Protein AF-A0A8J5T3E7-F1 (afdb_monomer_lite)

Organism: Zizania palustris (NCBI:txid103762)

Sequence (810 aa):
MAKKHILLLHAGGDSKRVPWANPMGKAFLPLPYLAGDNPDGPVPLLFDHILAISSSARQAFKNQGGIFIMTGDVLPCFDASNLVLPDDAACIVTVPTTLDVAANHGVVVASKDGTDDENYSLCLVDNLLQKPTVRELLDGQAIRDDGRALLDTGIISARGKAWQDLVRLAYSSSQIMIKELIISRKEMSLYEDLVAAWVPSRHEWLKTHPLGMDLIAALGRHRMFSFCSYDFSFLHFGTSAEVLDHLAGSYSGLVGRRHLSLVPETTACDIAATAVILSSKISSGVSVGEDSLVYDSSLAGRVQIGSQSIVVGVNIHELQGNMSQIISTSKYFTLPDRHCLWEVPLVNSAGRVMVYCGLHDNPKISIKKDGTFCGKPWRNVLEHLKVQDTDLWNSTNEDNCLWNARLFPVMSLPEMLNVGMWLMGSTCDPDGKAASLWRKSQRVSLEELHRSIDYHQLCMFSSKHQADLAANIAKACMTYGFLGRNLFQLCKEMLLKENSCLEVCNELLSLCPTHGDQYSGVLPQSRIYQVKMDLLRASGDLSTASIVEEKVWASITSETASAIKYGSKELSSDSMSSSNGNLHPKKTIVELPVRVDFVGGWSDTPPWSLERPGCVLNMAIRLEGNLPVGAMIETTVDHLGVLIEDDAGRNVYIDDLASITSPFEENDPFRLVKSALIVTGILNHKRLSKLGLNIRTWANVPRGSGLGTSSILAAAVVKGLFQLIEDDEANDTVARAVLVVEQVMGTGGGWQDQIGGLYPGIKCTQSYPGQPLRLQVLPLLASLQLIQELEQRLLVVFTGQVSMNFLLSI

Secondary structure (DSSP, 8-state):
-TT-EEEEEE--S--TTSTTTTTT-GGG-B-GGGS-S-TTSPPPBHHHHHHHHHHHHGGGGTTS-EEEEEETTEEEES-GGG----TTSEEEEEEEE-HHHHTTSEEEEEEEEEEE-SSEEEEEEEEEEES--HHHHHHTT-B-TTS-EEEEEEEEEEEHHHHHHHHHHHHHTHHHHHHHHHHHT----HHHHHHHHT-GGGHHHHHTSTTHHHHHHHHTTS-EEEEEETT-EEEE--SHHHHHHHHH--S-TT---EES-B---TTT-EE-TT-EEES-EE-TTEEE-TT-EEES-EE-SSEEE-TT-EEES-EE----SS---S--S---EEE-TTEEEEEEEBTTSS-EEEEEEETT--TT-BGGGT-EETTEEHHHHHHHHT--HHHH---SSS--BTTT---EE-S-HHHHHHHHHHHTTSS--TTSHHHHHHHHS-EE-HHHHHHSB-HHHHHHHHHHHHHHHHHHHHHHHHHHT-TTS-HHHHHHHHHTSSTHHHHHHHHHHHHSPPTT----SSS-HHHHHHHHHHHHHHHT-HHHHHHHHHHHHHHHHHHHHHHHHTTS----TT------------EEEEEE-EEEEEE-TTTTSTTHHHHS-EEEEEEEE-BTTB--EEEEEEEESS-SSEEEE-TTS-EEEES-GGG--SSPPTT-TTHHHHHHHHHTTGGG-TTTTT-EEEEEEEE-S-TT-SS-HHHHHHHHHHHHHHHHHT----HHHHHHHHHHHHHHHT----SHHHHHHHS-SEEEEEEE-SSS-EEEEEEE---HHHHHHHHHHEE----SSSS----EE-

pLDDT: mean 84.03, std 13.84, range [27.97, 97.38]

Structure (mmCIF, N/CA/C/O backbone):
data_AF-A0A8J5T3E7-F1
#
_entry.id   AF-A0A8J5T3E7-F1
#
loop_
_atom_site.group_PDB
_atom_site.id
_atom_site.type_symbol
_atom_site.label_atom_id
_atom_site.label_alt_id
_atom_site.label_comp_id
_atom_site.label_asym_id
_atom_site.label_entity_id
_atom_site.label_seq_id
_atom_site.pdbx_PDB_ins_code
_atom_site.Cartn_x
_atom_site.Cartn_y
_atom_site.Cartn_z
_atom_site.occupancy
_atom_site.B_iso_or_equiv
_atom_site.auth_seq_id
_atom_site.auth_comp_id
_atom_site.auth_asym_id
_atom_site.auth_atom_id
_atom_site.pdbx_PDB_model_num
ATOM 1 N N . MET A 1 1 ? 27.314 -23.294 3.152 1.00 64.94 1 MET A N 1
ATOM 2 C CA . MET A 1 1 ? 26.455 -22.754 2.069 1.00 64.94 1 MET A CA 1
ATOM 3 C C . MET A 1 1 ? 25.278 -23.668 1.722 1.00 64.94 1 MET A C 1
ATOM 5 O O . MET A 1 1 ? 24.205 -23.140 1.492 1.00 64.94 1 MET A O 1
ATOM 9 N N . ALA A 1 2 ? 25.411 -25.001 1.767 1.00 67.94 2 ALA A N 1
ATOM 10 C CA . ALA A 1 2 ? 24.352 -25.944 1.363 1.00 67.94 2 ALA A CA 1
ATOM 11 C C . ALA A 1 2 ? 22.999 -25.845 2.110 1.00 67.94 2 ALA A C 1
ATOM 13 O O . ALA A 1 2 ? 22.006 -26.342 1.600 1.00 67.94 2 ALA A O 1
ATOM 14 N N . LYS A 1 3 ? 22.944 -25.210 3.290 1.00 80.19 3 LYS A N 1
ATOM 15 C CA . LYS A 1 3 ? 21.701 -24.927 4.040 1.00 80.19 3 LYS A CA 1
ATOM 16 C C . LYS A 1 3 ? 21.250 -23.458 3.969 1.00 80.19 3 LYS A C 1
ATOM 18 O O . LYS A 1 3 ? 20.310 -23.080 4.653 1.00 80.19 3 LYS A O 1
ATOM 23 N N . LYS A 1 4 ? 21.957 -22.603 3.219 1.00 86.38 4 LYS A N 1
ATOM 24 C CA . LYS A 1 4 ? 21.559 -21.200 3.044 1.00 86.38 4 LYS A CA 1
ATOM 25 C C . LYS A 1 4 ? 20.415 -21.117 2.036 1.00 86.38 4 LYS A C 1
ATOM 27 O O . LYS A 1 4 ? 20.413 -21.866 1.061 1.00 86.38 4 LYS A O 1
ATOM 32 N N . HIS A 1 5 ? 19.507 -20.182 2.278 1.00 88.44 5 HIS A N 1
ATOM 33 C CA . HIS A 1 5 ? 18.511 -19.738 1.313 1.00 88.44 5 HIS A CA 1
ATOM 34 C C . HIS A 1 5 ? 18.997 -18.424 0.716 1.00 88.44 5 HIS A C 1
ATOM 36 O O . HIS A 1 5 ? 19.424 -17.541 1.462 1.00 88.44 5 HIS A O 1
ATOM 42 N N . ILE A 1 6 ? 18.976 -18.320 -0.606 1.00 91.62 6 ILE A N 1
ATOM 43 C CA . ILE A 1 6 ? 19.405 -17.119 -1.317 1.00 91.62 6 ILE A CA 1
ATOM 44 C C . ILE A 1 6 ? 18.253 -16.643 -2.191 1.00 91.62 6 ILE A C 1
ATOM 46 O O . ILE A 1 6 ? 17.762 -17.403 -3.017 1.00 91.62 6 ILE A O 1
ATOM 50 N N . LEU A 1 7 ? 17.854 -15.386 -2.017 1.00 92.44 7 LEU A N 1
ATOM 51 C CA . LEU A 1 7 ? 17.070 -14.659 -3.006 1.00 92.44 7 LEU A CA 1
ATOM 52 C C . LEU A 1 7 ? 18.050 -13.912 -3.912 1.00 92.44 7 LEU A C 1
ATOM 54 O O . LEU A 1 7 ? 18.870 -13.136 -3.420 1.00 92.44 7 LEU A O 1
ATOM 58 N N . LEU A 1 8 ? 17.983 -14.161 -5.214 1.00 91.19 8 LEU A N 1
ATOM 59 C CA . LEU A 1 8 ? 18.726 -13.425 -6.226 1.00 91.19 8 LEU A CA 1
ATOM 60 C C . LEU A 1 8 ? 17.735 -12.605 -7.047 1.00 91.19 8 LEU A C 1
ATOM 62 O O . LEU A 1 8 ? 16.993 -13.151 -7.858 1.00 91.19 8 LEU A O 1
ATOM 66 N N . LEU A 1 9 ? 17.748 -11.292 -6.853 1.00 88.94 9 LEU A N 1
ATOM 67 C CA . LEU A 1 9 ? 16.995 -10.383 -7.701 1.00 88.94 9 LEU A CA 1
ATOM 68 C C . LEU A 1 9 ? 17.887 -9.918 -8.850 1.00 88.94 9 LEU A C 1
ATOM 70 O O . LEU A 1 9 ? 18.879 -9.221 -8.636 1.00 88.94 9 LEU A O 1
ATOM 74 N N . HIS A 1 10 ? 17.549 -10.322 -10.068 1.00 83.62 10 HIS A N 1
ATOM 75 C CA . HIS A 1 10 ? 18.231 -9.852 -11.261 1.00 83.62 10 HIS A CA 1
ATOM 76 C C . HIS A 1 10 ? 17.696 -8.461 -11.629 1.00 83.62 10 HIS A C 1
ATOM 78 O O . HIS A 1 10 ? 16.504 -8.293 -11.873 1.00 83.62 10 HIS A O 1
ATOM 84 N N . ALA A 1 11 ? 18.579 -7.460 -11.683 1.00 68.75 11 ALA A N 1
ATOM 85 C CA . ALA A 1 11 ? 18.216 -6.061 -11.943 1.00 68.75 11 ALA A CA 1
ATOM 86 C C . ALA A 1 11 ? 17.732 -5.785 -13.386 1.00 68.75 11 ALA A C 1
ATOM 88 O O . ALA A 1 11 ? 17.327 -4.665 -13.699 1.00 68.75 11 ALA A O 1
ATOM 89 N N . GLY A 1 12 ? 17.765 -6.798 -14.257 1.00 66.31 12 GLY A N 1
ATOM 90 C CA . GLY A 1 12 ? 17.531 -6.672 -15.693 1.00 66.31 12 GLY A CA 1
ATOM 91 C C . GLY A 1 12 ? 18.768 -6.146 -16.429 1.00 66.31 12 GLY A C 1
ATOM 92 O O . GLY A 1 12 ? 19.829 -5.941 -15.842 1.00 66.31 12 GLY A O 1
ATOM 93 N N . GLY A 1 13 ? 18.632 -5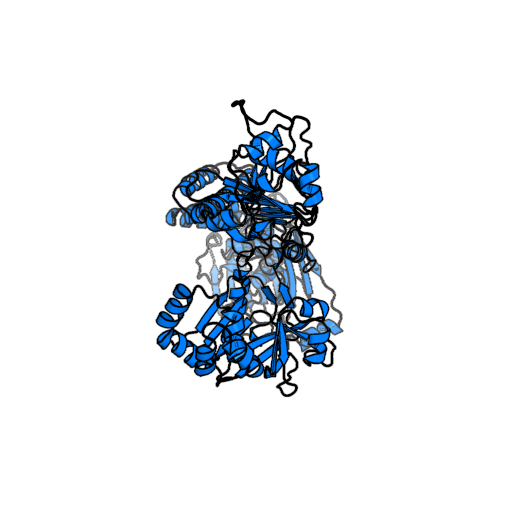.917 -17.739 1.00 67.00 13 GLY A N 1
ATOM 94 C CA . GLY A 1 13 ? 19.645 -5.185 -18.515 1.00 67.00 13 GLY A CA 1
ATOM 95 C C . GLY A 1 13 ? 19.609 -3.671 -18.248 1.00 67.00 13 GLY A C 1
ATOM 96 O O . GLY A 1 13 ? 18.873 -3.209 -17.381 1.00 67.00 13 GLY A O 1
ATOM 97 N N . ASP A 1 14 ? 20.301 -2.876 -19.076 1.00 67.69 14 ASP A N 1
ATOM 98 C CA . ASP A 1 14 ? 20.418 -1.396 -18.988 1.00 67.69 14 ASP A CA 1
ATOM 99 C C . ASP A 1 14 ? 19.085 -0.601 -18.971 1.00 67.69 14 ASP A C 1
ATOM 101 O O . ASP A 1 14 ? 19.080 0.625 -19.064 1.00 67.69 14 ASP A O 1
ATOM 105 N N . SER A 1 15 ? 17.924 -1.263 -18.957 1.00 74.75 15 SER A N 1
ATOM 106 C CA . SER A 1 15 ? 16.594 -0.646 -18.865 1.00 74.75 15 SER A CA 1
ATOM 107 C C . SER A 1 15 ? 16.335 0.450 -19.906 1.00 74.75 15 SER A C 1
ATOM 109 O O . SER A 1 15 ? 15.523 1.343 -19.695 1.00 74.75 15 SER A O 1
ATOM 111 N N . LYS A 1 16 ? 16.969 0.348 -21.086 1.00 83.00 16 LYS A N 1
ATOM 112 C CA . LYS A 1 16 ? 16.929 1.385 -22.136 1.00 83.00 16 LYS A CA 1
ATOM 113 C C . LYS A 1 16 ? 15.515 1.761 -22.592 1.00 83.00 16 LYS A C 1
ATOM 115 O O . LYS A 1 16 ? 15.338 2.845 -23.113 1.00 83.00 16 LYS A O 1
ATOM 120 N N . ARG A 1 17 ? 14.525 0.872 -22.438 1.00 84.62 17 ARG A N 1
ATOM 121 C CA . ARG A 1 17 ? 13.118 1.095 -22.837 1.00 84.62 17 ARG A CA 1
ATOM 122 C C . ARG A 1 17 ? 12.257 1.773 -21.760 1.00 84.62 17 ARG A C 1
ATOM 124 O O . ARG A 1 17 ? 11.116 2.115 -22.042 1.00 84.62 17 ARG A O 1
ATOM 131 N N . VAL A 1 18 ? 12.800 1.969 -20.556 1.00 88.25 18 VAL A N 1
ATOM 132 C CA . VAL A 1 18 ? 12.183 2.741 -19.464 1.00 88.25 18 VAL A CA 1
ATOM 133 C C . VAL A 1 18 ? 13.233 3.727 -18.928 1.00 88.25 18 VAL A C 1
ATOM 135 O O . VAL A 1 18 ? 13.707 3.591 -17.799 1.00 88.25 18 VAL A O 1
ATOM 138 N N . PRO A 1 19 ? 13.696 4.680 -19.759 1.00 87.81 19 PRO A N 1
ATOM 139 C CA . PRO A 1 19 ? 14.886 5.476 -19.458 1.00 87.81 19 PRO A CA 1
ATOM 140 C C . PRO A 1 19 ? 14.730 6.366 -18.214 1.00 87.81 19 PRO A C 1
ATOM 142 O O . PRO A 1 19 ? 15.714 6.601 -17.521 1.00 87.81 19 PRO A O 1
ATOM 145 N N . TRP A 1 20 ? 13.511 6.796 -17.880 1.00 90.88 20 TRP A N 1
ATOM 146 C CA . TRP A 1 20 ? 13.227 7.582 -16.673 1.00 90.88 20 TRP A CA 1
ATOM 147 C C . TRP A 1 20 ? 13.307 6.761 -15.375 1.00 90.88 20 TRP A C 1
ATOM 149 O O . TRP A 1 20 ? 13.577 7.321 -14.318 1.00 90.88 20 TRP A O 1
ATOM 159 N N . ALA A 1 21 ? 13.108 5.439 -15.442 1.00 89.88 21 ALA A N 1
ATOM 160 C CA . ALA A 1 21 ? 13.228 4.539 -14.292 1.00 89.88 21 ALA A CA 1
ATOM 161 C C . ALA A 1 21 ? 14.657 4.002 -14.119 1.00 89.88 21 ALA A C 1
ATOM 163 O O . ALA A 1 21 ? 14.974 3.387 -13.107 1.00 89.88 21 ALA A O 1
ATOM 164 N N . ASN A 1 22 ? 15.541 4.224 -15.096 1.00 85.38 22 ASN A N 1
ATOM 165 C CA . ASN A 1 22 ? 16.933 3.785 -15.038 1.00 85.38 22 ASN A CA 1
ATOM 166 C C . ASN A 1 22 ? 17.698 4.339 -13.809 1.00 85.38 22 ASN A C 1
ATOM 168 O O . ASN A 1 22 ? 18.341 3.530 -13.142 1.00 85.38 22 ASN A O 1
ATOM 172 N N . PRO A 1 23 ? 17.586 5.635 -13.433 1.00 84.31 23 PRO A N 1
ATOM 173 C CA . PRO A 1 23 ? 18.295 6.181 -12.271 1.00 84.31 23 PRO A CA 1
ATOM 174 C C . PRO A 1 23 ? 17.859 5.573 -10.929 1.00 84.31 23 PRO A C 1
ATOM 176 O O . PRO A 1 23 ? 18.665 5.487 -10.008 1.00 84.31 23 PRO A O 1
ATOM 179 N N . MET A 1 24 ? 16.592 5.165 -10.806 1.00 83.62 24 MET A N 1
ATOM 180 C CA . MET A 1 24 ? 16.058 4.539 -9.587 1.00 83.62 24 MET A CA 1
ATOM 181 C C . MET A 1 24 ? 16.185 3.010 -9.598 1.00 83.62 24 MET A C 1
ATOM 183 O O . MET A 1 24 ? 16.289 2.399 -8.543 1.00 83.62 24 MET A O 1
ATOM 187 N N . GLY A 1 25 ? 16.204 2.394 -10.783 1.00 86.56 25 GLY A N 1
ATOM 188 C CA . GLY A 1 25 ? 16.075 0.954 -10.987 1.00 86.56 25 GLY A CA 1
ATOM 189 C C . GLY A 1 25 ? 14.609 0.509 -11.041 1.00 86.56 25 GLY A C 1
ATOM 190 O O . GLY A 1 25 ? 13.793 0.903 -10.214 1.00 86.56 25 GLY A O 1
ATOM 191 N N . LYS A 1 26 ? 14.264 -0.366 -11.996 1.00 87.25 26 LYS A N 1
ATOM 192 C CA . LYS A 1 26 ? 12.878 -0.831 -12.202 1.00 87.25 26 LYS A CA 1
ATOM 193 C C . LYS A 1 26 ? 12.266 -1.533 -10.986 1.00 87.25 26 LYS A C 1
ATOM 195 O O . LYS A 1 26 ? 11.077 -1.385 -10.732 1.00 87.25 26 LYS A O 1
ATOM 200 N N . ALA A 1 27 ? 13.083 -2.239 -10.204 1.00 88.88 27 ALA A N 1
ATOM 201 C CA . ALA A 1 27 ? 12.626 -2.887 -8.978 1.00 88.88 27 ALA A CA 1
ATOM 202 C C . ALA A 1 27 ? 12.102 -1.872 -7.947 1.00 88.88 27 ALA A C 1
ATOM 204 O O . ALA A 1 27 ? 11.346 -2.235 -7.061 1.00 88.88 27 ALA A O 1
ATOM 205 N N . PHE A 1 28 ? 12.465 -0.597 -8.061 1.00 89.44 28 PHE A N 1
ATOM 206 C CA . PHE A 1 28 ? 12.041 0.457 -7.145 1.00 89.44 28 PHE A CA 1
ATOM 207 C C . PHE A 1 28 ? 10.921 1.329 -7.730 1.00 89.44 28 PHE A C 1
ATOM 209 O O . PHE A 1 28 ? 10.687 2.437 -7.254 1.00 89.44 28 PHE A O 1
ATOM 216 N N . LEU A 1 29 ? 10.215 0.834 -8.755 1.00 90.44 29 LEU A N 1
ATOM 217 C CA . LEU A 1 29 ? 9.001 1.469 -9.258 1.00 90.44 29 LEU A CA 1
ATOM 218 C C . LEU A 1 29 ? 7.898 1.437 -8.185 1.00 90.44 29 LEU A C 1
ATOM 220 O O . LEU A 1 29 ? 7.656 0.370 -7.613 1.00 90.44 29 LEU A O 1
ATOM 224 N N . PRO A 1 30 ? 7.218 2.567 -7.919 1.00 89.62 30 PRO A N 1
ATOM 225 C CA . PRO A 1 30 ? 6.132 2.619 -6.948 1.00 89.62 30 PRO A CA 1
ATOM 226 C C . PRO A 1 30 ? 4.857 1.957 -7.487 1.00 89.62 30 PRO A C 1
ATOM 228 O O . PRO A 1 30 ? 4.508 2.119 -8.655 1.00 89.62 30 PRO A O 1
ATOM 231 N N . LEU A 1 31 ? 4.138 1.252 -6.612 1.00 88.00 31 LEU A N 1
ATOM 232 C CA . LEU A 1 31 ? 2.905 0.513 -6.892 1.00 88.00 31 LEU A CA 1
ATOM 233 C C . LEU A 1 31 ? 1.743 1.056 -6.030 1.00 88.00 31 LEU A C 1
ATOM 235 O O . LEU A 1 31 ? 1.374 0.453 -5.022 1.00 88.00 31 LEU A O 1
ATOM 239 N N . PRO A 1 32 ? 1.137 2.198 -6.403 1.00 84.94 32 PRO A N 1
ATOM 240 C CA . PRO A 1 32 ? 0.093 2.867 -5.623 1.00 84.94 32 PRO A CA 1
ATOM 241 C C . PRO A 1 32 ? -1.161 2.015 -5.411 1.00 84.94 32 PRO A C 1
ATOM 243 O O . PRO A 1 32 ? -1.820 2.160 -4.392 1.00 84.94 32 PRO A O 1
ATOM 246 N N . TYR A 1 33 ? -1.479 1.081 -6.310 1.00 80.56 33 TYR A N 1
ATOM 247 C CA . TYR A 1 33 ? -2.623 0.177 -6.134 1.00 80.56 33 TYR A CA 1
ATOM 248 C C . TYR A 1 33 ? -2.415 -0.887 -5.044 1.00 80.56 33 TYR A C 1
ATOM 250 O O . TYR A 1 33 ? -3.385 -1.523 -4.639 1.00 80.56 33 TYR A O 1
ATOM 258 N N . LEU A 1 34 ? -1.177 -1.082 -4.571 1.00 81.25 34 LEU A N 1
ATOM 259 C CA . LEU A 1 34 ? -0.868 -1.899 -3.393 1.00 81.25 34 LEU A CA 1
ATOM 260 C C . LEU A 1 34 ? -0.800 -1.065 -2.107 1.00 81.25 34 LEU A C 1
ATOM 262 O O . LEU A 1 34 ? -0.655 -1.630 -1.022 1.00 81.25 34 LEU A O 1
ATOM 266 N N . ALA A 1 35 ? -0.859 0.265 -2.206 1.00 81.56 35 ALA A N 1
ATOM 267 C CA . ALA A 1 35 ? -0.838 1.125 -1.036 1.00 81.56 35 ALA A CA 1
ATOM 268 C C . ALA A 1 35 ? -2.165 1.011 -0.272 1.00 81.56 35 ALA A C 1
ATOM 270 O O . ALA A 1 35 ? -3.238 0.904 -0.865 1.00 81.56 35 ALA A O 1
ATOM 271 N N . GLY A 1 36 ? -2.086 1.023 1.059 1.00 73.88 36 GLY A N 1
ATOM 272 C CA . GLY A 1 36 ? -3.281 1.056 1.900 1.00 73.88 36 GLY A CA 1
ATOM 273 C C . GLY A 1 36 ? -3.964 2.425 1.878 1.00 73.88 36 GLY A C 1
ATOM 274 O O . GLY A 1 36 ? -3.408 3.404 1.387 1.00 73.88 36 GLY A O 1
ATOM 275 N N . ASP A 1 37 ? -5.120 2.525 2.533 1.00 72.44 37 ASP A N 1
ATOM 276 C CA . ASP A 1 37 ? -5.927 3.757 2.618 1.00 72.44 37 ASP A CA 1
ATOM 277 C C . ASP A 1 37 ? -5.245 4.928 3.359 1.00 72.44 37 ASP A C 1
ATOM 279 O O . ASP A 1 37 ? -5.834 5.996 3.521 1.00 72.44 37 ASP A O 1
ATOM 283 N N . ASN A 1 38 ? -4.012 4.751 3.847 1.00 80.00 38 ASN A N 1
ATOM 284 C CA . ASN A 1 38 ? -3.239 5.803 4.493 1.00 80.00 38 ASN A CA 1
ATOM 285 C C . ASN A 1 38 ? -2.495 6.650 3.437 1.00 80.00 38 ASN A C 1
ATOM 287 O O . ASN A 1 38 ? -1.459 6.202 2.934 1.00 80.00 38 ASN A O 1
ATOM 291 N N . PRO A 1 39 ? -2.934 7.891 3.143 1.00 82.31 39 PRO A N 1
ATOM 292 C CA . PRO A 1 39 ? -2.266 8.755 2.167 1.00 82.31 39 PRO A CA 1
ATOM 293 C C . PRO A 1 39 ? -0.871 9.207 2.622 1.00 82.31 39 PRO A C 1
ATOM 295 O O . PRO A 1 39 ? -0.094 9.685 1.803 1.00 82.31 39 PRO A O 1
ATOM 298 N N . ASP A 1 40 ? -0.544 9.065 3.908 1.00 84.69 40 ASP A N 1
ATOM 299 C CA . ASP A 1 40 ? 0.783 9.346 4.479 1.00 84.69 40 ASP A CA 1
ATOM 300 C C . ASP A 1 40 ? 1.632 8.088 4.641 1.00 84.69 40 ASP A C 1
ATOM 302 O O . ASP A 1 40 ? 2.707 8.133 5.225 1.00 84.69 40 ASP A O 1
ATOM 306 N N . GLY A 1 41 ? 1.118 6.935 4.216 1.00 77.44 41 GLY A N 1
ATOM 307 C CA . GLY A 1 41 ? 1.882 5.700 4.210 1.00 77.44 41 GLY A CA 1
ATOM 308 C C . GLY A 1 41 ? 2.850 5.657 3.027 1.00 77.44 41 GLY A C 1
ATOM 309 O O . GLY A 1 41 ? 2.563 6.249 1.979 1.00 77.44 41 GLY A O 1
ATOM 310 N N . PRO A 1 42 ? 3.960 4.909 3.154 1.00 79.12 42 PRO A N 1
ATOM 311 C CA . PRO A 1 42 ? 4.826 4.639 2.020 1.00 79.12 42 PRO A CA 1
ATOM 312 C C . PRO A 1 42 ? 4.050 3.872 0.948 1.00 79.12 42 PRO A C 1
ATOM 314 O O . PRO A 1 42 ? 3.277 2.958 1.247 1.00 79.12 42 PRO A O 1
ATOM 317 N N . VAL A 1 43 ? 4.282 4.232 -0.310 1.00 87.50 43 VAL A N 1
ATOM 318 C CA . VAL A 1 43 ? 3.776 3.472 -1.453 1.00 87.50 43 VAL A CA 1
ATOM 319 C C . VAL A 1 43 ? 4.672 2.248 -1.631 1.00 87.50 43 VAL A C 1
ATOM 321 O O . VAL A 1 43 ? 5.880 2.438 -1.795 1.00 87.50 43 VAL A O 1
ATOM 324 N N . PRO A 1 44 ? 4.127 1.017 -1.612 1.00 89.88 44 PRO A N 1
ATOM 325 C CA . PRO A 1 44 ? 4.927 -0.178 -1.836 1.00 89.88 44 PRO A CA 1
ATOM 326 C C . PRO A 1 44 ? 5.656 -0.107 -3.172 1.00 89.88 44 PRO A C 1
ATOM 328 O O . PRO A 1 44 ? 5.095 0.331 -4.177 1.00 89.88 44 PRO A O 1
ATOM 331 N N . LEU A 1 45 ? 6.903 -0.550 -3.191 1.00 91.31 45 LEU A N 1
ATOM 332 C CA . LEU A 1 45 ? 7.689 -0.669 -4.408 1.00 91.31 45 LEU A CA 1
ATOM 333 C C . LEU A 1 45 ? 7.522 -2.067 -5.010 1.00 91.31 45 LEU A C 1
ATOM 335 O O . LEU A 1 45 ? 7.170 -3.027 -4.319 1.00 91.31 45 LEU A O 1
ATOM 339 N N . LEU A 1 46 ? 7.865 -2.217 -6.289 1.00 91.00 46 LEU A N 1
ATOM 340 C CA . LEU A 1 46 ? 7.957 -3.533 -6.927 1.00 91.00 46 LEU A CA 1
ATOM 341 C C . LEU A 1 46 ? 8.866 -4.494 -6.136 1.00 91.00 46 LEU A C 1
ATOM 343 O O . LEU A 1 46 ? 8.558 -5.674 -5.984 1.00 91.00 46 LEU A O 1
ATOM 347 N N . PHE A 1 47 ? 9.942 -3.972 -5.552 1.00 92.06 47 PHE A N 1
ATOM 348 C CA . PHE A 1 47 ? 10.859 -4.695 -4.681 1.00 92.06 47 PHE A CA 1
ATOM 349 C C . PHE A 1 47 ? 10.172 -5.240 -3.425 1.00 92.06 47 PHE A C 1
ATOM 351 O O . PHE A 1 47 ? 10.415 -6.390 -3.056 1.00 92.06 47 PHE A O 1
ATOM 358 N N . ASP A 1 48 ? 9.301 -4.452 -2.790 1.00 92.25 48 ASP A N 1
ATOM 359 C CA . ASP A 1 48 ? 8.593 -4.866 -1.574 1.00 92.25 48 ASP A CA 1
ATOM 360 C C . ASP A 1 48 ? 7.654 -6.038 -1.871 1.00 92.25 48 ASP A C 1
ATOM 362 O O . ASP A 1 48 ? 7.607 -7.016 -1.122 1.00 92.25 48 ASP A O 1
ATOM 366 N N . HIS A 1 49 ? 6.972 -5.988 -3.018 1.00 90.00 49 HIS A N 1
ATOM 367 C CA . HIS A 1 49 ? 6.123 -7.080 -3.490 1.00 90.00 49 HIS A CA 1
ATOM 368 C C . HIS A 1 49 ? 6.926 -8.350 -3.799 1.00 90.00 49 HIS A C 1
ATOM 370 O O . HIS A 1 49 ? 6.576 -9.444 -3.354 1.00 90.00 49 HIS A O 1
ATOM 376 N N . ILE A 1 50 ? 8.056 -8.215 -4.500 1.00 90.94 50 ILE A N 1
ATOM 377 C CA . ILE A 1 50 ? 8.987 -9.322 -4.773 1.00 90.94 50 ILE A CA 1
ATOM 378 C C . ILE A 1 50 ? 9.475 -9.959 -3.463 1.00 90.94 50 ILE A C 1
ATOM 380 O O . ILE A 1 50 ? 9.549 -11.188 -3.347 1.00 90.94 50 ILE A O 1
ATOM 384 N N . LEU A 1 51 ? 9.783 -9.145 -2.452 1.00 92.19 51 LEU A N 1
ATOM 385 C CA . LEU A 1 51 ? 10.209 -9.627 -1.142 1.00 92.19 51 LEU A CA 1
ATOM 386 C C . LEU A 1 51 ? 9.083 -10.380 -0.415 1.00 92.19 51 LEU A C 1
ATOM 388 O O . LEU A 1 51 ? 9.333 -11.440 0.162 1.00 92.19 51 LEU A O 1
ATOM 392 N N . ALA A 1 52 ? 7.846 -9.884 -0.480 1.00 91.44 52 ALA A N 1
ATOM 393 C CA . ALA A 1 52 ? 6.685 -10.549 0.106 1.00 91.44 52 ALA A CA 1
ATOM 394 C C . ALA A 1 52 ? 6.436 -11.930 -0.529 1.00 91.44 52 ALA A C 1
ATOM 396 O O . ALA A 1 52 ? 6.361 -12.937 0.179 1.00 91.44 52 ALA A O 1
ATOM 397 N N . ILE A 1 53 ? 6.407 -11.997 -1.864 1.00 91.12 53 ILE A N 1
ATOM 398 C CA . ILE A 1 53 ? 6.208 -13.242 -2.619 1.00 91.12 53 ILE A CA 1
ATOM 399 C C . ILE A 1 53 ? 7.335 -14.246 -2.350 1.00 91.12 53 ILE A C 1
ATOM 401 O O . ILE A 1 53 ? 7.078 -15.416 -2.060 1.00 91.12 53 ILE A O 1
ATOM 405 N N . SER A 1 54 ? 8.593 -13.803 -2.396 1.00 91.69 54 SER A N 1
ATOM 406 C CA . SER A 1 54 ? 9.745 -14.682 -2.150 1.00 91.69 54 SER A CA 1
ATOM 407 C C . SER A 1 54 ? 9.816 -15.198 -0.708 1.00 91.69 54 SER A C 1
ATOM 409 O O . SER A 1 54 ? 10.249 -16.332 -0.482 1.00 91.69 54 SER A O 1
ATOM 411 N N . SER A 1 55 ? 9.355 -14.410 0.269 1.00 91.44 55 SER A N 1
ATOM 412 C CA . SER A 1 55 ? 9.228 -14.847 1.663 1.00 91.44 55 SER A CA 1
ATOM 413 C C . SER A 1 55 ? 8.244 -16.014 1.797 1.00 91.44 55 SER A C 1
ATOM 415 O O . SER A 1 55 ? 8.577 -17.025 2.420 1.00 91.44 55 SER A O 1
ATOM 417 N N . SER A 1 56 ? 7.081 -15.932 1.141 1.00 91.31 56 SER A N 1
ATOM 418 C CA . SER A 1 56 ? 6.099 -17.026 1.089 1.00 91.31 56 SER A CA 1
ATOM 419 C C . SER A 1 56 ? 6.641 -18.250 0.342 1.00 91.31 56 SER A C 1
ATOM 421 O O . SER A 1 56 ? 6.586 -19.366 0.863 1.00 91.31 56 SER A O 1
ATOM 423 N N . ALA A 1 57 ? 7.288 -18.041 -0.812 1.00 92.00 57 ALA A N 1
ATOM 424 C CA . ALA A 1 57 ? 7.901 -19.102 -1.618 1.00 92.00 57 ALA A CA 1
ATOM 425 C C . ALA A 1 57 ? 8.972 -19.909 -0.858 1.00 92.00 57 ALA A C 1
ATOM 427 O O . ALA A 1 57 ? 9.255 -21.062 -1.195 1.00 92.00 57 ALA A O 1
ATOM 428 N N . ARG A 1 58 ? 9.573 -19.344 0.200 1.00 91.31 58 ARG A N 1
ATOM 429 C CA . ARG A 1 58 ? 10.569 -20.034 1.037 1.00 91.31 58 ARG A CA 1
ATOM 430 C C . ARG A 1 58 ? 10.048 -21.359 1.599 1.00 91.31 58 ARG A C 1
ATOM 432 O O . ARG A 1 58 ? 10.841 -22.290 1.768 1.00 91.31 58 ARG A O 1
ATOM 439 N N . GLN A 1 59 ? 8.749 -21.464 1.883 1.00 91.00 59 GLN A N 1
ATOM 440 C CA . GLN A 1 59 ? 8.140 -22.683 2.427 1.00 91.00 59 GLN A CA 1
ATOM 441 C C . GLN A 1 59 ? 8.351 -23.886 1.497 1.00 91.00 59 GLN A C 1
ATOM 443 O O . GLN A 1 59 ? 8.677 -24.985 1.961 1.00 91.00 59 GLN A O 1
ATOM 448 N N . ALA A 1 60 ? 8.329 -23.649 0.182 1.00 92.31 60 ALA A N 1
ATOM 449 C CA . ALA A 1 60 ? 8.561 -24.657 -0.844 1.00 92.31 60 ALA A CA 1
ATOM 450 C C . ALA A 1 60 ? 9.952 -25.308 -0.756 1.00 92.31 60 ALA A C 1
ATOM 452 O O . ALA A 1 60 ? 10.158 -26.416 -1.246 1.00 92.31 60 ALA A O 1
ATOM 453 N N . PHE A 1 61 ? 10.925 -24.679 -0.087 1.00 92.38 61 PHE A N 1
ATOM 454 C CA . PHE A 1 61 ? 12.263 -25.241 0.107 1.00 92.38 61 PHE A CA 1
ATOM 455 C C . PHE A 1 61 ? 12.353 -26.245 1.268 1.00 92.38 61 PHE A C 1
ATOM 457 O O . PHE A 1 61 ? 13.406 -26.858 1.439 1.00 92.38 61 PHE A O 1
ATOM 464 N N . LYS A 1 62 ? 11.285 -26.456 2.056 1.00 89.50 62 LYS A N 1
ATOM 465 C CA . LYS A 1 62 ? 11.218 -27.465 3.138 1.00 89.50 62 LYS A CA 1
ATOM 466 C C . LYS A 1 62 ? 12.413 -27.407 4.112 1.00 89.50 62 LYS A C 1
ATOM 468 O O . LYS A 1 62 ? 12.960 -28.437 4.502 1.00 89.50 62 LYS A O 1
ATOM 473 N N . ASN A 1 63 ? 12.855 -26.198 4.478 1.00 85.44 63 ASN A N 1
ATOM 474 C CA . ASN A 1 63 ? 14.039 -25.943 5.322 1.00 85.44 63 ASN A CA 1
ATOM 475 C C . ASN A 1 63 ? 15.375 -26.506 4.782 1.00 85.44 63 ASN A C 1
ATOM 477 O O . ASN A 1 63 ? 16.353 -26.631 5.525 1.00 85.44 63 ASN A O 1
ATOM 481 N N . GLN A 1 64 ? 15.440 -26.839 3.492 1.00 86.25 64 GLN A N 1
ATOM 482 C CA . GLN A 1 64 ? 16.674 -27.184 2.790 1.00 86.25 64 GLN A CA 1
ATOM 483 C C . GLN A 1 64 ? 17.257 -25.946 2.110 1.00 86.25 64 GLN A C 1
ATOM 485 O O . GLN A 1 64 ? 16.522 -25.041 1.730 1.00 86.25 64 GLN A O 1
ATOM 490 N N . GLY A 1 65 ? 18.576 -25.904 1.907 1.00 88.44 65 GLY A N 1
ATOM 491 C CA . GLY A 1 65 ? 19.167 -24.792 1.169 1.00 88.44 65 GLY A CA 1
ATOM 492 C C . GLY A 1 65 ? 18.735 -24.774 -0.296 1.00 88.44 65 GLY A C 1
ATOM 493 O O . GLY A 1 65 ? 18.463 -25.816 -0.899 1.00 88.44 65 GLY A O 1
ATOM 494 N N . GLY A 1 66 ? 18.717 -23.576 -0.863 1.00 94.31 66 GLY A N 1
ATOM 495 C CA . GLY A 1 66 ? 18.326 -23.351 -2.242 1.00 94.31 66 GLY A CA 1
ATOM 496 C C . GLY A 1 66 ? 18.454 -21.892 -2.642 1.00 94.31 66 GLY A C 1
ATOM 497 O O . GLY A 1 66 ? 18.716 -21.018 -1.809 1.00 94.31 66 GLY A O 1
ATOM 498 N N . ILE A 1 67 ? 18.266 -21.650 -3.931 1.00 93.94 67 ILE A N 1
ATOM 499 C CA . ILE A 1 67 ? 18.231 -20.315 -4.519 1.00 93.94 67 ILE A CA 1
ATOM 500 C C . ILE A 1 67 ? 16.866 -20.081 -5.157 1.00 93.94 67 ILE A C 1
ATOM 502 O O . ILE A 1 67 ? 16.322 -20.982 -5.795 1.00 93.94 67 ILE A O 1
ATOM 506 N N . PHE A 1 68 ? 16.332 -18.881 -4.966 1.00 93.88 68 PHE A N 1
ATOM 507 C CA . PHE A 1 68 ? 15.152 -18.357 -5.637 1.00 93.88 68 PHE A CA 1
ATOM 508 C C . PHE A 1 68 ? 15.582 -17.115 -6.414 1.00 93.88 68 PHE A C 1
ATOM 510 O O . PHE A 1 68 ? 16.162 -16.197 -5.840 1.00 93.88 68 PHE A O 1
ATOM 517 N N . ILE A 1 69 ? 15.383 -17.125 -7.722 1.00 92.56 69 ILE A N 1
ATOM 518 C CA . ILE A 1 69 ? 15.800 -16.093 -8.663 1.00 92.56 69 ILE A CA 1
ATOM 519 C C . ILE A 1 69 ? 14.536 -15.430 -9.189 1.00 92.56 69 ILE A C 1
ATOM 521 O O . ILE A 1 69 ? 13.609 -16.129 -9.586 1.00 92.56 69 ILE A O 1
ATOM 525 N N . MET A 1 70 ? 14.502 -14.103 -9.188 1.00 90.81 70 MET A N 1
ATOM 526 C CA . MET A 1 70 ? 13.399 -13.308 -9.729 1.00 90.81 70 MET A CA 1
ATOM 527 C C . MET A 1 70 ? 13.956 -12.149 -10.556 1.00 90.81 70 MET A C 1
ATOM 529 O O . MET A 1 70 ? 15.101 -11.735 -10.351 1.00 90.81 70 MET A O 1
ATOM 533 N N . THR A 1 71 ? 13.147 -11.599 -11.460 1.00 87.44 71 THR A N 1
ATOM 534 C CA . THR A 1 71 ? 13.482 -10.379 -12.208 1.00 87.44 71 THR A CA 1
ATOM 535 C C . THR A 1 71 ? 12.891 -9.134 -11.547 1.00 87.44 71 THR A C 1
ATOM 537 O O . THR A 1 71 ? 11.798 -9.172 -10.988 1.00 87.44 71 THR A O 1
ATOM 540 N N . GLY A 1 72 ? 13.622 -8.019 -11.604 1.00 85.94 72 GLY A N 1
ATOM 541 C CA . GLY A 1 72 ? 13.217 -6.726 -11.046 1.00 85.94 72 GLY A CA 1
ATOM 542 C C . GLY A 1 72 ? 12.277 -5.906 -11.930 1.00 85.94 72 GLY A C 1
ATOM 543 O O . GLY A 1 72 ? 12.084 -4.727 -11.653 1.00 85.94 72 GLY A O 1
ATOM 544 N N . ASP A 1 73 ? 11.743 -6.475 -13.010 1.00 86.38 73 ASP A N 1
ATOM 545 C CA . ASP A 1 73 ? 10.842 -5.793 -13.947 1.00 86.38 73 ASP A CA 1
ATOM 546 C C . ASP A 1 73 ? 9.534 -6.536 -14.224 1.00 86.38 73 ASP A C 1
ATOM 548 O O . ASP A 1 73 ? 8.808 -6.198 -15.159 1.00 86.38 73 ASP A O 1
ATOM 552 N N . VAL A 1 74 ? 9.215 -7.517 -13.386 1.00 85.94 74 VAL A N 1
ATOM 553 C CA . VAL A 1 74 ? 7.951 -8.248 -13.412 1.00 85.94 74 VAL A CA 1
ATOM 554 C C . VAL A 1 74 ? 7.331 -8.170 -12.032 1.00 85.94 74 VAL A C 1
ATOM 556 O O . VAL A 1 74 ? 8.014 -8.378 -11.030 1.00 85.94 74 VAL A O 1
ATOM 559 N N . LEU A 1 75 ? 6.026 -7.924 -11.990 1.00 87.56 75 LEU A N 1
ATOM 560 C CA . LEU A 1 75 ? 5.211 -8.123 -10.804 1.00 87.56 75 LEU A CA 1
ATOM 561 C C . LEU A 1 75 ? 4.522 -9.491 -10.893 1.00 87.56 75 LEU A C 1
ATOM 563 O O . LEU A 1 75 ? 3.603 -9.659 -11.700 1.00 87.56 75 LEU A O 1
ATOM 567 N N . PRO A 1 76 ? 4.953 -10.473 -10.087 1.00 86.44 76 PRO A N 1
ATOM 568 C CA . PRO A 1 76 ? 4.291 -11.765 -10.021 1.00 86.44 76 PRO A CA 1
ATOM 569 C C . PRO A 1 76 ? 3.113 -11.726 -9.053 1.00 86.44 76 PRO A C 1
ATOM 571 O O . PRO A 1 76 ? 3.293 -11.474 -7.863 1.00 86.44 76 PRO A O 1
ATOM 574 N N . CYS A 1 77 ? 1.918 -12.035 -9.537 1.00 86.62 77 CYS A N 1
ATOM 575 C CA . CYS A 1 77 ? 0.710 -12.086 -8.720 1.00 86.62 77 CYS A CA 1
ATOM 576 C C . CYS A 1 77 ? 0.184 -13.520 -8.669 1.00 86.62 77 CYS A C 1
ATOM 578 O O . CYS A 1 77 ? -0.524 -13.940 -9.577 1.00 86.62 77 CYS A O 1
ATOM 580 N N . PHE A 1 78 ? 0.558 -14.271 -7.633 1.00 86.81 78 PHE A N 1
ATOM 581 C CA . PHE A 1 78 ? 0.078 -15.634 -7.376 1.00 86.81 78 PHE A CA 1
ATOM 582 C C . PHE A 1 78 ? 0.275 -16.003 -5.904 1.00 86.81 78 PHE A C 1
ATOM 584 O O . PHE A 1 78 ? 1.105 -15.392 -5.217 1.00 86.81 78 PHE A O 1
ATOM 591 N N . ASP A 1 79 ? -0.439 -17.019 -5.421 1.00 86.88 79 ASP A N 1
ATOM 592 C CA . ASP A 1 79 ? -0.202 -17.549 -4.079 1.00 86.88 79 ASP A CA 1
ATOM 593 C C . ASP A 1 79 ? 1.057 -18.432 -4.040 1.00 86.88 79 ASP A C 1
ATOM 595 O O . ASP A 1 79 ? 1.036 -19.644 -4.270 1.00 86.88 79 ASP A O 1
ATOM 599 N N . ALA A 1 80 ? 2.187 -17.814 -3.700 1.00 89.06 80 ALA A N 1
ATOM 600 C CA . ALA A 1 80 ? 3.470 -18.500 -3.600 1.00 89.06 80 ALA A CA 1
ATOM 601 C C . ALA A 1 80 ? 3.559 -19.536 -2.463 1.00 89.06 80 ALA A C 1
ATOM 603 O O . ALA A 1 80 ? 4.537 -20.286 -2.422 1.00 89.06 80 ALA A O 1
ATOM 604 N N . SER A 1 81 ? 2.575 -19.615 -1.557 1.00 87.31 81 SER A N 1
ATOM 605 C CA . SER A 1 81 ? 2.516 -20.700 -0.568 1.00 87.31 81 SER A CA 1
ATOM 606 C C . SER A 1 81 ? 2.201 -22.058 -1.211 1.00 87.31 81 SER A C 1
ATOM 608 O O . SER A 1 81 ? 2.656 -23.088 -0.713 1.00 87.31 81 SER A O 1
ATOM 610 N N . ASN A 1 82 ? 1.548 -22.050 -2.380 1.00 87.81 82 ASN A N 1
ATOM 611 C CA . ASN A 1 82 ? 1.246 -23.240 -3.180 1.00 87.81 82 ASN A CA 1
ATOM 612 C C . ASN A 1 82 ? 2.414 -23.684 -4.075 1.00 87.81 82 ASN A C 1
ATOM 614 O O . ASN A 1 82 ? 2.301 -24.675 -4.795 1.00 87.81 82 ASN A O 1
ATOM 618 N N . LEU A 1 83 ? 3.547 -22.971 -4.055 1.00 91.69 83 LEU A N 1
ATOM 619 C CA . LEU A 1 83 ? 4.702 -23.319 -4.876 1.00 91.69 83 LEU A CA 1
ATOM 620 C C . LEU A 1 83 ? 5.240 -24.707 -4.499 1.00 91.69 83 LEU A C 1
ATOM 622 O O . LEU A 1 83 ? 5.685 -24.945 -3.373 1.00 91.69 83 LEU A O 1
ATOM 626 N N . VAL A 1 84 ? 5.297 -25.606 -5.482 1.00 92.31 84 VAL A N 1
ATOM 627 C CA . VAL A 1 84 ? 5.880 -26.942 -5.323 1.00 92.31 84 VAL A CA 1
ATOM 628 C C . VAL A 1 84 ? 7.203 -27.021 -6.071 1.00 92.31 84 VAL A C 1
ATOM 630 O O . VAL A 1 84 ? 7.259 -26.850 -7.285 1.00 92.31 84 VAL A O 1
ATOM 633 N N . LEU A 1 85 ? 8.281 -27.322 -5.339 1.00 93.44 85 LEU A N 1
ATOM 634 C CA . LEU A 1 85 ? 9.612 -27.508 -5.918 1.00 93.44 85 LEU A CA 1
ATOM 635 C C . LEU A 1 85 ? 10.016 -28.989 -5.966 1.00 93.44 85 LEU A C 1
ATOM 637 O O . LEU A 1 85 ? 9.959 -29.664 -4.923 1.00 93.44 85 LEU A O 1
ATOM 641 N N . PRO A 1 86 ? 10.499 -29.483 -7.124 1.00 92.00 86 PRO A N 1
ATOM 642 C CA . PRO A 1 86 ? 11.012 -30.842 -7.257 1.00 92.00 86 PRO A CA 1
ATOM 643 C C . PRO A 1 86 ? 12.246 -31.067 -6.370 1.00 92.00 86 PRO A C 1
ATOM 645 O O . PRO A 1 86 ? 12.982 -30.140 -6.014 1.00 92.00 86 PRO A O 1
ATOM 648 N N . ASP A 1 87 ? 12.474 -32.322 -5.985 1.00 90.69 87 ASP A N 1
ATOM 649 C CA . ASP A 1 87 ? 13.680 -32.709 -5.254 1.00 90.69 87 ASP A CA 1
ATOM 650 C C . ASP A 1 87 ? 14.904 -32.711 -6.173 1.00 90.69 87 ASP A C 1
ATOM 652 O O . ASP A 1 87 ? 14.837 -33.152 -7.316 1.00 90.69 87 ASP A O 1
ATOM 656 N N . ASP A 1 88 ? 16.037 -32.233 -5.650 1.00 92.44 88 ASP A N 1
ATOM 657 C CA . ASP A 1 88 ? 17.343 -32.262 -6.323 1.00 92.44 88 ASP A CA 1
ATOM 658 C C . ASP A 1 88 ? 17.396 -31.628 -7.733 1.00 92.44 88 ASP A C 1
ATOM 660 O O . ASP A 1 88 ? 18.326 -31.905 -8.487 1.00 92.44 88 ASP A O 1
ATOM 664 N N . ALA A 1 89 ? 16.456 -30.745 -8.079 1.00 94.00 89 ALA A N 1
ATOM 665 C CA . ALA A 1 89 ? 16.291 -30.201 -9.427 1.00 94.00 89 ALA A CA 1
ATOM 666 C C . ALA A 1 89 ? 16.133 -28.669 -9.451 1.00 94.00 89 ALA A C 1
ATOM 668 O O . ALA A 1 89 ? 16.035 -28.006 -8.409 1.00 94.00 89 ALA A O 1
ATOM 669 N N . ALA A 1 90 ? 16.143 -28.115 -10.666 1.00 95.38 90 ALA A N 1
ATOM 670 C CA . ALA A 1 90 ? 15.780 -26.729 -10.937 1.00 95.38 90 ALA A CA 1
ATOM 671 C C . ALA A 1 90 ? 14.303 -26.632 -11.347 1.00 95.38 90 ALA A C 1
ATOM 673 O O . ALA A 1 90 ? 13.737 -27.583 -11.888 1.00 95.38 90 ALA A O 1
ATOM 674 N N . CYS A 1 91 ? 13.676 -25.486 -11.105 1.00 95.69 91 CYS A N 1
ATOM 675 C CA . CYS A 1 91 ? 12.287 -25.236 -11.468 1.00 95.69 91 CYS A CA 1
ATOM 676 C C . CYS A 1 91 ? 12.097 -23.800 -11.955 1.00 95.69 91 CYS A C 1
ATOM 678 O O . CYS A 1 91 ? 12.565 -22.876 -11.298 1.00 95.69 91 CYS A O 1
ATOM 680 N N . ILE A 1 92 ? 11.392 -23.618 -13.066 1.00 94.75 92 ILE A N 1
ATOM 681 C CA . ILE A 1 92 ? 10.914 -22.330 -13.580 1.00 94.75 92 ILE A CA 1
ATOM 682 C C . ILE A 1 92 ? 9.434 -22.182 -13.278 1.00 94.75 92 ILE A C 1
ATOM 684 O O . ILE A 1 92 ? 8.686 -23.154 -13.373 1.00 94.75 92 ILE A O 1
ATOM 688 N N . VAL A 1 93 ? 9.017 -20.980 -12.892 1.00 93.62 93 VAL A N 1
ATOM 689 C CA . VAL A 1 93 ? 7.596 -20.652 -12.764 1.00 93.62 93 VAL A CA 1
ATOM 690 C C . VAL A 1 93 ? 7.106 -20.110 -14.100 1.00 93.62 93 VAL A C 1
ATOM 692 O O . VAL A 1 93 ? 7.760 -19.278 -14.731 1.00 93.62 93 VAL A O 1
ATOM 695 N N . THR A 1 94 ? 5.957 -20.598 -14.541 1.00 93.06 94 THR A N 1
ATOM 696 C CA . THR A 1 94 ? 5.366 -20.283 -15.842 1.00 93.06 94 THR A CA 1
ATOM 697 C C . THR A 1 94 ? 3.907 -19.897 -15.695 1.00 93.06 94 THR A C 1
ATOM 699 O O . THR A 1 94 ? 3.256 -20.268 -14.718 1.00 93.06 94 THR A O 1
ATOM 702 N N . VAL A 1 95 ? 3.396 -19.165 -16.681 1.00 91.06 95 VAL A N 1
ATOM 703 C CA . VAL A 1 95 ? 1.976 -18.816 -16.776 1.00 91.06 95 VAL A CA 1
ATOM 704 C C . VAL A 1 95 ? 1.468 -19.082 -18.195 1.00 91.06 95 VAL A C 1
ATOM 706 O O . VAL A 1 95 ? 2.187 -18.790 -19.157 1.00 91.06 95 VAL A O 1
ATOM 709 N N . PRO A 1 96 ? 0.252 -19.622 -18.380 1.00 90.69 96 PRO A N 1
ATOM 710 C CA . PRO A 1 96 ? -0.334 -19.762 -19.705 1.00 90.69 96 PRO A CA 1
ATOM 711 C C . PRO A 1 96 ? -0.696 -18.386 -20.273 1.00 90.69 96 PRO A C 1
ATOM 713 O O . PRO A 1 96 ? -1.447 -17.631 -19.657 1.00 90.69 96 PRO A O 1
ATOM 716 N N . THR A 1 97 ? -0.213 -18.068 -21.471 1.00 90.38 97 THR A N 1
ATOM 717 C CA . THR A 1 97 ? -0.473 -16.783 -22.133 1.00 90.38 97 THR A CA 1
ATOM 718 C C . THR A 1 97 ? -0.882 -16.949 -23.596 1.00 90.38 97 THR A C 1
ATOM 720 O O . THR A 1 97 ? -0.749 -18.025 -24.188 1.00 90.38 97 THR A O 1
ATOM 723 N N . THR A 1 98 ? -1.407 -15.878 -24.184 1.00 90.88 98 THR A N 1
ATOM 724 C CA . THR A 1 98 ? -1.799 -15.827 -25.594 1.00 90.88 98 THR A CA 1
ATOM 725 C C . THR A 1 98 ? -0.573 -15.795 -26.513 1.00 90.88 98 THR A C 1
ATOM 727 O O . THR A 1 98 ? 0.524 -15.385 -26.129 1.00 90.88 98 THR A O 1
ATOM 730 N N . LEU A 1 99 ? -0.737 -16.253 -27.756 1.00 91.50 99 LEU A N 1
ATOM 731 C CA . LEU A 1 99 ? 0.386 -16.433 -28.686 1.00 91.50 99 LEU A CA 1
ATOM 732 C C . LEU A 1 99 ? 1.060 -15.110 -29.097 1.00 91.50 99 LEU A C 1
ATOM 734 O O . LEU A 1 99 ? 2.250 -15.097 -29.401 1.00 91.50 99 LEU A O 1
ATOM 738 N N . ASP A 1 100 ? 0.323 -14.000 -29.092 1.00 87.31 100 ASP A N 1
ATOM 739 C CA . ASP A 1 100 ? 0.838 -12.655 -29.369 1.00 87.31 100 ASP A CA 1
ATOM 740 C C . ASP A 1 100 ? 1.767 -12.147 -28.255 1.00 87.31 100 ASP A C 1
ATOM 742 O O . ASP A 1 100 ? 2.829 -11.585 -28.540 1.00 87.31 100 ASP A O 1
ATOM 746 N N . VAL A 1 101 ? 1.430 -12.416 -26.990 1.00 85.00 101 VAL A N 1
ATOM 747 C CA . VAL A 1 101 ? 2.304 -12.119 -25.848 1.00 85.00 101 VAL A CA 1
ATOM 748 C C . VAL A 1 101 ? 3.518 -13.044 -25.869 1.00 85.00 101 VAL A C 1
ATOM 750 O O . VAL A 1 101 ? 4.652 -12.573 -25.746 1.00 85.00 101 VAL A O 1
ATOM 753 N N . ALA A 1 102 ? 3.301 -14.342 -26.102 1.00 87.75 102 ALA A N 1
ATOM 754 C CA . ALA A 1 102 ? 4.353 -15.353 -26.177 1.00 87.75 102 ALA A CA 1
ATOM 755 C C . ALA A 1 102 ? 5.421 -15.018 -27.233 1.00 87.75 102 ALA A C 1
ATOM 757 O O . ALA A 1 102 ? 6.611 -15.196 -26.983 1.00 87.75 102 ALA A O 1
ATOM 758 N N . ALA A 1 103 ? 5.023 -14.459 -28.381 1.00 86.81 103 ALA A N 1
ATOM 759 C CA . ALA A 1 103 ? 5.954 -14.114 -29.454 1.00 86.81 103 ALA A CA 1
ATOM 760 C C . ALA A 1 103 ? 6.967 -13.015 -29.084 1.00 86.81 103 ALA A C 1
ATOM 762 O O . ALA A 1 103 ? 8.034 -12.899 -29.689 1.00 86.81 103 ALA A O 1
ATOM 763 N N . ASN A 1 104 ? 6.657 -12.213 -28.065 1.00 82.38 104 ASN A N 1
ATOM 764 C CA . ASN A 1 104 ? 7.508 -11.120 -27.601 1.00 82.38 104 ASN A CA 1
ATOM 765 C C . ASN A 1 104 ? 8.416 -11.507 -26.417 1.00 82.38 104 ASN A C 1
ATOM 767 O O . ASN A 1 104 ? 9.263 -10.702 -26.009 1.00 82.38 104 ASN A O 1
ATOM 771 N N . HIS A 1 105 ? 8.281 -12.731 -25.895 1.00 86.12 105 HIS A N 1
ATOM 772 C CA . HIS A 1 105 ? 8.889 -13.182 -24.642 1.00 86.12 105 HIS A CA 1
ATOM 773 C C . HIS A 1 105 ? 9.519 -14.584 -24.757 1.00 86.12 105 HIS A C 1
ATOM 775 O O . HIS A 1 105 ? 9.499 -15.212 -25.816 1.00 86.12 105 HIS A O 1
ATOM 781 N N . GLY A 1 106 ? 10.143 -15.052 -23.673 1.00 90.12 106 GLY A N 1
ATOM 782 C CA . GLY A 1 106 ? 10.613 -16.433 -23.557 1.00 90.12 106 GLY A CA 1
ATOM 783 C C . GLY A 1 106 ? 9.442 -17.394 -23.347 1.00 90.12 106 GLY A C 1
ATOM 784 O O . GLY A 1 106 ? 8.482 -17.063 -22.653 1.00 90.12 106 GLY A O 1
ATOM 785 N N . VAL A 1 107 ? 9.507 -18.578 -23.951 1.00 94.19 107 VAL A N 1
ATOM 786 C CA . VAL A 1 107 ? 8.462 -19.604 -23.895 1.00 94.19 107 VAL A CA 1
ATOM 787 C C . VAL A 1 107 ? 9.070 -20.944 -23.505 1.00 94.19 107 VAL A C 1
ATOM 789 O O . VAL A 1 107 ? 10.055 -21.401 -24.089 1.00 94.19 107 VAL A O 1
ATOM 792 N N . VAL A 1 108 ? 8.449 -21.589 -22.524 1.00 95.31 108 VAL A N 1
ATOM 793 C CA . VAL A 1 108 ? 8.835 -22.901 -22.012 1.00 95.31 108 VAL A CA 1
ATOM 794 C C . VAL A 1 108 ? 8.027 -23.976 -22.730 1.00 95.31 108 VAL A C 1
ATOM 796 O O . VAL A 1 108 ? 6.799 -23.951 -22.741 1.00 95.31 108 VAL A O 1
ATOM 799 N N . VAL A 1 109 ? 8.711 -24.956 -23.314 1.00 94.88 109 VAL A N 1
ATOM 800 C CA . VAL A 1 109 ? 8.077 -26.164 -23.849 1.00 94.88 109 VAL A CA 1
ATOM 801 C C . VAL A 1 109 ? 8.123 -27.223 -22.760 1.00 94.88 109 VAL A C 1
ATOM 803 O O . VAL A 1 109 ? 9.196 -27.728 -22.421 1.00 94.88 109 VAL A O 1
ATOM 806 N N . ALA A 1 110 ? 6.963 -27.512 -22.179 1.00 92.62 110 ALA A N 1
ATOM 807 C CA . ALA A 1 110 ? 6.807 -28.509 -21.132 1.00 92.62 110 ALA A CA 1
ATOM 808 C C . ALA A 1 110 ? 6.433 -29.875 -21.718 1.00 92.62 110 ALA A C 1
ATOM 810 O O . ALA A 1 110 ? 5.707 -29.962 -22.708 1.00 92.62 110 ALA A O 1
ATOM 811 N N . SER A 1 111 ? 6.906 -30.934 -21.068 1.00 91.12 111 SER A N 1
ATOM 812 C CA . SER A 1 111 ? 6.549 -32.306 -21.402 1.00 91.12 111 SER A CA 1
ATOM 813 C C . SER A 1 111 ? 5.068 -32.578 -21.149 1.00 91.12 111 SER A C 1
ATOM 815 O O . SER A 1 111 ? 4.453 -31.975 -20.265 1.00 91.12 111 SER A O 1
ATOM 817 N N . LYS A 1 112 ? 4.507 -33.521 -21.913 1.00 83.19 112 LYS A N 1
ATOM 818 C CA . LYS A 1 112 ? 3.119 -33.982 -21.744 1.00 83.19 112 LYS A CA 1
ATOM 819 C C . LYS A 1 112 ? 2.930 -34.819 -20.480 1.00 83.19 112 LYS A C 1
ATOM 821 O O . LYS A 1 112 ? 1.821 -34.884 -19.963 1.00 83.19 112 LYS A O 1
ATOM 826 N N . ASP A 1 113 ? 4.008 -35.424 -19.987 1.00 77.38 113 ASP A N 1
ATOM 827 C CA . ASP A 1 113 ? 4.009 -36.199 -18.753 1.00 77.38 113 ASP A CA 1
ATOM 828 C C . ASP A 1 113 ? 4.385 -35.286 -17.572 1.00 77.38 113 ASP A C 1
ATOM 830 O O . ASP A 1 113 ? 5.458 -34.672 -17.546 1.00 77.38 113 ASP A O 1
ATOM 834 N N . GLY A 1 114 ? 3.502 -35.195 -16.578 1.00 82.06 114 GLY A N 1
ATOM 835 C CA . GLY A 1 114 ? 3.681 -34.348 -15.401 1.00 82.06 114 GLY A CA 1
ATOM 836 C C . GLY A 1 114 ? 2.631 -34.609 -14.325 1.00 82.06 114 GLY A C 1
ATOM 837 O O . GLY A 1 114 ? 1.738 -35.439 -14.494 1.00 82.06 114 GLY A O 1
ATOM 838 N N . THR A 1 115 ? 2.756 -33.903 -13.206 1.00 84.50 115 THR A N 1
ATOM 839 C CA . THR A 1 115 ? 1.729 -33.875 -12.160 1.00 84.50 115 THR A CA 1
ATOM 840 C C . THR A 1 115 ? 0.787 -32.717 -12.451 1.00 84.50 115 THR A C 1
ATOM 842 O O . THR A 1 115 ? 1.244 -31.578 -12.520 1.00 84.50 115 THR A O 1
ATOM 845 N N . ASP A 1 116 ? -0.501 -32.999 -12.610 1.00 83.44 116 ASP A N 1
ATOM 846 C CA . ASP A 1 116 ? -1.550 -31.989 -12.740 1.00 83.44 116 ASP A CA 1
ATOM 847 C C . ASP A 1 116 ? -2.444 -32.071 -11.496 1.00 83.44 116 ASP A C 1
ATOM 849 O O . ASP A 1 116 ? -2.893 -33.156 -11.118 1.00 83.44 116 ASP A O 1
ATOM 853 N N . ASP A 1 117 ? -2.611 -30.942 -10.820 1.00 82.75 117 ASP A N 1
ATOM 854 C CA . ASP A 1 117 ? -3.413 -30.753 -9.609 1.00 82.75 117 ASP A CA 1
ATOM 855 C C . ASP A 1 117 ? -4.515 -29.723 -9.927 1.00 82.75 117 ASP A C 1
ATOM 857 O O . ASP A 1 117 ? -4.503 -29.099 -10.988 1.00 82.75 117 ASP A O 1
ATOM 861 N N . GLU A 1 118 ? -5.469 -29.497 -9.024 1.00 80.06 118 GLU A N 1
ATOM 862 C CA . GLU A 1 118 ? -6.568 -28.549 -9.260 1.00 80.06 118 GLU A CA 1
ATOM 863 C C . GLU A 1 118 ? -6.064 -27.113 -9.494 1.00 80.06 118 GLU A C 1
ATOM 865 O O . GLU A 1 118 ? -6.671 -26.356 -10.252 1.00 80.06 118 GLU A O 1
ATOM 870 N N . ASN A 1 119 ? -4.930 -26.746 -8.884 1.00 82.75 119 ASN A N 1
ATOM 871 C CA . ASN A 1 119 ? -4.426 -25.367 -8.866 1.00 82.75 119 ASN A CA 1
ATOM 872 C C . ASN A 1 119 ? -3.121 -25.148 -9.650 1.00 82.75 119 ASN A C 1
ATOM 874 O O . ASN A 1 119 ? -2.768 -24.001 -9.941 1.00 82.75 119 ASN A O 1
ATOM 878 N N . TYR A 1 120 ? -2.388 -26.211 -9.992 1.00 89.56 120 TYR A N 1
ATOM 879 C CA . TYR A 1 120 ? -1.097 -26.096 -10.669 1.00 89.56 120 TYR A CA 1
ATOM 880 C C . TYR A 1 120 ? -0.763 -27.329 -11.514 1.00 89.56 120 TYR A C 1
ATOM 882 O O . TYR A 1 120 ? -1.239 -28.427 -11.246 1.00 89.56 120 TYR A O 1
ATOM 890 N N . SER A 1 121 ? 0.156 -27.161 -12.469 1.00 91.62 121 SER A N 1
ATOM 891 C CA . SER A 1 121 ? 0.816 -28.274 -13.166 1.00 91.62 121 SER A CA 1
ATOM 892 C C . SER A 1 121 ? 2.332 -28.230 -12.980 1.00 91.62 121 SER A C 1
ATOM 894 O O . SER A 1 121 ? 2.936 -27.162 -13.108 1.00 91.62 121 SER A O 1
ATOM 896 N N . LEU A 1 122 ? 2.959 -29.383 -12.744 1.00 94.25 122 LEU A N 1
ATOM 897 C CA . LEU A 1 122 ? 4.408 -29.555 -12.636 1.00 94.25 122 LEU A CA 1
ATOM 898 C C . LEU A 1 122 ? 4.914 -30.552 -13.689 1.00 94.25 122 LEU A C 1
ATOM 900 O O . LEU A 1 122 ? 4.734 -31.763 -13.550 1.00 94.25 122 LEU A O 1
ATOM 904 N N . CYS A 1 123 ? 5.602 -30.047 -14.712 1.00 94.50 123 CYS A N 1
ATOM 905 C CA . CYS A 1 123 ? 6.068 -30.844 -15.855 1.00 94.50 123 CYS A CA 1
ATOM 906 C C . CYS A 1 123 ? 7.579 -30.710 -16.068 1.00 94.50 123 CYS A C 1
ATOM 908 O O . CYS A 1 123 ? 8.182 -29.718 -15.670 1.00 94.50 123 CYS A O 1
ATOM 910 N N . LEU A 1 124 ? 8.216 -31.679 -16.727 1.00 95.62 124 LEU A N 1
ATOM 911 C CA . LEU A 1 124 ? 9.611 -31.539 -17.164 1.00 95.62 124 LEU A CA 1
ATOM 912 C C . LEU A 1 124 ? 9.720 -30.480 -18.278 1.00 95.62 124 LEU A C 1
ATOM 914 O O . LEU A 1 124 ? 8.830 -30.384 -19.116 1.00 95.62 124 LEU A O 1
ATOM 918 N N . VAL A 1 125 ? 10.804 -29.701 -18.317 1.00 96.12 125 VAL A N 1
ATOM 919 C CA . VAL A 1 125 ? 11.081 -28.773 -19.427 1.00 96.12 125 VAL A CA 1
ATOM 920 C C . VAL A 1 125 ? 11.821 -29.500 -20.549 1.00 96.12 125 VAL A C 1
ATOM 922 O O . VAL A 1 125 ? 12.972 -29.911 -20.381 1.00 96.12 125 VAL A O 1
ATOM 925 N N . ASP A 1 126 ? 11.178 -29.601 -21.711 1.00 94.81 126 ASP A N 1
ATOM 926 C CA . ASP A 1 126 ? 11.735 -30.227 -22.911 1.00 94.81 126 ASP A CA 1
ATOM 927 C C . ASP A 1 126 ? 12.536 -29.226 -23.756 1.00 94.81 126 ASP A C 1
ATOM 929 O O . ASP A 1 126 ? 13.572 -29.589 -24.324 1.00 94.81 126 ASP A O 1
ATOM 933 N N . ASN A 1 127 ? 12.100 -27.959 -23.848 1.00 94.56 127 ASN A N 1
ATOM 934 C CA . ASN A 1 127 ? 12.777 -26.945 -24.667 1.00 94.56 127 ASN A CA 1
ATOM 935 C C . ASN A 1 127 ? 12.532 -25.478 -24.236 1.00 94.56 127 ASN A C 1
ATOM 937 O O . ASN A 1 127 ? 11.529 -25.154 -23.612 1.00 94.56 127 ASN A O 1
ATOM 941 N N . LEU A 1 128 ? 13.511 -24.628 -24.577 1.00 94.31 128 LEU A N 1
ATOM 942 C CA . LEU A 1 128 ? 13.683 -23.172 -24.388 1.00 94.31 128 LEU A CA 1
ATOM 943 C C . LEU A 1 128 ? 13.419 -22.227 -25.572 1.00 94.31 128 LEU A C 1
ATOM 945 O O . LEU A 1 128 ? 14.393 -21.922 -26.245 1.00 94.31 128 LEU A O 1
ATOM 949 N N . LEU A 1 129 ? 12.232 -21.712 -25.884 1.00 92.62 129 LEU A N 1
ATOM 950 C CA . LEU A 1 129 ? 12.091 -20.787 -27.032 1.00 92.62 129 LEU A CA 1
ATOM 951 C C . LEU A 1 129 ? 12.274 -19.316 -26.619 1.00 92.62 129 LEU A C 1
ATOM 953 O O . LEU A 1 129 ? 11.707 -18.892 -25.622 1.00 92.62 129 LEU A O 1
ATOM 957 N N . GLN A 1 130 ? 13.025 -18.520 -27.392 1.00 89.88 130 GLN A N 1
ATOM 958 C CA . GLN A 1 130 ? 13.278 -17.104 -27.083 1.00 89.88 130 GLN A CA 1
ATOM 959 C C . GLN A 1 130 ? 12.699 -16.196 -28.167 1.00 89.88 130 GLN A C 1
ATOM 961 O O . GLN A 1 130 ? 13.191 -16.204 -29.293 1.00 89.88 130 GLN A O 1
ATOM 966 N N . LYS A 1 131 ? 11.671 -15.410 -27.812 1.00 88.75 131 LYS A N 1
ATOM 967 C CA . LYS A 1 131 ? 10.907 -14.531 -28.722 1.00 88.75 131 LYS A CA 1
ATOM 968 C C . LYS A 1 131 ? 10.513 -15.222 -30.036 1.00 88.75 131 LYS A C 1
ATOM 970 O O . LYS A 1 131 ? 10.861 -14.731 -31.113 1.00 88.75 131 LYS A O 1
ATOM 975 N N . PRO A 1 132 ? 9.864 -16.397 -29.951 1.00 92.56 132 PRO A N 1
ATOM 976 C CA . PRO A 1 132 ? 9.553 -17.196 -31.123 1.00 92.56 132 PRO A CA 1
ATOM 977 C C . PRO A 1 132 ? 8.471 -16.535 -31.977 1.00 92.56 132 PRO A C 1
ATOM 979 O O . PRO A 1 132 ? 7.516 -15.944 -31.486 1.00 92.56 132 PRO A O 1
ATOM 982 N N . THR A 1 133 ? 8.552 -16.716 -33.282 1.00 92.25 133 THR A N 1
ATOM 983 C CA . THR A 1 133 ? 7.417 -16.498 -34.175 1.00 92.25 133 THR A CA 1
ATOM 984 C C . THR A 1 133 ? 6.307 -17.514 -33.888 1.00 92.25 133 THR A C 1
ATOM 986 O O . THR A 1 133 ? 6.551 -18.617 -33.398 1.00 92.25 133 THR A O 1
ATOM 989 N N . VAL A 1 134 ? 5.068 -17.195 -34.276 1.00 88.44 134 VAL A N 1
ATOM 990 C CA . VAL A 1 134 ? 3.930 -18.131 -34.149 1.00 88.44 134 VAL A CA 1
ATOM 991 C C . VAL A 1 134 ? 4.212 -19.472 -34.843 1.00 88.44 134 VAL A C 1
ATOM 993 O O . VAL A 1 134 ? 3.780 -20.524 -34.379 1.00 88.44 134 VAL A O 1
ATOM 996 N N . ARG A 1 135 ? 4.988 -19.454 -35.932 1.00 90.62 135 ARG A N 1
ATOM 997 C CA . ARG A 1 135 ? 5.407 -20.669 -36.634 1.00 90.62 135 ARG A CA 1
ATOM 998 C C . ARG A 1 135 ? 6.391 -21.504 -35.814 1.00 90.62 135 ARG A C 1
ATOM 1000 O O . ARG A 1 135 ? 6.218 -22.711 -35.728 1.00 90.62 135 ARG A O 1
ATOM 1007 N N . GLU A 1 136 ? 7.365 -20.870 -35.166 1.00 92.81 136 GLU A N 1
ATOM 1008 C CA . GLU A 1 136 ? 8.307 -21.556 -34.272 1.00 92.81 136 GLU A CA 1
ATOM 1009 C C . GLU A 1 136 ? 7.617 -22.129 -33.027 1.00 92.81 136 GLU A C 1
ATOM 1011 O O . GLU A 1 136 ? 8.022 -23.185 -32.546 1.00 92.81 136 GLU A O 1
ATOM 1016 N N . LEU A 1 137 ? 6.547 -21.490 -32.535 1.00 91.81 137 LEU A N 1
ATOM 1017 C CA . LEU A 1 137 ? 5.711 -22.047 -31.462 1.00 91.81 137 LEU A CA 1
ATOM 1018 C C . LEU A 1 137 ? 5.025 -23.353 -31.886 1.00 91.81 137 LEU A C 1
ATOM 1020 O O . LEU A 1 137 ? 5.010 -24.316 -31.118 1.00 91.81 137 LEU A O 1
ATOM 1024 N N . LEU A 1 138 ? 4.482 -23.395 -33.107 1.00 89.88 138 LEU A N 1
ATOM 1025 C CA . LEU A 1 138 ? 3.848 -24.588 -33.677 1.00 89.88 138 LEU A CA 1
ATOM 1026 C C . LEU A 1 138 ? 4.869 -25.704 -33.920 1.00 89.88 138 LEU A C 1
ATOM 1028 O O . LEU A 1 138 ? 4.696 -26.819 -33.427 1.00 89.88 138 LEU A O 1
ATOM 1032 N N . ASP A 1 139 ? 5.947 -25.390 -34.640 1.00 91.75 139 ASP A N 1
ATOM 1033 C CA . ASP A 1 139 ? 6.991 -26.353 -35.006 1.00 91.75 139 ASP A CA 1
ATOM 1034 C C . ASP A 1 139 ? 7.711 -26.900 -33.758 1.00 91.75 139 ASP A C 1
ATOM 1036 O O . ASP A 1 139 ? 8.107 -28.066 -33.713 1.00 91.75 139 ASP A O 1
ATOM 1040 N N . GLY A 1 140 ? 7.839 -26.071 -32.717 1.00 87.81 140 GLY A N 1
ATOM 1041 C CA . GLY A 1 140 ? 8.433 -26.418 -31.428 1.00 87.81 140 GLY A CA 1
ATOM 1042 C C . GLY A 1 140 ? 7.499 -27.124 -30.442 1.00 87.81 140 GLY A C 1
ATOM 1043 O O . GLY A 1 140 ? 7.934 -27.377 -29.322 1.00 87.81 140 GLY A O 1
ATOM 1044 N N . GLN A 1 141 ? 6.249 -27.427 -30.823 1.00 91.25 141 GLN A N 1
ATOM 1045 C CA . GLN A 1 141 ? 5.226 -28.039 -29.955 1.00 91.25 141 GLN A CA 1
ATOM 1046 C C . GLN A 1 141 ? 4.995 -27.272 -28.637 1.00 91.25 141 GLN A C 1
ATOM 1048 O O . GLN A 1 141 ? 4.732 -27.864 -27.596 1.00 91.25 141 GLN A O 1
ATOM 1053 N N . ALA A 1 142 ? 5.095 -25.941 -28.677 1.00 91.62 142 ALA A N 1
ATOM 1054 C CA . ALA A 1 142 ? 4.995 -25.075 -27.500 1.00 91.62 142 ALA A CA 1
ATOM 1055 C C . ALA A 1 142 ? 3.550 -24.701 -27.117 1.00 91.62 142 ALA A C 1
ATOM 1057 O O . ALA A 1 142 ? 3.329 -24.037 -26.104 1.00 91.62 142 ALA A O 1
ATOM 1058 N N . ILE A 1 143 ? 2.575 -25.076 -27.948 1.00 91.69 143 ILE A N 1
ATOM 1059 C CA . ILE A 1 143 ? 1.160 -24.732 -27.783 1.00 91.69 143 ILE A CA 1
ATOM 1060 C C . ILE A 1 143 ? 0.450 -25.876 -27.057 1.00 91.69 143 ILE A C 1
ATOM 1062 O O . ILE A 1 143 ? 0.494 -27.023 -27.505 1.00 91.69 143 ILE A O 1
ATOM 1066 N N . ARG A 1 144 ? -0.197 -25.551 -25.937 1.00 88.44 144 ARG A N 1
ATOM 1067 C CA . ARG A 1 144 ? -0.999 -26.470 -25.121 1.00 88.44 144 ARG A CA 1
ATOM 1068 C C . ARG A 1 144 ? -2.354 -26.757 -25.774 1.00 88.44 144 ARG A C 1
ATOM 1070 O O . ARG A 1 144 ? -2.785 -26.053 -26.686 1.00 88.44 144 ARG A O 1
ATOM 1077 N N . ASP A 1 145 ? -3.062 -27.756 -25.250 1.00 85.69 145 ASP A N 1
ATOM 1078 C CA . ASP A 1 145 ? -4.385 -28.166 -25.748 1.00 85.69 145 ASP A CA 1
ATOM 1079 C C . ASP A 1 145 ? -5.452 -27.056 -25.644 1.00 85.69 145 ASP A C 1
ATOM 1081 O O . ASP A 1 145 ? -6.427 -27.057 -26.391 1.00 85.69 145 ASP A O 1
ATOM 1085 N N . ASP A 1 146 ? -5.249 -26.074 -24.762 1.00 86.19 146 ASP A N 1
ATOM 1086 C CA . ASP A 1 146 ? -6.104 -24.891 -24.603 1.00 86.19 146 ASP A CA 1
ATOM 1087 C C . ASP A 1 146 ? -5.742 -23.727 -25.552 1.00 86.19 146 ASP A C 1
ATOM 1089 O O . ASP A 1 146 ? -6.328 -22.647 -25.469 1.00 86.19 146 ASP A O 1
ATOM 1093 N N . GLY A 1 147 ? -4.772 -23.926 -26.452 1.00 89.81 147 GLY A N 1
ATOM 1094 C CA . GLY A 1 147 ? -4.323 -22.933 -27.429 1.00 89.81 147 GLY A CA 1
ATOM 1095 C C . GLY A 1 147 ? -3.354 -21.877 -26.888 1.00 89.81 147 GLY A C 1
ATOM 1096 O O . GLY A 1 147 ? -3.003 -20.951 -27.624 1.00 89.81 147 GLY A O 1
ATOM 1097 N N . ARG A 1 148 ? -2.904 -21.991 -25.632 1.00 91.94 148 ARG A N 1
ATOM 1098 C CA . ARG A 1 148 ? -1.950 -21.064 -25.000 1.00 91.94 148 ARG A CA 1
ATOM 1099 C C . ARG A 1 148 ? -0.526 -21.619 -24.988 1.00 91.94 148 ARG A C 1
ATOM 1101 O O . ARG A 1 148 ? -0.306 -22.816 -25.158 1.00 91.94 148 ARG A O 1
ATOM 1108 N N . ALA A 1 149 ? 0.449 -20.743 -24.765 1.00 93.50 149 ALA A N 1
ATOM 1109 C CA . ALA A 1 149 ? 1.852 -21.110 -24.557 1.00 93.50 149 ALA A CA 1
ATOM 1110 C C . ALA A 1 149 ? 2.279 -20.812 -23.112 1.00 93.50 149 ALA A C 1
ATOM 1112 O O . ALA A 1 149 ? 1.728 -19.909 -22.480 1.00 93.50 149 ALA A O 1
ATOM 1113 N N . LEU A 1 150 ? 3.257 -21.553 -22.581 1.00 93.56 150 LEU A N 1
ATOM 1114 C CA . LEU A 1 150 ? 3.800 -21.297 -21.243 1.00 93.56 150 LEU A CA 1
ATOM 1115 C C . LEU A 1 150 ? 4.868 -20.207 -21.306 1.00 93.56 150 LEU A C 1
ATOM 1117 O O . LEU A 1 150 ? 5.955 -20.413 -21.842 1.00 93.56 150 LEU A O 1
ATOM 1121 N N . LEU A 1 151 ? 4.548 -19.047 -20.749 1.00 92.38 151 LEU A N 1
ATOM 1122 C CA . LEU A 1 151 ? 5.443 -17.904 -20.674 1.00 92.38 151 LEU A CA 1
ATOM 1123 C C . LEU A 1 151 ? 6.528 -18.134 -19.619 1.00 92.38 151 LEU A C 1
ATOM 1125 O O . LEU A 1 151 ? 6.228 -18.556 -18.500 1.00 92.38 151 LEU A O 1
ATOM 1129 N N . ASP A 1 152 ? 7.768 -17.792 -19.956 1.00 90.75 152 ASP A N 1
ATOM 1130 C CA . ASP A 1 152 ? 8.838 -17.630 -18.979 1.00 90.75 152 ASP A CA 1
ATOM 1131 C C . ASP A 1 152 ? 8.601 -16.355 -18.150 1.00 90.75 152 ASP A C 1
ATOM 1133 O O . ASP A 1 152 ? 8.638 -15.240 -18.674 1.00 90.75 152 ASP A O 1
ATOM 1137 N N . THR A 1 153 ? 8.366 -16.522 -16.845 1.00 88.81 153 THR A N 1
ATOM 1138 C CA . THR A 1 153 ? 8.094 -15.402 -15.930 1.00 88.81 153 THR A CA 1
ATOM 1139 C C . THR A 1 153 ? 9.352 -14.708 -15.399 1.00 88.81 153 THR A C 1
ATOM 1141 O O . THR A 1 153 ? 9.244 -13.697 -14.705 1.00 88.81 153 THR A O 1
ATOM 1144 N N . GLY A 1 154 ? 10.549 -15.237 -15.671 1.00 87.94 154 GLY A N 1
ATOM 1145 C CA . GLY A 1 154 ? 11.789 -14.756 -15.059 1.00 87.94 154 GLY A CA 1
ATOM 1146 C C . GLY A 1 154 ? 12.016 -15.267 -13.631 1.00 87.94 154 GLY A C 1
ATOM 1147 O O . GLY A 1 154 ? 12.925 -14.785 -12.949 1.00 87.94 154 GLY A O 1
ATOM 1148 N N . ILE A 1 155 ? 11.196 -16.214 -13.157 1.00 91.75 155 ILE A N 1
ATOM 1149 C CA . ILE A 1 155 ? 11.302 -16.806 -11.820 1.00 91.75 155 ILE A CA 1
ATOM 1150 C C . ILE A 1 155 ? 11.855 -18.224 -11.928 1.00 91.75 155 ILE A C 1
ATOM 1152 O O . ILE A 1 155 ? 11.220 -19.117 -12.491 1.00 91.75 155 ILE A O 1
ATOM 1156 N N . ILE A 1 156 ? 13.025 -18.447 -11.332 1.00 93.81 156 ILE A N 1
ATOM 1157 C CA . ILE A 1 156 ? 13.703 -19.746 -11.319 1.00 93.81 156 ILE A CA 1
ATOM 1158 C C . ILE A 1 156 ? 14.078 -20.107 -9.892 1.00 93.81 156 ILE A C 1
ATOM 1160 O O . ILE A 1 156 ? 14.410 -19.262 -9.072 1.00 93.81 156 ILE A O 1
ATOM 1164 N N . SER A 1 157 ? 14.101 -21.389 -9.588 1.00 94.88 157 SER A N 1
ATOM 1165 C CA . SER A 1 157 ? 14.570 -21.906 -8.318 1.00 94.88 157 SER A CA 1
ATOM 1166 C C . SER A 1 157 ? 15.437 -23.139 -8.514 1.00 94.88 157 SER A C 1
ATOM 1168 O O . SER A 1 157 ? 15.313 -23.851 -9.509 1.00 94.88 157 SER A O 1
ATOM 1170 N N . ALA A 1 158 ? 16.317 -23.408 -7.555 1.00 94.44 158 ALA A N 1
ATOM 1171 C CA . ALA A 1 158 ? 17.025 -24.680 -7.475 1.00 94.44 158 ALA A CA 1
ATOM 1172 C C . ALA A 1 158 ? 17.147 -25.130 -6.019 1.00 94.44 158 ALA A C 1
ATOM 1174 O O . ALA A 1 158 ? 17.503 -24.337 -5.139 1.00 94.44 158 ALA A O 1
ATOM 1175 N N . ARG A 1 159 ? 16.879 -26.417 -5.772 1.00 92.94 159 ARG A N 1
ATOM 1176 C CA . ARG A 1 159 ? 16.917 -27.045 -4.441 1.00 92.94 159 ARG A CA 1
ATOM 1177 C C . ARG A 1 159 ? 17.772 -28.315 -4.457 1.00 92.94 159 ARG A C 1
ATOM 1179 O O . ARG A 1 159 ? 18.018 -28.912 -5.501 1.00 92.94 159 ARG A O 1
ATOM 1186 N N . GLY A 1 160 ? 18.247 -28.734 -3.284 1.00 91.38 160 GLY A N 1
ATOM 1187 C CA . GLY A 1 160 ? 18.891 -30.039 -3.111 1.00 91.38 160 GLY A CA 1
ATOM 1188 C C . GLY A 1 160 ? 20.240 -30.130 -3.828 1.00 91.38 160 GLY A C 1
ATOM 1189 O O . GLY A 1 160 ? 21.066 -29.219 -3.721 1.00 91.38 160 GLY A O 1
ATOM 1190 N N . LYS A 1 161 ? 20.496 -31.230 -4.543 1.00 92.00 161 LYS A N 1
ATOM 1191 C CA . LYS A 1 161 ? 21.754 -31.444 -5.283 1.00 92.00 161 LYS A CA 1
ATOM 1192 C C . LYS A 1 161 ? 21.999 -30.406 -6.380 1.00 92.00 161 LYS A C 1
ATOM 1194 O O . LYS A 1 161 ? 23.139 -29.958 -6.496 1.00 92.00 161 LYS A O 1
ATOM 1199 N N . ALA A 1 162 ? 20.969 -29.971 -7.113 1.00 92.81 162 ALA A N 1
ATOM 1200 C CA . ALA A 1 162 ? 21.102 -28.909 -8.114 1.00 92.81 162 ALA A CA 1
ATOM 1201 C C . ALA A 1 162 ? 21.667 -27.617 -7.501 1.00 92.81 162 ALA A C 1
ATOM 1203 O O . ALA A 1 162 ? 22.627 -27.042 -8.016 1.00 92.81 162 ALA A O 1
ATOM 1204 N N . TRP A 1 163 ? 21.155 -27.224 -6.330 1.00 93.38 163 TRP A N 1
ATOM 1205 C CA . TRP A 1 163 ? 21.696 -26.102 -5.559 1.00 93.38 163 TRP A CA 1
ATOM 1206 C C . TRP A 1 163 ? 23.136 -26.344 -5.088 1.00 93.38 163 TRP A C 1
ATOM 1208 O O . TRP A 1 163 ? 23.994 -25.471 -5.218 1.00 93.38 163 TRP A O 1
ATOM 1218 N N . GLN A 1 164 ? 23.436 -27.530 -4.553 1.00 92.19 164 GLN A N 1
ATOM 1219 C CA . GLN A 1 164 ? 24.791 -27.854 -4.092 1.00 92.19 164 GLN A CA 1
ATOM 1220 C C . GLN A 1 164 ? 25.820 -27.773 -5.221 1.00 92.19 164 GLN A C 1
ATOM 1222 O O . GLN A 1 164 ? 26.940 -27.321 -4.989 1.00 92.19 164 GLN A O 1
ATOM 1227 N N . ASP A 1 165 ? 25.450 -28.194 -6.425 1.00 92.50 165 ASP A N 1
ATOM 1228 C CA . ASP A 1 165 ? 26.325 -28.160 -7.590 1.00 92.50 165 ASP A CA 1
ATOM 1229 C C . ASP A 1 165 ? 26.528 -26.755 -8.137 1.00 92.50 165 ASP A C 1
ATOM 1231 O O . ASP A 1 165 ? 27.658 -26.400 -8.474 1.00 92.50 165 ASP A O 1
ATOM 1235 N N . LEU A 1 166 ? 25.492 -25.918 -8.093 1.00 91.25 166 LEU A N 1
ATOM 1236 C CA . LEU A 1 166 ? 25.627 -24.493 -8.372 1.00 91.25 166 LEU A CA 1
ATOM 1237 C C . LEU A 1 166 ? 26.590 -23.812 -7.383 1.00 91.25 166 LEU A C 1
ATOM 1239 O O . LEU A 1 166 ? 27.475 -23.062 -7.789 1.00 91.25 166 LEU A O 1
ATOM 1243 N N . VAL A 1 167 ? 26.486 -24.127 -6.087 1.00 91.00 167 VAL A N 1
ATOM 1244 C CA . VAL A 1 167 ? 27.418 -23.623 -5.061 1.00 91.00 167 VAL A CA 1
ATOM 1245 C C . VAL A 1 167 ? 28.844 -24.120 -5.299 1.00 91.00 167 VAL A C 1
ATOM 1247 O O . VAL A 1 167 ? 29.789 -23.350 -5.129 1.00 91.00 167 VAL A O 1
ATOM 1250 N N . ARG A 1 168 ? 29.023 -25.393 -5.677 1.00 90.44 168 ARG A N 1
ATOM 1251 C CA . ARG A 1 168 ? 30.346 -25.954 -6.001 1.00 90.44 168 ARG A CA 1
ATOM 1252 C C . ARG A 1 168 ? 30.963 -25.227 -7.188 1.00 90.44 168 ARG A C 1
ATOM 1254 O O . ARG A 1 168 ? 32.101 -24.790 -7.076 1.00 90.44 168 ARG A O 1
ATOM 1261 N N . LEU A 1 169 ? 30.208 -25.024 -8.267 1.00 89.12 169 LEU A N 1
ATOM 1262 C CA . LEU A 1 169 ? 30.661 -24.260 -9.429 1.00 89.12 169 LEU A CA 1
ATOM 1263 C C . LEU A 1 169 ? 31.086 -22.836 -9.029 1.00 89.12 169 LEU A C 1
ATOM 1265 O O . LEU A 1 169 ? 32.190 -22.394 -9.355 1.00 89.12 169 LEU A O 1
ATOM 1269 N N . ALA A 1 170 ? 30.248 -22.154 -8.244 1.00 85.81 170 ALA A N 1
ATOM 1270 C CA . ALA A 1 170 ? 30.517 -20.802 -7.765 1.00 85.81 170 ALA A CA 1
ATOM 1271 C C . ALA A 1 170 ? 31.745 -20.709 -6.840 1.00 85.81 170 ALA A C 1
ATOM 1273 O O . ALA A 1 170 ? 32.367 -19.654 -6.768 1.00 85.81 170 ALA A O 1
ATOM 1274 N N . TYR A 1 171 ? 32.124 -21.773 -6.129 1.00 84.25 171 TYR A N 1
ATOM 1275 C CA . TYR A 1 171 ? 33.285 -21.751 -5.232 1.00 84.25 171 TYR A CA 1
ATOM 1276 C C . TYR A 1 171 ? 34.572 -22.238 -5.907 1.00 84.25 171 TYR A C 1
ATOM 1278 O O . TYR A 1 171 ? 35.639 -21.670 -5.691 1.00 84.25 171 TYR A O 1
ATOM 1286 N N . SER A 1 172 ? 34.479 -23.291 -6.718 1.00 77.38 172 SER A N 1
ATOM 1287 C CA . SER A 1 172 ? 35.634 -23.971 -7.307 1.00 77.38 172 SER A CA 1
ATOM 1288 C C . SER A 1 172 ? 36.192 -23.267 -8.542 1.00 77.38 172 SER A C 1
ATOM 1290 O O . SER A 1 172 ? 37.397 -23.345 -8.767 1.00 77.38 172 SER A O 1
ATOM 1292 N N . SER A 1 173 ? 35.351 -22.568 -9.313 1.00 70.75 173 SER A N 1
ATOM 1293 C CA . SER A 1 173 ? 35.742 -22.070 -10.641 1.00 70.75 173 SER A CA 1
ATOM 1294 C C . SER A 1 173 ? 35.444 -20.586 -10.880 1.00 70.75 173 SER A C 1
ATOM 1296 O O . SER A 1 173 ? 35.967 -20.015 -11.836 1.00 70.75 173 SER A O 1
ATOM 1298 N N . SER A 1 174 ? 34.674 -19.916 -10.011 1.00 71.62 174 SER A N 1
ATOM 1299 C CA . SER A 1 174 ? 34.180 -18.551 -10.277 1.00 71.62 174 SER A CA 1
ATOM 1300 C C . SER A 1 174 ? 35.277 -17.518 -10.513 1.00 71.62 174 SER A C 1
ATOM 1302 O O . SER A 1 174 ? 35.173 -16.737 -11.449 1.00 71.62 174 SER A O 1
ATOM 1304 N N . GLN A 1 175 ? 36.355 -17.506 -9.725 1.00 79.69 175 GLN A N 1
ATOM 1305 C CA . GLN A 1 175 ? 37.415 -16.506 -9.906 1.00 79.69 175 GLN A CA 1
ATOM 1306 C C . GLN A 1 175 ? 38.145 -16.652 -11.243 1.00 79.69 175 GLN A C 1
ATOM 1308 O O . GLN A 1 175 ? 38.591 -15.652 -11.799 1.00 79.69 175 GLN A O 1
ATOM 1313 N N . ILE A 1 176 ? 38.285 -17.878 -11.748 1.00 83.00 176 ILE A N 1
ATOM 1314 C CA . ILE A 1 176 ? 38.932 -18.148 -13.035 1.00 83.00 176 ILE A CA 1
ATOM 1315 C C . ILE A 1 176 ? 37.963 -17.787 -14.163 1.00 83.00 176 ILE A C 1
ATOM 1317 O O . ILE A 1 176 ? 38.320 -16.993 -15.028 1.00 83.00 176 ILE A O 1
ATOM 1321 N N . MET A 1 177 ? 36.720 -18.268 -14.079 1.00 83.75 177 MET A N 1
ATOM 1322 C CA . MET A 1 177 ? 35.650 -17.990 -15.044 1.00 83.75 177 MET A CA 1
ATOM 1323 C C . MET A 1 177 ? 35.386 -16.483 -15.196 1.00 83.75 177 MET A C 1
ATOM 1325 O O . MET A 1 177 ? 35.341 -15.966 -16.308 1.00 83.75 177 MET A O 1
ATOM 1329 N N . ILE A 1 178 ? 35.284 -15.745 -14.084 1.00 84.12 178 ILE A N 1
ATOM 1330 C CA . ILE A 1 178 ? 35.078 -14.288 -14.088 1.00 84.12 178 ILE A CA 1
ATOM 1331 C C . ILE A 1 178 ? 36.276 -13.575 -14.722 1.00 84.12 178 ILE A C 1
ATOM 1333 O O . ILE A 1 178 ? 36.094 -12.680 -15.545 1.00 84.12 178 ILE A O 1
ATOM 1337 N N . LYS A 1 179 ? 37.511 -13.970 -14.379 1.00 86.06 179 LYS A N 1
ATOM 1338 C CA . LYS A 1 179 ? 38.712 -13.394 -15.002 1.00 86.06 179 LYS A CA 1
ATOM 1339 C C . LYS A 1 179 ? 38.742 -13.651 -16.507 1.00 86.06 179 LYS A C 1
ATOM 1341 O O . LYS A 1 179 ? 39.082 -12.740 -17.253 1.00 86.06 179 LYS A O 1
ATOM 1346 N N . GLU A 1 180 ? 38.371 -14.846 -16.956 1.00 86.06 180 GLU A N 1
ATOM 1347 C CA . GLU A 1 180 ? 38.321 -15.190 -18.378 1.00 86.06 180 GLU A CA 1
ATOM 1348 C C . GLU A 1 180 ? 37.278 -14.363 -19.137 1.00 86.06 180 GLU A C 1
ATOM 1350 O O . GLU A 1 180 ? 37.586 -13.834 -20.206 1.00 86.06 180 GLU A O 1
ATOM 1355 N N . LEU A 1 181 ? 36.080 -14.169 -18.576 1.00 86.31 181 LEU A N 1
ATOM 1356 C CA . LEU A 1 181 ? 35.065 -13.284 -19.161 1.00 86.31 181 LEU A CA 1
ATOM 1357 C C . LEU A 1 181 ? 35.574 -11.842 -19.279 1.00 86.31 181 LEU A C 1
ATOM 1359 O O . LEU A 1 181 ? 35.459 -11.234 -20.342 1.00 86.31 181 LEU A O 1
ATOM 1363 N N . ILE A 1 182 ? 36.213 -11.317 -18.227 1.00 86.25 182 ILE A N 1
ATOM 1364 C CA . ILE A 1 182 ? 36.776 -9.956 -18.225 1.00 86.25 182 ILE A CA 1
ATOM 1365 C C . ILE A 1 182 ? 37.889 -9.814 -19.274 1.00 86.25 182 ILE A C 1
ATOM 1367 O O . ILE A 1 182 ? 37.920 -8.827 -20.010 1.00 86.25 182 ILE A O 1
ATOM 1371 N N . ILE A 1 183 ? 38.799 -10.790 -19.364 1.00 88.31 183 ILE A N 1
ATOM 1372 C CA . ILE A 1 183 ? 39.921 -10.771 -20.317 1.00 88.31 183 ILE A CA 1
ATOM 1373 C C . ILE A 1 183 ? 39.417 -10.907 -21.755 1.00 88.31 183 ILE A C 1
ATOM 1375 O O . ILE A 1 183 ? 39.852 -10.165 -22.635 1.00 88.31 183 ILE A O 1
ATOM 1379 N N . SER A 1 184 ? 38.498 -11.842 -21.999 1.00 85.69 184 SER A N 1
ATOM 1380 C CA . SER A 1 184 ? 37.952 -12.109 -23.333 1.00 85.69 184 SER A CA 1
ATOM 1381 C C . SER A 1 184 ? 36.940 -11.059 -23.795 1.00 85.69 184 SER A C 1
ATOM 1383 O O . SER A 1 184 ? 36.625 -11.022 -24.984 1.00 85.69 184 SER A O 1
ATOM 1385 N N . ARG A 1 185 ? 36.444 -10.213 -22.877 1.00 84.62 185 ARG A N 1
ATOM 1386 C CA . ARG A 1 185 ? 35.359 -9.242 -23.097 1.00 84.62 185 ARG A CA 1
ATOM 1387 C C . ARG A 1 185 ? 34.109 -9.873 -23.720 1.00 84.62 185 ARG A C 1
ATOM 1389 O O . ARG A 1 185 ? 33.384 -9.211 -24.457 1.00 84.62 185 ARG A O 1
ATOM 1396 N N . LYS A 1 186 ? 33.882 -11.161 -23.460 1.00 84.31 186 LYS A N 1
ATOM 1397 C CA . LYS A 1 186 ? 32.679 -11.864 -23.904 1.00 84.31 186 LYS A CA 1
ATOM 1398 C C . LYS A 1 186 ? 31.560 -11.637 -22.894 1.00 84.31 186 LYS A C 1
ATOM 1400 O O . LYS A 1 186 ? 31.782 -11.735 -21.689 1.00 84.31 186 LYS A O 1
ATOM 1405 N N . GLU A 1 187 ? 30.365 -11.361 -23.395 1.00 80.75 187 GLU A N 1
ATOM 1406 C CA . GLU A 1 187 ? 29.164 -11.199 -22.579 1.00 80.75 187 GLU A CA 1
ATOM 1407 C C . GLU A 1 187 ? 28.494 -12.556 -22.353 1.00 80.75 187 GLU A C 1
ATOM 1409 O O . GLU A 1 187 ? 28.360 -13.349 -23.284 1.00 80.75 187 GLU A O 1
ATOM 1414 N N . MET A 1 188 ? 28.087 -12.818 -21.112 1.00 83.81 188 MET A N 1
ATOM 1415 C CA . MET A 1 188 ? 27.374 -14.029 -20.706 1.00 83.81 188 MET A CA 1
ATOM 1416 C C . MET A 1 188 ? 25.995 -13.634 -20.172 1.00 83.81 188 MET A C 1
ATOM 1418 O O . MET A 1 188 ? 25.888 -12.721 -19.347 1.00 83.81 188 MET A O 1
ATOM 1422 N N . SER A 1 189 ? 24.950 -14.336 -20.605 1.00 82.56 189 SER A N 1
ATOM 1423 C CA . SER A 1 189 ? 23.587 -14.147 -20.114 1.00 82.56 189 SER A CA 1
ATOM 1424 C C . SER A 1 189 ? 23.383 -15.055 -18.907 1.00 82.56 189 SER A C 1
ATOM 1426 O O . SER A 1 189 ? 23.033 -16.223 -19.045 1.00 82.56 189 SER A O 1
ATOM 1428 N N . LEU A 1 190 ? 23.616 -14.534 -17.695 1.00 78.81 190 LEU A N 1
ATOM 1429 C CA . LEU A 1 190 ? 23.543 -15.346 -16.467 1.00 78.81 190 LEU A CA 1
ATOM 1430 C C . LEU A 1 190 ? 22.199 -16.075 -16.318 1.00 78.81 190 LEU A C 1
ATOM 1432 O O . LEU A 1 190 ? 22.155 -17.155 -15.741 1.00 78.81 190 LEU A O 1
ATOM 1436 N N . TYR A 1 191 ? 21.119 -15.482 -16.823 1.00 84.88 191 TYR A N 1
ATOM 1437 C CA . TYR A 1 191 ? 19.799 -16.092 -16.825 1.00 84.88 191 TYR A CA 1
ATOM 1438 C C . TYR A 1 191 ? 19.694 -17.203 -17.880 1.00 84.88 191 TYR A C 1
ATOM 1440 O O . TYR A 1 191 ? 19.504 -18.366 -17.532 1.00 84.88 191 TYR A O 1
ATOM 1448 N N . GLU A 1 192 ? 19.869 -16.868 -19.162 1.00 86.75 192 GLU A N 1
ATOM 1449 C CA . GLU A 1 192 ? 19.620 -17.802 -20.270 1.00 86.75 192 GLU A CA 1
ATOM 1450 C C . GLU A 1 192 ? 20.619 -18.967 -20.268 1.00 86.75 192 GLU A C 1
ATOM 1452 O O . GLU A 1 192 ? 20.217 -20.121 -20.418 1.00 86.75 192 GLU A O 1
ATOM 1457 N N . ASP A 1 193 ? 21.903 -18.691 -20.022 1.00 89.94 193 ASP A N 1
ATOM 1458 C CA . ASP A 1 193 ? 22.967 -19.698 -20.064 1.00 89.94 193 ASP A CA 1
ATOM 1459 C C . ASP A 1 193 ? 22.848 -20.696 -18.900 1.00 89.94 193 ASP A C 1
ATOM 1461 O O . ASP A 1 193 ? 23.114 -21.891 -19.057 1.00 89.94 193 ASP A O 1
ATOM 1465 N N . LEU A 1 194 ? 22.401 -20.227 -17.727 1.00 89.50 194 LEU A N 1
ATOM 1466 C CA . LEU A 1 194 ? 22.176 -21.072 -16.553 1.00 89.50 194 LEU A CA 1
ATOM 1467 C C . LEU A 1 194 ? 20.970 -21.996 -16.752 1.00 89.50 194 LEU A C 1
ATOM 1469 O O . LEU A 1 194 ? 21.066 -23.197 -16.499 1.00 89.50 194 LEU A O 1
ATOM 1473 N N . VAL A 1 195 ? 19.854 -21.446 -17.235 1.00 91.88 195 VAL A N 1
ATOM 1474 C CA . VAL A 1 195 ? 18.639 -22.208 -17.558 1.00 91.88 195 VAL A CA 1
ATOM 1475 C C . VAL A 1 195 ? 18.932 -23.246 -18.640 1.00 91.88 195 VAL A C 1
ATOM 1477 O O . VAL A 1 195 ? 18.583 -24.418 -18.488 1.00 91.88 195 VAL A O 1
ATOM 1480 N N . ALA A 1 196 ? 19.639 -22.849 -19.703 1.00 93.44 196 ALA A N 1
ATOM 1481 C CA . ALA A 1 196 ? 20.026 -23.734 -20.796 1.00 93.44 196 ALA A CA 1
ATOM 1482 C C . ALA A 1 196 ? 20.882 -24.921 -20.325 1.00 93.44 196 ALA A C 1
ATOM 1484 O O . ALA A 1 196 ? 20.791 -26.006 -20.900 1.00 93.44 196 ALA A O 1
ATOM 1485 N N . ALA A 1 197 ? 21.676 -24.763 -19.260 1.00 94.94 197 ALA A N 1
ATOM 1486 C CA . ALA A 1 197 ? 22.485 -25.851 -18.721 1.00 94.94 197 ALA A CA 1
ATOM 1487 C C . ALA A 1 197 ? 21.625 -27.003 -18.165 1.00 94.94 197 ALA A C 1
ATOM 1489 O O . ALA A 1 197 ? 22.001 -28.166 -18.318 1.00 94.94 197 ALA A O 1
ATOM 1490 N N . TRP A 1 198 ? 20.456 -26.710 -17.584 1.00 95.44 198 TRP A N 1
ATOM 1491 C CA . TRP A 1 198 ? 19.524 -27.714 -17.045 1.00 95.44 198 TRP A CA 1
ATOM 1492 C C . TRP A 1 198 ? 18.551 -28.301 -18.083 1.00 95.44 198 TRP A C 1
ATOM 1494 O O . TRP A 1 198 ? 17.791 -29.219 -17.757 1.00 95.44 198 TRP A O 1
ATOM 1504 N N . VAL A 1 199 ? 18.579 -27.808 -19.327 1.00 96.06 199 VAL A N 1
ATOM 1505 C CA . VAL A 1 199 ? 17.680 -28.221 -20.418 1.00 96.06 199 VAL A CA 1
ATOM 1506 C C . VAL A 1 199 ? 18.498 -28.836 -21.567 1.00 96.06 199 VAL A C 1
ATOM 1508 O O . VAL A 1 199 ? 19.060 -28.109 -22.385 1.00 96.06 199 VAL A O 1
ATOM 1511 N N . PRO A 1 200 ? 18.575 -30.178 -21.687 1.00 94.69 200 PRO A N 1
ATOM 1512 C CA . PRO A 1 200 ? 19.495 -30.833 -22.628 1.00 94.69 200 PRO A CA 1
ATOM 1513 C C . PRO A 1 200 ? 19.329 -30.481 -24.106 1.00 94.69 200 PRO A C 1
ATOM 1515 O O . PRO A 1 200 ? 20.316 -30.458 -24.839 1.00 94.69 200 PRO A O 1
ATOM 1518 N N . SER A 1 201 ? 18.117 -30.146 -24.555 1.00 94.12 201 SER A N 1
ATOM 1519 C CA . SER A 1 201 ? 17.872 -29.686 -25.932 1.00 94.12 201 SER A CA 1
ATOM 1520 C C . SER A 1 201 ? 18.609 -28.383 -26.273 1.00 94.12 201 SER A C 1
ATOM 1522 O O . SER A 1 201 ? 18.822 -28.086 -27.447 1.00 94.12 201 SER A O 1
ATOM 1524 N N . ARG A 1 202 ? 19.056 -27.626 -25.261 1.00 94.50 202 ARG A N 1
ATOM 1525 C CA . ARG A 1 202 ? 19.810 -26.375 -25.409 1.00 94.50 202 ARG A CA 1
ATOM 1526 C C . ARG A 1 202 ? 21.316 -26.541 -25.272 1.00 94.50 202 ARG A C 1
ATOM 1528 O O . ARG A 1 202 ? 22.037 -25.569 -25.476 1.00 94.50 202 ARG A O 1
ATOM 1535 N N . HIS A 1 203 ? 21.821 -27.744 -24.992 1.00 95.56 203 HIS A N 1
ATOM 1536 C CA . HIS A 1 203 ? 23.256 -27.954 -24.783 1.00 95.56 203 HIS A CA 1
ATOM 1537 C C . HIS A 1 203 ? 24.082 -27.586 -26.014 1.00 95.56 203 HIS A C 1
ATOM 1539 O O . HIS A 1 203 ? 25.096 -26.923 -25.860 1.00 95.56 203 HIS A O 1
ATOM 1545 N N . GLU A 1 204 ? 23.648 -27.933 -27.229 1.00 94.88 204 GLU A N 1
ATOM 1546 C CA . GLU A 1 204 ? 24.413 -27.601 -28.443 1.00 94.88 204 GLU A CA 1
ATOM 1547 C C . GLU A 1 204 ? 24.520 -26.087 -28.675 1.00 94.88 204 GLU A C 1
ATOM 1549 O O . GLU A 1 204 ? 25.590 -25.585 -29.005 1.00 94.88 204 GLU A O 1
ATOM 1554 N N . TRP A 1 205 ? 23.435 -25.354 -28.412 1.00 93.62 205 TRP A N 1
ATOM 1555 C CA . TRP A 1 205 ? 23.431 -23.891 -28.418 1.00 93.62 205 TRP A CA 1
ATOM 1556 C C . TRP A 1 205 ? 24.343 -23.331 -27.317 1.00 93.62 205 TRP A C 1
ATOM 1558 O O . TRP A 1 205 ? 25.148 -22.440 -27.567 1.00 93.62 205 TRP A O 1
ATOM 1568 N N . LEU A 1 206 ? 24.290 -23.893 -26.109 1.00 93.81 206 LEU A N 1
ATOM 1569 C CA . LEU A 1 206 ? 25.085 -23.424 -24.976 1.00 93.81 206 LEU A CA 1
ATOM 1570 C C . LEU A 1 206 ? 26.594 -23.637 -25.192 1.00 93.81 206 LEU A C 1
ATOM 1572 O O . LEU A 1 206 ? 27.385 -22.800 -24.775 1.00 93.81 206 LEU A O 1
ATOM 1576 N N . LYS A 1 207 ? 27.027 -24.685 -25.907 1.00 94.25 207 LYS A N 1
ATOM 1577 C CA . LYS A 1 207 ? 28.457 -24.925 -26.206 1.00 94.25 207 LYS A CA 1
ATOM 1578 C C . LYS A 1 207 ? 29.140 -23.765 -26.930 1.00 94.25 207 LYS A C 1
ATOM 1580 O O . LYS A 1 207 ? 30.344 -23.580 -26.766 1.00 94.25 207 LYS A O 1
ATOM 1585 N N . THR A 1 208 ? 28.402 -23.008 -27.743 1.00 91.00 208 THR A N 1
ATOM 1586 C CA . THR A 1 208 ? 28.949 -21.851 -28.467 1.00 91.00 208 THR A CA 1
ATOM 1587 C C . THR A 1 208 ? 28.998 -20.583 -27.613 1.00 91.00 208 THR A C 1
ATOM 1589 O O . THR A 1 208 ? 29.615 -19.601 -28.027 1.00 91.00 208 THR A O 1
ATOM 1592 N N . HIS A 1 209 ? 28.365 -20.592 -26.436 1.00 90.50 209 HIS A N 1
ATOM 1593 C CA . HIS A 1 209 ? 28.319 -19.466 -25.508 1.00 90.50 209 HIS A CA 1
ATOM 1594 C C . HIS A 1 209 ? 29.516 -19.482 -24.547 1.00 90.50 209 HIS A C 1
ATOM 1596 O O . HIS A 1 209 ? 30.128 -20.531 -24.309 1.00 90.50 209 HIS A O 1
ATOM 1602 N N . PRO A 1 210 ? 29.897 -18.319 -23.991 1.00 88.19 210 PRO A N 1
ATOM 1603 C CA . PRO A 1 210 ? 30.978 -18.244 -23.015 1.00 88.19 210 PRO A CA 1
ATOM 1604 C C . PRO A 1 210 ? 30.713 -19.169 -21.824 1.00 88.19 210 PRO A C 1
ATOM 1606 O O . PRO A 1 210 ? 29.621 -19.165 -21.269 1.00 88.19 210 PRO A O 1
ATOM 1609 N N . LEU A 1 211 ? 31.721 -19.956 -21.429 1.00 87.81 211 LEU A N 1
ATOM 1610 C CA . LEU A 1 211 ? 31.657 -20.894 -20.297 1.00 87.81 211 LEU A CA 1
ATOM 1611 C C . LEU A 1 211 ? 30.615 -22.023 -20.435 1.00 87.81 211 LEU A C 1
ATOM 1613 O O . LEU A 1 211 ? 30.397 -22.781 -19.490 1.00 87.81 211 LEU A O 1
ATOM 1617 N N . GLY A 1 212 ? 29.985 -22.186 -21.602 1.00 91.06 212 GLY A N 1
ATOM 1618 C CA . GLY A 1 212 ? 28.886 -23.135 -21.776 1.00 91.06 212 GLY A CA 1
ATOM 1619 C C . GLY A 1 212 ? 29.266 -24.592 -21.511 1.00 91.06 212 GLY A C 1
ATOM 1620 O O . GLY A 1 212 ? 28.506 -25.326 -20.884 1.00 91.06 212 GLY A O 1
ATOM 1621 N N . MET A 1 213 ? 30.472 -25.010 -21.910 1.00 91.81 213 MET A N 1
ATOM 1622 C CA . MET A 1 213 ? 30.983 -26.358 -21.620 1.00 91.81 213 MET A CA 1
ATOM 1623 C C . MET A 1 213 ? 31.119 -26.615 -20.113 1.00 91.81 213 MET A C 1
ATOM 1625 O O . MET A 1 213 ? 30.747 -27.691 -19.641 1.00 91.81 213 MET A O 1
ATOM 1629 N N . ASP A 1 214 ? 31.602 -25.628 -19.354 1.00 90.62 214 ASP A N 1
ATOM 1630 C CA . ASP A 1 214 ? 31.745 -25.720 -17.898 1.00 90.62 214 ASP A CA 1
ATOM 1631 C C . ASP A 1 214 ? 30.381 -25.780 -17.201 1.00 90.62 214 ASP A C 1
ATOM 1633 O O . ASP A 1 214 ? 30.185 -26.580 -16.282 1.00 90.62 214 ASP A O 1
ATOM 1637 N N . LEU A 1 215 ? 29.411 -24.985 -17.672 1.00 92.25 215 LEU A N 1
ATOM 1638 C CA . LEU A 1 215 ? 28.034 -25.011 -17.170 1.00 92.25 215 LEU A CA 1
ATOM 1639 C C . LEU A 1 215 ? 27.373 -26.369 -17.414 1.00 92.25 215 LEU A C 1
ATOM 1641 O O . LEU A 1 215 ? 26.801 -26.942 -16.486 1.00 92.25 215 LEU A O 1
ATOM 1645 N N . ILE A 1 216 ? 27.497 -26.922 -18.625 1.00 94.88 216 ILE A N 1
ATOM 1646 C CA . ILE A 1 216 ? 26.962 -28.250 -18.961 1.00 94.88 216 ILE A CA 1
ATOM 1647 C C . ILE A 1 216 ? 27.605 -29.320 -18.073 1.00 94.88 216 ILE A C 1
ATOM 1649 O O . ILE A 1 216 ? 26.896 -30.147 -17.498 1.00 94.88 216 ILE A O 1
ATOM 1653 N N . ALA A 1 217 ? 28.931 -29.294 -17.907 1.00 93.19 217 ALA A N 1
ATOM 1654 C CA . ALA A 1 217 ? 29.646 -30.274 -17.090 1.00 93.19 217 ALA A CA 1
ATOM 1655 C C . ALA A 1 217 ? 29.237 -30.220 -15.606 1.00 93.19 217 ALA A C 1
ATOM 1657 O O . ALA A 1 217 ? 29.107 -31.257 -14.944 1.00 93.19 217 ALA A O 1
ATOM 1658 N N . ALA A 1 218 ? 29.019 -29.018 -15.070 1.00 91.94 218 ALA A N 1
ATOM 1659 C CA . ALA A 1 218 ? 28.662 -28.830 -13.670 1.00 91.94 218 ALA A CA 1
ATOM 1660 C C . ALA A 1 218 ? 27.176 -29.102 -13.386 1.00 91.94 218 ALA A C 1
ATOM 1662 O O . ALA A 1 218 ? 26.854 -29.737 -12.379 1.00 91.94 218 ALA A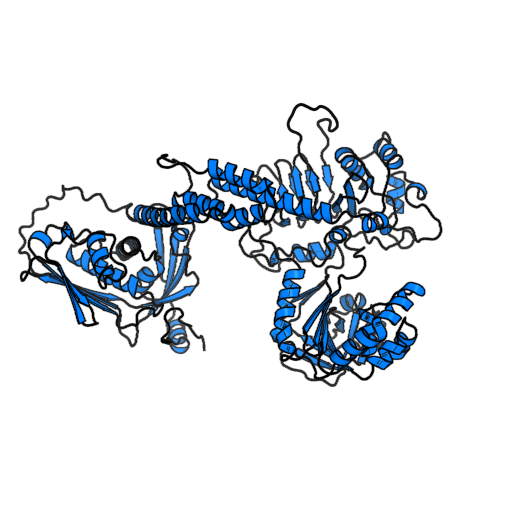 O 1
ATOM 1663 N N . LEU A 1 219 ? 26.282 -28.627 -14.257 1.00 94.25 219 LEU A N 1
ATOM 1664 C CA . LEU A 1 219 ? 24.847 -28.516 -13.984 1.00 94.25 219 LEU A CA 1
ATOM 1665 C C . LEU A 1 219 ? 23.981 -29.445 -14.840 1.00 94.25 219 LEU A C 1
ATOM 1667 O O . LEU A 1 219 ? 22.906 -29.835 -14.390 1.00 94.25 219 LEU A O 1
ATOM 1671 N N . GLY A 1 220 ? 24.454 -29.869 -16.015 1.00 93.56 220 GLY A N 1
ATOM 1672 C CA . GLY A 1 220 ? 23.673 -30.630 -17.000 1.00 93.56 220 GLY A CA 1
ATOM 1673 C C . GLY A 1 220 ? 23.283 -32.053 -16.594 1.00 93.56 220 GLY A C 1
ATOM 1674 O O . GLY A 1 220 ? 22.542 -32.715 -17.317 1.00 93.56 220 GLY A O 1
ATOM 1675 N N . ARG A 1 221 ? 23.745 -32.527 -15.430 1.00 93.50 221 ARG A N 1
ATOM 1676 C CA . ARG A 1 221 ? 23.254 -33.767 -14.802 1.00 93.50 221 ARG A CA 1
ATOM 1677 C C . ARG A 1 221 ? 21.881 -33.612 -14.143 1.00 93.50 221 ARG A C 1
ATOM 1679 O O . ARG A 1 221 ? 21.223 -34.617 -13.888 1.00 93.50 221 ARG A O 1
ATOM 1686 N N . HIS A 1 222 ? 21.471 -32.379 -13.852 1.00 94.62 222 HIS A N 1
ATOM 1687 C CA . HIS A 1 222 ? 20.170 -32.065 -13.267 1.00 94.62 222 HIS A CA 1
ATOM 1688 C C . HIS A 1 222 ? 19.178 -31.676 -14.350 1.00 94.62 222 HIS A C 1
ATOM 1690 O O . HIS A 1 222 ? 19.557 -31.300 -15.458 1.00 94.62 222 HIS A O 1
ATOM 1696 N N . ARG A 1 223 ? 17.896 -31.771 -14.012 1.00 93.88 223 ARG A N 1
ATOM 1697 C CA . ARG A 1 223 ? 16.792 -31.423 -14.901 1.00 93.88 223 ARG A CA 1
ATOM 1698 C C . ARG A 1 223 ? 16.063 -30.187 -14.397 1.00 93.88 223 ARG A C 1
ATOM 1700 O O . ARG A 1 223 ? 16.103 -29.878 -13.204 1.00 93.88 223 ARG A O 1
ATOM 1707 N N . MET A 1 224 ? 15.386 -29.523 -15.322 1.00 95.62 224 MET A N 1
ATOM 1708 C CA . MET A 1 224 ? 14.527 -28.383 -15.049 1.00 95.62 224 MET A CA 1
ATOM 1709 C C . MET A 1 224 ? 13.058 -28.765 -15.187 1.00 95.62 224 MET A C 1
ATOM 1711 O O . MET A 1 224 ? 12.684 -29.429 -16.151 1.00 95.62 224 MET A O 1
ATOM 1715 N N . PHE A 1 225 ? 12.240 -28.331 -14.236 1.00 96.50 225 PHE A N 1
ATOM 1716 C CA . PHE A 1 225 ? 10.789 -28.502 -14.248 1.00 96.50 225 PHE A CA 1
ATOM 1717 C C . PHE A 1 225 ? 10.084 -27.157 -14.419 1.00 96.50 225 PHE A C 1
ATOM 1719 O O . PHE A 1 225 ? 10.628 -26.121 -14.057 1.00 96.50 225 PHE A O 1
ATOM 1726 N N . SER A 1 226 ? 8.877 -27.182 -14.961 1.00 95.56 226 SER A N 1
ATOM 1727 C CA . SER A 1 226 ? 7.978 -26.049 -15.119 1.00 95.56 226 SER A CA 1
ATOM 1728 C C . SER A 1 226 ? 6.859 -26.174 -14.100 1.00 95.56 226 SER A C 1
ATOM 1730 O O . SER A 1 226 ? 6.061 -27.103 -14.195 1.00 95.56 226 SER A O 1
ATOM 1732 N N . PHE A 1 227 ? 6.799 -25.254 -13.141 1.00 94.88 227 PHE A N 1
ATOM 1733 C CA . PHE A 1 227 ? 5.647 -25.067 -12.265 1.00 94.88 227 PHE A CA 1
ATOM 1734 C C . PHE A 1 227 ? 4.738 -24.013 -12.899 1.00 94.88 227 PHE A C 1
ATOM 1736 O O . PHE A 1 227 ? 5.161 -22.883 -13.138 1.00 94.88 227 PHE A O 1
ATOM 1743 N N . CYS A 1 228 ? 3.504 -24.377 -13.214 1.00 92.06 228 CYS A N 1
ATOM 1744 C CA . CYS A 1 228 ? 2.511 -23.481 -13.791 1.00 92.06 228 CYS A CA 1
ATOM 1745 C C . CYS A 1 228 ? 1.368 -23.323 -12.798 1.00 92.06 228 CYS A C 1
ATOM 1747 O O . CYS A 1 228 ? 0.663 -24.295 -12.547 1.00 92.06 228 CYS A O 1
ATOM 1749 N N . SER A 1 229 ? 1.188 -22.118 -12.259 1.00 85.38 229 SER A N 1
ATOM 1750 C CA . SER A 1 229 ? 0.045 -21.791 -11.401 1.00 85.38 229 SER A CA 1
ATOM 1751 C C . SER A 1 229 ? -1.085 -21.254 -12.269 1.00 85.38 229 SER A C 1
ATOM 1753 O O . SER A 1 229 ? -0.858 -20.350 -13.079 1.00 85.38 229 SER A O 1
ATOM 1755 N N . TYR A 1 230 ? -2.293 -21.796 -12.125 1.00 83.12 230 TYR A N 1
ATOM 1756 C CA . TYR A 1 230 ? -3.435 -21.371 -12.942 1.00 83.12 230 TYR A CA 1
ATOM 1757 C C . TYR A 1 230 ? -4.003 -20.002 -12.528 1.00 83.12 230 TYR A C 1
ATOM 1759 O O . TYR A 1 230 ? -4.653 -19.343 -13.337 1.00 83.12 230 TYR A O 1
ATOM 1767 N N . ASP A 1 231 ? -3.712 -19.554 -11.306 1.00 81.38 231 ASP A N 1
ATOM 1768 C CA . ASP A 1 231 ? -4.055 -18.245 -10.735 1.00 81.38 231 ASP A CA 1
ATOM 1769 C C . ASP A 1 231 ? -2.997 -17.157 -11.005 1.00 81.38 231 ASP A C 1
ATOM 1771 O O . ASP A 1 231 ? -3.201 -15.997 -10.642 1.00 81.38 231 ASP A O 1
ATOM 1775 N N . PHE A 1 232 ? -1.866 -17.504 -11.633 1.00 82.88 232 PHE A N 1
ATOM 1776 C CA . PHE A 1 232 ? -0.767 -16.564 -11.836 1.00 82.88 232 PHE A CA 1
ATOM 1777 C C . PHE A 1 232 ? -1.158 -15.445 -12.802 1.00 82.88 232 PHE A C 1
ATOM 1779 O O . PHE A 1 232 ? -1.504 -15.692 -13.957 1.00 82.88 232 PHE A O 1
ATOM 1786 N N . SER A 1 233 ? -0.996 -14.198 -12.364 1.00 82.31 233 SER A N 1
ATOM 1787 C CA . SER A 1 233 ? -1.033 -13.016 -13.223 1.00 82.31 233 SER A CA 1
ATOM 1788 C C . SER A 1 233 ? 0.364 -12.416 -13.380 1.00 82.31 233 SER A C 1
ATOM 1790 O O . SER A 1 233 ? 1.121 -12.265 -12.417 1.00 82.31 233 SER A O 1
ATOM 1792 N N . PHE A 1 234 ? 0.709 -12.101 -14.629 1.00 81.19 234 PHE A N 1
ATOM 1793 C CA . PHE A 1 234 ? 2.017 -11.607 -15.046 1.00 81.19 234 PHE A CA 1
ATOM 1794 C C . PHE A 1 234 ? 1.896 -10.172 -15.554 1.00 81.19 234 PHE A C 1
ATOM 1796 O O . PHE A 1 234 ? 1.313 -9.943 -16.614 1.00 81.19 234 PHE A O 1
ATOM 1803 N N . LEU A 1 235 ? 2.483 -9.217 -14.828 1.00 84.06 235 LEU A N 1
ATOM 1804 C CA . LEU A 1 235 ? 2.582 -7.826 -15.275 1.00 84.06 235 LEU A CA 1
ATOM 1805 C C . LEU A 1 235 ? 4.049 -7.463 -15.502 1.00 84.06 235 LEU A C 1
ATOM 1807 O O . LEU A 1 235 ? 4.869 -7.515 -14.586 1.00 84.06 235 LEU A O 1
ATOM 1811 N N . HIS A 1 236 ? 4.379 -7.099 -16.737 1.00 84.44 236 HIS A N 1
ATOM 1812 C CA . HIS A 1 236 ? 5.734 -6.753 -17.156 1.00 84.44 236 HIS A CA 1
ATOM 1813 C C . HIS A 1 236 ? 5.903 -5.236 -17.283 1.00 84.44 236 HIS A C 1
ATOM 1815 O O . HIS A 1 236 ? 5.100 -4.564 -17.927 1.00 84.44 236 HIS A O 1
ATOM 1821 N N . PHE A 1 237 ? 6.977 -4.711 -16.692 1.00 85.88 237 PHE A N 1
ATOM 1822 C CA . PHE A 1 237 ? 7.367 -3.298 -16.692 1.00 85.88 237 PHE A CA 1
ATOM 1823 C C . PHE A 1 237 ? 8.517 -3.088 -17.693 1.00 85.88 237 PHE A C 1
ATOM 1825 O O . PHE A 1 237 ? 9.647 -2.701 -17.360 1.00 85.88 237 PHE A O 1
ATOM 1832 N N . GLY A 1 238 ? 8.256 -3.432 -18.954 1.00 83.62 238 GLY A N 1
ATOM 1833 C CA . GLY A 1 238 ? 9.238 -3.458 -20.035 1.00 83.62 238 GLY A CA 1
ATOM 1834 C C . GLY A 1 238 ? 9.457 -2.125 -20.742 1.00 83.62 238 GLY A C 1
ATOM 1835 O O . GLY A 1 238 ? 10.563 -1.888 -21.249 1.00 83.62 238 GLY A O 1
ATOM 1836 N N . THR A 1 239 ? 8.421 -1.292 -20.780 1.00 89.38 239 THR A N 1
ATOM 1837 C CA . THR A 1 239 ? 8.328 -0.003 -21.478 1.00 89.38 239 THR A CA 1
ATOM 1838 C C . THR A 1 239 ? 7.617 1.034 -20.609 1.00 89.38 239 THR A C 1
ATOM 1840 O O . THR A 1 239 ? 6.837 0.680 -19.731 1.00 89.38 239 THR A O 1
ATOM 1843 N N . SER A 1 240 ? 7.871 2.324 -20.847 1.00 91.69 240 SER A N 1
ATOM 1844 C CA . SER A 1 240 ? 7.207 3.408 -20.107 1.00 91.69 240 SER A CA 1
ATOM 1845 C C . SER A 1 240 ? 5.678 3.360 -20.217 1.00 91.69 240 SER A C 1
ATOM 1847 O O . SER A 1 240 ? 4.998 3.665 -19.243 1.00 91.69 240 SER A O 1
ATOM 1849 N N . ALA A 1 241 ? 5.150 2.964 -21.381 1.00 91.12 241 ALA A N 1
ATOM 1850 C CA . ALA A 1 241 ? 3.715 2.811 -21.608 1.00 91.12 241 ALA A CA 1
ATOM 1851 C C . ALA A 1 241 ? 3.114 1.691 -20.748 1.00 91.12 241 ALA A C 1
ATOM 1853 O O . ALA A 1 241 ? 2.159 1.948 -20.028 1.00 91.12 241 ALA A O 1
ATOM 1854 N N . GLU A 1 242 ? 3.735 0.504 -20.729 1.00 88.75 242 GLU A N 1
ATOM 1855 C CA . GLU A 1 242 ? 3.297 -0.598 -19.857 1.00 88.75 242 GLU A CA 1
ATOM 1856 C C . GLU A 1 242 ? 3.290 -0.174 -18.381 1.00 88.75 242 GLU A C 1
ATOM 1858 O O . GLU A 1 242 ? 2.367 -0.520 -17.652 1.00 88.75 242 GLU A O 1
ATOM 1863 N N . VAL A 1 243 ? 4.285 0.611 -17.932 1.00 89.31 243 VAL A N 1
ATOM 1864 C CA . VAL A 1 243 ? 4.286 1.129 -16.554 1.00 89.31 243 VAL A CA 1
ATOM 1865 C C . VAL A 1 243 ? 3.044 1.980 -16.285 1.00 89.31 243 VAL A C 1
ATOM 1867 O O . VAL A 1 243 ? 2.392 1.766 -15.268 1.00 89.31 243 VAL A O 1
ATOM 1870 N N . LEU A 1 244 ? 2.690 2.917 -17.172 1.00 88.62 244 LEU A N 1
ATOM 1871 C CA . LEU A 1 244 ? 1.477 3.724 -17.000 1.00 88.62 244 LEU A CA 1
ATOM 1872 C C . LEU A 1 244 ? 0.203 2.881 -17.060 1.00 88.62 244 LEU A C 1
ATOM 1874 O O . LEU A 1 244 ? -0.660 3.069 -16.210 1.00 88.62 244 LEU A O 1
ATOM 1878 N N . ASP A 1 245 ? 0.101 1.936 -17.994 1.00 85.38 245 ASP A N 1
ATOM 1879 C CA . ASP A 1 245 ? -1.079 1.076 -18.133 1.00 85.38 245 ASP A CA 1
ATOM 1880 C C . ASP A 1 245 ? -1.337 0.270 -16.847 1.00 85.38 245 ASP A C 1
ATOM 1882 O O . ASP A 1 245 ? -2.475 0.180 -16.380 1.00 85.38 245 ASP A O 1
ATOM 1886 N N . HIS A 1 246 ? -0.280 -0.250 -16.210 1.00 82.62 246 HIS A N 1
ATOM 1887 C CA . HIS A 1 246 ? -0.394 -0.965 -14.931 1.00 82.62 246 HIS A CA 1
ATOM 1888 C C . HIS A 1 246 ? -0.765 -0.047 -13.763 1.00 82.62 246 HIS A C 1
ATOM 1890 O O . HIS A 1 246 ? -1.443 -0.482 -12.835 1.00 82.62 246 HIS A O 1
ATOM 1896 N N . LEU A 1 247 ? -0.338 1.218 -13.795 1.00 76.44 247 LEU A N 1
ATOM 1897 C CA . LEU A 1 247 ? -0.682 2.219 -12.779 1.00 76.44 247 LEU A CA 1
ATOM 1898 C C . LEU A 1 247 ? -2.100 2.787 -12.959 1.00 76.44 247 LEU A C 1
ATOM 1900 O O . LEU A 1 247 ? -2.733 3.160 -11.971 1.00 76.44 247 LEU A O 1
ATOM 1904 N N . ALA A 1 248 ? -2.592 2.848 -14.198 1.00 66.25 248 ALA A N 1
ATOM 1905 C CA . ALA A 1 248 ? -3.921 3.339 -14.565 1.00 66.25 248 ALA A CA 1
ATOM 1906 C C . ALA A 1 248 ? -5.007 2.248 -14.511 1.00 66.25 248 ALA A C 1
ATOM 1908 O O . ALA A 1 248 ? -6.199 2.560 -14.451 1.00 66.25 248 ALA A O 1
ATOM 1909 N N . GLY A 1 249 ? -4.606 0.971 -14.526 1.00 62.47 249 GLY A N 1
ATOM 1910 C CA . GLY A 1 249 ? -5.499 -0.182 -14.572 1.00 62.47 249 GLY A CA 1
ATOM 1911 C C . GLY A 1 249 ? -6.599 -0.166 -13.505 1.00 62.47 249 GLY A C 1
ATOM 1912 O O . GLY A 1 249 ? -6.389 0.180 -12.344 1.00 62.47 249 GLY A O 1
ATOM 1913 N N . SER A 1 250 ? -7.800 -0.599 -13.895 1.00 48.75 250 SER A N 1
ATOM 1914 C CA . SER A 1 250 ? -9.019 -0.611 -13.069 1.00 48.75 250 SER A CA 1
ATOM 1915 C C . SER A 1 250 ? -9.038 -1.686 -11.965 1.00 48.75 250 SER A C 1
ATOM 1917 O O . SER A 1 250 ? -10.114 -2.071 -11.512 1.00 48.75 250 SER A O 1
ATOM 1919 N N . TYR A 1 251 ? -7.877 -2.203 -11.547 1.00 52.25 251 TYR A N 1
ATOM 1920 C CA . TYR A 1 251 ? -7.761 -3.416 -10.729 1.00 52.25 251 TYR A CA 1
ATOM 1921 C C . TYR A 1 251 ? -8.341 -3.312 -9.307 1.00 52.25 251 TYR A C 1
ATOM 1923 O O . TYR A 1 251 ? -8.508 -4.348 -8.670 1.00 52.25 251 TYR A O 1
ATOM 1931 N N . SER A 1 252 ? -8.722 -2.135 -8.796 1.00 45.25 252 SER A N 1
ATOM 1932 C CA . SER A 1 252 ? -9.527 -2.048 -7.567 1.00 45.25 252 SER A CA 1
ATOM 1933 C C . SER A 1 252 ? -10.181 -0.674 -7.370 1.00 45.25 252 SER A C 1
ATOM 1935 O O . SER A 1 252 ? -9.647 0.372 -7.738 1.00 45.25 252 SER A O 1
ATOM 1937 N N . GLY A 1 253 ? -11.372 -0.671 -6.769 1.00 46.44 253 GLY A N 1
ATOM 1938 C CA . GLY A 1 253 ? -12.228 0.505 -6.580 1.00 46.44 253 GLY A CA 1
ATOM 1939 C C . GLY A 1 253 ? -11.796 1.517 -5.511 1.00 46.44 253 GLY A C 1
ATOM 1940 O O . GLY A 1 253 ? -12.625 2.335 -5.129 1.00 46.44 253 GLY A O 1
ATOM 1941 N N . LEU A 1 254 ? -10.558 1.487 -5.010 1.00 50.56 254 LEU A N 1
ATOM 1942 C CA . LEU A 1 254 ? -10.107 2.329 -3.886 1.00 50.56 254 LEU A CA 1
ATOM 1943 C C . LEU A 1 254 ? -8.609 2.698 -3.961 1.00 50.56 254 LEU A C 1
ATOM 1945 O O . LEU A 1 254 ? -7.998 2.977 -2.939 1.00 50.56 254 LEU A O 1
ATOM 1949 N N . VAL A 1 255 ? -7.977 2.702 -5.142 1.00 57.97 255 VAL A N 1
ATOM 1950 C CA . VAL A 1 255 ? -6.548 3.063 -5.224 1.00 57.97 255 VAL A CA 1
ATOM 1951 C C . VAL A 1 255 ? -6.337 4.510 -4.777 1.00 57.97 255 VAL A C 1
ATOM 1953 O O . VAL A 1 255 ? -6.830 5.450 -5.413 1.00 57.97 255 VAL A O 1
ATOM 1956 N N . GLY A 1 256 ? -5.554 4.692 -3.713 1.00 63.94 256 GLY A N 1
ATOM 1957 C CA . GLY A 1 256 ? -4.998 5.984 -3.343 1.00 63.94 256 GLY A CA 1
ATOM 1958 C C . GLY A 1 256 ? -4.121 6.499 -4.482 1.00 63.94 256 GLY A C 1
ATOM 1959 O O . GLY A 1 256 ? -2.975 6.105 -4.656 1.00 63.94 256 GLY A O 1
ATOM 1960 N N . ARG A 1 257 ? -4.658 7.395 -5.312 1.00 78.38 257 ARG A N 1
ATOM 1961 C CA . ARG A 1 257 ? -3.893 8.020 -6.409 1.00 78.38 257 ARG A CA 1
ATOM 1962 C C . ARG A 1 257 ? -3.005 9.166 -5.932 1.00 78.38 257 ARG A C 1
ATOM 1964 O O . ARG A 1 257 ? -2.324 9.796 -6.736 1.00 78.38 257 ARG A O 1
ATOM 1971 N N . ARG A 1 258 ? -3.050 9.480 -4.635 1.00 87.81 258 ARG A N 1
ATOM 1972 C CA . ARG A 1 258 ? -2.321 10.586 -4.016 1.00 87.81 258 ARG A CA 1
ATOM 1973 C C . ARG A 1 258 ? -1.716 10.124 -2.701 1.00 87.81 258 ARG A C 1
ATOM 1975 O O . ARG A 1 258 ? -2.447 9.937 -1.734 1.00 87.81 258 ARG A O 1
ATOM 1982 N N . HIS A 1 259 ? -0.396 9.976 -2.678 1.00 89.19 259 HIS A N 1
ATOM 1983 C CA . HIS A 1 259 ? 0.362 9.594 -1.484 1.00 89.19 259 HIS A CA 1
ATOM 1984 C C . HIS A 1 259 ? 1.481 10.589 -1.223 1.00 89.19 259 HIS A C 1
ATOM 1986 O O . HIS A 1 259 ? 2.094 11.084 -2.172 1.00 89.19 259 HIS A O 1
ATOM 1992 N N . LEU A 1 260 ? 1.706 10.911 0.052 1.00 89.25 260 LEU A N 1
ATOM 1993 C CA . LEU A 1 260 ? 2.690 11.883 0.533 1.00 89.25 260 LEU A CA 1
ATOM 1994 C C . LEU A 1 260 ? 2.727 13.147 -0.344 1.00 89.25 260 LEU A C 1
ATOM 1996 O O . LEU A 1 260 ? 3.771 13.592 -0.803 1.00 89.25 260 LEU A O 1
ATOM 2000 N N . SER A 1 261 ? 1.550 13.683 -0.668 1.00 90.06 261 SER A N 1
ATOM 2001 C CA . SER A 1 261 ? 1.424 14.751 -1.661 1.00 90.06 261 SER A CA 1
ATOM 2002 C C . SER A 1 261 ? 0.769 15.997 -1.083 1.00 90.06 261 SER A C 1
ATOM 2004 O O . SER A 1 261 ? -0.146 15.922 -0.255 1.00 90.06 261 SER A O 1
ATOM 2006 N N . LEU A 1 262 ? 1.241 17.152 -1.551 1.00 88.31 262 LEU A N 1
ATOM 2007 C CA . LEU A 1 262 ? 0.670 18.465 -1.271 1.00 88.31 262 LEU A CA 1
ATOM 2008 C C . LEU A 1 262 ? 0.031 18.990 -2.543 1.00 88.31 262 LEU A C 1
ATOM 2010 O O . LEU A 1 262 ? 0.725 19.291 -3.510 1.00 88.31 262 LEU A O 1
ATOM 2014 N N . VAL A 1 263 ? -1.292 19.091 -2.530 1.00 86.88 263 VAL A N 1
ATOM 2015 C CA . VAL A 1 263 ? -2.082 19.572 -3.658 1.00 86.88 263 VAL A CA 1
ATOM 2016 C C . VAL A 1 263 ? -2.999 20.687 -3.145 1.00 86.88 263 VAL A C 1
ATOM 2018 O O . VAL A 1 263 ? -3.621 20.492 -2.098 1.00 86.88 263 VAL A O 1
ATOM 2021 N N . PRO A 1 264 ? -3.076 21.849 -3.821 1.00 80.06 264 PRO A N 1
ATOM 2022 C CA . PRO A 1 264 ? -3.985 22.927 -3.452 1.00 80.06 264 PRO A CA 1
ATOM 2023 C C . PRO A 1 264 ? -5.447 22.508 -3.630 1.00 80.06 264 PRO A C 1
ATOM 2025 O O . PRO A 1 264 ? -5.752 21.448 -4.177 1.00 80.06 264 PRO A O 1
ATOM 2028 N N . GLU A 1 265 ? -6.372 23.372 -3.222 1.00 69.75 265 GLU A N 1
ATOM 2029 C CA . GLU A 1 265 ? -7.793 23.176 -3.513 1.00 69.75 265 GLU A CA 1
ATOM 2030 C C . GLU A 1 265 ? -8.045 23.026 -5.025 1.00 69.75 265 GLU A C 1
ATOM 2032 O O . GLU A 1 265 ? -7.349 23.613 -5.861 1.00 69.75 265 GLU A O 1
ATOM 2037 N N . THR A 1 266 ? -9.067 22.243 -5.382 1.00 66.12 266 THR A N 1
ATOM 2038 C CA . THR A 1 266 ? -9.380 21.840 -6.768 1.00 66.12 266 THR A CA 1
ATOM 2039 C C . THR A 1 266 ? -9.697 23.002 -7.709 1.00 66.12 266 THR A C 1
ATOM 2041 O O . THR A 1 266 ? -9.740 22.816 -8.915 1.00 66.12 266 THR A O 1
ATOM 2044 N N . THR A 1 267 ? -9.947 24.204 -7.193 1.00 71.81 267 THR A N 1
ATOM 2045 C CA . THR A 1 267 ? -10.180 25.413 -8.001 1.00 71.81 267 THR A CA 1
ATOM 2046 C C . THR A 1 267 ? -8.884 26.112 -8.414 1.00 71.81 267 THR A C 1
ATOM 2048 O O . THR A 1 267 ? -8.897 26.925 -9.336 1.00 71.81 267 THR A O 1
ATOM 2051 N N . ALA A 1 268 ? -7.765 25.811 -7.749 1.00 77.25 268 ALA A N 1
ATOM 2052 C CA . ALA A 1 268 ? -6.468 26.439 -7.988 1.00 77.25 268 ALA A CA 1
ATOM 2053 C C . ALA A 1 268 ? -5.538 25.596 -8.880 1.00 77.25 268 ALA A C 1
ATOM 2055 O O . ALA A 1 268 ? -4.535 26.115 -9.376 1.00 77.25 268 ALA A O 1
ATOM 2056 N N . CYS A 1 269 ? -5.847 24.314 -9.081 1.00 84.62 269 CYS A N 1
ATOM 2057 C CA . CYS A 1 269 ? -5.117 23.391 -9.948 1.00 84.62 269 CYS A CA 1
ATOM 2058 C C . CYS A 1 269 ? -6.098 22.481 -10.695 1.00 84.62 269 CYS A C 1
ATOM 2060 O O . CYS A 1 269 ? -7.147 22.138 -10.159 1.00 84.62 269 CYS A O 1
ATOM 2062 N N . ASP A 1 270 ? -5.747 22.089 -11.918 1.00 89.12 270 ASP A N 1
ATOM 2063 C CA . ASP A 1 270 ? -6.585 21.221 -12.754 1.00 89.12 270 ASP A CA 1
ATOM 2064 C C . ASP A 1 270 ? -5.919 19.850 -12.897 1.00 89.12 270 ASP A C 1
ATOM 2066 O O . ASP A 1 270 ? -5.066 19.638 -13.756 1.00 89.12 270 ASP A O 1
ATOM 2070 N N . ILE A 1 271 ? -6.222 18.944 -11.967 1.00 91.56 271 ILE A N 1
ATOM 2071 C CA . ILE A 1 271 ? -5.618 17.608 -11.901 1.00 91.56 271 ILE A CA 1
ATOM 2072 C C . ILE A 1 271 ? -6.700 16.580 -12.195 1.00 91.56 271 ILE A C 1
ATOM 2074 O O . ILE A 1 271 ? -7.635 16.425 -11.402 1.00 91.56 271 ILE A O 1
ATOM 2078 N N . ALA A 1 272 ? -6.532 15.842 -13.291 1.00 90.75 272 ALA A N 1
ATOM 2079 C CA . ALA A 1 272 ? -7.427 14.760 -13.669 1.00 90.75 272 ALA A CA 1
ATOM 2080 C C . ALA A 1 272 ? -7.585 13.730 -12.536 1.00 90.75 272 ALA A C 1
ATOM 2082 O O . ALA A 1 272 ? -6.642 13.414 -11.808 1.00 90.75 272 ALA A O 1
ATOM 2083 N N . ALA A 1 273 ? -8.787 13.166 -12.395 1.00 86.69 273 ALA A N 1
ATOM 2084 C CA . ALA A 1 273 ? -9.088 12.200 -11.335 1.00 86.69 273 ALA A CA 1
ATOM 2085 C C . ALA A 1 273 ? -8.283 10.894 -11.461 1.00 86.69 273 ALA A C 1
ATOM 2087 O O . ALA A 1 273 ? -8.069 10.212 -10.458 1.00 86.69 273 ALA A O 1
ATOM 2088 N N . THR A 1 274 ? -7.841 10.552 -12.675 1.00 87.50 274 THR A N 1
ATOM 2089 C CA . THR A 1 274 ? -7.016 9.368 -12.943 1.00 87.50 274 THR A CA 1
ATOM 2090 C C . THR A 1 274 ? -5.516 9.624 -12.808 1.00 87.50 274 THR A C 1
ATOM 2092 O O . THR A 1 274 ? -4.751 8.664 -12.782 1.00 87.50 274 THR A O 1
ATOM 2095 N N . ALA A 1 275 ? -5.083 10.881 -12.650 1.00 90.75 275 ALA A N 1
ATOM 2096 C CA . ALA A 1 275 ? -3.675 11.205 -12.462 1.00 90.75 275 ALA A CA 1
ATOM 2097 C C . ALA A 1 275 ? -3.152 10.667 -11.121 1.00 90.75 275 ALA A C 1
ATOM 2099 O O . ALA A 1 275 ? -3.791 10.810 -10.073 1.00 90.75 275 ALA A O 1
ATOM 2100 N N . VAL A 1 276 ? -1.957 10.086 -11.163 1.00 92.00 276 VAL A N 1
ATOM 2101 C CA . VAL A 1 276 ? -1.256 9.497 -10.024 1.00 92.00 276 VAL A CA 1
ATOM 2102 C C . VAL A 1 276 ? -0.175 10.470 -9.556 1.00 92.00 276 VAL A C 1
ATOM 2104 O O . VAL A 1 276 ? 0.765 10.765 -10.291 1.00 92.00 276 VAL A O 1
ATOM 2107 N N . ILE A 1 277 ? -0.305 10.977 -8.329 1.00 93.25 277 ILE A N 1
ATOM 2108 C CA . ILE A 1 277 ? 0.599 11.967 -7.729 1.00 93.25 277 ILE A CA 1
ATOM 2109 C C . ILE A 1 277 ? 1.233 11.357 -6.477 1.00 93.25 277 ILE A C 1
ATOM 2111 O O . ILE A 1 277 ? 0.554 11.129 -5.477 1.00 93.25 277 ILE A O 1
ATOM 2115 N N . LEU A 1 278 ? 2.531 11.072 -6.526 1.00 93.06 278 LEU A N 1
ATOM 2116 C CA . LEU A 1 278 ? 3.249 10.373 -5.460 1.00 93.06 278 LEU A CA 1
ATOM 2117 C C . LEU A 1 278 ? 4.420 11.222 -4.981 1.00 93.06 278 LEU A C 1
ATOM 2119 O O . LEU A 1 278 ? 5.196 11.717 -5.801 1.00 93.06 278 LEU A O 1
ATOM 2123 N N . SER A 1 279 ? 4.563 11.381 -3.665 1.00 92.31 279 SER A N 1
ATOM 2124 C CA . SER A 1 279 ? 5.680 12.108 -3.047 1.00 92.31 279 SER A CA 1
ATOM 2125 C C . SER A 1 279 ? 5.943 13.454 -3.727 1.00 92.31 279 SER A C 1
ATOM 2127 O O . SER A 1 279 ? 7.073 13.744 -4.095 1.00 92.31 279 SER A O 1
ATOM 2129 N N . SER A 1 280 ? 4.893 14.230 -4.013 1.00 94.31 280 SER A N 1
ATOM 2130 C CA . SER A 1 280 ? 5.006 15.408 -4.879 1.00 94.31 280 SER A CA 1
ATOM 2131 C C . SER A 1 280 ? 4.279 16.628 -4.322 1.00 94.31 280 SER A C 1
ATOM 2133 O O . SER A 1 280 ? 3.230 16.534 -3.677 1.00 94.31 280 SER A O 1
ATOM 2135 N N . LYS A 1 281 ? 4.824 17.809 -4.619 1.00 93.56 281 LYS A N 1
ATOM 2136 C CA . LYS A 1 281 ? 4.206 19.105 -4.327 1.00 93.56 281 LYS A CA 1
ATOM 2137 C C . LYS A 1 281 ? 3.679 19.717 -5.612 1.00 93.56 281 LYS A C 1
ATOM 2139 O O . LYS A 1 281 ? 4.451 20.068 -6.496 1.00 93.56 281 LYS A O 1
ATOM 2144 N N . ILE A 1 282 ? 2.376 19.924 -5.683 1.00 92.81 282 ILE A N 1
ATOM 2145 C CA . ILE A 1 282 ? 1.730 20.689 -6.743 1.00 92.81 282 ILE A CA 1
ATOM 2146 C C . ILE A 1 282 ? 1.331 22.046 -6.162 1.00 92.81 282 ILE A C 1
ATOM 2148 O O . ILE A 1 282 ? 0.894 22.135 -5.018 1.00 92.81 282 ILE A O 1
ATOM 2152 N N . SER A 1 283 ? 1.522 23.120 -6.920 1.00 90.12 283 SER A N 1
ATOM 2153 C CA . SER A 1 283 ? 1.095 24.469 -6.529 1.00 90.12 283 SER A CA 1
ATOM 2154 C C . SER A 1 283 ? -0.016 24.970 -7.451 1.00 90.12 283 SER A C 1
ATOM 2156 O O . SER A 1 283 ? -0.355 24.334 -8.449 1.00 90.12 283 SER A O 1
ATOM 2158 N N . SER A 1 284 ? -0.615 26.109 -7.106 1.00 86.56 284 SER A N 1
ATOM 2159 C CA . SER A 1 284 ? -1.644 26.741 -7.934 1.00 86.56 284 SER A CA 1
ATOM 2160 C C . SER A 1 284 ? -1.123 27.045 -9.343 1.00 86.56 284 SER A C 1
ATOM 2162 O O . SER A 1 284 ? 0.029 27.450 -9.494 1.00 86.56 284 SER A O 1
ATOM 2164 N N . GLY A 1 285 ? -1.975 26.906 -10.359 1.00 85.50 285 GLY A N 1
ATOM 2165 C CA . GLY A 1 285 ? -1.622 27.170 -11.760 1.00 85.50 285 GLY A CA 1
ATOM 2166 C C . GLY A 1 285 ? -1.009 25.982 -12.508 1.00 85.50 285 GLY A C 1
ATOM 2167 O O . GLY A 1 285 ? -0.697 26.121 -13.692 1.00 85.50 285 GLY A O 1
ATOM 2168 N N . VAL A 1 286 ? -0.875 24.828 -11.846 1.00 91.69 286 VAL A N 1
ATOM 2169 C CA . VAL A 1 286 ? -0.445 23.568 -12.462 1.00 91.69 286 VAL A CA 1
ATOM 2170 C C . VAL A 1 286 ? -1.657 22.769 -12.950 1.00 91.69 286 VAL A C 1
ATOM 2172 O O . VAL A 1 286 ? -2.671 22.686 -12.252 1.00 91.69 286 VAL A O 1
ATOM 2175 N N . SER A 1 287 ? -1.534 22.157 -14.129 1.00 93.81 287 SER A N 1
ATOM 2176 C CA . SER A 1 287 ? -2.502 21.191 -14.663 1.00 93.81 287 SER A CA 1
ATOM 2177 C C . SER A 1 287 ? -1.847 19.849 -14.998 1.00 93.81 287 SER A C 1
ATOM 2179 O O . SER A 1 287 ? -0.697 19.812 -15.444 1.00 93.81 287 SER A O 1
ATOM 2181 N N . VAL A 1 288 ? -2.568 18.752 -14.760 1.00 95.44 288 VAL A N 1
ATOM 2182 C CA . VAL A 1 288 ? -2.116 17.376 -15.015 1.00 95.44 288 VAL A CA 1
ATOM 2183 C C . VAL A 1 288 ? -3.235 16.586 -15.690 1.00 95.44 288 VAL A C 1
ATOM 2185 O O . VAL A 1 288 ? -4.314 16.430 -15.118 1.00 95.44 288 VAL A O 1
ATOM 2188 N N . GLY A 1 289 ? -2.957 16.100 -16.900 1.00 94.81 289 GLY A N 1
ATOM 2189 C CA . GLY A 1 289 ? -3.878 15.313 -17.717 1.00 94.81 289 GLY A CA 1
ATOM 2190 C C . GLY A 1 289 ? -4.147 13.902 -17.188 1.00 94.81 289 GLY A C 1
ATOM 2191 O O . GLY A 1 289 ? -3.580 13.463 -16.186 1.00 94.81 289 GLY A O 1
ATOM 2192 N N . GLU A 1 290 ? -5.038 13.197 -17.881 1.00 92.88 290 GLU A N 1
ATOM 2193 C CA . GLU A 1 290 ? -5.498 11.853 -17.516 1.00 92.88 290 GLU A CA 1
ATOM 2194 C C . GLU A 1 290 ? -4.367 10.821 -17.587 1.00 92.88 290 GLU A C 1
ATOM 2196 O O . GLU A 1 290 ? -3.489 10.908 -18.445 1.00 92.88 290 GLU A O 1
ATOM 2201 N N . ASP A 1 291 ? -4.406 9.836 -16.688 1.00 91.50 291 ASP A N 1
ATOM 2202 C CA . ASP A 1 291 ? -3.514 8.666 -16.663 1.00 91.50 291 ASP A CA 1
ATOM 2203 C C . ASP A 1 291 ? -2.014 9.024 -16.644 1.00 91.50 291 ASP A C 1
ATOM 2205 O O . ASP A 1 291 ? -1.161 8.280 -17.129 1.00 91.50 291 ASP A O 1
ATOM 2209 N N . SER A 1 292 ? -1.688 10.194 -16.090 1.00 94.56 292 SER A N 1
ATOM 2210 C CA . SER A 1 292 ? -0.321 10.691 -15.935 1.00 94.56 292 SER A CA 1
ATOM 2211 C C . SER A 1 292 ? 0.249 10.368 -14.555 1.00 94.56 292 SER A C 1
ATOM 2213 O O . SER A 1 292 ? -0.469 10.371 -13.554 1.00 94.56 292 SER A O 1
ATOM 2215 N N . LEU A 1 293 ? 1.562 10.141 -14.495 1.00 94.75 293 LEU A N 1
ATOM 2216 C CA . LEU A 1 293 ? 2.320 9.911 -13.266 1.00 94.75 293 LEU A CA 1
ATOM 2217 C C . LEU A 1 293 ? 3.191 11.130 -12.955 1.00 94.75 293 LEU A C 1
ATOM 2219 O O . LEU A 1 293 ? 4.047 11.500 -13.756 1.00 94.75 293 LEU A O 1
ATOM 2223 N N . VAL A 1 294 ? 3.032 11.701 -11.763 1.00 95.88 294 VAL A N 1
ATOM 2224 C CA . VAL A 1 294 ? 3.960 12.683 -11.190 1.00 95.88 294 VAL A CA 1
ATOM 2225 C C . VAL A 1 294 ? 4.553 12.090 -9.919 1.00 95.88 294 VAL A C 1
ATOM 2227 O O . VAL A 1 294 ? 3.823 11.809 -8.968 1.00 95.88 294 VAL A O 1
ATOM 2230 N N . TYR A 1 295 ? 5.866 11.876 -9.912 1.00 94.25 295 TYR A N 1
ATOM 2231 C CA . TYR A 1 295 ? 6.580 11.221 -8.820 1.00 94.25 295 TYR A CA 1
ATOM 2232 C C . TYR A 1 295 ? 7.791 12.041 -8.365 1.00 94.25 295 TYR A C 1
ATOM 2234 O O . TYR A 1 295 ? 8.571 12.520 -9.190 1.00 94.25 295 TYR A O 1
ATOM 2242 N N . ASP A 1 296 ? 7.951 12.199 -7.050 1.00 93.44 296 ASP A N 1
ATOM 2243 C CA . ASP A 1 296 ? 9.108 12.855 -6.421 1.00 93.44 296 ASP A CA 1
ATOM 2244 C C . ASP A 1 296 ? 9.399 14.257 -6.997 1.00 93.44 296 ASP A C 1
ATOM 2246 O O . ASP A 1 296 ? 10.540 14.607 -7.293 1.00 93.44 296 ASP A O 1
ATOM 2250 N N . SER A 1 297 ? 8.345 15.033 -7.273 1.00 94.25 297 SER A N 1
ATOM 2251 C CA . SER A 1 297 ? 8.426 16.281 -8.042 1.00 94.25 297 SER A CA 1
ATOM 2252 C C . SER A 1 297 ? 7.761 17.459 -7.325 1.00 94.25 297 SER A C 1
ATOM 2254 O O . SER A 1 297 ? 6.696 17.333 -6.721 1.00 94.25 297 SER A O 1
ATOM 2256 N N . SER A 1 298 ? 8.341 18.654 -7.462 1.00 94.00 298 SER A N 1
ATOM 2257 C CA . SER A 1 298 ? 7.748 19.918 -7.009 1.00 94.00 298 SER A CA 1
ATOM 2258 C C . SER A 1 298 ? 7.421 20.800 -8.207 1.00 94.00 298 SER A C 1
ATOM 2260 O O . SER A 1 298 ? 8.324 21.350 -8.827 1.00 94.00 298 SER A O 1
ATOM 2262 N N . LEU A 1 299 ? 6.141 21.000 -8.509 1.00 92.94 299 LEU A N 1
ATOM 2263 C CA . LEU A 1 299 ? 5.679 21.802 -9.640 1.00 92.94 299 LEU A CA 1
ATOM 2264 C C . LEU A 1 299 ? 4.957 23.061 -9.151 1.00 92.94 299 LEU A C 1
ATOM 2266 O O . LEU A 1 299 ? 4.000 22.992 -8.375 1.00 92.94 299 LEU A O 1
ATOM 2270 N N . ALA A 1 300 ? 5.411 24.220 -9.617 1.00 88.38 300 ALA A N 1
ATOM 2271 C CA . ALA A 1 300 ? 4.813 25.514 -9.325 1.00 88.38 300 ALA A CA 1
ATOM 2272 C C . ALA A 1 300 ? 4.844 26.453 -10.536 1.00 88.38 300 ALA A C 1
ATOM 2274 O O . ALA A 1 300 ? 5.660 26.302 -11.447 1.00 88.38 300 ALA A O 1
ATOM 2275 N N . GLY A 1 301 ? 3.955 27.447 -10.517 1.00 81.94 301 GLY A N 1
ATOM 2276 C CA . GLY A 1 301 ? 3.742 28.366 -11.625 1.00 81.94 301 GLY A CA 1
ATOM 2277 C C . GLY A 1 301 ? 2.905 27.748 -12.745 1.00 81.94 301 GLY A C 1
ATOM 2278 O O . GLY A 1 301 ? 2.178 26.775 -12.557 1.00 81.94 301 GLY A O 1
ATOM 2279 N N . ARG A 1 302 ? 2.995 28.341 -13.938 1.00 85.38 302 ARG A N 1
ATOM 2280 C CA . ARG A 1 302 ? 2.194 27.961 -15.108 1.00 85.38 302 ARG A CA 1
ATOM 2281 C C . ARG A 1 302 ? 2.764 26.727 -15.825 1.00 85.38 302 ARG A C 1
ATOM 2283 O O . ARG A 1 302 ? 3.444 26.863 -16.847 1.00 85.38 302 ARG A O 1
ATOM 2290 N N . VAL A 1 303 ? 2.504 25.548 -15.265 1.00 91.75 303 VAL A N 1
ATOM 2291 C CA . VAL A 1 303 ? 2.953 24.239 -15.773 1.00 91.75 303 VAL A CA 1
ATOM 2292 C C . VAL A 1 303 ? 1.754 23.407 -16.229 1.00 91.75 303 VAL A C 1
ATOM 2294 O O . VAL A 1 303 ? 0.786 23.256 -15.491 1.00 91.75 303 VAL A O 1
ATOM 2297 N N . GLN A 1 304 ? 1.839 22.813 -17.417 1.00 94.12 304 GLN A N 1
ATOM 2298 C CA . GLN A 1 304 ? 0.872 21.829 -17.905 1.00 94.12 304 GLN A CA 1
ATOM 2299 C C . GLN A 1 304 ? 1.548 20.536 -18.278 1.00 94.12 304 GLN A C 1
ATOM 2301 O O . GLN A 1 304 ? 2.449 20.508 -19.116 1.00 94.12 304 GLN A O 1
ATOM 2306 N N . ILE A 1 305 ? 1.056 19.472 -17.667 1.00 96.50 305 ILE A N 1
ATOM 2307 C CA . ILE A 1 305 ? 1.421 18.104 -17.966 1.00 96.50 305 ILE A CA 1
ATOM 2308 C C . ILE A 1 305 ? 0.273 17.495 -18.762 1.00 96.50 305 ILE A C 1
ATOM 2310 O O . ILE A 1 305 ? -0.855 17.439 -18.275 1.00 96.50 305 ILE A O 1
ATOM 2314 N N . GLY A 1 306 ? 0.555 17.079 -19.994 1.00 96.00 306 GLY A N 1
ATOM 2315 C CA . GLY A 1 306 ? -0.398 16.385 -20.852 1.00 96.00 306 GLY A CA 1
ATOM 2316 C C . GLY A 1 306 ? -0.850 15.040 -20.282 1.00 96.00 306 GLY A C 1
ATOM 2317 O O . GLY A 1 306 ? -0.380 14.592 -19.233 1.00 96.00 306 GLY A O 1
ATOM 2318 N N . SER A 1 307 ? -1.774 14.398 -20.983 1.00 95.88 307 SER A N 1
ATOM 2319 C CA . SER A 1 307 ? -2.302 13.079 -20.622 1.00 95.88 307 SER A CA 1
ATOM 2320 C C . SER A 1 307 ? -1.314 11.970 -20.986 1.00 95.88 307 SER A C 1
ATOM 2322 O O . SER A 1 307 ? -0.579 12.080 -21.971 1.00 95.88 307 SER A O 1
ATOM 2324 N N . GLN A 1 308 ? -1.323 10.879 -20.221 1.00 95.25 308 GLN A N 1
ATOM 2325 C CA . GLN A 1 308 ? -0.414 9.737 -20.364 1.00 95.25 308 GLN A CA 1
ATOM 2326 C C . GLN A 1 308 ? 1.064 10.150 -20.337 1.00 95.25 308 GLN A C 1
ATOM 2328 O O . GLN A 1 308 ? 1.880 9.674 -21.128 1.00 95.25 308 GLN A O 1
ATOM 2333 N N . SER A 1 309 ? 1.408 11.076 -19.447 1.00 96.44 309 SER A N 1
ATOM 2334 C CA . SER A 1 309 ? 2.759 11.614 -19.313 1.00 96.44 309 SER A CA 1
ATOM 2335 C C . SER A 1 309 ? 3.389 11.226 -17.977 1.00 96.44 309 SER A C 1
ATOM 2337 O O . SER A 1 309 ? 2.702 11.001 -16.983 1.00 96.44 309 SER A O 1
ATOM 2339 N N . ILE A 1 310 ? 4.718 11.131 -17.955 1.00 96.62 310 ILE A N 1
ATOM 2340 C CA . ILE A 1 310 ? 5.495 10.715 -16.779 1.00 96.62 310 ILE A CA 1
ATOM 2341 C C . ILE A 1 310 ? 6.431 11.849 -16.379 1.00 96.62 310 ILE A C 1
ATOM 2343 O O . ILE A 1 310 ? 7.245 12.279 -17.191 1.00 96.62 310 ILE A O 1
ATOM 2347 N N . VAL A 1 311 ? 6.347 12.307 -15.135 1.00 96.88 311 VAL A N 1
ATOM 2348 C CA . VAL A 1 311 ? 7.210 13.347 -14.567 1.00 96.88 311 VAL A CA 1
ATOM 2349 C C . VAL A 1 311 ? 7.881 12.808 -13.311 1.00 96.88 311 VAL A C 1
ATOM 2351 O O . VAL A 1 311 ? 7.187 12.412 -12.377 1.00 96.88 311 VAL A O 1
ATOM 2354 N N . VAL A 1 312 ? 9.216 12.776 -13.283 1.00 95.38 312 VAL A N 1
ATOM 2355 C CA . VAL A 1 312 ? 9.979 12.180 -12.171 1.00 95.38 312 VAL A CA 1
ATOM 2356 C C . VAL A 1 312 ? 11.127 13.075 -11.720 1.00 95.38 312 VAL A C 1
ATOM 2358 O O . VAL A 1 312 ? 11.982 13.441 -12.526 1.00 95.38 312 VAL A O 1
ATOM 2361 N N . GLY A 1 313 ? 11.194 13.388 -10.425 1.00 92.38 313 GLY A N 1
ATOM 2362 C CA . GLY A 1 313 ? 12.322 14.131 -9.851 1.00 92.38 313 GLY A CA 1
ATOM 2363 C C . GLY A 1 313 ? 12.396 15.605 -10.268 1.00 92.38 313 GLY A C 1
ATOM 2364 O O . GLY A 1 313 ? 13.439 16.234 -10.096 1.00 92.38 313 GLY A O 1
ATOM 2365 N N . VAL A 1 314 ? 11.340 16.165 -10.869 1.00 92.44 314 VAL A N 1
ATOM 2366 C CA . VAL A 1 314 ? 11.375 17.496 -11.493 1.00 92.44 314 VAL A CA 1
ATOM 2367 C C . VAL A 1 314 ? 10.956 18.572 -10.497 1.00 92.44 314 VAL A C 1
ATOM 2369 O O . VAL A 1 314 ? 9.865 18.525 -9.932 1.00 92.44 314 VAL A O 1
ATOM 2372 N N . ASN A 1 315 ? 11.801 19.590 -10.328 1.00 89.50 315 ASN A N 1
ATOM 2373 C CA . ASN A 1 315 ? 11.563 20.694 -9.399 1.00 89.50 315 ASN A CA 1
ATOM 2374 C C . ASN A 1 315 ? 11.483 22.037 -10.142 1.00 89.50 315 ASN A C 1
ATOM 2376 O O . ASN A 1 315 ? 12.499 22.646 -10.467 1.00 89.50 315 ASN A O 1
ATOM 2380 N N . ILE A 1 316 ? 10.263 22.502 -10.416 1.00 86.69 316 ILE A N 1
ATOM 2381 C CA . ILE A 1 316 ? 9.956 23.800 -11.029 1.00 86.69 316 ILE A CA 1
ATOM 2382 C C . ILE A 1 316 ? 9.340 24.697 -9.952 1.00 86.69 316 ILE A C 1
ATOM 2384 O O . ILE A 1 316 ? 8.252 24.421 -9.451 1.00 86.69 316 ILE A O 1
ATOM 2388 N N . HIS A 1 317 ? 10.026 25.785 -9.599 1.00 79.06 317 HIS A N 1
ATOM 2389 C CA . HIS A 1 317 ? 9.576 26.729 -8.573 1.00 79.06 317 HIS A CA 1
ATOM 2390 C C . HIS A 1 317 ? 9.131 28.064 -9.187 1.00 79.06 317 HIS A C 1
ATOM 2392 O O . HIS A 1 317 ? 9.772 28.583 -10.100 1.00 79.06 317 HIS A O 1
ATOM 2398 N N . GLU A 1 318 ? 8.060 28.651 -8.647 1.00 62.34 318 GLU A N 1
ATOM 2399 C CA . GLU A 1 318 ? 7.632 30.015 -8.964 1.00 62.34 318 GLU A CA 1
ATOM 2400 C C . GLU A 1 318 ? 8.437 31.004 -8.102 1.00 62.34 318 GLU A C 1
ATOM 2402 O O . GLU A 1 318 ? 8.448 30.912 -6.875 1.00 62.34 318 GLU A O 1
ATOM 2407 N N . LEU A 1 319 ? 9.173 31.922 -8.733 1.00 49.59 319 LEU A N 1
ATOM 2408 C CA . LEU A 1 319 ? 10.026 32.886 -8.029 1.00 49.59 319 LEU A CA 1
ATOM 2409 C C . LEU A 1 319 ? 9.177 33.984 -7.365 1.00 49.59 319 LEU A C 1
ATOM 2411 O O . LEU A 1 319 ? 8.596 34.822 -8.054 1.00 49.59 319 LEU A O 1
ATOM 2415 N N . GLN A 1 320 ? 9.165 34.041 -6.030 1.00 37.81 320 GLN A N 1
ATOM 2416 C CA . GLN A 1 320 ? 8.671 35.200 -5.278 1.00 37.81 320 GLN A CA 1
ATOM 2417 C C . GLN A 1 320 ? 9.793 36.247 -5.089 1.00 37.81 320 GLN A C 1
ATOM 2419 O O . GLN A 1 320 ? 10.648 36.090 -4.228 1.00 37.81 320 GLN A O 1
ATOM 2424 N N . GLY A 1 321 ? 9.755 37.337 -5.870 1.00 37.47 321 GLY A N 1
ATOM 2425 C CA . GLY A 1 321 ? 10.271 38.671 -5.495 1.00 37.47 321 GLY A CA 1
ATOM 2426 C C . GLY A 1 321 ? 11.775 39.013 -5.649 1.00 37.47 321 GLY A C 1
ATOM 2427 O O . GLY A 1 321 ? 12.648 38.407 -5.044 1.00 37.47 321 GLY A O 1
ATOM 2428 N N . ASN A 1 322 ? 12.039 40.121 -6.363 1.00 33.06 322 ASN A N 1
ATOM 2429 C CA . ASN A 1 322 ? 13.211 41.030 -6.327 1.00 33.06 322 ASN A CA 1
ATOM 2430 C C . ASN A 1 322 ? 14.607 40.629 -6.856 1.00 33.06 322 ASN A C 1
ATOM 2432 O O . ASN A 1 322 ? 15.534 41.430 -6.742 1.00 33.06 322 ASN A O 1
ATOM 2436 N N . MET A 1 323 ? 14.764 39.512 -7.564 1.00 35.22 323 MET A N 1
ATOM 2437 C CA . MET A 1 323 ? 15.921 39.305 -8.453 1.00 35.22 323 MET A CA 1
ATOM 2438 C C . MET A 1 323 ? 15.434 39.122 -9.887 1.00 35.22 323 MET A C 1
ATOM 2440 O O . MET A 1 323 ? 15.059 38.042 -10.334 1.00 35.22 323 MET A O 1
ATOM 2444 N N . SER A 1 324 ? 15.408 40.236 -10.612 1.00 42.53 324 SER A N 1
ATOM 2445 C CA . SER A 1 324 ? 15.211 40.276 -12.052 1.00 42.53 324 SER A CA 1
ATOM 2446 C C . SER A 1 324 ? 16.418 39.651 -12.747 1.00 42.53 324 SER A C 1
ATOM 2448 O O . SER A 1 324 ? 17.357 40.367 -13.087 1.00 42.53 324 SER A O 1
ATOM 2450 N N . GLN A 1 325 ? 16.394 38.335 -12.962 1.00 39.19 325 GLN A N 1
ATOM 2451 C CA . GLN A 1 325 ? 17.124 37.688 -14.051 1.00 39.19 325 GLN A CA 1
ATOM 2452 C C . GLN A 1 325 ? 16.576 36.267 -14.315 1.00 39.19 325 GLN A C 1
ATOM 2454 O O . GLN A 1 325 ? 16.747 35.354 -13.519 1.00 39.19 325 GLN A O 1
ATOM 2459 N N . ILE A 1 326 ? 15.972 36.113 -15.506 1.00 40.72 326 ILE A N 1
ATOM 2460 C CA . ILE A 1 326 ? 15.893 34.878 -16.324 1.00 40.72 326 ILE A CA 1
ATOM 2461 C C . ILE A 1 326 ? 14.593 34.028 -16.285 1.00 40.72 326 ILE A C 1
ATOM 2463 O O . ILE A 1 326 ? 14.569 32.928 -16.817 1.00 40.72 326 ILE A O 1
ATOM 2467 N N . ILE A 1 327 ? 13.438 34.574 -15.881 1.00 43.62 327 ILE A N 1
ATOM 2468 C CA . ILE A 1 327 ? 12.160 34.243 -16.562 1.00 43.62 327 ILE A CA 1
ATOM 2469 C C . ILE A 1 327 ? 11.349 35.533 -16.707 1.00 43.62 327 ILE A C 1
ATOM 2471 O O . ILE A 1 327 ? 10.715 36.002 -15.766 1.00 43.62 327 ILE A O 1
ATOM 2475 N N . SER A 1 328 ? 11.368 36.148 -17.888 1.00 40.31 328 SER A N 1
ATOM 2476 C CA . SER A 1 328 ? 10.469 37.261 -18.200 1.00 40.31 328 SER A CA 1
ATOM 2477 C C . SER A 1 328 ? 9.020 36.752 -18.282 1.00 40.31 328 SER A C 1
ATOM 2479 O O . SER A 1 328 ? 8.601 36.242 -19.320 1.00 40.31 328 SER A O 1
ATOM 2481 N N . THR A 1 329 ? 8.285 36.820 -17.171 1.00 42.31 329 THR A N 1
ATOM 2482 C CA . THR A 1 329 ? 6.855 37.194 -17.055 1.00 42.31 329 THR A CA 1
ATOM 2483 C C . THR A 1 329 ? 5.797 36.649 -18.048 1.00 42.31 329 THR A C 1
ATOM 2485 O O . THR A 1 329 ? 4.700 37.194 -18.091 1.00 42.31 329 THR A O 1
ATOM 2488 N N . SER A 1 330 ? 6.017 35.577 -18.824 1.00 46.03 330 SER A N 1
ATOM 2489 C CA . SER A 1 330 ? 4.987 35.103 -19.784 1.00 46.03 330 SER A CA 1
ATOM 2490 C C . SER A 1 330 ? 5.061 33.655 -20.287 1.00 46.03 330 SER A C 1
ATOM 2492 O O . SER A 1 330 ? 4.102 33.209 -20.915 1.00 46.03 330 SER A O 1
ATOM 2494 N N . LYS A 1 331 ? 6.140 32.896 -20.058 1.00 58.97 331 LYS A N 1
ATOM 2495 C CA . LYS A 1 331 ? 6.271 31.563 -20.670 1.00 58.97 331 LYS A CA 1
ATOM 2496 C C . LYS A 1 331 ? 5.701 30.456 -19.783 1.00 58.97 331 LYS A C 1
ATOM 2498 O O . LYS A 1 331 ? 6.210 30.182 -18.704 1.00 58.97 331 LYS A O 1
ATOM 2503 N N . TYR A 1 332 ? 4.639 29.851 -20.291 1.00 75.94 332 TYR A N 1
ATOM 2504 C CA . TYR A 1 332 ? 4.016 28.620 -19.826 1.00 75.94 332 TYR A CA 1
ATOM 2505 C C . TYR A 1 332 ? 4.911 27.426 -20.187 1.00 75.94 332 TYR A C 1
ATOM 2507 O O . TYR A 1 332 ? 5.409 27.382 -21.314 1.00 75.94 332 TYR A O 1
ATOM 2515 N N . PHE A 1 333 ?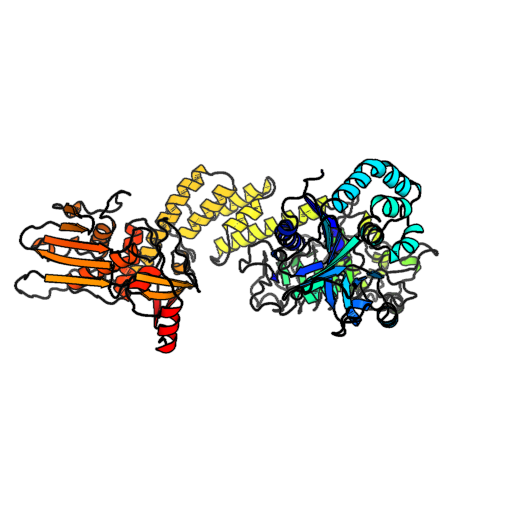 5.137 26.485 -19.267 1.00 89.31 333 PHE A N 1
ATOM 2516 C CA . PHE A 1 333 ? 5.789 25.220 -19.613 1.00 89.31 333 PHE A CA 1
ATOM 2517 C C . PHE A 1 333 ? 4.727 24.168 -19.925 1.00 89.31 333 PHE A C 1
ATOM 2519 O O . PHE A 1 333 ? 3.860 23.903 -19.095 1.00 89.31 333 PHE A O 1
ATOM 2526 N N . THR A 1 334 ? 4.815 23.552 -21.103 1.00 92.00 334 THR A N 1
ATOM 2527 C CA . THR A 1 334 ? 3.934 22.450 -21.508 1.00 92.00 334 THR A CA 1
ATOM 2528 C C . THR A 1 334 ? 4.757 21.209 -21.797 1.00 92.00 334 THR A C 1
ATOM 2530 O O . THR A 1 334 ? 5.558 21.200 -22.737 1.00 92.00 334 THR A O 1
ATOM 2533 N N . LEU A 1 335 ? 4.504 20.150 -21.034 1.00 95.31 335 LEU A N 1
ATOM 2534 C CA . LEU A 1 335 ? 4.834 18.789 -21.426 1.00 95.31 335 LEU A CA 1
ATOM 2535 C C . LEU A 1 335 ? 3.645 18.242 -22.232 1.00 95.31 335 LEU A C 1
ATOM 2537 O O . LEU A 1 335 ? 2.556 18.144 -21.665 1.00 95.31 335 LEU A O 1
ATOM 2541 N N . PRO A 1 336 ? 3.796 17.929 -23.531 1.00 95.81 336 PRO A N 1
ATOM 2542 C CA . PRO A 1 336 ? 2.686 17.417 -24.333 1.00 95.81 336 PRO A CA 1
ATOM 2543 C C . PRO A 1 336 ? 2.197 16.046 -23.849 1.00 95.81 336 PRO A C 1
ATOM 2545 O O . PRO A 1 336 ? 2.844 15.389 -23.032 1.00 95.81 336 PRO A O 1
ATOM 2548 N N . ASP A 1 337 ? 1.068 15.596 -24.392 1.00 96.25 337 ASP A N 1
ATOM 2549 C CA . ASP A 1 337 ? 0.544 14.251 -24.138 1.00 96.25 337 ASP A CA 1
ATOM 2550 C C . ASP A 1 337 ? 1.556 13.178 -24.548 1.00 96.25 337 ASP A C 1
ATOM 2552 O O . ASP A 1 337 ? 2.262 13.336 -25.549 1.00 96.25 337 ASP A O 1
ATOM 2556 N N . ARG A 1 338 ? 1.587 12.056 -23.825 1.00 96.12 338 ARG A N 1
ATOM 2557 C CA . ARG A 1 338 ? 2.444 10.899 -24.127 1.00 96.12 338 ARG A CA 1
ATOM 2558 C C . ARG A 1 338 ? 3.933 11.245 -24.121 1.00 96.12 338 ARG A C 1
ATOM 2560 O O . ARG A 1 338 ? 4.669 10.803 -25.006 1.00 96.12 338 ARG A O 1
ATOM 2567 N N . HIS A 1 339 ? 4.385 12.025 -23.139 1.00 96.38 339 HIS A N 1
ATOM 2568 C CA . HIS A 1 339 ? 5.798 12.374 -22.961 1.00 96.38 339 HIS A CA 1
ATOM 2569 C C . HIS A 1 339 ? 6.310 12.031 -21.562 1.00 96.38 339 HIS A C 1
ATOM 2571 O O . HIS A 1 339 ? 5.586 12.071 -20.571 1.00 96.38 339 HIS A O 1
ATOM 2577 N N . CYS A 1 340 ? 7.599 11.726 -21.479 1.00 96.62 340 CYS A N 1
ATOM 2578 C CA . CYS A 1 340 ? 8.319 11.550 -20.227 1.00 96.62 340 CYS A CA 1
ATOM 2579 C C . CYS A 1 340 ? 9.232 12.756 -19.989 1.00 96.62 340 CYS A C 1
ATOM 2581 O O . CYS A 1 340 ? 9.858 13.243 -20.930 1.00 96.62 340 CYS A O 1
ATOM 2583 N N . LEU A 1 341 ? 9.341 13.198 -18.738 1.00 96.25 341 LEU A N 1
ATOM 2584 C CA . LEU A 1 341 ? 10.217 14.268 -18.277 1.00 96.25 341 LEU A CA 1
ATOM 2585 C C . LEU A 1 341 ? 10.852 13.861 -16.947 1.00 96.25 341 LEU A C 1
ATOM 2587 O O . LEU A 1 341 ? 10.147 13.549 -15.991 1.00 96.25 341 LEU A O 1
ATOM 2591 N N . TRP A 1 342 ? 12.176 13.884 -16.859 1.00 95.44 342 TRP A N 1
ATOM 2592 C CA . TRP A 1 342 ? 12.854 13.629 -15.591 1.00 95.44 342 TRP A CA 1
ATOM 2593 C C . TRP A 1 342 ? 14.152 14.412 -15.475 1.00 95.44 342 TRP A C 1
ATOM 2595 O O . TRP A 1 342 ? 14.737 14.830 -16.476 1.00 95.44 342 TRP A O 1
ATOM 2605 N N . GLU A 1 343 ? 14.591 14.636 -14.244 1.00 92.31 343 GLU A N 1
ATOM 2606 C CA . GLU A 1 343 ? 15.833 15.344 -13.946 1.00 92.31 343 GLU A CA 1
ATOM 2607 C C . GLU A 1 343 ? 16.841 14.397 -13.288 1.00 92.31 343 GLU A C 1
ATOM 2609 O O . GLU A 1 343 ? 16.487 13.617 -12.406 1.00 92.31 343 GLU A O 1
ATOM 2614 N N . VAL A 1 344 ? 18.110 14.470 -13.702 1.00 91.19 344 VAL A N 1
ATOM 2615 C CA . VAL A 1 344 ? 19.197 13.696 -13.087 1.00 91.19 344 VAL A CA 1
ATOM 2616 C C . VAL A 1 344 ? 20.405 14.570 -12.736 1.00 91.19 344 VAL A C 1
ATOM 2618 O O . VAL A 1 344 ? 20.801 15.427 -13.534 1.00 91.19 344 VAL A O 1
ATOM 2621 N N . PRO A 1 345 ? 21.031 14.365 -11.563 1.00 91.38 345 PRO A N 1
ATOM 2622 C CA . PRO A 1 345 ? 22.325 14.954 -11.241 1.00 91.38 345 PRO A CA 1
ATOM 2623 C C . PRO A 1 345 ? 23.463 14.165 -11.906 1.00 91.38 345 PRO A C 1
ATOM 2625 O O . PRO A 1 345 ? 23.410 12.934 -11.984 1.00 91.38 345 PRO A O 1
ATOM 2628 N N . LEU A 1 346 ? 24.502 14.867 -12.368 1.00 89.75 346 LEU A N 1
ATOM 2629 C CA . LEU A 1 346 ? 25.664 14.257 -13.015 1.00 89.75 346 LEU A CA 1
ATOM 2630 C C . LEU A 1 346 ? 26.904 14.222 -12.104 1.00 89.75 346 LEU A C 1
ATOM 2632 O O . LEU A 1 346 ? 27.171 15.147 -11.341 1.00 89.75 346 LEU A O 1
ATOM 2636 N N . VAL A 1 347 ? 27.718 13.176 -12.245 1.00 83.44 347 VAL A N 1
ATOM 2637 C CA . VAL A 1 347 ? 29.020 13.014 -11.585 1.00 83.44 347 VAL A CA 1
ATOM 2638 C C . VAL A 1 347 ? 30.017 14.019 -12.176 1.00 83.44 347 VAL A C 1
ATOM 2640 O O . VAL A 1 347 ? 30.093 14.202 -13.392 1.00 83.44 347 VAL A O 1
ATOM 2643 N N . ASN A 1 348 ? 30.815 14.669 -11.322 1.00 66.50 348 ASN A N 1
ATOM 2644 C CA . ASN A 1 348 ? 31.901 15.602 -11.684 1.00 66.50 348 ASN A CA 1
ATOM 2645 C C . ASN A 1 348 ? 31.496 16.887 -12.431 1.00 66.50 348 ASN A C 1
ATOM 2647 O O . ASN A 1 348 ? 32.364 17.662 -12.832 1.00 66.50 348 ASN A O 1
ATOM 2651 N N . SER A 1 349 ? 30.204 17.155 -12.592 1.00 56.47 349 SER A N 1
ATOM 2652 C CA . SER A 1 349 ? 29.688 18.433 -13.081 1.00 56.47 349 SER A CA 1
ATOM 2653 C C . SER A 1 349 ? 28.719 18.976 -12.037 1.00 56.47 349 SER A C 1
ATOM 2655 O O . SER A 1 349 ? 27.857 18.255 -11.556 1.00 56.47 349 SER A O 1
ATOM 2657 N N . ALA A 1 350 ? 28.856 20.244 -11.642 1.00 55.75 350 ALA A N 1
ATOM 2658 C CA . ALA A 1 350 ? 27.951 20.883 -10.677 1.00 55.75 350 ALA A CA 1
ATOM 2659 C C . ALA A 1 350 ? 26.570 21.204 -11.297 1.00 55.75 350 ALA A C 1
ATOM 2661 O O . ALA A 1 350 ? 25.991 22.254 -11.028 1.00 55.75 350 ALA A O 1
ATOM 2662 N N . GLY A 1 351 ? 26.078 20.347 -12.196 1.00 74.50 351 GLY A N 1
ATOM 2663 C CA . GLY A 1 351 ? 24.905 20.581 -13.026 1.00 74.50 351 GLY A CA 1
ATOM 2664 C C . GLY A 1 351 ? 23.958 19.386 -13.040 1.00 74.50 351 GLY A C 1
ATOM 2665 O O . GLY A 1 351 ? 24.352 18.241 -12.817 1.00 74.50 351 GLY A O 1
ATOM 2666 N N . ARG A 1 352 ? 22.688 19.679 -13.311 1.00 86.31 352 ARG A N 1
ATOM 2667 C CA . ARG A 1 352 ? 21.634 18.693 -13.548 1.00 86.31 352 ARG A CA 1
ATOM 2668 C C . ARG A 1 352 ? 21.294 18.669 -15.030 1.00 86.31 352 ARG A C 1
ATOM 2670 O O . ARG A 1 352 ? 21.521 19.654 -15.732 1.00 86.31 352 ARG A O 1
ATOM 2677 N N . VAL A 1 353 ? 20.744 17.554 -15.489 1.00 91.25 353 VAL A N 1
ATOM 2678 C CA . VAL A 1 353 ? 20.234 17.412 -16.851 1.00 91.25 353 VAL A CA 1
ATOM 2679 C C . VAL A 1 353 ? 18.769 17.043 -16.797 1.00 91.25 353 VAL A C 1
ATOM 2681 O O . VAL A 1 353 ? 18.380 16.089 -16.125 1.00 91.25 353 VAL A O 1
ATOM 2684 N N . MET A 1 354 ? 17.970 17.797 -17.541 1.00 92.75 354 MET A N 1
ATOM 2685 C CA . MET A 1 354 ? 16.577 17.483 -17.797 1.00 92.75 354 MET A CA 1
ATOM 2686 C C . MET A 1 354 ? 16.470 16.677 -19.087 1.00 92.75 354 MET A C 1
ATOM 2688 O O . MET A 1 354 ? 16.949 17.093 -20.145 1.00 92.75 354 MET A O 1
ATOM 2692 N N . VAL A 1 355 ? 15.829 15.522 -18.987 1.00 94.88 355 VAL A N 1
ATOM 2693 C CA . VAL A 1 355 ? 15.669 14.572 -20.079 1.00 94.88 355 VAL A CA 1
ATOM 2694 C C . VAL A 1 355 ? 14.197 14.489 -20.449 1.00 94.88 355 VAL A C 1
ATOM 2696 O O . VAL A 1 355 ? 13.329 14.482 -19.578 1.00 94.88 355 VAL A O 1
ATOM 2699 N N . TYR A 1 356 ? 13.924 14.437 -21.748 1.00 93.56 356 TYR A N 1
ATOM 2700 C CA . TYR A 1 356 ? 12.578 14.338 -22.302 1.00 93.56 356 TYR A CA 1
ATOM 2701 C C . TYR A 1 356 ? 12.562 13.416 -23.517 1.00 93.56 356 TYR A C 1
ATOM 2703 O O . TYR A 1 356 ? 13.472 13.433 -24.347 1.00 93.56 356 TYR A O 1
ATOM 2711 N N . CYS A 1 357 ? 11.514 12.611 -23.627 1.00 94.88 357 CYS A N 1
ATOM 2712 C CA . CYS A 1 357 ? 11.249 11.764 -24.786 1.00 94.88 357 CYS A CA 1
ATOM 2713 C C . CYS A 1 357 ? 9.756 11.432 -24.863 1.00 94.88 357 CYS A C 1
ATOM 2715 O O . CYS A 1 357 ? 8.997 11.707 -23.934 1.00 94.88 357 CYS A O 1
ATOM 2717 N N . GLY A 1 358 ? 9.324 10.831 -25.966 1.00 95.81 358 GLY A N 1
ATOM 2718 C CA . GLY A 1 358 ? 7.979 10.286 -26.090 1.00 95.81 358 GLY A CA 1
ATOM 2719 C C . GLY A 1 358 ? 7.816 9.028 -25.238 1.00 95.81 358 GLY A C 1
ATOM 2720 O O . GLY A 1 358 ? 8.760 8.258 -25.060 1.00 95.81 358 GLY A O 1
ATOM 2721 N N . LEU A 1 359 ? 6.598 8.796 -24.753 1.00 94.94 359 LEU A N 1
ATOM 2722 C CA . LEU A 1 359 ? 6.218 7.623 -23.958 1.00 94.94 359 LEU A CA 1
ATOM 2723 C C . LEU A 1 359 ? 6.502 6.307 -24.700 1.00 94.94 359 LEU A C 1
ATOM 2725 O O . LEU A 1 359 ? 6.934 5.328 -24.096 1.00 94.94 359 LEU A O 1
ATOM 2729 N N . HIS A 1 360 ? 6.274 6.312 -26.015 1.00 93.62 360 HIS A N 1
ATOM 2730 C CA . HIS A 1 360 ? 6.397 5.150 -26.901 1.00 93.62 360 HIS A CA 1
ATOM 2731 C C . HIS A 1 360 ? 7.735 5.080 -27.645 1.00 93.62 360 HIS A C 1
ATOM 2733 O O . HIS A 1 360 ? 7.938 4.179 -28.459 1.00 93.62 360 HIS A O 1
ATOM 2739 N N . ASP A 1 361 ? 8.656 6.016 -27.397 1.00 93.88 361 ASP A N 1
ATOM 2740 C CA . ASP A 1 361 ? 9.967 5.968 -28.039 1.00 93.88 361 ASP A CA 1
ATOM 2741 C C . ASP A 1 361 ? 10.754 4.762 -27.513 1.00 93.88 361 ASP A C 1
ATOM 2743 O O . ASP A 1 361 ? 10.930 4.589 -26.307 1.00 93.88 361 ASP A O 1
ATOM 2747 N N . ASN A 1 362 ? 11.280 3.937 -28.420 1.00 92.06 362 ASN A N 1
ATOM 2748 C CA . ASN A 1 362 ? 12.197 2.856 -28.071 1.00 92.06 362 ASN A CA 1
ATOM 2749 C C . ASN A 1 362 ? 13.640 3.292 -28.364 1.00 92.06 362 ASN A C 1
ATOM 2751 O O . ASN A 1 362 ? 14.040 3.299 -29.534 1.00 92.06 362 ASN A O 1
ATOM 2755 N N . PRO A 1 363 ? 14.470 3.576 -27.338 1.00 91.44 363 PRO A N 1
ATOM 2756 C CA . PRO A 1 363 ? 15.778 4.179 -27.568 1.00 91.44 363 PRO A CA 1
ATOM 2757 C C . PRO A 1 363 ? 16.778 3.323 -28.348 1.00 91.44 363 PRO A C 1
ATOM 2759 O O . PRO A 1 363 ? 17.792 3.846 -28.804 1.00 91.44 363 PRO A O 1
ATOM 2762 N N . LYS A 1 364 ? 16.501 2.022 -28.514 1.00 88.50 364 LYS A N 1
ATOM 2763 C CA . LYS A 1 364 ? 17.355 1.071 -29.242 1.00 88.50 364 LYS A CA 1
ATOM 2764 C C . LYS A 1 364 ? 17.096 1.043 -30.750 1.00 88.50 364 LYS A C 1
ATOM 2766 O O . LYS A 1 364 ? 17.909 0.484 -31.483 1.00 88.50 364 LYS A O 1
ATOM 2771 N N . ILE A 1 365 ? 15.948 1.543 -31.213 1.00 89.69 365 ILE A N 1
ATOM 2772 C CA . ILE A 1 365 ? 15.592 1.474 -32.632 1.00 89.69 365 ILE A CA 1
ATOM 2773 C C . ILE A 1 365 ? 16.377 2.550 -33.379 1.00 89.69 365 ILE A C 1
ATOM 2775 O O . ILE A 1 365 ? 16.317 3.733 -33.038 1.00 89.69 365 ILE A O 1
ATOM 2779 N N . SER A 1 366 ? 17.136 2.128 -34.389 1.00 90.38 366 SER A N 1
ATOM 2780 C CA . SER A 1 366 ? 17.925 3.042 -35.205 1.00 90.38 366 SER A CA 1
ATOM 2781 C C . SER A 1 366 ? 17.062 3.821 -36.190 1.00 90.38 366 SER A C 1
ATOM 2783 O O . SER A 1 366 ? 15.963 3.405 -36.557 1.00 90.38 366 SER A O 1
ATOM 2785 N N . ILE A 1 367 ? 17.587 4.944 -36.676 1.00 87.44 367 ILE A N 1
ATOM 2786 C CA . ILE A 1 367 ? 16.922 5.785 -37.685 1.00 87.44 367 ILE A CA 1
ATOM 2787 C C . ILE A 1 367 ? 16.563 4.974 -38.940 1.00 87.44 367 ILE A C 1
ATOM 2789 O O . ILE A 1 367 ? 15.525 5.204 -39.551 1.00 87.44 367 ILE A O 1
ATOM 2793 N N . LYS A 1 368 ? 17.395 3.990 -39.310 1.00 87.06 368 LYS A N 1
ATOM 2794 C CA . LYS A 1 368 ? 17.170 3.108 -40.470 1.00 87.06 368 LYS A CA 1
ATOM 2795 C C . LYS A 1 368 ? 16.004 2.133 -40.283 1.00 87.06 368 LYS A C 1
ATOM 2797 O O . LYS A 1 368 ? 15.530 1.580 -41.268 1.00 87.06 368 LYS A O 1
ATOM 2802 N N . LYS A 1 369 ? 15.592 1.889 -39.037 1.00 88.75 369 LYS A N 1
ATOM 2803 C CA . LYS A 1 369 ? 14.505 0.980 -38.647 1.00 88.75 369 LYS A CA 1
ATOM 2804 C C . LYS A 1 369 ? 13.299 1.753 -38.100 1.00 88.75 369 LYS A C 1
ATOM 2806 O O . LYS A 1 369 ? 12.625 1.266 -37.201 1.00 88.75 369 LYS A O 1
ATOM 2811 N N . ASP A 1 370 ? 13.081 2.967 -38.604 1.00 88.69 370 ASP A N 1
ATOM 2812 C CA . ASP A 1 370 ? 11.963 3.841 -38.231 1.00 88.69 370 ASP A CA 1
ATOM 2813 C C . ASP A 1 370 ? 11.933 4.241 -36.743 1.00 88.69 370 ASP A C 1
ATOM 2815 O O . ASP A 1 370 ? 10.875 4.373 -36.132 1.00 88.69 370 ASP A O 1
ATOM 2819 N N . GLY A 1 371 ? 13.108 4.472 -36.145 1.00 92.00 371 GLY A N 1
ATOM 2820 C CA . GLY A 1 371 ? 13.211 5.013 -34.788 1.00 92.00 371 GLY A CA 1
ATOM 2821 C C . GLY A 1 371 ? 12.545 6.389 -34.636 1.00 92.00 371 GLY A C 1
ATOM 2822 O O . GLY A 1 371 ? 12.509 7.199 -35.572 1.00 92.00 371 GLY A O 1
ATOM 2823 N N . THR A 1 372 ? 12.070 6.678 -33.425 1.00 94.75 372 THR A N 1
ATOM 2824 C CA . THR A 1 372 ? 11.323 7.899 -33.101 1.00 94.75 372 THR A CA 1
ATOM 2825 C C . THR A 1 372 ? 11.977 8.716 -31.987 1.00 94.75 372 THR A C 1
ATOM 2827 O O . THR A 1 372 ? 12.768 8.203 -31.190 1.00 94.75 372 THR A O 1
ATOM 2830 N N . PHE A 1 373 ? 11.640 10.005 -31.952 1.00 95.19 373 PHE A N 1
ATOM 2831 C CA . PHE A 1 373 ? 11.890 10.915 -30.841 1.00 95.19 373 PHE A CA 1
ATOM 2832 C C . PHE A 1 373 ? 10.673 11.824 -30.635 1.00 95.19 373 PHE A C 1
ATOM 2834 O O . PHE A 1 373 ? 10.152 12.401 -31.592 1.00 95.19 373 PHE A O 1
ATOM 2841 N N . CYS A 1 374 ? 10.210 11.934 -29.390 1.00 94.00 374 CYS A N 1
ATOM 2842 C CA . CYS A 1 374 ? 8.962 12.604 -29.017 1.00 94.00 374 CYS A CA 1
ATOM 2843 C C . CYS A 1 374 ? 7.760 12.082 -29.829 1.00 94.00 374 CYS A C 1
ATOM 2845 O O . CYS A 1 374 ? 6.923 12.855 -30.300 1.00 94.00 374 CYS A O 1
ATOM 2847 N N . GLY A 1 375 ? 7.722 10.761 -30.072 1.00 92.75 375 GLY A N 1
ATOM 2848 C CA . GLY A 1 375 ? 6.665 10.092 -30.839 1.00 92.75 375 GLY A CA 1
ATOM 2849 C C . GLY A 1 375 ? 6.672 10.385 -32.345 1.00 92.75 375 GLY A C 1
ATOM 2850 O O . GLY A 1 375 ? 5.743 9.994 -33.050 1.00 92.75 375 GLY A O 1
ATOM 2851 N N . LYS A 1 376 ? 7.696 11.077 -32.861 1.00 93.81 376 LYS A N 1
ATOM 2852 C CA . LYS A 1 376 ? 7.827 11.444 -34.278 1.00 93.81 376 LYS A CA 1
ATOM 2853 C C . LYS A 1 376 ? 9.024 10.721 -34.908 1.00 93.81 376 LYS A C 1
ATOM 2855 O O . LYS A 1 376 ? 10.059 10.601 -34.253 1.00 93.81 376 LYS A O 1
ATOM 2860 N N . PRO A 1 377 ? 8.946 10.279 -36.178 1.00 94.44 377 PRO A N 1
ATOM 2861 C CA . PRO A 1 377 ? 10.098 9.708 -36.876 1.00 94.44 377 PRO A CA 1
ATOM 2862 C C . PRO A 1 377 ? 11.281 10.681 -36.917 1.00 94.44 377 PRO A C 1
ATOM 2864 O O . PRO A 1 377 ? 11.091 11.871 -37.188 1.00 94.44 377 PRO A O 1
ATOM 2867 N N . TRP A 1 378 ? 12.504 10.176 -36.726 1.00 92.31 378 TRP A N 1
ATOM 2868 C CA . TRP A 1 378 ? 13.724 10.999 -36.695 1.00 92.31 378 TRP A CA 1
ATOM 2869 C C . TRP A 1 378 ? 13.878 11.933 -37.899 1.00 92.31 378 TRP A C 1
ATOM 2871 O O . TRP A 1 378 ? 14.238 13.094 -37.728 1.00 92.31 378 TRP A O 1
ATOM 2881 N N . ARG A 1 379 ? 13.540 11.467 -39.110 1.00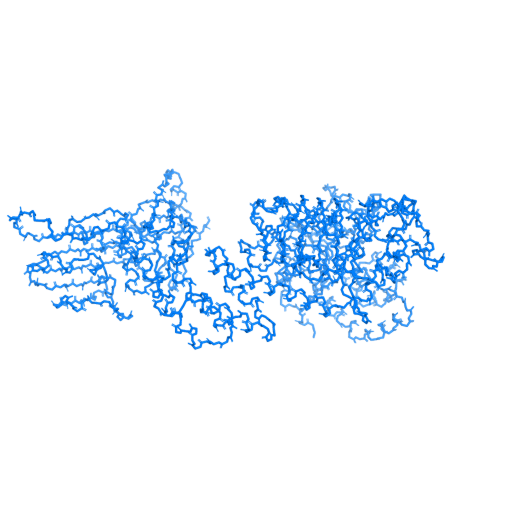 89.81 379 ARG A N 1
ATOM 2882 C CA . ARG A 1 379 ? 13.589 12.290 -40.331 1.00 89.81 379 ARG A CA 1
ATOM 2883 C C . ARG A 1 379 ? 12.763 13.571 -40.189 1.00 89.81 379 ARG A C 1
ATOM 2885 O O . ARG A 1 379 ? 13.247 14.650 -40.512 1.00 89.81 379 ARG A O 1
ATOM 2892 N N . ASN A 1 380 ? 11.550 13.446 -39.655 1.00 92.06 380 ASN A N 1
ATOM 2893 C CA . ASN A 1 380 ? 10.656 14.580 -39.459 1.00 92.06 380 ASN A CA 1
ATOM 2894 C C . ASN A 1 380 ? 11.215 15.500 -38.373 1.00 92.06 380 ASN A C 1
ATOM 2896 O O . ASN A 1 380 ? 11.213 16.712 -38.546 1.00 92.06 380 ASN A O 1
ATOM 2900 N N . VAL A 1 381 ? 11.715 14.946 -37.267 1.00 91.81 381 VAL A N 1
ATOM 2901 C CA . VAL A 1 381 ? 12.298 15.734 -36.169 1.00 91.81 381 VAL A CA 1
ATOM 2902 C C . VAL A 1 381 ? 13.457 16.603 -36.668 1.00 91.81 381 VAL A C 1
ATOM 2904 O O . VAL A 1 381 ? 13.463 17.809 -36.429 1.00 91.81 381 VAL A O 1
ATOM 2907 N N . LEU A 1 382 ? 14.405 16.015 -37.399 1.00 90.81 382 LEU A N 1
ATOM 2908 C CA . LEU A 1 382 ? 15.584 16.718 -37.913 1.00 90.81 382 LEU A CA 1
ATOM 2909 C C . LEU A 1 382 ? 15.208 17.842 -38.886 1.00 90.81 382 LEU A C 1
ATOM 2911 O O . LEU A 1 382 ? 15.739 18.949 -38.783 1.00 90.81 382 LEU A O 1
ATOM 2915 N N . GLU A 1 383 ? 14.248 17.584 -39.777 1.00 90.19 383 GLU A N 1
ATOM 2916 C CA . GLU A 1 383 ? 13.738 18.576 -40.725 1.00 90.19 383 GLU A CA 1
ATOM 2917 C C . GLU A 1 383 ? 13.043 19.747 -40.011 1.00 90.19 383 GLU A C 1
ATOM 2919 O O . GLU A 1 383 ? 13.375 20.909 -40.260 1.00 90.19 383 GLU A O 1
ATOM 2924 N N . HIS A 1 384 ? 12.138 19.461 -39.069 1.00 88.69 384 HIS A N 1
ATOM 2925 C CA . HIS A 1 384 ? 11.387 20.490 -38.340 1.00 88.69 384 HIS A CA 1
ATOM 2926 C C . HIS A 1 384 ? 12.288 21.344 -37.440 1.00 88.69 384 HIS A C 1
ATOM 2928 O O . HIS A 1 384 ? 12.130 22.565 -37.386 1.00 88.69 384 HIS A O 1
ATOM 2934 N N . LEU A 1 385 ? 13.247 20.723 -36.748 1.00 89.44 385 LEU A N 1
ATOM 2935 C CA . LEU A 1 385 ? 14.182 21.422 -35.863 1.00 89.44 385 LEU A CA 1
ATOM 2936 C C . LEU A 1 385 ? 15.355 22.061 -36.620 1.00 89.44 385 LEU A C 1
ATOM 2938 O O . LEU A 1 385 ? 16.125 22.822 -36.031 1.00 89.44 385 LEU A O 1
ATOM 2942 N N . LYS A 1 386 ? 15.495 21.775 -37.923 1.00 88.12 386 LYS A N 1
ATOM 2943 C CA . LYS A 1 386 ? 16.633 22.181 -38.761 1.00 88.12 386 LYS A CA 1
ATOM 2944 C C . LYS A 1 386 ? 17.972 21.749 -38.150 1.00 88.12 386 LYS A C 1
ATOM 2946 O O . LYS A 1 386 ? 18.923 22.533 -38.122 1.00 88.12 386 LYS A O 1
ATOM 2951 N N . VAL A 1 387 ? 18.029 20.528 -37.624 1.00 89.31 387 VAL A N 1
ATOM 2952 C CA . VAL A 1 387 ? 19.205 19.909 -36.986 1.00 89.31 387 VAL A CA 1
ATOM 2953 C C . VAL A 1 387 ? 19.819 18.896 -37.952 1.00 89.31 387 VAL A C 1
ATOM 2955 O O . VAL A 1 387 ? 19.091 18.203 -38.655 1.00 89.31 387 VAL A O 1
ATOM 2958 N N . GLN A 1 388 ? 21.149 18.832 -38.012 1.00 88.88 388 GLN A N 1
ATOM 2959 C CA . GLN A 1 388 ? 21.870 17.877 -38.864 1.00 88.88 388 GLN A CA 1
ATOM 2960 C C . GLN A 1 388 ? 22.295 16.641 -38.064 1.00 88.88 388 GLN A C 1
ATOM 2962 O O . GLN A 1 388 ? 22.525 16.736 -36.861 1.00 88.88 388 GLN A O 1
ATOM 2967 N N . ASP A 1 389 ? 22.502 15.501 -38.725 1.00 88.00 389 ASP A N 1
ATOM 2968 C CA . ASP A 1 389 ? 22.977 14.268 -38.073 1.00 88.00 389 ASP A CA 1
ATOM 2969 C C . ASP A 1 389 ? 24.289 14.486 -37.301 1.00 88.00 389 ASP A C 1
ATOM 2971 O O . ASP A 1 389 ? 24.456 14.000 -36.183 1.00 88.00 389 ASP A O 1
ATOM 2975 N N . THR A 1 390 ? 25.201 15.285 -37.862 1.00 87.94 390 THR A N 1
ATOM 2976 C CA . THR A 1 390 ? 26.490 15.634 -37.244 1.00 87.94 390 THR A CA 1
ATOM 2977 C C . THR A 1 390 ? 26.351 16.477 -35.980 1.00 87.94 390 THR A C 1
ATOM 2979 O O . THR A 1 390 ? 27.297 16.564 -35.202 1.00 87.94 390 THR A O 1
ATOM 2982 N N . ASP A 1 391 ? 25.197 17.120 -35.769 1.00 88.44 391 ASP A N 1
ATOM 2983 C CA . ASP A 1 391 ? 24.929 17.828 -34.520 1.00 88.44 391 ASP A CA 1
ATOM 2984 C C . ASP A 1 391 ? 24.677 16.835 -33.370 1.00 88.44 391 ASP A C 1
ATOM 2986 O O . ASP A 1 391 ? 24.880 17.211 -32.216 1.00 88.44 391 ASP A O 1
ATOM 2990 N N . LEU A 1 392 ? 24.222 15.607 -33.656 1.00 90.50 392 LEU A N 1
ATOM 2991 C CA . LEU A 1 392 ? 23.762 14.619 -32.668 1.00 90.50 392 LEU A CA 1
ATOM 2992 C C . LEU A 1 392 ? 24.714 13.435 -32.481 1.00 90.50 392 LEU A C 1
ATOM 2994 O O . LEU A 1 392 ? 24.856 12.956 -31.353 1.00 90.50 392 LEU A O 1
ATOM 2998 N N . TRP A 1 393 ? 25.340 12.966 -33.562 1.00 90.88 393 TRP A N 1
ATOM 2999 C CA . TRP A 1 393 ? 26.173 11.763 -33.573 1.00 90.88 393 TRP A CA 1
ATOM 3000 C C . TRP A 1 393 ? 27.584 12.066 -34.084 1.00 90.88 393 TRP A C 1
ATOM 3002 O O . TRP A 1 393 ? 27.776 12.735 -35.098 1.00 90.88 393 TRP A O 1
ATOM 3012 N N . ASN A 1 394 ? 28.585 11.530 -33.382 1.00 74.50 394 ASN A N 1
ATOM 3013 C CA . ASN A 1 394 ? 29.998 11.835 -33.617 1.00 74.50 394 ASN A CA 1
ATOM 3014 C C . ASN A 1 394 ? 30.733 10.843 -34.547 1.00 74.50 394 ASN A C 1
ATOM 3016 O O . ASN A 1 394 ? 31.876 11.122 -34.908 1.00 74.50 394 ASN A O 1
ATOM 3020 N N . SER A 1 395 ? 30.163 9.680 -34.907 1.00 66.19 395 SER A N 1
ATOM 3021 C CA . SER A 1 395 ? 30.905 8.636 -35.645 1.00 66.19 395 SER A CA 1
ATOM 3022 C C . SER A 1 395 ? 30.047 7.773 -36.583 1.00 66.19 395 SER A C 1
ATOM 3024 O O . SER A 1 395 ? 28.849 7.620 -36.379 1.00 66.19 395 SER A O 1
ATOM 3026 N N . THR A 1 396 ? 30.678 7.208 -37.621 1.00 57.75 396 THR A N 1
ATOM 3027 C CA . THR A 1 396 ? 30.044 6.497 -38.753 1.00 57.75 396 THR A CA 1
ATOM 3028 C C . THR A 1 396 ? 29.828 4.988 -38.553 1.00 57.75 396 THR A C 1
ATOM 3030 O O . THR A 1 396 ? 29.294 4.344 -39.453 1.00 57.75 396 THR A O 1
ATOM 3033 N N . ASN A 1 397 ? 30.245 4.407 -37.418 1.00 55.22 397 ASN A N 1
ATOM 3034 C CA . ASN A 1 397 ? 30.254 2.947 -37.205 1.00 55.22 397 ASN A CA 1
ATOM 3035 C C . ASN A 1 397 ? 29.165 2.417 -36.252 1.00 55.22 397 ASN A C 1
ATOM 3037 O O . ASN A 1 397 ? 29.044 1.202 -36.109 1.00 55.22 397 ASN A O 1
ATOM 3041 N N . GLU A 1 398 ? 28.366 3.285 -35.628 1.00 63.88 398 GLU A N 1
ATOM 3042 C CA . GLU A 1 398 ? 27.235 2.881 -34.783 1.00 63.88 398 GLU A CA 1
ATOM 3043 C C . GLU A 1 398 ? 25.899 3.150 -35.479 1.00 63.88 398 GLU A C 1
ATOM 3045 O O . GLU A 1 398 ? 25.767 4.064 -36.292 1.00 63.88 398 GLU A O 1
ATOM 3050 N N . ASP A 1 399 ? 24.886 2.339 -35.174 1.00 83.62 399 ASP A N 1
ATOM 3051 C CA . ASP A 1 399 ? 23.543 2.557 -35.705 1.00 83.62 399 ASP A CA 1
ATOM 3052 C C . ASP A 1 399 ? 22.894 3.718 -34.926 1.00 83.62 399 ASP A C 1
ATOM 3054 O O . ASP A 1 399 ? 22.511 3.569 -33.765 1.00 83.62 399 ASP A O 1
ATOM 3058 N N . ASN A 1 400 ? 22.825 4.897 -35.556 1.00 90.50 400 ASN A N 1
ATOM 3059 C CA . ASN A 1 400 ? 22.282 6.126 -34.964 1.00 90.50 400 ASN A CA 1
ATOM 3060 C C . ASN A 1 400 ? 20.881 5.884 -34.381 1.00 90.50 400 ASN A C 1
ATOM 3062 O O . ASN A 1 400 ? 19.964 5.493 -35.110 1.00 90.50 400 ASN A O 1
ATOM 3066 N N . CYS A 1 401 ? 20.712 6.119 -33.081 1.00 92.69 401 CYS A N 1
ATOM 3067 C CA . CYS A 1 401 ? 19.458 5.938 -32.350 1.00 92.69 401 CYS A CA 1
ATOM 3068 C C . CYS A 1 401 ? 19.333 6.964 -31.210 1.00 92.69 401 CYS A C 1
ATOM 3070 O O . CYS A 1 401 ? 20.254 7.733 -30.937 1.00 92.69 401 CYS A O 1
ATOM 3072 N N . LEU A 1 402 ? 18.188 6.983 -30.523 1.00 93.81 402 LEU A N 1
ATOM 3073 C CA . LEU A 1 402 ? 17.965 7.881 -29.382 1.00 93.81 402 LEU A CA 1
ATOM 3074 C C . LEU A 1 402 ? 18.910 7.577 -28.204 1.00 93.81 402 LEU A C 1
ATOM 3076 O O . LEU A 1 402 ? 19.293 8.492 -27.481 1.00 93.81 402 LEU A O 1
ATOM 3080 N N . TRP A 1 403 ? 19.341 6.323 -28.027 1.00 92.69 403 TRP A N 1
ATOM 3081 C CA . TRP A 1 403 ? 20.266 5.950 -26.951 1.00 92.69 403 TRP A CA 1
ATOM 3082 C C . TRP A 1 403 ? 21.614 6.688 -27.024 1.00 92.69 403 TRP A C 1
ATOM 3084 O O . TRP A 1 403 ? 22.105 7.152 -25.994 1.00 92.69 403 TRP A O 1
ATOM 3094 N N . ASN A 1 404 ? 22.187 6.841 -28.224 1.00 92.06 404 ASN A N 1
ATOM 3095 C CA . ASN A 1 404 ? 23.499 7.467 -28.434 1.00 92.06 404 ASN A CA 1
ATOM 3096 C C . ASN A 1 404 ? 23.437 8.907 -28.985 1.00 92.06 404 ASN A C 1
ATOM 3098 O O . ASN A 1 404 ? 24.478 9.528 -29.189 1.00 92.06 404 ASN A O 1
ATOM 3102 N N . ALA A 1 405 ? 22.243 9.474 -29.184 1.00 93.50 405 ALA A N 1
ATOM 3103 C CA . ALA A 1 405 ? 22.071 10.852 -29.647 1.00 93.50 405 ALA A CA 1
ATOM 3104 C C . ALA A 1 405 ? 22.373 11.873 -28.537 1.00 93.50 405 ALA A C 1
ATOM 3106 O O . ALA A 1 405 ? 21.739 11.852 -27.481 1.00 93.50 405 ALA A O 1
ATOM 3107 N N . ARG A 1 406 ? 23.290 12.820 -28.782 1.00 93.88 406 ARG A N 1
ATOM 3108 C CA . ARG A 1 406 ? 23.619 13.908 -27.839 1.00 93.88 406 ARG A CA 1
ATOM 3109 C C . ARG A 1 406 ? 22.575 15.027 -27.866 1.00 93.88 406 ARG A C 1
ATOM 3111 O O . ARG A 1 406 ? 22.792 16.103 -28.427 1.00 93.88 406 ARG A O 1
ATOM 3118 N N . LEU A 1 407 ? 21.423 14.748 -27.265 1.00 93.94 407 LEU A N 1
ATOM 3119 C CA . LEU A 1 407 ? 20.263 15.640 -27.247 1.00 93.94 407 LEU A CA 1
ATOM 3120 C C . LEU A 1 407 ? 20.220 16.553 -26.028 1.00 93.94 407 LEU A C 1
ATOM 3122 O O . LEU A 1 407 ? 19.808 17.704 -26.160 1.00 93.94 407 LEU A O 1
ATOM 3126 N N . PHE A 1 408 ? 20.613 16.056 -24.858 1.00 94.38 408 PHE A N 1
ATOM 3127 C CA . PHE A 1 408 ? 20.222 16.671 -23.592 1.00 94.38 408 PHE A CA 1
ATOM 3128 C C . PHE A 1 408 ? 21.281 17.668 -23.129 1.00 94.38 408 PHE A C 1
ATOM 3130 O O . PHE A 1 408 ? 22.408 17.261 -22.836 1.00 94.38 408 PHE A O 1
ATOM 3137 N N . PRO A 1 409 ? 20.972 18.975 -23.104 1.00 93.12 409 PRO A N 1
ATOM 3138 C CA . PRO A 1 409 ? 21.952 19.984 -22.751 1.00 93.12 409 PRO A CA 1
ATOM 3139 C C . PRO A 1 409 ? 22.160 20.086 -21.235 1.00 93.12 409 PRO A C 1
ATOM 3141 O O . PRO A 1 409 ? 21.209 19.990 -20.462 1.00 93.12 409 PRO A O 1
ATOM 3144 N N . VAL A 1 410 ? 23.394 20.367 -20.815 1.00 91.19 410 VAL A N 1
ATOM 3145 C CA . VAL A 1 410 ? 23.740 20.708 -19.427 1.00 91.19 410 VAL A CA 1
ATOM 3146 C C . VAL A 1 410 ? 23.751 22.234 -19.297 1.00 91.19 410 VAL A C 1
ATOM 3148 O O . VAL A 1 410 ? 24.683 22.895 -19.756 1.00 91.19 410 VAL A O 1
ATOM 3151 N N . MET A 1 411 ? 22.687 22.813 -18.737 1.00 89.75 411 MET A N 1
ATOM 3152 C CA . MET A 1 411 ? 22.490 24.271 -18.623 1.00 89.75 411 MET A CA 1
ATOM 3153 C C . MET A 1 411 ? 21.590 24.618 -17.425 1.00 89.75 411 MET A C 1
ATOM 3155 O O . MET A 1 411 ? 21.219 23.737 -16.651 1.00 89.75 411 MET A O 1
ATOM 3159 N N . SER A 1 412 ? 21.249 25.897 -17.236 1.00 87.12 412 SER A N 1
ATOM 3160 C CA . SER A 1 412 ? 20.336 26.297 -16.156 1.00 87.12 412 SER A CA 1
ATOM 3161 C C . SER A 1 412 ? 18.910 25.781 -16.399 1.00 87.12 412 SER A C 1
ATOM 3163 O O . SER A 1 412 ? 18.488 25.618 -17.544 1.00 87.12 412 SER A O 1
ATOM 3165 N N . LEU A 1 413 ? 18.135 25.548 -15.331 1.00 84.75 413 LEU A N 1
ATOM 3166 C CA . LEU A 1 413 ? 16.763 25.026 -15.429 1.00 84.75 413 LEU A CA 1
ATOM 3167 C C . LEU A 1 413 ? 15.861 25.823 -16.401 1.00 84.75 413 LEU A C 1
ATOM 3169 O O . LEU A 1 413 ? 15.213 25.193 -17.238 1.00 84.75 413 LEU A O 1
ATOM 3173 N N . PRO A 1 414 ? 15.831 27.173 -16.389 1.00 84.62 414 PRO A N 1
ATOM 3174 C CA . PRO A 1 414 ? 15.013 27.931 -17.341 1.00 84.62 414 PRO A CA 1
ATOM 3175 C C . PRO A 1 414 ? 15.425 27.714 -18.803 1.00 84.62 414 PRO A C 1
ATOM 3177 O O . PRO A 1 414 ? 14.574 27.634 -19.692 1.00 84.62 414 PRO A O 1
ATOM 3180 N N . GLU A 1 415 ? 16.729 27.605 -19.061 1.00 87.62 415 GLU A N 1
ATOM 3181 C CA . GLU A 1 415 ? 17.258 27.346 -20.399 1.00 87.62 415 GLU A CA 1
ATOM 3182 C C . GLU A 1 415 ? 16.930 25.918 -20.846 1.00 87.62 415 GLU A C 1
ATOM 3184 O O . GLU A 1 415 ? 16.472 25.740 -21.977 1.00 87.62 415 GLU A O 1
ATOM 3189 N N . MET A 1 416 ? 17.065 24.930 -19.948 1.00 90.19 416 MET A N 1
ATOM 3190 C CA . MET A 1 416 ? 16.694 23.534 -20.208 1.00 90.19 416 MET A CA 1
ATOM 3191 C C . MET A 1 416 ? 15.214 23.408 -20.567 1.00 90.19 416 MET A C 1
ATOM 3193 O O . MET A 1 416 ? 14.890 22.761 -21.560 1.00 90.19 416 MET A O 1
ATOM 3197 N N . LEU A 1 417 ? 14.319 24.066 -19.822 1.00 89.19 417 LEU A N 1
ATOM 3198 C CA . LEU A 1 417 ? 12.879 24.060 -20.103 1.00 89.19 417 LEU A CA 1
ATOM 3199 C C . LEU A 1 417 ? 12.566 24.705 -21.462 1.00 89.19 417 LEU A C 1
ATOM 3201 O O . LEU A 1 417 ? 11.772 24.173 -22.238 1.00 89.19 417 LEU A O 1
ATOM 3205 N N . ASN A 1 418 ? 13.207 25.834 -21.787 1.00 88.19 418 ASN A N 1
ATOM 3206 C CA . ASN A 1 418 ? 13.000 26.522 -23.063 1.00 88.19 418 ASN A CA 1
ATOM 3207 C C . ASN A 1 418 ? 13.509 25.699 -24.260 1.00 88.19 418 ASN A C 1
ATOM 3209 O O . ASN A 1 418 ? 12.816 25.600 -25.272 1.00 88.19 418 ASN A O 1
ATOM 3213 N N . VAL A 1 419 ? 14.697 25.100 -24.145 1.00 91.38 419 VAL A N 1
ATOM 3214 C CA . VAL A 1 419 ? 15.275 24.224 -25.176 1.00 91.38 419 VAL A CA 1
ATOM 3215 C C . VAL A 1 419 ? 14.491 22.913 -25.291 1.00 91.38 419 VAL A C 1
ATOM 3217 O O . VAL A 1 419 ? 14.248 22.453 -26.404 1.00 91.38 419 VAL A O 1
ATOM 3220 N N . GLY A 1 420 ? 14.023 22.353 -24.174 1.00 91.94 420 GLY A N 1
ATOM 3221 C CA . GLY A 1 420 ? 13.194 21.149 -24.147 1.00 91.94 420 GLY A CA 1
ATOM 3222 C C . GLY A 1 420 ? 11.855 21.337 -24.856 1.00 91.94 420 GLY A C 1
ATOM 3223 O O . GLY A 1 420 ? 11.495 20.521 -25.700 1.00 91.94 420 GLY A O 1
ATOM 3224 N N . MET A 1 421 ? 11.151 22.449 -24.609 1.00 91.38 421 MET A N 1
ATOM 3225 C CA . MET A 1 421 ? 9.918 22.773 -25.343 1.00 91.38 421 MET A CA 1
ATOM 3226 C C . MET A 1 421 ? 10.147 22.896 -26.855 1.00 91.38 421 MET A C 1
ATOM 3228 O O . MET A 1 421 ? 9.297 22.472 -27.636 1.00 91.38 421 MET A O 1
ATOM 3232 N N . TRP A 1 422 ? 11.294 23.436 -27.273 1.00 92.62 422 TRP A N 1
ATOM 3233 C CA . TRP A 1 422 ? 11.659 23.497 -28.688 1.00 92.62 422 TRP A CA 1
ATOM 3234 C C . TRP A 1 422 ? 11.932 22.099 -29.262 1.00 92.62 422 TRP A C 1
ATOM 3236 O O . TRP A 1 422 ? 11.382 21.764 -30.307 1.00 92.62 422 TRP A O 1
ATOM 3246 N N . LEU A 1 423 ? 12.696 21.250 -28.565 1.00 92.75 423 LEU A N 1
ATOM 3247 C CA . LEU A 1 423 ? 13.021 19.886 -29.013 1.00 92.75 423 LEU A CA 1
ATOM 3248 C C . LEU A 1 423 ? 11.800 18.964 -29.108 1.00 92.75 423 LEU A C 1
ATOM 3250 O O . LEU A 1 423 ? 11.723 18.158 -30.033 1.00 92.75 423 LEU A O 1
ATOM 3254 N N . MET A 1 424 ? 10.821 19.115 -28.212 1.00 92.56 424 MET A N 1
ATOM 3255 C CA . MET A 1 424 ? 9.529 18.413 -28.298 1.00 92.56 424 MET A CA 1
ATOM 3256 C C . MET A 1 424 ? 8.637 18.954 -29.438 1.00 92.56 424 MET A C 1
ATOM 3258 O O . MET A 1 424 ? 7.667 18.316 -29.861 1.00 92.56 424 MET A O 1
ATOM 3262 N N . GLY A 1 425 ? 8.975 20.126 -29.987 1.00 86.81 425 GLY A N 1
ATOM 3263 C CA . GLY A 1 425 ? 8.192 20.833 -30.998 1.00 86.81 425 GLY A CA 1
ATOM 3264 C C . GLY A 1 425 ? 6.983 21.583 -30.431 1.00 86.81 425 GLY A C 1
ATOM 3265 O O . GLY A 1 425 ? 6.069 21.900 -31.189 1.00 86.81 425 GLY A O 1
ATOM 3266 N N . SER A 1 426 ? 6.965 21.854 -29.123 1.00 83.50 426 SER A N 1
ATOM 3267 C CA . SER A 1 426 ? 5.916 22.619 -28.429 1.00 83.50 426 SER A CA 1
ATOM 3268 C C . SER A 1 426 ? 6.028 24.124 -28.678 1.00 83.50 426 SER A C 1
ATOM 3270 O O . SER A 1 426 ? 5.040 24.848 -28.578 1.00 83.50 426 SER A O 1
ATOM 3272 N N . THR A 1 427 ? 7.228 24.617 -28.994 1.00 83.56 427 THR A N 1
ATOM 3273 C CA . THR A 1 427 ? 7.481 26.029 -29.303 1.00 83.56 427 THR A CA 1
ATOM 3274 C C . THR A 1 427 ? 8.208 26.182 -30.635 1.00 83.56 427 THR A C 1
ATOM 3276 O O . THR A 1 427 ? 9.135 25.440 -30.961 1.00 83.56 427 THR A O 1
ATOM 3279 N N . CYS A 1 428 ? 7.799 27.179 -31.421 1.00 77.56 428 CYS A N 1
ATOM 3280 C CA . CYS A 1 428 ? 8.532 27.570 -32.620 1.00 77.56 428 CYS A CA 1
ATOM 3281 C C . CYS A 1 428 ? 9.769 28.395 -32.238 1.00 77.56 428 CYS A C 1
ATOM 3283 O O . CYS A 1 428 ? 9.708 29.231 -31.336 1.00 77.56 428 CYS A O 1
ATOM 3285 N N . ASP A 1 429 ? 10.862 28.221 -32.981 1.00 84.12 429 ASP A N 1
ATOM 3286 C CA . ASP A 1 429 ? 12.089 29.016 -32.839 1.00 84.12 429 ASP A CA 1
ATOM 3287 C C . ASP A 1 429 ? 12.342 29.857 -34.105 1.00 84.12 429 ASP A C 1
ATOM 3289 O O . ASP A 1 429 ? 13.275 29.576 -34.863 1.00 84.12 429 ASP A O 1
ATOM 3293 N N . PRO A 1 430 ? 11.491 30.863 -34.398 1.00 77.62 430 PRO A N 1
ATOM 3294 C CA . PRO A 1 430 ? 11.597 31.650 -35.630 1.00 77.62 430 PRO A CA 1
ATOM 3295 C C . PRO A 1 430 ? 12.920 32.426 -35.715 1.00 77.62 430 PRO A C 1
ATOM 3297 O O . PRO A 1 430 ? 13.471 32.574 -36.802 1.00 77.62 430 PRO A O 1
ATOM 3300 N N . ASP A 1 431 ? 13.455 32.852 -34.566 1.00 83.00 431 ASP A N 1
ATOM 3301 C CA . ASP A 1 431 ? 14.715 33.594 -34.458 1.00 83.00 431 ASP A CA 1
ATOM 3302 C C . ASP A 1 431 ? 15.956 32.677 -34.397 1.00 83.00 431 ASP A C 1
ATOM 3304 O O . ASP A 1 431 ? 17.082 33.173 -34.331 1.00 83.00 431 ASP A O 1
ATOM 3308 N N . GLY A 1 432 ? 15.782 31.349 -34.353 1.00 83.62 432 GLY A N 1
ATOM 3309 C CA . GLY A 1 432 ? 16.884 30.387 -34.211 1.00 83.62 432 GLY A CA 1
ATOM 3310 C C . GLY A 1 432 ? 17.644 30.473 -32.876 1.00 83.62 432 GLY A C 1
ATOM 3311 O O . GLY A 1 432 ? 18.785 30.007 -32.780 1.00 83.62 432 GLY A O 1
ATOM 3312 N N . LYS A 1 433 ? 17.061 31.105 -31.849 1.00 86.94 433 LYS A N 1
ATOM 3313 C CA . LYS A 1 433 ? 17.702 31.356 -30.550 1.00 86.94 433 LYS A CA 1
ATOM 3314 C C . LYS A 1 433 ? 17.844 30.071 -29.744 1.00 86.94 433 LYS A C 1
ATOM 3316 O O . LYS A 1 433 ? 18.926 29.818 -29.213 1.00 86.94 433 LYS A O 1
ATOM 3321 N N . ALA A 1 434 ? 16.786 29.263 -29.664 1.00 88.38 434 ALA A N 1
ATOM 3322 C CA . ALA A 1 434 ? 16.812 27.992 -28.941 1.00 88.38 434 ALA A CA 1
ATOM 3323 C C . ALA A 1 434 ? 17.773 27.002 -29.614 1.00 88.38 434 ALA A C 1
ATOM 3325 O O . ALA A 1 434 ? 18.617 26.410 -28.943 1.00 88.38 434 ALA A O 1
ATOM 3326 N N . ALA A 1 435 ? 17.736 26.918 -30.945 1.00 90.31 435 ALA A N 1
ATOM 3327 C CA . ALA A 1 435 ? 18.625 26.069 -31.727 1.00 90.31 435 ALA A CA 1
ATOM 3328 C C . ALA A 1 435 ? 20.100 26.497 -31.615 1.00 90.31 435 ALA A C 1
ATOM 3330 O O . ALA A 1 435 ? 20.996 25.652 -31.567 1.00 90.31 435 ALA A O 1
ATOM 3331 N N . SER A 1 436 ? 20.384 27.806 -31.572 1.00 91.19 436 SER A N 1
ATOM 3332 C CA . SER A 1 436 ? 21.744 28.321 -31.354 1.00 91.19 436 SER A CA 1
ATOM 3333 C C . SER A 1 436 ? 22.251 28.008 -29.945 1.00 91.19 436 SER A C 1
ATOM 3335 O O . SER A 1 436 ? 23.388 27.558 -29.791 1.00 91.19 436 SER A O 1
ATOM 3337 N N . LEU A 1 437 ? 21.406 28.214 -28.930 1.00 91.81 437 LEU A N 1
ATOM 3338 C CA . LEU A 1 437 ? 21.722 27.915 -27.534 1.00 91.81 437 LEU A CA 1
ATOM 3339 C C . LEU A 1 437 ? 22.014 26.422 -27.343 1.00 91.81 437 LEU A C 1
ATOM 3341 O O . LEU A 1 437 ? 23.038 26.060 -26.769 1.00 91.81 437 LEU A O 1
ATOM 3345 N N . TRP A 1 438 ? 21.165 25.562 -27.907 1.00 94.62 438 TRP A N 1
ATOM 3346 C CA . TRP A 1 438 ? 21.331 24.114 -27.860 1.00 94.62 438 TRP A CA 1
ATOM 3347 C C . TRP A 1 438 ? 22.645 23.655 -28.507 1.00 94.62 438 TRP A C 1
ATOM 3349 O O . TRP A 1 438 ? 23.409 22.930 -27.874 1.00 94.62 438 TRP A O 1
ATOM 3359 N N . ARG A 1 439 ? 22.990 24.135 -29.713 1.00 92.75 439 ARG A N 1
ATOM 3360 C CA . ARG A 1 439 ? 24.250 23.745 -30.382 1.00 92.75 439 ARG A CA 1
ATOM 3361 C C . ARG A 1 439 ? 25.510 24.166 -29.626 1.00 92.75 439 ARG A C 1
ATOM 3363 O O . ARG A 1 439 ? 26.507 23.454 -29.680 1.00 92.75 439 ARG A O 1
ATOM 3370 N N . LYS A 1 440 ? 25.479 25.319 -28.948 1.00 92.31 440 LYS A N 1
ATOM 3371 C CA . LYS A 1 440 ? 26.614 25.840 -28.163 1.00 92.31 440 LYS A CA 1
ATOM 3372 C C . LYS A 1 440 ? 26.778 25.148 -26.811 1.00 92.31 440 LYS A C 1
ATOM 3374 O O . LYS A 1 440 ? 27.839 25.263 -26.204 1.00 92.31 440 LYS A O 1
ATOM 3379 N N . SER A 1 441 ? 25.734 24.482 -26.327 1.00 91.69 441 SER A N 1
ATOM 3380 C CA . SER A 1 441 ? 25.752 23.816 -25.029 1.00 91.69 441 SER A CA 1
ATOM 3381 C C . SER A 1 441 ? 26.531 22.501 -25.060 1.00 91.69 441 SER A C 1
ATOM 3383 O O . SER A 1 441 ? 26.603 21.813 -26.084 1.00 91.69 441 SER A O 1
ATOM 3385 N N . GLN A 1 442 ? 27.085 22.127 -23.906 1.00 90.88 442 GLN A N 1
ATOM 3386 C CA . GLN A 1 442 ? 27.531 20.759 -23.678 1.00 90.88 442 GLN A CA 1
ATOM 3387 C C . GLN A 1 442 ? 26.294 19.859 -23.624 1.00 90.88 442 GLN A C 1
ATOM 3389 O O . GLN A 1 442 ? 25.368 20.127 -22.861 1.00 90.88 442 GLN A O 1
ATOM 3394 N N . ARG A 1 443 ? 26.276 18.804 -24.439 1.00 92.62 443 ARG A N 1
ATOM 3395 C CA . ARG A 1 443 ? 25.141 17.884 -24.570 1.00 92.62 443 ARG A CA 1
ATOM 3396 C C . ARG A 1 443 ? 25.580 16.463 -24.279 1.00 92.62 443 ARG A C 1
ATOM 3398 O O . ARG A 1 443 ? 26.689 16.083 -24.652 1.00 92.62 443 ARG A O 1
ATOM 3405 N N . VAL A 1 444 ? 24.692 15.705 -23.653 1.00 92.25 444 VAL A N 1
ATOM 3406 C CA . VAL A 1 444 ? 24.889 14.293 -23.321 1.00 92.25 444 VAL A CA 1
ATOM 3407 C C . VAL A 1 444 ? 23.832 13.428 -24.004 1.00 92.25 444 VAL A C 1
ATOM 3409 O O . VAL A 1 444 ? 22.716 13.882 -24.276 1.00 92.25 444 VAL A O 1
ATOM 3412 N N . SER A 1 445 ? 24.191 12.184 -24.314 1.00 93.38 445 SER A N 1
ATOM 3413 C CA . SER A 1 445 ? 23.245 11.143 -24.736 1.00 93.38 445 SER A CA 1
ATOM 3414 C C . SER A 1 445 ? 22.677 10.364 -23.545 1.00 93.38 445 SER A C 1
ATOM 3416 O O . SER A 1 445 ? 23.188 10.481 -22.431 1.00 93.38 445 SER A O 1
ATOM 3418 N N . LEU A 1 446 ? 21.639 9.540 -23.758 1.00 92.38 446 LEU A N 1
ATOM 3419 C CA . LEU A 1 446 ? 21.145 8.629 -22.708 1.00 92.38 446 LEU A CA 1
ATOM 3420 C C . LEU A 1 446 ? 22.234 7.649 -22.256 1.00 92.38 446 LEU A C 1
ATOM 3422 O O . LEU A 1 446 ? 22.328 7.327 -21.075 1.00 92.38 446 LEU A O 1
ATOM 3426 N N . GLU A 1 447 ? 23.073 7.200 -23.188 1.00 90.62 447 GLU A N 1
ATOM 3427 C CA . GLU A 1 447 ? 24.201 6.321 -22.899 1.00 90.62 447 GLU A CA 1
ATOM 3428 C C . GLU A 1 447 ? 25.251 6.982 -21.995 1.00 90.62 447 GLU A C 1
ATOM 3430 O O . GLU A 1 447 ? 25.708 6.382 -21.020 1.00 90.62 447 GLU A O 1
ATOM 3435 N N . GLU A 1 448 ? 25.649 8.215 -22.316 1.00 90.56 448 GLU A N 1
ATOM 3436 C CA . GLU A 1 448 ? 26.613 8.983 -21.522 1.00 90.56 448 GLU A CA 1
ATOM 3437 C C . GLU A 1 448 ? 26.032 9.333 -20.150 1.00 90.56 448 GLU A C 1
ATOM 3439 O O . GLU A 1 448 ? 26.715 9.197 -19.132 1.00 90.56 448 GLU A O 1
ATOM 3444 N N . LEU A 1 449 ? 24.754 9.716 -20.121 1.00 90.00 449 LEU A N 1
ATOM 3445 C CA . LEU A 1 449 ? 24.001 10.011 -18.909 1.00 90.00 449 LEU A CA 1
ATOM 3446 C C . LEU A 1 449 ? 23.958 8.798 -17.981 1.00 90.00 449 LEU A C 1
ATOM 3448 O O . LEU A 1 449 ? 24.320 8.931 -16.820 1.00 90.00 449 LEU A O 1
ATOM 3452 N N . HIS A 1 450 ? 23.632 7.606 -18.490 1.00 87.56 450 HIS A N 1
ATOM 3453 C CA . HIS A 1 450 ? 23.572 6.375 -17.693 1.00 87.56 450 HIS A CA 1
ATOM 3454 C C . HIS A 1 450 ? 24.889 6.064 -16.956 1.00 87.56 450 HIS A C 1
ATOM 3456 O O . HIS A 1 450 ? 24.872 5.582 -15.825 1.00 87.56 450 HIS A O 1
ATOM 3462 N N . ARG A 1 451 ? 26.041 6.385 -17.560 1.00 87.31 451 ARG A N 1
ATOM 3463 C CA . ARG A 1 451 ? 27.372 6.182 -16.953 1.00 87.31 451 ARG A CA 1
ATOM 3464 C C . ARG A 1 451 ? 27.784 7.282 -15.975 1.00 87.31 451 ARG A C 1
ATOM 3466 O O . ARG A 1 451 ? 28.780 7.120 -15.275 1.00 87.31 451 ARG A O 1
ATOM 3473 N N . SER A 1 452 ? 27.070 8.402 -15.961 1.00 89.50 452 SER A N 1
ATOM 3474 C CA . SER A 1 452 ? 27.459 9.617 -15.245 1.00 89.50 452 SER A CA 1
ATOM 3475 C C . SER A 1 452 ? 26.415 10.094 -14.237 1.00 89.50 452 SER A C 1
ATOM 3477 O O . SER A 1 452 ? 26.534 11.215 -13.764 1.00 89.50 452 SER A O 1
ATOM 3479 N N . ILE A 1 453 ? 25.430 9.273 -13.857 1.00 89.88 453 ILE A N 1
ATOM 3480 C CA . ILE A 1 453 ? 24.443 9.615 -12.816 1.00 89.88 453 ILE A CA 1
ATOM 3481 C C . ILE A 1 453 ? 25.111 9.681 -11.435 1.00 89.88 453 ILE A C 1
ATOM 3483 O O . ILE A 1 453 ? 25.776 8.733 -11.012 1.00 89.88 453 ILE A O 1
ATOM 3487 N N . ASP A 1 454 ? 24.887 10.771 -10.698 1.00 91.12 454 ASP A N 1
ATOM 3488 C CA . ASP A 1 454 ? 25.259 10.876 -9.283 1.00 91.12 454 ASP A CA 1
ATOM 3489 C C . ASP A 1 454 ? 24.141 10.305 -8.392 1.00 91.12 454 ASP A C 1
ATOM 3491 O O . ASP A 1 454 ? 23.243 11.012 -7.928 1.00 91.12 454 ASP A O 1
ATOM 3495 N N . TYR A 1 455 ? 24.190 8.990 -8.159 1.00 89.19 455 TYR A N 1
ATOM 3496 C CA . TYR A 1 455 ? 23.198 8.283 -7.341 1.00 89.19 455 TYR A CA 1
ATOM 3497 C C . TYR A 1 455 ? 23.151 8.773 -5.889 1.00 89.19 455 TYR A C 1
ATOM 3499 O O . TYR A 1 455 ? 22.084 8.777 -5.278 1.00 89.19 455 TYR A O 1
ATOM 3507 N N . HIS A 1 456 ? 24.286 9.203 -5.326 1.00 87.94 456 HIS A N 1
ATOM 3508 C CA . HIS A 1 456 ? 24.318 9.708 -3.955 1.00 87.94 456 HIS A CA 1
ATOM 3509 C C . HIS A 1 456 ? 23.515 11.006 -3.852 1.00 87.94 456 HIS A C 1
ATOM 3511 O O . HIS A 1 456 ? 22.643 11.126 -2.990 1.00 87.94 456 HIS A O 1
ATOM 3517 N N . GLN A 1 457 ? 23.754 11.953 -4.764 1.00 88.38 457 GLN A N 1
ATOM 3518 C CA . GLN A 1 457 ? 22.963 13.178 -4.830 1.00 88.38 457 GLN A CA 1
ATOM 3519 C C . GLN A 1 457 ? 21.487 12.893 -5.110 1.00 88.38 457 GLN A C 1
ATOM 3521 O O . GLN A 1 457 ? 20.641 13.459 -4.424 1.00 88.38 457 GLN A O 1
ATOM 3526 N N . LEU A 1 458 ? 21.165 12.002 -6.054 1.00 88.12 458 LEU A N 1
ATOM 3527 C CA . LEU A 1 458 ? 19.779 11.642 -6.371 1.00 88.12 458 LEU A CA 1
ATOM 3528 C C . LEU A 1 458 ? 19.022 11.145 -5.124 1.00 88.12 458 LEU A C 1
ATOM 3530 O O . LEU A 1 458 ? 17.969 11.684 -4.784 1.00 88.12 458 LEU A O 1
ATOM 3534 N N . CYS A 1 459 ? 19.599 10.188 -4.390 1.00 87.00 459 CYS A N 1
ATOM 3535 C CA . CYS A 1 459 ? 19.015 9.649 -3.159 1.00 87.00 459 CYS A CA 1
ATOM 3536 C C . CYS A 1 459 ? 18.892 10.703 -2.050 1.00 87.00 459 CYS A C 1
ATOM 3538 O O . CYS A 1 459 ? 17.895 10.720 -1.322 1.00 87.00 459 CYS A O 1
ATOM 3540 N N . MET A 1 460 ? 19.892 11.578 -1.906 1.00 85.19 460 MET A N 1
ATOM 3541 C CA . MET A 1 460 ? 19.860 12.674 -0.935 1.00 85.19 460 MET A CA 1
ATOM 3542 C C . MET A 1 460 ? 18.760 13.689 -1.258 1.00 85.19 460 MET A C 1
ATOM 3544 O O . MET A 1 460 ? 18.035 14.096 -0.353 1.00 85.19 460 MET A O 1
ATOM 3548 N N . PHE A 1 461 ? 18.596 14.067 -2.530 1.00 85.00 461 PHE A N 1
ATOM 3549 C CA . PHE A 1 461 ? 17.547 14.994 -2.956 1.00 85.00 461 PHE A CA 1
ATOM 3550 C C . PHE A 1 461 ? 16.151 14.411 -2.768 1.00 85.00 461 PHE A C 1
ATOM 3552 O O . PHE A 1 461 ? 15.311 15.096 -2.195 1.00 85.00 461 PHE A O 1
ATOM 3559 N N . SER A 1 462 ? 15.932 13.158 -3.170 1.00 86.81 462 SER A N 1
ATOM 3560 C CA . SER A 1 462 ? 14.654 12.468 -2.961 1.00 86.81 462 SER A CA 1
ATOM 3561 C C . SER A 1 462 ? 14.304 12.374 -1.470 1.00 86.81 462 SER A C 1
ATOM 3563 O O . SER A 1 462 ? 13.226 12.781 -1.041 1.00 86.81 462 SER A O 1
ATOM 3565 N N . SER A 1 463 ? 15.273 11.966 -0.635 1.00 84.06 463 SER A N 1
ATOM 3566 C CA . SER A 1 463 ? 15.078 11.895 0.823 1.00 84.06 463 SER A CA 1
ATOM 3567 C C . SER A 1 463 ? 14.729 13.263 1.421 1.00 84.06 463 SER A C 1
ATOM 3569 O O . SER A 1 463 ? 13.818 13.370 2.238 1.00 84.06 463 SER A O 1
ATOM 3571 N N . LYS A 1 464 ? 15.444 14.321 1.012 1.00 84.00 464 LYS A N 1
ATOM 3572 C CA . LYS A 1 464 ? 15.181 15.688 1.475 1.00 84.00 464 LYS A CA 1
ATOM 3573 C C . LYS A 1 464 ? 13.804 16.177 1.024 1.00 84.00 464 LYS A C 1
ATOM 3575 O O . LYS A 1 464 ? 13.083 16.762 1.822 1.00 84.00 464 LYS A O 1
ATOM 3580 N N . HIS A 1 465 ? 13.432 15.915 -0.228 1.00 86.88 465 HIS A N 1
ATOM 3581 C CA . HIS A 1 465 ? 12.142 16.313 -0.780 1.00 86.88 465 HIS A CA 1
ATOM 3582 C C . HIS A 1 465 ? 10.976 15.699 0.003 1.00 86.88 465 HIS A C 1
ATOM 3584 O O . HIS A 1 465 ? 10.053 16.413 0.391 1.00 86.88 465 HIS A O 1
ATOM 3590 N N . GLN A 1 466 ? 11.048 14.400 0.300 1.00 87.75 466 GLN A N 1
ATOM 3591 C CA . GLN A 1 466 ? 10.030 13.699 1.085 1.00 87.75 466 GLN A CA 1
ATOM 3592 C C . GLN A 1 466 ? 9.945 14.214 2.527 1.00 87.75 466 GLN A C 1
ATOM 3594 O O . GLN A 1 466 ? 8.843 14.424 3.032 1.00 87.75 466 GLN A O 1
ATOM 3599 N N . ALA A 1 467 ? 11.081 14.507 3.167 1.00 82.81 467 ALA A N 1
ATOM 3600 C CA . ALA A 1 467 ? 11.097 15.118 4.497 1.00 82.81 467 ALA A CA 1
ATOM 3601 C C . ALA A 1 467 ? 10.464 16.525 4.496 1.00 82.81 467 ALA A C 1
ATOM 3603 O O . ALA A 1 467 ? 9.635 16.832 5.356 1.00 82.81 467 ALA A O 1
ATOM 3604 N N . ASP A 1 468 ? 10.789 17.358 3.500 1.00 83.69 468 ASP A N 1
ATOM 3605 C CA . ASP A 1 468 ? 10.201 18.692 3.327 1.00 83.69 468 ASP A CA 1
ATOM 3606 C C . ASP A 1 468 ? 8.681 18.605 3.077 1.00 83.69 468 ASP A C 1
ATOM 3608 O O . ASP A 1 468 ? 7.908 19.421 3.591 1.00 83.69 468 ASP A O 1
ATOM 3612 N N . LEU A 1 469 ? 8.220 17.617 2.303 1.00 87.38 469 LEU A N 1
ATOM 3613 C CA . LEU A 1 469 ? 6.795 17.339 2.098 1.00 87.38 469 LEU A CA 1
ATOM 3614 C C . LEU A 1 469 ? 6.108 16.962 3.410 1.00 87.38 469 LEU A C 1
ATOM 3616 O O . LEU A 1 469 ? 5.107 17.589 3.762 1.00 87.38 469 LEU A O 1
ATOM 3620 N N . ALA A 1 470 ? 6.658 15.991 4.143 1.00 85.69 470 ALA A N 1
ATOM 3621 C CA . ALA A 1 470 ? 6.101 15.521 5.405 1.00 85.69 470 ALA A CA 1
ATOM 3622 C C . ALA A 1 470 ? 5.973 16.661 6.428 1.00 85.69 470 ALA A C 1
ATOM 3624 O O . ALA A 1 470 ? 4.912 16.842 7.030 1.00 85.69 470 ALA A O 1
ATOM 3625 N N . ALA A 1 471 ? 7.005 17.503 6.538 1.00 81.31 471 ALA A N 1
ATOM 3626 C CA . ALA A 1 471 ? 7.003 18.690 7.389 1.00 81.31 471 ALA A CA 1
ATOM 3627 C C . ALA A 1 471 ? 5.903 19.694 7.010 1.00 81.31 471 ALA A C 1
ATOM 3629 O O . ALA A 1 471 ? 5.159 20.173 7.868 1.00 81.31 471 ALA A O 1
ATOM 3630 N N . ASN A 1 472 ? 5.766 20.003 5.719 1.00 82.81 472 ASN A N 1
ATOM 3631 C CA . ASN A 1 472 ? 4.744 20.931 5.234 1.00 82.81 472 ASN A CA 1
ATOM 3632 C C . ASN A 1 472 ? 3.321 20.376 5.421 1.00 82.81 472 ASN A C 1
ATOM 3634 O O . ASN A 1 472 ? 2.412 21.132 5.769 1.00 82.81 472 ASN A O 1
ATOM 3638 N N . ILE A 1 473 ? 3.122 19.067 5.230 1.00 84.81 473 ILE A N 1
ATOM 3639 C CA . ILE A 1 473 ? 1.848 18.391 5.508 1.00 84.81 473 ILE A CA 1
ATOM 3640 C C . ILE A 1 473 ? 1.527 18.488 6.999 1.00 84.81 473 ILE A C 1
ATOM 3642 O O . ILE A 1 473 ? 0.424 18.906 7.351 1.00 84.81 473 ILE A O 1
ATOM 3646 N N . ALA A 1 474 ? 2.478 18.154 7.874 1.00 80.31 474 ALA A N 1
ATOM 3647 C CA . ALA A 1 474 ? 2.294 18.236 9.320 1.00 80.31 474 ALA A CA 1
ATOM 3648 C C . ALA A 1 474 ? 1.936 19.666 9.758 1.00 80.31 474 ALA A C 1
ATOM 3650 O O . ALA A 1 474 ? 0.939 19.871 10.454 1.00 80.31 474 ALA A O 1
ATOM 3651 N N . LYS A 1 475 ? 2.663 20.671 9.252 1.00 79.25 475 LYS A N 1
ATOM 3652 C CA . LYS A 1 475 ? 2.380 22.094 9.492 1.00 79.25 475 LYS A CA 1
ATOM 3653 C C . LYS A 1 475 ? 0.971 22.488 9.048 1.00 79.25 475 LYS A C 1
ATOM 3655 O O . LYS A 1 475 ? 0.261 23.163 9.794 1.00 79.25 475 LYS A O 1
ATOM 3660 N N . ALA A 1 476 ? 0.541 22.052 7.863 1.00 79.50 476 ALA A N 1
ATOM 3661 C CA . ALA A 1 476 ? -0.808 22.311 7.365 1.00 79.50 476 ALA A CA 1
ATOM 3662 C C . ALA A 1 476 ? -1.880 21.643 8.243 1.00 79.50 476 ALA A C 1
ATOM 3664 O O . ALA A 1 476 ? -2.888 22.272 8.559 1.00 79.50 476 ALA A O 1
ATOM 3665 N N . CYS A 1 477 ? -1.653 20.407 8.697 1.00 77.50 477 CYS A N 1
ATOM 3666 C CA . CYS A 1 477 ? -2.576 19.714 9.597 1.00 77.50 477 CYS A CA 1
ATOM 3667 C C . CYS A 1 477 ? -2.745 20.456 10.922 1.00 77.50 477 CYS A C 1
ATOM 3669 O O . CYS A 1 477 ? -3.873 20.631 11.375 1.00 77.50 477 CYS A O 1
ATOM 3671 N N . MET A 1 478 ? -1.646 20.942 11.503 1.00 74.56 478 MET A N 1
ATOM 3672 C CA . MET A 1 478 ? -1.670 21.709 12.751 1.00 74.56 478 MET A CA 1
ATOM 3673 C C . MET A 1 478 ? -2.321 23.086 12.586 1.00 74.56 478 MET A C 1
ATOM 3675 O O . MET A 1 478 ? -3.034 23.536 13.476 1.00 74.56 478 MET A O 1
ATOM 3679 N N . THR A 1 479 ? -2.100 23.748 11.448 1.00 74.94 479 THR A N 1
ATOM 3680 C CA . THR A 1 479 ? -2.601 25.111 11.198 1.00 74.94 479 THR A CA 1
ATOM 3681 C C . THR A 1 479 ? -4.092 25.127 10.856 1.00 74.94 479 THR A C 1
ATOM 3683 O O . THR A 1 479 ? -4.820 26.001 11.319 1.00 74.94 479 THR A O 1
ATOM 3686 N N . TYR A 1 480 ? -4.554 24.175 10.040 1.00 73.50 480 TYR A N 1
ATOM 3687 C CA . TYR A 1 480 ? -5.920 24.161 9.498 1.00 73.50 480 TYR A CA 1
ATOM 3688 C C . TYR A 1 480 ? -6.830 23.100 10.127 1.00 73.50 480 TYR A C 1
ATOM 3690 O O . TYR A 1 480 ? -8.029 23.088 9.868 1.00 73.50 480 TYR A O 1
ATOM 3698 N N . GLY A 1 481 ? -6.281 22.207 10.949 1.00 67.88 481 GLY A N 1
ATOM 3699 C CA . GLY A 1 481 ? -7.048 21.183 11.646 1.00 67.88 481 GLY A CA 1
ATOM 3700 C C . GLY A 1 481 ? -7.418 19.951 10.827 1.00 67.88 481 GLY A C 1
ATOM 3701 O O . GLY A 1 481 ? -8.465 19.348 11.052 1.00 67.88 481 GLY A O 1
ATOM 3702 N N . PHE A 1 482 ? -6.568 19.542 9.882 1.00 69.88 482 PHE A N 1
ATOM 3703 C CA . PHE A 1 482 ? -6.809 18.334 9.089 1.00 69.88 482 PHE A CA 1
ATOM 3704 C C . PHE A 1 482 ? -6.538 17.055 9.899 1.00 69.88 482 PHE A C 1
ATOM 3706 O O . PHE A 1 482 ? -5.404 16.600 10.017 1.00 69.88 482 PHE A O 1
ATOM 3713 N N . LEU A 1 483 ? -7.607 16.432 10.401 1.00 63.22 483 LEU A N 1
ATOM 3714 C CA . LEU A 1 483 ? -7.578 15.189 11.194 1.00 63.22 483 LEU A CA 1
ATOM 3715 C C . LEU A 1 483 ? -7.432 13.903 10.359 1.00 63.22 483 LEU A C 1
ATOM 3717 O O . LEU A 1 483 ? -7.392 12.801 10.903 1.00 63.22 483 LEU A O 1
ATOM 3721 N N . GLY A 1 484 ? -7.384 14.022 9.029 1.00 67.94 484 GLY A N 1
ATOM 3722 C CA . GLY A 1 484 ? -7.323 12.895 8.091 1.00 67.94 484 GLY A CA 1
ATOM 3723 C C . GLY A 1 484 ? -5.942 12.248 7.936 1.00 67.94 484 GLY A C 1
ATOM 3724 O O . GLY A 1 484 ? -5.852 11.183 7.333 1.00 67.94 484 GLY A O 1
ATOM 3725 N N . ARG A 1 485 ? -4.883 12.875 8.463 1.00 77.75 485 ARG A N 1
ATOM 3726 C CA . ARG A 1 485 ? -3.477 12.533 8.192 1.00 77.75 485 ARG A CA 1
ATOM 3727 C C . ARG A 1 485 ? -2.808 11.826 9.374 1.00 77.75 485 ARG A C 1
ATOM 3729 O O . ARG A 1 485 ? -3.175 12.055 10.526 1.00 77.75 485 ARG A O 1
ATOM 3736 N N . ASN A 1 486 ? -1.824 10.971 9.103 1.00 78.31 486 ASN A N 1
ATOM 3737 C CA . ASN A 1 486 ? -1.075 10.234 10.126 1.00 78.31 486 ASN A CA 1
ATOM 3738 C C . ASN A 1 486 ? 0.168 11.025 10.567 1.00 78.31 486 ASN A C 1
ATOM 3740 O O . ASN A 1 486 ? 1.259 10.862 10.023 1.00 78.31 486 ASN A O 1
ATOM 3744 N N . LEU A 1 487 ? -0.002 11.890 11.569 1.00 75.81 487 LEU A N 1
ATOM 3745 C CA . LEU A 1 487 ? 1.056 12.799 12.024 1.00 75.81 487 LEU A CA 1
ATOM 3746 C C . LEU A 1 487 ? 2.262 12.077 12.631 1.00 75.81 487 LEU A C 1
ATOM 3748 O O . LEU A 1 487 ? 3.386 12.511 12.394 1.00 75.81 487 LEU A O 1
ATOM 3752 N N . PHE A 1 488 ? 2.062 10.951 13.319 1.00 75.00 488 PHE A N 1
ATOM 3753 C CA . PHE A 1 488 ? 3.165 10.122 13.811 1.00 75.00 488 PHE A CA 1
ATOM 3754 C C . PHE A 1 488 ? 4.058 9.630 12.664 1.00 75.00 488 PHE A C 1
ATOM 3756 O O . PHE A 1 488 ? 5.282 9.765 12.721 1.00 75.00 488 PHE A O 1
ATOM 3763 N N . GLN A 1 489 ? 3.445 9.090 11.605 1.00 78.38 489 GLN A N 1
ATOM 3764 C CA . GLN A 1 489 ? 4.168 8.611 10.426 1.00 78.38 489 GLN A CA 1
ATOM 3765 C C . GLN A 1 489 ? 4.923 9.755 9.736 1.00 78.38 489 GLN A C 1
ATOM 3767 O O . GLN A 1 489 ? 6.109 9.606 9.451 1.00 78.38 489 GLN A O 1
ATOM 3772 N N . LEU A 1 490 ? 4.279 10.913 9.559 1.00 78.94 490 LEU A N 1
ATOM 3773 C CA . LEU A 1 490 ? 4.911 12.103 8.982 1.00 78.94 490 LEU A CA 1
ATOM 3774 C C . LEU A 1 490 ? 6.115 12.573 9.815 1.00 78.94 490 LEU A C 1
ATOM 3776 O O . LEU A 1 490 ? 7.178 12.840 9.261 1.00 78.94 490 LEU A O 1
ATOM 3780 N N . CYS A 1 491 ? 5.993 12.604 11.147 1.00 75.62 491 CYS A N 1
ATOM 3781 C CA . CYS A 1 491 ? 7.105 12.957 12.037 1.00 75.62 491 CYS A CA 1
ATOM 3782 C C . CYS A 1 491 ? 8.268 11.962 11.910 1.00 75.62 491 CYS A C 1
ATOM 3784 O O . CYS A 1 491 ? 9.431 12.360 11.875 1.00 75.62 491 CYS A O 1
ATOM 3786 N N . LYS A 1 492 ? 7.974 10.661 11.800 1.00 76.25 492 LYS A N 1
ATOM 3787 C CA . LYS A 1 492 ? 9.001 9.635 11.584 1.00 76.25 492 LYS A CA 1
ATOM 3788 C C . LYS A 1 492 ? 9.714 9.820 10.244 1.00 76.25 492 LYS A C 1
ATOM 3790 O O . LYS A 1 492 ? 10.935 9.704 10.199 1.00 76.25 492 LYS A O 1
ATOM 3795 N N . GLU A 1 493 ? 8.976 10.119 9.178 1.00 75.38 493 GLU A N 1
ATOM 3796 C CA . GLU A 1 493 ? 9.544 10.385 7.850 1.00 75.38 493 GLU A CA 1
ATOM 3797 C C . GLU A 1 493 ? 10.467 11.602 7.851 1.00 75.38 493 GLU A C 1
ATOM 3799 O O . GLU A 1 493 ? 11.557 11.534 7.282 1.00 75.38 493 GLU A O 1
ATOM 3804 N N . MET A 1 494 ? 10.095 12.664 8.571 1.00 73.81 494 MET A N 1
ATOM 3805 C CA . MET A 1 494 ? 10.961 13.827 8.768 1.00 73.81 494 MET A CA 1
ATOM 3806 C C . MET A 1 494 ? 12.293 13.445 9.427 1.00 73.81 494 MET A C 1
ATOM 3808 O O . MET A 1 494 ? 13.336 13.957 9.049 1.00 73.81 494 MET A O 1
ATOM 3812 N N . LEU A 1 495 ? 12.284 12.541 10.409 1.00 66.00 495 LEU A N 1
ATOM 3813 C CA . LEU A 1 495 ? 13.438 12.283 11.278 1.00 66.00 495 LEU A CA 1
ATOM 3814 C C . LEU A 1 495 ? 14.366 11.161 10.823 1.00 66.00 495 LEU A C 1
ATOM 3816 O O . LEU A 1 495 ? 15.401 10.933 11.449 1.00 66.00 495 LEU A O 1
ATOM 3820 N N . LEU A 1 496 ? 14.049 10.479 9.722 1.00 63.84 496 LEU A N 1
ATOM 3821 C CA . LEU A 1 496 ? 14.893 9.404 9.213 1.00 63.84 496 LEU A CA 1
ATOM 3822 C C . LEU A 1 496 ? 16.314 9.868 8.820 1.00 63.84 496 LEU A C 1
ATOM 3824 O O . LEU A 1 496 ? 17.166 8.988 8.683 1.00 63.84 496 LEU A O 1
ATOM 3828 N N . LYS A 1 497 ? 16.621 11.179 8.663 1.00 56.09 497 LYS A N 1
ATOM 3829 C CA . LYS A 1 497 ? 17.973 11.669 8.282 1.00 56.09 497 LYS A CA 1
ATOM 3830 C C . LYS A 1 497 ? 18.355 13.088 8.784 1.00 56.09 497 LYS A C 1
ATOM 3832 O O . LYS A 1 497 ? 17.657 14.043 8.481 1.00 56.09 497 LYS A O 1
ATOM 3837 N N . GLU A 1 498 ? 19.519 13.169 9.458 1.00 56.50 498 GLU A N 1
ATOM 3838 C CA . GLU A 1 498 ? 20.398 14.317 9.839 1.00 56.50 498 GLU A CA 1
ATOM 3839 C C . GLU A 1 498 ? 19.816 15.648 10.413 1.00 56.50 498 GLU A C 1
ATOM 3841 O O . GLU A 1 498 ? 18.624 15.932 10.403 1.00 56.50 498 GLU A O 1
ATOM 3846 N N . ASN A 1 499 ? 20.717 16.465 10.990 1.00 51.59 499 ASN A N 1
ATOM 3847 C CA . ASN A 1 499 ? 20.508 17.571 11.950 1.00 51.59 499 ASN A CA 1
ATOM 3848 C C . ASN A 1 499 ? 19.449 18.649 11.617 1.00 51.59 499 ASN A C 1
ATOM 3850 O O . ASN A 1 499 ? 18.975 19.307 12.542 1.00 51.59 499 ASN A O 1
ATOM 3854 N N . SER A 1 500 ? 19.057 18.847 10.351 1.00 53.94 500 SER A N 1
ATOM 3855 C CA . SER A 1 500 ? 18.045 19.853 9.964 1.00 53.94 500 SER A CA 1
ATOM 3856 C C . SER A 1 500 ? 16.648 19.550 10.516 1.00 53.94 500 SER A C 1
ATOM 3858 O O . SER A 1 500 ? 15.811 20.439 10.644 1.00 53.94 500 SER A O 1
ATOM 3860 N N . CYS A 1 501 ? 16.390 18.295 10.876 1.00 59.22 501 CYS A N 1
ATOM 3861 C CA . CYS A 1 501 ? 15.063 17.825 11.266 1.00 59.22 501 CYS A CA 1
ATOM 3862 C C . CYS A 1 501 ? 14.683 18.216 12.703 1.00 59.22 501 CYS A C 1
ATOM 3864 O O . CYS A 1 501 ? 13.498 18.359 13.005 1.00 59.22 501 CYS A O 1
ATOM 3866 N N . LEU A 1 502 ? 15.668 18.480 13.571 1.00 65.38 502 LEU A N 1
ATOM 3867 C CA . LEU A 1 502 ? 15.431 19.012 14.919 1.00 65.38 502 LEU A CA 1
ATOM 3868 C C . LEU A 1 502 ? 14.896 20.447 14.881 1.00 65.38 502 LEU A C 1
ATOM 3870 O O . LEU A 1 502 ? 14.023 20.790 15.673 1.00 65.38 502 LEU A O 1
ATOM 3874 N N . GLU A 1 503 ? 15.380 21.277 13.954 1.00 68.25 503 GLU A N 1
ATOM 3875 C CA . GLU A 1 503 ? 14.905 22.657 13.791 1.00 68.25 503 GLU A CA 1
ATOM 3876 C C . GLU A 1 503 ? 13.433 22.686 13.377 1.00 68.25 503 GLU A C 1
ATOM 3878 O O . GLU A 1 503 ? 12.641 23.403 13.984 1.00 68.25 503 GLU A O 1
ATOM 3883 N N . VAL A 1 504 ? 13.048 21.835 12.421 1.00 68.38 504 VAL A N 1
ATOM 3884 C CA . VAL A 1 504 ? 11.653 21.703 11.980 1.00 68.38 504 VAL A CA 1
ATOM 3885 C C . VAL A 1 504 ? 10.770 21.148 13.100 1.00 68.38 504 VAL A C 1
ATOM 3887 O O . VAL A 1 504 ? 9.673 21.656 13.323 1.00 68.38 504 VAL A O 1
ATOM 3890 N N . CYS A 1 505 ? 11.242 20.150 13.856 1.00 69.81 505 CYS A N 1
ATOM 3891 C CA . CYS A 1 505 ? 10.509 19.654 15.023 1.00 69.81 505 CYS A CA 1
ATOM 3892 C C . CYS A 1 505 ? 10.316 20.753 16.078 1.00 69.81 505 CYS A C 1
ATOM 3894 O O . CYS A 1 505 ? 9.225 20.880 16.622 1.00 69.81 505 CYS A O 1
ATOM 3896 N N . ASN A 1 506 ? 11.334 21.579 16.334 1.00 73.75 506 ASN A N 1
ATOM 3897 C CA . ASN A 1 506 ? 11.239 22.711 17.259 1.00 73.75 506 ASN A CA 1
ATOM 3898 C C . ASN A 1 506 ? 10.277 23.798 16.751 1.00 73.75 506 ASN A C 1
ATOM 3900 O O . ASN A 1 506 ? 9.502 24.340 17.540 1.00 73.75 506 ASN A O 1
ATOM 3904 N N . GLU A 1 507 ? 10.277 24.089 15.445 1.00 75.50 507 GLU A N 1
ATOM 3905 C CA . GLU A 1 507 ? 9.307 24.997 14.822 1.00 75.50 507 GLU A CA 1
ATOM 3906 C C . GLU A 1 507 ? 7.879 24.465 15.001 1.00 75.50 507 GLU A C 1
ATOM 3908 O O . GLU A 1 507 ? 7.010 25.193 15.477 1.00 75.50 507 GLU A O 1
ATOM 3913 N N . LEU A 1 508 ? 7.628 23.187 14.707 1.00 74.19 508 LEU A N 1
ATOM 3914 C CA . LEU A 1 508 ? 6.309 22.576 14.894 1.00 74.19 508 LEU A CA 1
ATOM 3915 C C . LEU A 1 508 ? 5.900 22.529 16.374 1.00 74.19 508 LEU A C 1
ATOM 3917 O O . LEU A 1 508 ? 4.758 22.840 16.709 1.00 74.19 508 LEU A O 1
ATOM 3921 N N . LEU A 1 509 ? 6.824 22.218 17.285 1.00 76.88 509 LEU A N 1
ATOM 3922 C CA . LEU A 1 509 ? 6.569 22.268 18.727 1.00 76.88 509 LEU A CA 1
ATOM 3923 C C . LEU A 1 509 ? 6.181 23.678 19.193 1.00 76.88 509 LEU A C 1
ATOM 3925 O O . LEU A 1 509 ? 5.353 23.797 20.094 1.00 76.88 509 LEU A O 1
ATOM 3929 N N . SER A 1 510 ? 6.714 24.734 18.566 1.00 76.25 510 SER A N 1
ATOM 3930 C CA . SER A 1 510 ? 6.327 26.122 18.861 1.00 76.25 510 SER A CA 1
ATOM 3931 C C . SER A 1 510 ? 4.903 26.473 18.408 1.00 76.25 510 SER A C 1
ATOM 3933 O O . SER A 1 510 ? 4.290 27.375 18.973 1.00 76.25 510 SER A O 1
ATOM 3935 N N . LEU A 1 511 ? 4.353 25.742 17.430 1.00 70.88 511 LEU A N 1
ATOM 3936 C CA . LEU A 1 511 ? 2.956 25.876 17.000 1.00 70.88 511 LEU A CA 1
ATOM 3937 C C . LEU A 1 511 ? 1.983 25.165 17.955 1.00 70.88 511 LEU A C 1
ATOM 3939 O O . LEU A 1 511 ? 0.783 25.437 17.916 1.00 70.88 511 LEU A O 1
ATOM 3943 N N . CYS A 1 512 ? 2.471 24.256 18.808 1.00 69.69 512 CYS A N 1
ATOM 3944 C CA . CYS A 1 512 ? 1.643 23.606 19.819 1.00 69.69 512 CYS A CA 1
ATOM 3945 C C . CYS A 1 512 ? 1.379 24.586 20.979 1.00 69.69 512 CYS A C 1
ATOM 3947 O O . CYS A 1 512 ? 2.343 25.066 21.580 1.00 69.69 512 CYS A O 1
ATOM 3949 N N . PRO A 1 513 ? 0.116 24.857 21.361 1.00 62.97 513 PRO A N 1
ATOM 3950 C CA . PRO A 1 513 ? -0.187 25.781 22.448 1.00 62.97 513 PRO A CA 1
ATOM 3951 C C . PRO A 1 513 ? 0.463 25.368 23.775 1.00 62.97 513 PRO A C 1
ATOM 3953 O O . PRO A 1 513 ? 0.602 24.183 24.114 1.00 62.97 513 PRO A O 1
ATOM 3956 N N . THR A 1 514 ? 0.863 26.377 24.545 1.00 56.66 514 THR A N 1
ATOM 3957 C CA . THR A 1 514 ? 1.378 26.221 25.907 1.00 56.66 514 THR A CA 1
ATOM 3958 C C . THR A 1 514 ? 0.234 26.115 26.920 1.00 56.66 514 THR A C 1
ATOM 3960 O O . THR A 1 514 ? -0.919 26.415 26.626 1.00 56.66 514 THR A O 1
ATOM 3963 N N . HIS A 1 515 ? 0.528 25.600 28.119 1.00 48.12 515 HIS A N 1
ATOM 3964 C CA . HIS A 1 515 ? -0.480 25.366 29.160 1.00 48.12 515 HIS A CA 1
ATOM 3965 C C . HIS A 1 515 ? -1.365 26.599 29.415 1.00 48.12 515 HIS A C 1
ATOM 3967 O O . HIS A 1 515 ? -0.850 27.647 29.786 1.00 48.12 515 HIS A O 1
ATOM 3973 N N . GLY A 1 516 ? -2.687 26.427 29.316 1.00 50.53 516 GLY A N 1
ATOM 3974 C CA . GLY A 1 516 ? -3.667 27.437 29.731 1.00 50.53 516 GLY A CA 1
ATOM 3975 C C . GLY A 1 516 ? -4.206 28.343 28.623 1.00 50.53 516 GLY A C 1
ATOM 3976 O O . GLY A 1 516 ? -5.081 29.155 28.913 1.00 50.53 516 GLY A O 1
ATOM 3977 N N . ASP A 1 517 ? -3.761 28.187 27.374 1.00 45.31 517 ASP A N 1
ATOM 3978 C CA . ASP A 1 517 ? -4.348 28.925 26.254 1.00 45.31 517 ASP A CA 1
ATOM 3979 C C . ASP A 1 517 ? -5.752 28.385 25.929 1.00 45.31 517 ASP A C 1
ATOM 3981 O O . ASP A 1 517 ? -5.931 27.200 25.636 1.00 45.31 517 ASP A O 1
ATOM 3985 N N . GLN A 1 518 ? -6.764 29.261 25.974 1.00 42.31 518 GLN A N 1
ATOM 3986 C CA . GLN A 1 518 ? -8.090 28.981 25.416 1.00 42.31 518 GLN A CA 1
ATOM 3987 C C . GLN A 1 518 ? -7.961 28.902 23.895 1.00 42.31 518 GLN A C 1
ATOM 3989 O O . GLN A 1 518 ? -8.106 29.897 23.184 1.00 42.31 518 GLN A O 1
ATOM 3994 N N . TYR A 1 519 ? -7.652 27.713 23.391 1.00 47.28 519 TYR A N 1
ATOM 3995 C CA . TYR A 1 519 ? -7.640 27.476 21.961 1.00 47.28 519 TYR A CA 1
ATOM 3996 C C . TYR A 1 519 ? -9.088 27.430 21.464 1.00 47.28 519 TYR A C 1
ATOM 3998 O O . TYR A 1 519 ? -9.858 26.544 21.821 1.00 47.28 519 TYR A O 1
ATOM 4006 N N . SER A 1 520 ? -9.467 28.405 20.641 1.00 44.41 520 SER A N 1
ATOM 4007 C CA . SER A 1 520 ? -10.759 28.463 19.940 1.00 44.41 520 SER A CA 1
ATOM 4008 C C . SER A 1 520 ? -10.761 27.645 18.637 1.00 44.41 520 SER A C 1
ATOM 4010 O O . SER A 1 520 ? -11.620 27.838 17.778 1.00 44.41 520 SER A O 1
ATOM 4012 N N . GLY A 1 521 ? -9.760 26.778 18.457 1.00 51.78 521 GLY A N 1
ATOM 4013 C CA . GLY A 1 521 ? -9.459 26.119 17.190 1.00 51.78 521 GLY A CA 1
ATOM 4014 C C . GLY A 1 521 ? -10.321 24.899 16.860 1.00 51.78 521 GLY A C 1
ATOM 4015 O O . GLY A 1 521 ? -11.009 24.331 17.699 1.00 51.78 521 GLY A O 1
ATOM 4016 N N . VAL A 1 522 ? -10.217 24.492 15.592 1.00 60.50 522 VAL A N 1
ATOM 4017 C CA . VAL A 1 522 ? -10.925 23.375 14.935 1.00 60.50 522 VAL A CA 1
ATOM 4018 C C . VAL A 1 522 ? -10.475 21.985 15.439 1.00 60.50 522 VAL A C 1
ATOM 4020 O O . VAL A 1 522 ? -11.181 21.002 15.232 1.00 60.50 522 VAL A O 1
ATOM 4023 N N . LEU A 1 523 ? -9.313 21.884 16.101 1.00 68.94 523 LEU A N 1
ATOM 4024 C CA . LEU A 1 523 ? -8.703 20.620 16.547 1.00 68.94 523 LEU A CA 1
ATOM 4025 C C . LEU A 1 523 ? -9.037 20.274 18.010 1.00 68.94 523 LEU A C 1
ATOM 4027 O O . LEU A 1 523 ? -8.879 21.140 18.871 1.00 68.94 523 LEU A O 1
ATOM 4031 N N . PRO A 1 524 ? -9.382 19.007 18.322 1.00 77.56 524 PRO A N 1
ATOM 4032 C CA . PRO A 1 524 ? -9.470 18.514 19.696 1.00 77.56 524 PRO A CA 1
ATOM 4033 C C . PRO A 1 524 ? -8.140 18.633 20.455 1.00 77.56 524 PRO A C 1
ATOM 4035 O O . PRO A 1 524 ? -7.051 18.488 19.887 1.00 77.56 524 PRO A O 1
ATOM 4038 N N . GLN A 1 525 ? -8.223 18.845 21.766 1.00 82.00 525 GLN A N 1
ATOM 4039 C CA . GLN A 1 525 ? -7.069 19.024 22.645 1.00 82.00 525 GLN A CA 1
ATOM 4040 C C . GLN A 1 525 ? -6.224 17.746 22.742 1.00 82.00 525 GLN A C 1
ATOM 4042 O O . GLN A 1 525 ? -4.992 17.809 22.782 1.00 82.00 525 GLN A O 1
ATOM 4047 N N . SER A 1 526 ? -6.875 16.580 22.719 1.00 84.69 526 SER A N 1
ATOM 4048 C CA . SER A 1 526 ? -6.230 15.266 22.661 1.00 84.69 526 SER A CA 1
ATOM 4049 C C . SER A 1 526 ? -5.263 15.149 21.482 1.00 84.69 526 SER A C 1
ATOM 4051 O O . SER A 1 526 ? -4.140 14.672 21.653 1.00 84.69 526 SER A O 1
ATOM 4053 N N . ARG A 1 527 ? -5.645 15.660 20.306 1.00 81.56 527 ARG A N 1
ATOM 4054 C CA . ARG A 1 527 ? -4.812 15.647 19.096 1.00 81.56 527 ARG A CA 1
ATOM 4055 C C . ARG A 1 527 ? -3.637 16.598 19.183 1.00 81.56 527 ARG A C 1
ATOM 4057 O O . ARG A 1 527 ? -2.542 16.232 18.771 1.00 81.56 527 ARG A O 1
ATOM 4064 N N . ILE A 1 528 ? -3.821 17.772 19.776 1.00 80.44 528 ILE A N 1
ATOM 4065 C CA . ILE A 1 528 ? -2.714 18.701 20.022 1.00 80.44 528 ILE A CA 1
ATOM 4066 C C . ILE A 1 528 ? -1.648 18.038 20.903 1.00 80.44 528 ILE A C 1
ATOM 4068 O O . ILE A 1 528 ? -0.458 18.069 20.576 1.00 80.44 528 ILE A O 1
ATOM 4072 N N . TYR A 1 529 ? -2.061 17.396 22.000 1.00 84.88 529 TYR A N 1
ATOM 4073 C CA . TYR A 1 529 ? -1.123 16.675 22.858 1.00 84.88 529 TYR A CA 1
ATOM 4074 C C . TYR A 1 529 ? -0.514 15.459 22.163 1.00 84.88 529 TYR A C 1
ATOM 4076 O O . TYR A 1 529 ? 0.672 15.206 22.356 1.00 84.88 529 TYR A O 1
ATOM 4084 N N . GLN A 1 530 ? -1.271 14.747 21.324 1.00 84.19 530 GLN A N 1
ATOM 4085 C CA . GLN A 1 530 ? -0.744 13.615 20.566 1.00 84.19 530 GLN A CA 1
ATOM 4086 C C . GLN A 1 530 ? 0.368 14.063 19.614 1.00 84.19 530 GLN A C 1
ATOM 4088 O O . GLN A 1 530 ? 1.446 13.486 19.635 1.00 84.19 530 GLN A O 1
ATOM 4093 N N . VAL A 1 531 ? 0.151 15.133 18.846 1.00 79.88 531 VAL A N 1
ATOM 4094 C CA . VAL A 1 531 ? 1.167 15.686 17.938 1.00 79.88 531 VAL A CA 1
ATOM 4095 C C . VAL A 1 531 ? 2.409 16.111 18.706 1.00 79.88 531 VAL A C 1
ATOM 4097 O O . VAL A 1 531 ? 3.528 15.792 18.312 1.00 79.88 531 VAL A O 1
ATOM 4100 N N . LYS A 1 532 ? 2.223 16.790 19.841 1.00 82.69 532 LYS A N 1
ATOM 4101 C CA . LYS A 1 532 ? 3.331 17.173 20.714 1.00 82.69 532 LYS A CA 1
ATOM 4102 C C . LYS A 1 532 ? 4.099 15.952 21.225 1.00 82.69 532 LYS A C 1
ATOM 4104 O O . LYS A 1 532 ? 5.325 15.965 21.215 1.00 82.69 532 LYS A O 1
ATOM 4109 N N . MET A 1 533 ? 3.397 14.909 21.663 1.00 85.50 533 MET A N 1
ATOM 4110 C CA . MET A 1 533 ? 3.996 13.648 22.104 1.00 85.50 533 MET A CA 1
ATOM 4111 C C . MET A 1 533 ? 4.768 12.976 20.964 1.00 85.50 533 MET A C 1
ATOM 4113 O O . MET A 1 533 ? 5.906 12.567 21.177 1.00 85.50 533 MET A O 1
ATOM 4117 N N . ASP A 1 534 ? 4.190 12.891 19.767 1.00 81.25 534 ASP A N 1
ATOM 4118 C CA . ASP A 1 534 ? 4.813 12.268 18.599 1.00 81.25 534 ASP A CA 1
ATOM 4119 C C . ASP A 1 534 ? 6.089 13.015 18.190 1.00 81.25 534 ASP A C 1
ATOM 4121 O O . ASP A 1 534 ? 7.130 12.384 18.017 1.00 81.25 534 ASP A O 1
ATOM 4125 N N . LEU A 1 535 ? 6.053 14.352 18.143 1.00 79.19 535 LEU A N 1
ATOM 4126 C CA . LEU A 1 535 ? 7.228 15.192 17.881 1.00 79.19 535 LEU A CA 1
ATOM 4127 C C . LEU A 1 535 ? 8.324 15.009 18.940 1.00 79.19 535 LEU A C 1
ATOM 4129 O O . LEU A 1 535 ? 9.494 14.907 18.582 1.00 79.19 535 LEU A O 1
ATOM 4133 N N . LEU A 1 536 ? 7.965 14.940 20.228 1.00 81.06 536 LEU A N 1
ATOM 4134 C CA . LEU A 1 536 ? 8.916 14.716 21.328 1.00 81.06 536 LEU A CA 1
ATOM 4135 C C . LEU A 1 536 ? 9.537 13.314 21.286 1.00 81.06 536 LEU A C 1
ATOM 4137 O O . LEU A 1 536 ? 10.745 13.164 21.458 1.00 81.06 536 LEU A O 1
ATOM 4141 N N . ARG A 1 537 ? 8.731 12.274 21.026 1.00 81.69 537 ARG A N 1
ATOM 4142 C CA . ARG A 1 537 ? 9.234 10.900 20.862 1.00 81.69 537 ARG A CA 1
ATOM 4143 C C . ARG A 1 537 ? 10.208 10.826 19.705 1.00 81.69 537 ARG A C 1
ATOM 4145 O O . ARG A 1 537 ? 11.262 10.206 19.816 1.00 81.69 537 ARG A O 1
ATOM 4152 N N . ALA A 1 538 ? 9.843 11.461 18.603 1.00 73.25 538 ALA A N 1
ATOM 4153 C CA . ALA A 1 538 ? 10.616 11.409 17.390 1.00 73.25 538 ALA A CA 1
ATOM 4154 C C . ALA A 1 538 ? 11.910 12.257 17.517 1.00 73.25 538 ALA A C 1
ATOM 4156 O O . ALA A 1 538 ? 12.963 11.822 17.053 1.00 73.25 538 ALA A O 1
ATOM 4157 N N . SER A 1 539 ? 11.895 13.384 18.244 1.00 74.38 539 SER A N 1
ATOM 4158 C CA . SER A 1 539 ? 13.104 14.164 18.573 1.00 74.38 539 SER A CA 1
ATOM 4159 C C . SER A 1 539 ? 14.010 13.516 19.635 1.00 74.38 539 SER A C 1
ATOM 4161 O O . SER A 1 539 ? 15.121 13.994 19.867 1.00 74.38 539 SER A O 1
ATOM 4163 N N . GLY A 1 540 ? 13.566 12.420 20.261 1.00 77.56 540 GLY A N 1
ATOM 4164 C CA . GLY A 1 540 ? 14.319 11.652 21.254 1.00 77.56 540 GLY A CA 1
ATOM 4165 C C . GLY A 1 540 ? 14.077 12.049 22.716 1.00 77.56 540 GLY A C 1
ATOM 4166 O O . GLY A 1 540 ? 14.642 11.412 23.606 1.00 77.56 540 GLY A O 1
ATOM 4167 N N . ASP A 1 541 ? 13.221 13.037 23.005 1.00 83.00 541 ASP A N 1
ATOM 4168 C CA . ASP A 1 541 ? 12.817 13.397 24.374 1.00 83.00 541 ASP A CA 1
ATOM 4169 C C . ASP A 1 541 ? 11.672 12.502 24.873 1.00 83.00 541 ASP A C 1
ATOM 4171 O O . ASP A 1 541 ? 10.508 12.895 25.005 1.00 83.00 541 ASP A O 1
ATOM 4175 N N . LEU A 1 542 ? 12.031 11.254 25.171 1.00 86.44 542 LEU A N 1
ATOM 4176 C CA . LEU A 1 542 ? 11.092 10.252 25.673 1.00 86.44 542 LEU A CA 1
ATOM 4177 C C . LEU A 1 542 ? 10.513 10.626 27.046 1.00 86.44 542 LEU A C 1
ATOM 4179 O O . LEU A 1 542 ? 9.377 10.269 27.341 1.00 86.44 542 LEU A O 1
ATOM 4183 N N . SER A 1 543 ? 11.259 11.365 27.875 1.00 88.69 543 SER A N 1
ATOM 4184 C CA . SER A 1 543 ? 10.814 11.739 29.221 1.00 88.69 543 SER A CA 1
ATOM 4185 C C . SER A 1 543 ? 9.652 12.727 29.205 1.00 88.69 543 SER A C 1
ATOM 4187 O O . SER A 1 543 ? 8.630 12.493 29.853 1.00 88.69 543 SER A O 1
ATOM 4189 N N . THR A 1 544 ? 9.767 13.805 28.425 1.00 86.31 544 THR A N 1
ATOM 4190 C CA . THR A 1 544 ? 8.680 14.774 28.275 1.00 86.31 544 THR A CA 1
ATOM 4191 C C . THR A 1 544 ? 7.521 14.155 27.502 1.00 86.31 544 THR A C 1
ATOM 4193 O O . THR A 1 544 ? 6.365 14.432 27.820 1.00 86.31 544 THR A O 1
ATOM 4196 N N . ALA A 1 545 ? 7.801 13.278 26.531 1.00 86.81 545 ALA A N 1
ATOM 4197 C CA . ALA A 1 545 ? 6.762 12.560 25.803 1.00 86.81 545 ALA A CA 1
ATOM 4198 C C . ALA A 1 545 ? 5.857 11.730 26.726 1.00 86.81 545 ALA A C 1
ATOM 4200 O O . ALA A 1 545 ? 4.640 11.833 26.596 1.00 86.81 545 ALA A O 1
ATOM 4201 N N . SER A 1 546 ? 6.412 10.978 27.686 1.00 88.69 546 SER A N 1
ATOM 4202 C CA . SER A 1 546 ? 5.610 10.202 28.648 1.00 88.69 546 SER A CA 1
ATOM 4203 C C . SER A 1 546 ? 4.697 11.087 29.506 1.00 88.69 546 SER A C 1
ATOM 4205 O O . SER A 1 546 ? 3.552 10.734 29.763 1.00 88.69 546 SER A O 1
ATOM 4207 N N . ILE A 1 547 ? 5.157 12.281 29.896 1.00 89.31 547 ILE A N 1
ATOM 4208 C CA . ILE A 1 547 ? 4.331 13.248 30.644 1.00 89.31 547 ILE A CA 1
ATOM 4209 C C . ILE A 1 547 ? 3.197 13.807 29.767 1.00 89.31 547 ILE A C 1
ATOM 4211 O O . ILE A 1 547 ? 2.106 14.113 30.252 1.00 89.31 547 ILE A O 1
ATOM 4215 N N . VAL A 1 548 ? 3.448 14.007 28.470 1.00 87.50 548 VAL A N 1
ATOM 4216 C CA . VAL A 1 548 ? 2.420 14.474 27.528 1.00 87.50 548 VAL A CA 1
ATOM 4217 C C . VAL A 1 548 ? 1.418 13.362 27.213 1.00 87.50 548 VAL A C 1
ATOM 4219 O O . VAL A 1 548 ? 0.238 13.662 27.069 1.00 87.50 548 VAL A O 1
ATOM 4222 N N . GLU A 1 549 ? 1.845 12.100 27.173 1.00 89.50 549 GLU A N 1
ATOM 4223 C CA . GLU A 1 549 ? 0.975 10.939 26.953 1.00 89.50 549 GLU A CA 1
ATOM 4224 C C . GLU A 1 549 ? -0.159 10.860 27.984 1.00 89.50 549 GLU A C 1
ATOM 4226 O O . GLU A 1 549 ? -1.320 10.706 27.608 1.00 89.50 549 GLU A O 1
ATOM 4231 N N . GLU A 1 550 ? 0.130 11.088 29.268 1.00 87.06 550 GLU A N 1
ATOM 4232 C CA . GLU A 1 550 ? -0.909 11.172 30.306 1.00 87.06 550 GLU A CA 1
ATOM 4233 C C . GLU A 1 550 ? -1.957 12.257 29.992 1.00 87.06 550 GLU A C 1
ATOM 4235 O O . GLU A 1 550 ? -3.157 12.066 30.204 1.00 87.06 550 GLU A O 1
ATOM 4240 N N . LYS A 1 551 ? -1.528 13.389 29.416 1.00 88.75 551 LYS A N 1
ATOM 4241 C CA . LYS A 1 551 ? -2.420 14.493 29.014 1.00 88.75 551 LYS A CA 1
ATOM 4242 C C . LYS A 1 551 ? -3.244 14.161 27.775 1.00 88.75 551 LYS A C 1
ATOM 4244 O O . LYS A 1 551 ? -4.368 14.655 27.671 1.00 88.75 551 LYS A O 1
ATOM 4249 N N . VAL A 1 552 ? -2.721 13.339 26.860 1.00 88.00 552 VAL A N 1
ATOM 4250 C CA . VAL A 1 552 ? -3.480 12.822 25.708 1.00 88.00 552 VAL A CA 1
ATOM 4251 C C . VAL A 1 552 ? -4.684 12.044 26.220 1.00 88.00 552 VAL A C 1
ATOM 4253 O O . VAL A 1 552 ? -5.818 12.399 25.902 1.00 88.00 552 VAL A O 1
ATOM 4256 N N . TRP A 1 553 ? -4.447 11.047 27.075 1.00 85.94 553 TRP A N 1
ATOM 4257 C CA . TRP A 1 553 ? -5.505 10.195 27.615 1.00 85.94 553 TRP A CA 1
ATOM 4258 C C . TRP A 1 553 ? -6.505 10.980 28.464 1.00 85.94 553 TRP A C 1
ATOM 4260 O O . TRP A 1 553 ? -7.709 10.846 28.262 1.00 85.94 553 TRP A O 1
ATOM 4270 N N . ALA A 1 554 ? -6.034 11.883 29.330 1.00 85.19 554 ALA A N 1
ATOM 4271 C CA . ALA A 1 554 ? -6.918 12.755 30.105 1.00 85.19 554 ALA A CA 1
ATOM 4272 C C . ALA A 1 554 ? -7.811 13.643 29.213 1.00 85.19 554 ALA A C 1
ATOM 4274 O O . ALA A 1 554 ? -8.984 13.866 29.527 1.00 85.19 554 ALA A O 1
ATOM 4275 N N . SER A 1 555 ? -7.280 14.127 28.085 1.00 87.44 555 SER A N 1
ATOM 4276 C CA . SER A 1 555 ? -8.041 14.940 27.131 1.00 87.44 555 SER A CA 1
ATOM 4277 C C . SER A 1 555 ? -9.077 14.109 26.375 1.00 87.44 555 SER A C 1
ATOM 4279 O O . SER A 1 555 ? -10.213 14.558 26.262 1.00 87.44 555 SER A O 1
ATOM 4281 N N . ILE A 1 556 ? -8.742 12.884 25.946 1.00 86.12 556 ILE A N 1
ATOM 4282 C CA . ILE A 1 556 ? -9.700 11.956 25.311 1.00 86.12 556 ILE A CA 1
ATOM 4283 C C . ILE A 1 556 ? -10.869 11.666 26.260 1.00 86.12 556 ILE A C 1
ATOM 4285 O O . ILE A 1 556 ? -12.029 11.755 25.852 1.00 86.12 556 ILE A O 1
ATOM 4289 N N . THR A 1 557 ? -10.586 11.381 27.533 1.00 83.31 557 THR A N 1
ATOM 4290 C CA . THR A 1 557 ? -11.606 11.159 28.570 1.00 83.31 557 THR A CA 1
ATOM 4291 C C . THR A 1 557 ? -12.532 12.372 28.704 1.00 83.31 557 THR A C 1
ATOM 4293 O O . THR A 1 557 ? -13.757 12.229 28.690 1.00 83.31 557 THR A O 1
ATOM 4296 N N . SER A 1 558 ? -11.961 13.579 28.795 1.00 83.06 558 SER A N 1
ATOM 4297 C CA . SER A 1 558 ? -12.715 14.834 28.922 1.00 83.06 558 SER A CA 1
ATOM 4298 C C . SER A 1 558 ? -13.582 15.126 27.690 1.00 83.06 558 SER A C 1
ATOM 4300 O O . SER A 1 558 ? -14.770 15.429 27.812 1.00 83.06 558 SER A O 1
ATOM 4302 N N . GLU A 1 559 ? -13.015 14.976 26.493 1.00 85.38 559 GLU A N 1
ATOM 4303 C CA . GLU A 1 559 ? -13.700 15.185 25.214 1.00 85.38 559 GLU A CA 1
ATOM 4304 C C . GLU A 1 559 ? -14.844 14.193 25.017 1.00 85.38 559 GLU A C 1
ATOM 4306 O O . GLU A 1 559 ? -15.945 14.593 24.636 1.00 85.38 559 GLU A O 1
ATOM 4311 N N . THR A 1 560 ? -14.617 12.921 25.353 1.00 83.38 560 THR A N 1
ATOM 4312 C CA . THR A 1 560 ? -15.645 11.875 25.321 1.00 83.38 560 THR A CA 1
ATOM 4313 C C . THR A 1 560 ? -16.787 12.219 26.273 1.00 83.38 560 THR A C 1
ATOM 4315 O O . THR A 1 560 ? -17.951 12.202 25.875 1.00 83.38 560 THR A O 1
ATOM 4318 N N . ALA A 1 561 ? -16.479 12.612 27.513 1.00 79.88 561 ALA A N 1
ATOM 4319 C CA . ALA A 1 561 ? -17.495 13.018 28.479 1.00 79.88 561 ALA A CA 1
ATOM 4320 C C . ALA A 1 561 ? -18.296 14.251 28.007 1.00 79.88 561 ALA A C 1
ATOM 4322 O O . ALA A 1 561 ? -19.520 14.279 28.156 1.00 79.88 561 ALA A O 1
ATOM 4323 N N . SER A 1 562 ? -17.635 15.246 27.403 1.00 80.88 562 SER A N 1
ATOM 4324 C CA . SER A 1 562 ? -18.283 16.440 26.833 1.00 80.88 562 SER A CA 1
ATOM 4325 C C . SER A 1 562 ? -19.207 16.094 25.662 1.00 80.88 562 SER A C 1
ATOM 4327 O O . SER A 1 562 ? -20.352 16.547 25.609 1.00 80.88 562 SER A O 1
ATOM 4329 N N . ALA A 1 563 ? -18.749 15.223 24.759 1.00 76.44 563 ALA A N 1
ATOM 4330 C CA . ALA A 1 563 ? -19.519 14.762 23.607 1.00 76.44 563 ALA A CA 1
ATOM 4331 C C . ALA A 1 563 ? -20.780 13.978 23.996 1.00 76.44 563 ALA A C 1
ATOM 4333 O O . ALA A 1 563 ? -21.670 13.787 23.171 1.00 76.44 563 ALA A O 1
ATOM 4334 N N . ILE A 1 564 ? -20.887 13.530 25.243 1.00 73.94 564 ILE A N 1
ATOM 4335 C CA . ILE A 1 564 ? -22.033 12.757 25.712 1.00 73.94 564 ILE A CA 1
ATOM 4336 C C . ILE A 1 564 ? -22.989 13.598 26.567 1.00 73.94 564 ILE A C 1
ATOM 4338 O O . ILE A 1 564 ? -24.203 13.439 26.452 1.00 73.94 564 ILE A O 1
ATOM 4342 N N . LYS A 1 565 ? -22.473 14.522 27.389 1.00 64.50 565 LYS A N 1
ATOM 4343 C CA . LYS A 1 565 ? -23.271 15.345 28.323 1.00 64.50 565 LYS A CA 1
ATOM 4344 C C . LYS A 1 565 ? -24.160 16.406 27.660 1.00 64.50 565 LYS A C 1
ATOM 4346 O O . LYS A 1 565 ? -24.988 17.015 28.336 1.00 64.50 565 LYS A O 1
ATOM 4351 N N . TYR A 1 566 ? -24.032 16.646 26.355 1.00 44.22 566 TYR A N 1
ATOM 4352 C CA . TYR A 1 566 ? -24.856 17.630 25.648 1.00 44.22 566 TYR A CA 1
ATOM 4353 C C . TYR A 1 566 ? -26.300 17.118 25.469 1.00 44.22 566 TYR A C 1
ATOM 4355 O O . TYR A 1 566 ? -26.629 16.468 24.477 1.00 44.22 566 TYR A O 1
ATOM 4363 N N . GLY A 1 567 ? -27.160 17.388 26.456 1.00 41.25 567 GLY A N 1
ATOM 4364 C CA . GLY A 1 567 ? -28.578 17.005 26.449 1.00 41.25 567 GLY A CA 1
ATOM 4365 C C . GLY A 1 567 ? -29.152 16.653 27.823 1.00 41.25 567 GLY A C 1
ATOM 4366 O O . GLY A 1 567 ? -30.356 16.808 28.028 1.00 41.25 567 GLY A O 1
ATOM 4367 N N . SER A 1 568 ? -28.314 16.276 28.794 1.00 41.34 568 SER A N 1
ATOM 4368 C CA . SER A 1 568 ? -28.724 16.291 30.197 1.00 41.34 568 SER A CA 1
ATOM 4369 C C . SER A 1 568 ? -28.841 17.755 30.594 1.00 41.34 568 SER A C 1
ATOM 4371 O O . SER A 1 568 ? -27.821 18.421 30.775 1.00 41.34 568 SER A O 1
ATOM 4373 N N . LYS A 1 569 ? -30.069 18.286 30.665 1.00 36.41 569 LYS A N 1
ATOM 4374 C CA . LYS A 1 569 ? -30.334 19.534 31.390 1.00 36.41 569 LYS A CA 1
ATOM 4375 C C . LYS A 1 569 ? -29.486 19.488 32.661 1.00 36.41 569 LYS A C 1
ATOM 4377 O O . LYS A 1 569 ? -29.569 18.496 33.388 1.00 36.41 569 LYS A O 1
ATOM 4382 N N . GLU A 1 570 ? -28.695 20.530 32.938 1.00 34.38 570 GLU A N 1
ATOM 4383 C CA . GLU A 1 570 ? -28.364 20.827 34.332 1.00 34.38 570 GLU A CA 1
ATOM 4384 C C . GLU A 1 570 ? -29.670 20.637 35.091 1.00 34.38 570 GLU A C 1
ATOM 4386 O O . GLU A 1 570 ? -30.679 21.227 34.688 1.00 34.38 570 GLU A O 1
ATOM 4391 N N . LEU A 1 571 ? -29.702 19.711 36.056 1.00 37.50 571 LEU A N 1
ATOM 4392 C CA . LEU A 1 571 ? -30.889 19.507 36.866 1.00 37.50 571 LEU A CA 1
ATOM 4393 C C . LEU A 1 571 ? -31.168 20.850 37.528 1.00 37.50 571 LEU A C 1
ATOM 4395 O O . LEU A 1 571 ? -30.596 21.182 38.563 1.00 37.50 571 LEU A O 1
ATOM 4399 N N . SER A 1 572 ? -32.031 21.639 36.890 1.00 29.00 572 SER A N 1
ATOM 4400 C CA . SER A 1 572 ? -32.631 22.815 37.464 1.00 29.00 572 SER A CA 1
ATOM 4401 C C . SER A 1 572 ? -33.206 22.326 38.774 1.00 29.00 572 SER A C 1
ATOM 4403 O O . SER A 1 572 ? -34.071 21.443 38.786 1.00 29.00 572 SER A O 1
ATOM 4405 N N . SER A 1 573 ? -32.709 22.893 39.859 1.00 32.91 573 SER A N 1
ATOM 4406 C CA . SER A 1 573 ? -33.117 22.673 41.241 1.00 32.91 573 SER A CA 1
ATOM 4407 C C . SER A 1 573 ? -34.613 22.933 41.513 1.00 32.91 573 SER A C 1
ATOM 4409 O O . SER A 1 573 ? -35.024 22.918 42.668 1.00 32.91 573 SER A O 1
ATOM 4411 N N . ASP A 1 574 ? -35.437 23.102 40.472 1.00 31.06 574 ASP A N 1
ATOM 4412 C CA . ASP A 1 574 ? -36.749 23.744 40.504 1.00 31.06 574 ASP A CA 1
ATOM 4413 C C . ASP A 1 574 ? -37.914 22.915 39.933 1.00 31.06 574 ASP A C 1
ATOM 4415 O O . ASP A 1 574 ? -39.014 23.444 39.780 1.00 31.06 574 ASP A O 1
ATOM 4419 N N . SER A 1 575 ? -37.784 21.599 39.718 1.00 30.95 575 SER A N 1
ATOM 4420 C CA . SER A 1 575 ? -38.991 20.750 39.603 1.00 30.95 575 SER A CA 1
ATOM 4421 C C . SER A 1 575 ? -39.518 20.353 40.990 1.00 30.95 575 SER A C 1
ATOM 4423 O O . SER A 1 575 ? -39.525 19.200 41.418 1.00 30.95 575 SER A O 1
ATOM 4425 N N . MET A 1 576 ? -39.987 21.369 41.717 1.00 39.12 576 MET A N 1
ATOM 4426 C CA . MET A 1 576 ? -40.934 21.229 42.821 1.00 39.12 576 MET A CA 1
ATOM 4427 C C . MET A 1 576 ? -42.244 20.646 42.272 1.00 39.12 576 MET A C 1
ATOM 4429 O O . MET A 1 576 ? -43.156 21.380 41.904 1.00 39.12 576 MET A O 1
ATOM 4433 N N . SER A 1 577 ? -42.350 19.317 42.218 1.00 33.03 577 SER A N 1
ATOM 4434 C CA . SER A 1 577 ? -43.652 18.652 42.205 1.00 33.03 577 SER A CA 1
ATOM 4435 C C . SER A 1 577 ? -43.786 17.786 43.452 1.00 33.03 577 SER A C 1
ATOM 4437 O O . SER A 1 577 ? -43.023 16.860 43.727 1.00 33.03 577 SER A O 1
ATOM 4439 N N . SER A 1 578 ? -44.737 18.200 44.274 1.00 40.28 578 SER A N 1
ATOM 4440 C CA . SER A 1 578 ? -45.199 17.552 45.481 1.00 40.28 578 SER A CA 1
ATOM 4441 C C . SER A 1 578 ? -45.832 16.203 45.149 1.00 40.28 578 SER A C 1
ATOM 4443 O O . SER A 1 578 ? -46.934 16.131 44.615 1.00 40.28 578 SER A O 1
ATOM 4445 N N . SER A 1 579 ? -45.183 15.119 45.561 1.00 35.88 579 SER A N 1
ATOM 4446 C CA . SER A 1 579 ? -45.886 13.873 45.852 1.00 35.88 579 SER A CA 1
ATOM 4447 C C . SER A 1 579 ? -45.440 13.352 47.218 1.00 35.88 579 SER A C 1
ATOM 4449 O O . SER A 1 579 ? -44.382 12.754 47.390 1.00 35.88 579 SER A O 1
ATOM 4451 N N . ASN A 1 580 ? -46.282 13.605 48.224 1.00 39.31 580 ASN A N 1
ATOM 4452 C CA . ASN A 1 580 ? -46.319 12.835 49.468 1.00 39.31 580 ASN A CA 1
ATOM 4453 C C . ASN A 1 580 ? -46.849 11.424 49.146 1.00 39.31 580 ASN A C 1
ATOM 4455 O O . ASN A 1 580 ? -47.975 11.080 49.495 1.00 39.31 580 ASN A O 1
ATOM 4459 N N . GLY A 1 581 ? -46.062 10.635 48.415 1.00 39.84 581 GLY A N 1
ATOM 4460 C CA . GLY A 1 581 ? -46.287 9.208 48.212 1.00 39.84 581 GLY A CA 1
ATOM 4461 C C . GLY A 1 581 ? -45.410 8.414 49.175 1.00 39.84 581 GLY A C 1
ATOM 4462 O O . GLY A 1 581 ? -44.232 8.732 49.334 1.00 39.84 581 GLY A O 1
ATOM 4463 N N . ASN A 1 582 ? -45.977 7.402 49.833 1.00 43.53 582 ASN A N 1
ATOM 4464 C CA . ASN A 1 582 ? -45.226 6.436 50.637 1.00 43.53 582 ASN A CA 1
ATOM 4465 C C . ASN A 1 582 ? -43.985 5.948 49.866 1.00 43.53 582 ASN A C 1
ATOM 4467 O O . ASN A 1 582 ? -44.118 5.435 48.754 1.00 43.53 582 ASN A O 1
ATOM 4471 N N . LEU A 1 583 ? -42.788 6.097 50.449 1.00 56.66 583 LEU A N 1
ATOM 4472 C CA . LEU A 1 583 ? -41.553 5.525 49.904 1.00 56.66 583 LEU A CA 1
ATOM 4473 C C . LEU A 1 583 ? -41.608 4.001 50.076 1.00 56.66 583 LEU A C 1
ATOM 4475 O O . LEU A 1 583 ? -41.157 3.462 51.083 1.00 56.66 583 LEU A O 1
ATOM 4479 N N . HIS A 1 584 ? -42.207 3.308 49.112 1.00 65.00 584 HIS A N 1
ATOM 4480 C CA . HIS A 1 584 ? -42.149 1.854 49.052 1.00 65.00 584 HIS A CA 1
ATOM 4481 C C . HIS A 1 584 ? -40.799 1.399 48.468 1.00 65.00 584 HIS A C 1
ATOM 4483 O O . HIS A 1 584 ? -40.308 2.031 47.526 1.00 65.00 584 HIS A O 1
ATOM 4489 N N . PRO A 1 585 ? -40.206 0.311 48.999 1.00 71.94 585 PRO A N 1
ATOM 4490 C CA . PRO A 1 585 ? -39.087 -0.381 48.369 1.00 71.94 585 PRO A CA 1
ATOM 4491 C C . PRO A 1 585 ? -39.399 -0.678 46.899 1.00 71.94 585 PRO A C 1
ATOM 4493 O O . PRO A 1 585 ? -40.454 -1.233 46.584 1.00 71.94 585 PRO A O 1
ATOM 4496 N N . LYS A 1 586 ? -38.509 -0.270 45.994 1.00 86.38 586 LYS A N 1
ATOM 4497 C CA . LYS A 1 586 ? -38.621 -0.499 44.552 1.00 86.38 586 LYS A CA 1
ATOM 4498 C C . LYS A 1 586 ? -37.502 -1.441 44.147 1.00 86.38 586 LYS A C 1
ATOM 4500 O O . LYS A 1 586 ? -36.361 -1.253 44.562 1.00 86.38 586 LYS A O 1
ATOM 4505 N N . LYS A 1 587 ? -37.846 -2.429 43.328 1.00 92.06 587 LYS A N 1
ATOM 4506 C CA . LYS A 1 587 ? -36.929 -3.449 4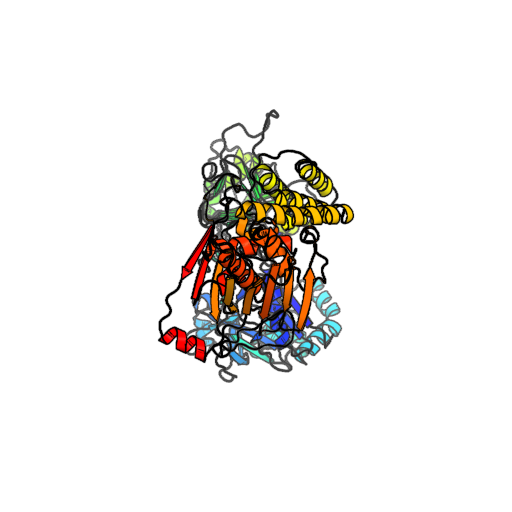2.834 1.00 92.06 587 LYS A CA 1
ATOM 4507 C C . LYS A 1 587 ? -36.941 -3.467 41.314 1.00 92.06 587 LYS A C 1
ATOM 4509 O O . LYS A 1 587 ? -38.013 -3.480 40.711 1.00 92.06 587 LYS A O 1
ATOM 4514 N N . THR A 1 588 ? -35.760 -3.479 40.712 1.00 94.62 588 THR A N 1
ATOM 4515 C CA . THR A 1 588 ? -35.555 -3.559 39.264 1.00 94.62 588 THR A CA 1
ATOM 4516 C C . THR A 1 588 ? -34.615 -4.718 38.951 1.00 94.62 588 THR A C 1
ATOM 4518 O O . THR A 1 588 ? -33.703 -5.023 39.720 1.00 94.62 588 THR A O 1
ATOM 4521 N N . ILE A 1 589 ? -34.880 -5.412 37.845 1.00 96.69 589 ILE A N 1
ATOM 4522 C CA . ILE A 1 589 ? -34.058 -6.512 37.336 1.00 96.69 589 ILE A CA 1
ATOM 4523 C C . ILE A 1 589 ? -33.855 -6.254 35.848 1.00 96.69 589 ILE A C 1
ATOM 4525 O O . ILE A 1 589 ? -34.830 -6.116 35.110 1.00 96.69 589 ILE A O 1
ATOM 4529 N N . VAL A 1 590 ? -32.597 -6.178 35.421 1.00 97.12 590 VAL A N 1
ATOM 4530 C CA . VAL A 1 590 ? -32.218 -5.983 34.021 1.00 97.12 590 VAL A CA 1
ATOM 4531 C C . VAL A 1 590 ? -31.302 -7.121 33.604 1.00 97.12 590 VAL A C 1
ATOM 4533 O O . VAL A 1 590 ? -30.244 -7.318 34.195 1.00 97.12 590 VAL A O 1
ATOM 4536 N N . GLU A 1 591 ? -31.705 -7.842 32.563 1.00 97.12 591 GLU A N 1
ATOM 4537 C CA . GLU A 1 591 ? -30.954 -8.942 31.960 1.00 97.12 591 GLU A CA 1
ATOM 4538 C C . GLU A 1 591 ? -30.707 -8.634 30.486 1.00 97.12 591 GLU A C 1
ATOM 4540 O O . GLU A 1 591 ? -31.618 -8.201 29.774 1.00 97.12 591 GLU A O 1
ATOM 4545 N N . LEU A 1 592 ? -29.475 -8.841 30.026 1.00 97.06 592 LEU A N 1
ATOM 4546 C CA . LEU A 1 592 ? -29.027 -8.488 28.686 1.00 97.06 592 LEU A CA 1
ATOM 4547 C C . LEU A 1 592 ? -28.292 -9.662 28.010 1.00 97.06 592 LEU A C 1
ATOM 4549 O O . LEU A 1 592 ? -27.612 -10.453 28.675 1.00 97.06 592 LEU A O 1
ATOM 4553 N N . PRO A 1 593 ? -28.434 -9.800 26.678 1.00 95.69 593 PRO A N 1
ATOM 4554 C CA . PRO A 1 593 ? -27.654 -10.743 25.886 1.00 95.69 593 PRO A CA 1
ATOM 4555 C C . PRO A 1 593 ? -26.194 -10.288 25.797 1.00 95.69 593 PRO A C 1
ATOM 4557 O O . PRO A 1 593 ? -25.876 -9.126 26.046 1.00 95.69 593 PRO A O 1
ATOM 4560 N N . VAL A 1 594 ? -25.314 -11.194 25.379 1.00 94.06 594 VAL A N 1
ATOM 4561 C CA . VAL A 1 594 ? -23.941 -10.837 24.984 1.00 94.06 594 VAL A CA 1
ATOM 4562 C C . VAL A 1 594 ? -23.900 -10.479 23.499 1.00 94.06 594 VAL A C 1
ATOM 4564 O O . VAL A 1 594 ? -24.904 -10.634 22.802 1.00 94.06 594 VAL A O 1
ATOM 4567 N N . ARG A 1 595 ? -22.763 -9.994 22.991 1.00 92.81 595 ARG A N 1
ATOM 4568 C CA . ARG A 1 595 ? -22.638 -9.565 21.589 1.00 92.81 595 ARG A CA 1
ATOM 4569 C C . ARG A 1 595 ? -21.504 -10.254 20.839 1.00 92.81 595 ARG A C 1
ATOM 4571 O O . ARG A 1 595 ? -20.522 -10.688 21.436 1.00 92.81 595 ARG A O 1
ATOM 4578 N N . VAL A 1 596 ? -21.660 -10.313 19.520 1.00 91.12 596 VAL A N 1
ATOM 4579 C CA . VAL A 1 596 ? -20.657 -10.743 18.538 1.00 91.12 596 VAL A CA 1
ATOM 4580 C C . VAL A 1 596 ? -20.540 -9.676 17.458 1.00 91.12 596 VAL A C 1
ATOM 4582 O O . VAL A 1 596 ? -21.556 -9.282 16.888 1.00 91.12 596 VAL A O 1
ATOM 4585 N N . ASP A 1 597 ? -19.317 -9.248 17.152 1.00 90.31 597 ASP A N 1
ATOM 4586 C CA . ASP A 1 597 ? -19.042 -8.283 16.086 1.00 90.31 597 ASP A CA 1
ATOM 4587 C C . ASP A 1 597 ? -18.586 -9.017 14.823 1.00 90.31 597 ASP A C 1
ATOM 4589 O O . ASP A 1 597 ? -17.711 -9.880 14.879 1.00 90.31 597 ASP A O 1
ATOM 4593 N N . PHE A 1 598 ? -19.181 -8.675 13.682 1.00 90.00 598 PHE A N 1
ATOM 4594 C CA . PHE A 1 598 ? -18.796 -9.234 12.386 1.00 90.00 598 PHE A CA 1
ATOM 4595 C C . PHE A 1 598 ? -17.725 -8.382 11.706 1.00 90.00 598 PHE A C 1
ATOM 4597 O O . PHE A 1 598 ? -16.770 -8.910 11.145 1.00 90.00 598 PHE A O 1
ATOM 4604 N N . VAL A 1 599 ? -17.892 -7.056 11.735 1.00 92.06 599 VAL A N 1
ATOM 4605 C CA . VAL A 1 599 ? -16.978 -6.100 11.102 1.00 92.06 599 VAL A CA 1
ATOM 4606 C C . VAL A 1 599 ? -17.119 -4.720 11.740 1.00 92.06 599 VAL A C 1
ATOM 4608 O O . VAL A 1 599 ? -18.179 -4.368 12.263 1.00 92.06 599 VAL A O 1
ATOM 4611 N N . GLY A 1 600 ? -16.048 -3.928 11.661 1.00 88.62 600 GLY A N 1
ATOM 4612 C CA . GLY A 1 600 ? -16.057 -2.512 12.024 1.00 88.62 600 GLY A CA 1
ATOM 4613 C C . GLY A 1 600 ? -15.580 -2.196 13.438 1.00 88.62 600 GLY A C 1
ATOM 4614 O O . GLY A 1 600 ? -15.510 -1.019 13.794 1.00 88.62 600 GLY A O 1
ATOM 4615 N N . GLY A 1 601 ? -15.222 -3.212 14.229 1.00 87.19 601 GLY A N 1
ATOM 4616 C CA . GLY A 1 601 ? -14.666 -3.007 15.566 1.00 87.19 601 GLY A CA 1
ATOM 4617 C C . GLY A 1 601 ? -13.479 -2.041 15.559 1.00 87.19 601 GLY A C 1
ATOM 4618 O O . GLY A 1 601 ? -12.741 -1.974 14.574 1.00 87.19 601 GLY A O 1
ATOM 4619 N N . TRP A 1 602 ? -13.334 -1.285 16.651 1.00 88.06 602 TRP A N 1
ATOM 4620 C CA . TRP A 1 602 ? -12.413 -0.152 16.839 1.00 88.06 602 TRP A CA 1
ATOM 4621 C C . TRP A 1 602 ? -12.862 1.166 16.211 1.00 88.06 602 TRP A C 1
ATOM 4623 O O . TRP A 1 602 ? -12.498 2.222 16.729 1.00 88.06 602 TRP A O 1
ATOM 4633 N N . SER A 1 603 ? -13.705 1.151 15.172 1.00 90.12 603 SER A N 1
ATOM 4634 C CA . SER A 1 603 ? -14.279 2.394 14.629 1.00 90.12 603 SER A CA 1
ATOM 4635 C C . SER A 1 603 ? -15.248 3.088 15.602 1.00 90.12 603 SER A C 1
ATOM 4637 O O . SER A 1 603 ? -15.619 4.244 15.407 1.00 90.12 603 SER A O 1
ATOM 4639 N N . ASP A 1 604 ? -15.642 2.405 16.675 1.00 91.44 604 ASP A N 1
ATOM 4640 C CA . ASP A 1 604 ? -16.505 2.897 17.742 1.00 91.44 604 ASP A CA 1
ATOM 4641 C C . ASP A 1 604 ? -15.745 3.587 18.891 1.00 91.44 604 ASP A C 1
ATOM 4643 O O . ASP A 1 604 ? -16.337 4.321 19.690 1.00 91.44 604 ASP A O 1
ATOM 4647 N N . THR A 1 605 ? -14.431 3.394 18.972 1.00 89.62 605 THR A N 1
ATOM 4648 C CA . THR A 1 605 ? -13.619 3.869 20.100 1.00 89.62 605 THR A CA 1
ATOM 4649 C C . THR A 1 605 ? -13.236 5.349 19.964 1.00 89.62 605 THR A C 1
ATOM 4651 O O . THR A 1 605 ? -12.814 5.784 18.890 1.00 89.62 605 THR A O 1
ATOM 4654 N N . PRO A 1 606 ? -13.369 6.174 21.018 1.00 87.12 606 PRO A N 1
ATOM 4655 C CA . PRO A 1 606 ? -12.761 7.502 21.049 1.00 87.12 606 PRO A CA 1
ATOM 4656 C C . PRO A 1 606 ? -11.222 7.420 20.995 1.00 87.12 606 PRO A C 1
ATOM 4658 O O . PRO A 1 606 ? -10.643 6.479 21.533 1.00 87.12 606 PRO A O 1
ATOM 4661 N N . PRO A 1 607 ? -10.529 8.391 20.374 1.00 83.38 607 PRO A N 1
ATOM 4662 C CA . PRO A 1 607 ? -11.073 9.594 19.744 1.00 83.38 607 PRO A CA 1
ATOM 4663 C C . PRO A 1 607 ? -11.623 9.354 18.328 1.00 83.38 607 PRO A C 1
ATOM 4665 O O . PRO A 1 607 ? -12.250 10.252 17.774 1.00 83.38 607 PRO A O 1
ATOM 4668 N N . TRP A 1 608 ? -11.437 8.163 17.737 1.00 85.94 608 TRP A N 1
ATOM 4669 C CA . TRP A 1 608 ? -11.877 7.891 16.362 1.00 85.94 608 TRP A CA 1
ATOM 4670 C C . TRP A 1 608 ? -13.361 8.185 16.169 1.00 85.94 608 TRP A C 1
ATOM 4672 O O . TRP A 1 608 ? -13.706 8.970 15.294 1.00 85.94 608 TRP A O 1
ATOM 4682 N N . SER A 1 609 ? -14.234 7.637 17.014 1.00 87.00 609 SER A N 1
ATOM 4683 C CA . SER A 1 609 ? -15.683 7.826 16.879 1.00 87.00 609 SER A CA 1
ATOM 4684 C C . SER A 1 609 ? -16.157 9.271 17.104 1.00 87.00 609 SER A C 1
ATOM 4686 O O . SER A 1 609 ? -17.249 9.625 16.657 1.00 87.00 609 SER A O 1
ATOM 4688 N N . LEU A 1 610 ? -15.338 10.114 17.750 1.00 85.00 610 LEU A N 1
ATOM 4689 C CA . LEU A 1 610 ? -15.598 11.546 17.959 1.00 85.00 610 LEU A CA 1
ATOM 4690 C C . LEU A 1 610 ? -15.192 12.415 16.767 1.00 85.00 610 LEU A C 1
ATOM 4692 O O . LEU A 1 610 ? -15.700 13.525 16.628 1.00 85.00 610 LEU A O 1
ATOM 4696 N N . GLU A 1 611 ? -14.286 11.923 15.925 1.00 82.06 611 GLU A N 1
ATOM 4697 C CA . GLU A 1 611 ? -13.667 12.681 14.833 1.00 82.06 611 GLU A CA 1
ATOM 4698 C C . GLU A 1 611 ? -14.053 12.154 13.451 1.00 82.06 611 GLU A C 1
ATOM 4700 O O . GLU A 1 611 ? -14.059 12.900 12.471 1.00 82.06 611 GLU A O 1
ATOM 4705 N N . ARG A 1 612 ? -14.354 10.857 13.356 1.00 85.00 612 ARG A N 1
ATOM 4706 C CA . ARG A 1 612 ? -14.622 10.139 12.113 1.00 85.00 612 ARG A CA 1
ATOM 4707 C C . ARG A 1 612 ? -15.863 9.259 12.255 1.00 85.00 612 ARG A C 1
ATOM 4709 O O . ARG A 1 612 ? -16.121 8.730 13.338 1.00 85.00 612 ARG A O 1
ATOM 4716 N N . PRO A 1 613 ? -16.642 9.083 11.175 1.00 88.50 613 PRO A N 1
ATOM 4717 C CA . PRO A 1 613 ? -17.744 8.139 11.193 1.00 88.50 613 PRO A CA 1
ATOM 4718 C C . PRO A 1 613 ? -17.250 6.732 11.535 1.00 88.50 613 PRO A C 1
ATOM 4720 O O . PRO A 1 613 ? -16.307 6.223 10.924 1.00 88.50 613 PRO A O 1
ATOM 4723 N N . GLY A 1 614 ? -17.885 6.124 12.529 1.00 91.25 614 GLY A N 1
ATOM 4724 C CA . GLY A 1 614 ? -17.722 4.723 12.891 1.00 91.25 614 GLY A CA 1
ATOM 4725 C C . GLY A 1 614 ? -18.886 3.907 12.349 1.00 91.25 614 GLY A C 1
ATOM 4726 O O . GLY A 1 614 ? -19.997 4.420 12.202 1.00 91.25 614 GLY A O 1
ATOM 4727 N N . CYS A 1 615 ? -18.645 2.638 12.038 1.00 94.50 615 CYS A N 1
ATOM 4728 C CA . CYS A 1 615 ? -19.682 1.732 11.565 1.00 94.50 615 CYS A CA 1
ATOM 4729 C C . CYS A 1 615 ? -19.383 0.323 12.059 1.00 94.50 615 CYS A C 1
ATOM 4731 O O . CYS A 1 615 ? -18.373 -0.254 11.668 1.00 94.50 615 CYS A O 1
ATOM 4733 N N . VAL A 1 616 ? -20.270 -0.238 12.881 1.00 96.06 616 VAL A N 1
ATOM 4734 C CA . VAL A 1 616 ? -20.118 -1.590 13.432 1.00 96.06 616 VAL A CA 1
ATOM 4735 C C . VAL A 1 616 ? -21.339 -2.427 13.083 1.00 96.06 616 VAL A C 1
ATOM 4737 O O . VAL A 1 616 ? -22.474 -2.033 13.361 1.00 96.06 616 VAL A O 1
ATOM 4740 N N . LEU A 1 617 ? -21.098 -3.597 12.493 1.00 96.06 617 LEU A N 1
ATOM 4741 C CA . LEU A 1 617 ? -22.109 -4.627 12.279 1.00 96.06 617 LEU A CA 1
ATOM 4742 C C . LEU A 1 617 ? -21.945 -5.695 13.358 1.00 96.06 617 LEU A C 1
ATOM 4744 O O . LEU A 1 617 ? -20.942 -6.413 13.374 1.00 96.06 617 LEU A O 1
ATOM 4748 N N . ASN A 1 618 ? -22.938 -5.818 14.233 1.00 94.88 618 ASN A N 1
ATOM 4749 C CA . ASN A 1 618 ? -22.906 -6.790 15.318 1.00 94.88 618 ASN A CA 1
ATOM 4750 C C . ASN A 1 618 ? -24.259 -7.466 15.554 1.00 94.88 618 ASN A C 1
ATOM 4752 O O . ASN A 1 618 ? -25.288 -7.101 14.977 1.00 94.88 618 ASN A O 1
ATOM 4756 N N . MET A 1 619 ? -24.237 -8.501 16.388 1.00 93.75 619 MET A N 1
ATOM 4757 C CA . MET A 1 619 ? -25.392 -9.317 16.728 1.00 93.75 619 MET A CA 1
ATOM 4758 C C . MET A 1 619 ? -25.444 -9.588 18.226 1.00 93.75 619 MET A C 1
ATOM 4760 O O . MET A 1 619 ? -24.449 -9.978 18.832 1.00 93.75 619 MET A O 1
ATOM 4764 N N . ALA A 1 620 ? -26.628 -9.409 18.809 1.00 94.56 620 ALA A N 1
ATOM 4765 C CA . ALA A 1 620 ? -26.914 -9.853 20.167 1.00 94.56 620 ALA A CA 1
ATOM 4766 C C . ALA A 1 620 ? -27.191 -11.362 20.178 1.00 94.56 620 ALA A C 1
ATOM 4768 O O . ALA A 1 620 ? -28.043 -11.830 19.420 1.00 94.56 620 ALA A O 1
ATOM 4769 N N . ILE A 1 621 ? -26.525 -12.111 21.057 1.00 91.62 621 ILE A N 1
ATOM 4770 C CA . ILE A 1 621 ? -26.697 -13.559 21.192 1.00 91.62 621 ILE A CA 1
ATOM 4771 C C . ILE A 1 621 ? -27.062 -13.953 22.622 1.00 91.62 621 ILE A C 1
ATOM 4773 O O . ILE A 1 621 ? -26.615 -13.366 23.612 1.00 91.62 621 ILE A O 1
ATOM 4777 N N . ARG A 1 622 ? -27.889 -14.990 22.718 1.00 92.50 622 ARG A N 1
ATOM 4778 C CA . ARG A 1 622 ? -28.169 -15.696 23.967 1.00 92.50 622 ARG A CA 1
ATOM 4779 C C . ARG A 1 622 ? -27.201 -16.859 24.096 1.00 92.50 622 ARG A C 1
ATOM 4781 O O . ARG A 1 622 ? -26.846 -17.469 23.092 1.00 92.50 622 ARG A O 1
ATOM 4788 N N . LEU A 1 623 ? -26.822 -17.192 25.323 1.00 88.50 623 LEU A N 1
ATOM 4789 C CA . LEU A 1 623 ? -26.033 -18.389 25.601 1.00 88.50 623 LEU A CA 1
ATOM 4790 C C . LEU A 1 623 ? -26.957 -19.417 26.239 1.00 88.50 623 LEU A C 1
ATOM 4792 O O . LEU A 1 623 ? -27.610 -19.119 27.237 1.00 88.50 623 LEU A O 1
ATOM 4796 N N . GLU A 1 624 ? -27.073 -20.589 25.613 1.00 86.56 624 GLU A N 1
ATOM 4797 C CA . GLU A 1 624 ? -27.954 -21.674 26.077 1.00 86.56 624 GLU A CA 1
ATOM 4798 C C . GLU A 1 624 ? -29.414 -21.214 26.296 1.00 86.56 624 GLU A C 1
ATOM 4800 O O . GLU A 1 624 ? -30.098 -21.637 27.222 1.00 86.56 624 GLU A O 1
ATOM 4805 N N . GLY A 1 625 ? -29.891 -20.286 25.456 1.00 86.88 625 GLY A N 1
ATOM 4806 C CA . GLY A 1 625 ? -31.239 -19.708 25.546 1.00 86.88 625 GLY A CA 1
ATOM 4807 C C . GLY A 1 625 ? -31.419 -18.605 26.601 1.00 86.88 625 GLY A C 1
ATOM 4808 O O . GLY A 1 625 ? -32.455 -17.930 26.596 1.00 86.88 625 GLY A O 1
ATOM 4809 N N . ASN A 1 626 ? -30.410 -18.353 27.438 1.00 90.69 626 ASN A N 1
ATOM 4810 C CA . ASN A 1 626 ? -30.461 -17.402 28.547 1.00 90.69 626 ASN A CA 1
ATOM 4811 C C . ASN A 1 626 ? -29.771 -16.067 28.222 1.00 90.69 626 ASN A C 1
ATOM 4813 O O . ASN A 1 626 ? -28.929 -15.972 27.324 1.00 90.69 626 ASN A O 1
ATOM 4817 N N . LEU A 1 627 ? -30.141 -15.027 28.975 1.00 95.06 627 LEU A N 1
ATOM 4818 C CA . LEU A 1 627 ? -29.469 -13.726 29.001 1.00 95.06 627 LEU A CA 1
ATOM 4819 C C . LEU A 1 627 ? -28.419 -13.769 30.123 1.00 95.06 627 LEU A C 1
ATOM 4821 O O . LEU A 1 627 ? -28.786 -13.764 31.296 1.00 95.06 627 LEU A O 1
ATOM 4825 N N . PRO A 1 628 ? -27.123 -13.909 29.801 1.00 93.19 628 PRO A N 1
ATOM 4826 C CA . PRO A 1 628 ? -26.135 -14.320 30.794 1.00 93.19 628 PRO A CA 1
ATOM 4827 C C . PRO A 1 628 ? -25.629 -13.168 31.675 1.00 93.19 628 PRO A C 1
ATOM 4829 O O . PRO A 1 628 ? -24.955 -13.435 32.667 1.00 93.19 628 PRO A O 1
ATOM 4832 N N . VAL A 1 629 ? -25.915 -11.909 31.327 1.00 95.44 629 VAL A N 1
ATOM 4833 C CA . VAL A 1 629 ? -25.424 -10.722 32.041 1.00 95.44 629 VAL A CA 1
ATOM 4834 C C . VAL A 1 629 ? -26.599 -9.944 32.613 1.00 95.44 629 VAL A C 1
ATOM 4836 O O . VAL A 1 629 ? -27.565 -9.679 31.899 1.00 95.44 629 VAL A O 1
ATOM 4839 N N . GLY A 1 630 ? -26.518 -9.535 33.877 1.00 96.56 630 GLY A N 1
ATOM 4840 C CA . GLY A 1 630 ? -27.592 -8.759 34.479 1.00 96.56 630 GLY A CA 1
ATOM 4841 C C . GLY A 1 630 ? -27.270 -8.123 35.822 1.00 96.56 630 GLY A C 1
ATOM 4842 O O . GLY A 1 630 ? -26.210 -8.327 36.420 1.00 96.56 630 GLY A O 1
ATOM 4843 N N . ALA A 1 631 ? -28.216 -7.307 36.274 1.00 97.38 631 ALA A N 1
ATOM 4844 C CA . ALA A 1 631 ? -28.178 -6.629 37.556 1.00 97.38 631 ALA A CA 1
ATOM 4845 C C . ALA A 1 631 ? -29.575 -6.572 38.183 1.00 97.38 631 ALA A C 1
ATOM 4847 O O . ALA A 1 631 ? -30.589 -6.425 37.499 1.00 97.38 631 ALA A O 1
ATOM 4848 N N . MET A 1 632 ? -29.612 -6.652 39.506 1.00 97.25 632 MET A N 1
ATOM 4849 C CA . MET A 1 632 ? -30.798 -6.496 40.333 1.00 97.25 632 MET A CA 1
ATOM 4850 C C . MET A 1 632 ? -30.528 -5.399 41.352 1.00 97.25 632 MET A C 1
ATOM 4852 O O . MET A 1 632 ? -29.546 -5.470 42.089 1.00 97.25 632 MET A O 1
ATOM 4856 N N . ILE A 1 633 ? -31.393 -4.390 41.383 1.00 95.94 633 ILE A N 1
ATOM 4857 C CA . ILE A 1 633 ? -31.228 -3.210 42.231 1.00 95.94 633 ILE A CA 1
ATOM 4858 C C . ILE A 1 633 ? -32.499 -3.013 43.047 1.00 95.94 633 ILE A C 1
ATOM 4860 O O . ILE A 1 633 ? -33.601 -2.990 42.500 1.00 95.94 633 ILE A O 1
ATOM 4864 N N . GLU A 1 634 ? -32.353 -2.884 44.360 1.00 94.00 634 GLU A N 1
ATOM 4865 C CA . GLU A 1 634 ? -33.465 -2.756 45.297 1.00 94.00 634 GLU A CA 1
ATOM 4866 C C . GLU A 1 634 ? -33.192 -1.646 46.312 1.00 94.00 634 GLU A C 1
ATOM 4868 O O . GLU A 1 634 ? -32.109 -1.581 46.894 1.00 94.00 634 GLU A O 1
ATOM 4873 N N . THR A 1 635 ? -34.168 -0.763 46.538 1.00 91.31 635 THR A N 1
ATOM 4874 C CA . THR A 1 635 ? -34.107 0.147 47.688 1.00 91.31 635 THR A CA 1
ATOM 4875 C C . THR A 1 635 ? -34.505 -0.585 48.962 1.00 91.31 635 THR A C 1
ATOM 4877 O O . THR A 1 635 ? -35.471 -1.342 48.969 1.00 91.31 635 THR A O 1
ATOM 4880 N N . THR A 1 636 ? -33.800 -0.325 50.061 1.00 88.88 636 THR A N 1
ATOM 4881 C CA . THR A 1 636 ? -34.075 -0.952 51.360 1.00 88.88 636 THR A CA 1
ATOM 4882 C C . THR A 1 636 ? -34.223 0.081 52.475 1.00 88.88 636 THR A C 1
ATOM 4884 O O . THR A 1 636 ? -33.686 1.187 52.408 1.00 88.88 636 THR A O 1
ATOM 4887 N N . VAL A 1 637 ? -34.989 -0.289 53.499 1.00 87.75 637 VAL A N 1
ATOM 4888 C CA . VAL A 1 637 ? -35.121 0.445 54.766 1.00 87.75 637 VAL A CA 1
ATOM 4889 C C . VAL A 1 637 ? -34.156 -0.070 55.839 1.00 87.75 637 VAL A C 1
ATOM 4891 O O . VAL A 1 637 ? -34.025 0.565 56.882 1.00 87.75 637 VAL A O 1
ATOM 4894 N N . ASP A 1 638 ? -33.491 -1.205 55.601 1.00 86.81 638 ASP A N 1
ATOM 4895 C CA . ASP A 1 638 ? -32.658 -1.890 56.599 1.00 86.81 638 ASP A CA 1
ATOM 4896 C C . ASP A 1 638 ? -31.364 -1.124 56.902 1.00 86.81 638 ASP A C 1
ATOM 4898 O O . ASP A 1 638 ? -30.807 -1.220 57.996 1.00 86.81 638 ASP A O 1
ATOM 4902 N N . HIS A 1 639 ? -30.889 -0.339 55.936 1.00 88.62 639 HIS A N 1
ATOM 4903 C CA . HIS A 1 639 ? -29.732 0.535 56.063 1.00 88.62 639 HIS A CA 1
ATOM 4904 C C . HIS A 1 639 ? -29.860 1.754 55.147 1.00 88.62 639 HIS A C 1
ATOM 4906 O O . HIS A 1 639 ? -30.726 1.800 54.278 1.00 88.62 639 HIS A O 1
ATOM 4912 N N . LEU A 1 640 ? -28.968 2.732 55.329 1.00 86.75 640 LEU A N 1
ATOM 4913 C CA . LEU A 1 640 ? -28.873 3.939 54.493 1.00 86.75 640 LEU A CA 1
ATOM 4914 C C . LEU A 1 640 ? -27.697 3.902 53.501 1.00 86.75 640 LEU A C 1
ATOM 4916 O O . LEU A 1 640 ? -27.618 4.754 52.623 1.00 86.75 640 LEU A O 1
ATOM 4920 N N . GLY A 1 641 ? -26.798 2.920 53.626 1.00 90.12 641 GLY A N 1
ATOM 4921 C CA . GLY A 1 641 ? -25.653 2.750 52.730 1.00 90.12 641 GLY A CA 1
ATOM 4922 C C . GLY A 1 641 ? -25.976 2.021 51.421 1.00 90.12 641 GLY A C 1
ATOM 4923 O O . GLY A 1 641 ? -27.133 1.699 51.131 1.00 90.12 641 GLY A O 1
ATOM 4924 N N . VAL A 1 642 ? -24.927 1.714 50.656 1.00 94.06 642 VAL A N 1
ATOM 4925 C CA . VAL A 1 642 ? -24.978 0.898 49.433 1.00 94.06 642 VAL A CA 1
ATOM 4926 C C . VAL A 1 642 ? -24.284 -0.439 49.682 1.00 94.06 642 VAL A C 1
ATOM 4928 O O . VAL A 1 642 ? -23.085 -0.478 49.952 1.00 94.06 642 VAL A O 1
ATOM 4931 N N . LEU A 1 643 ? -25.028 -1.534 49.556 1.00 95.44 643 LEU A N 1
ATOM 4932 C CA . LEU A 1 643 ? -24.508 -2.896 49.516 1.00 95.44 643 LEU A CA 1
ATOM 4933 C C . LEU A 1 643 ? -24.373 -3.335 48.055 1.00 95.44 643 LEU A C 1
ATOM 4935 O O . LEU A 1 643 ? -25.344 -3.287 47.300 1.00 95.44 643 LEU A O 1
ATOM 4939 N N . ILE A 1 644 ? -23.183 -3.777 47.658 1.00 96.31 644 ILE A N 1
ATOM 4940 C CA . ILE A 1 644 ? -22.911 -4.320 46.322 1.00 96.31 644 ILE A CA 1
ATOM 4941 C C . ILE A 1 644 ? -22.455 -5.768 46.474 1.00 96.31 644 ILE A C 1
ATOM 4943 O O . ILE A 1 644 ? -21.561 -6.042 47.270 1.00 96.31 644 ILE A O 1
ATOM 4947 N N . GLU A 1 645 ? -23.044 -6.674 45.702 1.00 95.62 645 GLU A N 1
ATOM 4948 C CA . GLU A 1 645 ? -22.721 -8.101 45.654 1.00 95.62 645 GLU A CA 1
ATOM 4949 C C . GLU A 1 645 ? -22.554 -8.561 44.195 1.00 95.62 645 GLU A C 1
ATOM 4951 O O . GLU A 1 645 ? -23.264 -8.099 43.292 1.00 95.62 645 GLU A O 1
ATOM 4956 N N . ASP A 1 646 ? -21.621 -9.479 43.946 1.00 92.25 646 ASP A N 1
ATOM 4957 C CA . ASP A 1 646 ? -21.469 -10.146 42.651 1.00 92.25 646 ASP A CA 1
ATOM 4958 C C . ASP A 1 646 ? -21.709 -11.662 42.717 1.00 92.25 646 ASP A C 1
ATOM 4960 O O . ASP A 1 646 ? -21.871 -12.266 43.777 1.00 92.25 646 ASP A O 1
ATOM 4964 N N . ASP A 1 647 ? -21.748 -12.292 41.549 1.00 86.88 647 ASP A N 1
ATOM 4965 C CA . ASP A 1 647 ? -21.931 -13.734 41.372 1.00 86.88 647 ASP A CA 1
ATOM 4966 C C . ASP A 1 647 ? -20.751 -14.587 41.860 1.00 86.88 647 ASP A C 1
ATOM 4968 O O . ASP A 1 647 ? -20.921 -15.779 42.117 1.00 86.88 647 ASP A O 1
ATOM 4972 N N . ALA A 1 648 ? -19.577 -13.983 42.058 1.00 84.12 648 ALA A N 1
ATOM 4973 C CA . ALA A 1 648 ? -18.423 -14.618 42.687 1.00 84.12 648 ALA A CA 1
ATOM 4974 C C . ALA A 1 648 ? -18.505 -14.619 44.228 1.00 84.12 648 ALA A C 1
ATOM 4976 O O . ALA A 1 648 ? -17.579 -15.096 44.889 1.00 84.12 648 ALA A O 1
ATOM 4977 N N . GLY A 1 649 ? -19.590 -14.091 44.807 1.00 84.44 649 GLY A N 1
ATOM 4978 C CA . GLY A 1 649 ? -19.810 -14.025 46.251 1.00 84.44 649 GLY A CA 1
ATOM 4979 C C . GLY A 1 649 ? -18.986 -12.944 46.951 1.00 84.44 649 GLY A C 1
ATOM 4980 O O . GLY A 1 649 ? -18.883 -12.951 48.179 1.00 84.44 649 GLY A O 1
ATOM 4981 N N . ARG A 1 650 ? -18.383 -12.012 46.200 1.00 90.94 650 ARG A N 1
ATOM 4982 C CA . ARG A 1 650 ? -17.762 -10.821 46.786 1.00 90.94 650 ARG A CA 1
ATOM 4983 C C . ARG A 1 650 ? -18.865 -9.838 47.142 1.00 90.94 650 ARG A C 1
ATOM 4985 O O . ARG A 1 650 ? -19.838 -9.692 46.404 1.00 90.94 650 ARG A O 1
ATOM 4992 N N . ASN A 1 651 ? -18.683 -9.114 48.239 1.00 94.00 651 ASN A N 1
ATOM 4993 C CA . ASN A 1 651 ? -19.564 -8.017 48.604 1.00 94.00 651 ASN A CA 1
ATOM 4994 C C . ASN A 1 651 ? -18.791 -6.843 49.210 1.00 94.00 651 ASN A C 1
ATOM 4996 O O . ASN A 1 651 ? -17.666 -6.996 49.688 1.00 94.00 651 ASN A O 1
ATOM 5000 N N . VAL A 1 652 ? -19.396 -5.661 49.151 1.00 94.50 652 VAL A N 1
ATOM 5001 C CA . VAL A 1 652 ? -18.930 -4.461 49.845 1.00 94.50 652 VAL A CA 1
ATOM 5002 C C . VAL A 1 652 ? -20.132 -3.671 50.337 1.00 94.50 652 VAL A C 1
ATOM 5004 O O . VAL A 1 652 ? -21.103 -3.485 49.605 1.00 94.50 652 VAL A O 1
ATOM 5007 N N . TYR A 1 653 ? -20.061 -3.201 51.578 1.00 94.75 653 TYR A N 1
ATOM 5008 C CA . TYR A 1 653 ? -21.024 -2.267 52.143 1.00 94.75 653 TYR A CA 1
ATOM 5009 C C . TYR A 1 653 ? -20.356 -0.902 52.311 1.00 94.75 653 TYR A C 1
ATOM 5011 O O . TYR A 1 653 ? -19.265 -0.817 52.872 1.00 94.75 653 TYR A O 1
ATOM 5019 N N . ILE A 1 654 ? -21.000 0.146 51.799 1.00 93.31 654 ILE A N 1
ATOM 5020 C CA . ILE A 1 654 ? -20.504 1.524 51.809 1.00 93.31 654 ILE A CA 1
ATOM 5021 C C . ILE A 1 654 ? -21.502 2.373 52.593 1.00 93.31 654 ILE A C 1
ATOM 5023 O O . ILE A 1 654 ? -22.633 2.567 52.147 1.00 93.31 654 ILE A O 1
ATOM 5027 N N . ASP A 1 655 ? -21.095 2.857 53.763 1.00 89.56 655 ASP A N 1
ATOM 5028 C CA . ASP A 1 655 ? -21.903 3.709 54.638 1.00 89.56 655 ASP A CA 1
ATOM 5029 C C . ASP A 1 655 ? -21.791 5.194 54.269 1.00 89.56 655 ASP A C 1
ATOM 5031 O O . ASP A 1 655 ? -22.807 5.881 54.156 1.00 89.56 655 ASP A O 1
ATOM 5035 N N . ASP A 1 656 ? -20.573 5.674 54.028 1.00 87.94 656 ASP A N 1
ATOM 5036 C CA . ASP A 1 656 ? -20.299 7.027 53.567 1.00 87.94 656 ASP A CA 1
ATOM 5037 C C . ASP A 1 656 ? -20.320 7.097 52.038 1.00 87.94 656 ASP A C 1
ATOM 5039 O O . ASP A 1 656 ? -19.353 6.753 51.356 1.00 87.94 656 ASP A O 1
ATOM 5043 N N . LEU A 1 657 ? -21.427 7.589 51.480 1.00 86.44 657 LEU A N 1
ATOM 5044 C CA . LEU A 1 657 ? -21.583 7.769 50.034 1.00 86.44 657 LEU A CA 1
ATOM 5045 C C . LEU A 1 657 ? -20.575 8.769 49.449 1.00 86.44 657 LEU A C 1
ATOM 5047 O O . LEU A 1 657 ? -20.251 8.668 48.266 1.00 86.44 657 LEU A O 1
ATOM 5051 N N . ALA A 1 658 ? -20.049 9.699 50.258 1.00 85.44 658 ALA A N 1
ATOM 5052 C CA . ALA A 1 658 ? -19.027 10.647 49.819 1.00 85.44 658 ALA A CA 1
ATOM 5053 C C . ALA A 1 658 ? -17.665 9.976 49.576 1.00 85.44 658 ALA A C 1
ATOM 5055 O O . ALA A 1 658 ? -16.818 10.554 48.900 1.00 85.44 658 ALA A O 1
ATOM 5056 N N . SER A 1 659 ? -17.463 8.744 50.060 1.00 87.88 659 SER A N 1
ATOM 5057 C CA . SER A 1 659 ? -16.270 7.946 49.756 1.00 87.88 659 SER A CA 1
ATOM 5058 C C . SER A 1 659 ? -16.243 7.430 48.309 1.00 87.88 659 SER A C 1
ATOM 5060 O O . SER A 1 659 ? -15.176 7.089 47.795 1.00 87.88 659 SER A O 1
ATOM 5062 N N . ILE A 1 660 ? -17.391 7.400 47.615 1.00 87.81 660 ILE A N 1
ATOM 5063 C CA . ILE A 1 660 ? -17.494 6.960 46.218 1.00 87.81 660 ILE A CA 1
ATOM 5064 C C . ILE A 1 660 ? -17.041 8.103 45.304 1.00 87.81 660 ILE A C 1
ATOM 5066 O O . ILE A 1 660 ? -17.844 8.881 44.791 1.00 87.81 660 ILE A O 1
ATOM 5070 N N . THR A 1 661 ? -15.730 8.203 45.102 1.00 84.62 661 THR A N 1
ATOM 5071 C CA . THR A 1 661 ? -15.104 9.233 44.265 1.00 84.62 661 THR A CA 1
ATOM 5072 C C . THR A 1 661 ? -14.119 8.611 43.282 1.00 84.62 661 THR A C 1
ATOM 5074 O O . THR A 1 661 ? -13.461 7.621 43.585 1.00 84.62 661 THR A O 1
ATOM 5077 N N . SER A 1 662 ? -14.043 9.175 42.075 1.00 81.00 662 SER A N 1
ATOM 5078 C CA . SER A 1 662 ? -13.038 8.815 41.069 1.00 81.00 662 SER A CA 1
ATOM 5079 C C . SER A 1 662 ? -11.776 9.673 41.244 1.00 81.00 662 SER A C 1
ATOM 5081 O O . SER A 1 662 ? -11.928 10.870 41.514 1.00 81.00 662 SER A O 1
ATOM 5083 N N . PRO A 1 663 ? -10.559 9.148 41.002 1.00 81.12 663 PRO A N 1
ATOM 5084 C CA . PRO A 1 663 ? -10.248 7.854 40.379 1.00 81.12 663 PRO A CA 1
ATOM 5085 C C . PRO A 1 663 ? -10.303 6.661 41.349 1.00 81.12 663 PRO A C 1
ATOM 5087 O O . PRO A 1 663 ? -10.024 6.801 42.535 1.00 81.12 663 PRO A O 1
ATOM 5090 N N . PHE A 1 664 ? -10.633 5.478 40.822 1.00 85.19 664 PHE A N 1
ATOM 5091 C CA . PHE A 1 664 ? -10.664 4.217 41.575 1.00 85.19 664 PHE A CA 1
ATOM 5092 C C . PHE A 1 664 ? -9.327 3.466 41.483 1.00 85.19 664 PHE A C 1
ATOM 5094 O O . PHE A 1 664 ? -8.620 3.579 40.482 1.00 85.19 664 PHE A O 1
ATOM 5101 N N . GLU A 1 665 ? -9.005 2.652 42.494 1.00 82.69 665 GLU A N 1
ATOM 5102 C CA . GLU A 1 665 ? -7.862 1.733 42.431 1.00 82.69 665 GLU A CA 1
ATOM 5103 C C . GLU A 1 665 ? -8.064 0.672 41.337 1.00 82.69 665 GLU A C 1
ATOM 5105 O O . GLU A 1 665 ? -9.167 0.159 41.138 1.00 82.69 665 GLU A O 1
ATOM 5110 N N . GLU A 1 666 ? -6.984 0.288 40.652 1.00 74.50 666 GLU A N 1
ATOM 5111 C CA . GLU A 1 666 ? -7.042 -0.638 39.511 1.00 74.50 666 GLU A CA 1
ATOM 5112 C C . GLU A 1 666 ? -7.664 -2.000 39.874 1.00 74.50 666 GLU A C 1
ATOM 5114 O O . GLU A 1 666 ? -8.408 -2.580 39.078 1.00 74.50 666 GLU A O 1
ATOM 5119 N N . ASN A 1 667 ? -7.425 -2.456 41.108 1.00 82.06 667 ASN A N 1
ATOM 5120 C CA . ASN A 1 667 ? -7.884 -3.737 41.642 1.00 82.06 667 ASN A CA 1
ATOM 5121 C C . ASN A 1 667 ? -9.263 -3.682 42.320 1.00 82.06 667 ASN A C 1
ATOM 5123 O O . ASN A 1 667 ? -9.701 -4.702 42.854 1.00 82.06 667 ASN A O 1
ATOM 5127 N N . ASP A 1 668 ? -9.954 -2.535 42.320 1.00 87.12 668 ASP A N 1
ATOM 5128 C CA . ASP A 1 668 ? -11.281 -2.422 42.930 1.00 87.12 668 ASP A CA 1
ATOM 5129 C C . ASP A 1 668 ? -12.297 -3.307 42.173 1.00 87.12 668 ASP A C 1
ATOM 5131 O O . ASP A 1 668 ? -12.636 -3.025 41.014 1.00 87.12 668 ASP A O 1
ATOM 5135 N N . PRO A 1 669 ? -12.822 -4.378 42.807 1.00 85.12 669 PRO A N 1
ATOM 5136 C CA . PRO A 1 669 ? -13.700 -5.334 42.141 1.00 85.12 669 PRO A CA 1
ATOM 5137 C C . PRO A 1 669 ? -15.053 -4.729 41.742 1.00 85.12 669 PRO A C 1
ATOM 5139 O O . PRO A 1 669 ? -15.701 -5.270 40.844 1.00 85.12 669 PRO A O 1
ATOM 5142 N N . PHE A 1 670 ? -15.460 -3.613 42.359 1.00 91.81 670 PHE A N 1
ATOM 5143 C CA . PHE A 1 670 ? -16.751 -2.953 42.150 1.00 91.81 670 PHE A CA 1
ATOM 5144 C C . PHE A 1 670 ? -16.635 -1.585 41.471 1.00 91.81 670 PHE A C 1
ATOM 5146 O O . PHE A 1 670 ? -17.624 -0.849 41.417 1.00 91.81 670 PHE A O 1
ATOM 5153 N N . ARG A 1 671 ? -15.470 -1.253 40.893 1.00 91.31 671 ARG A N 1
ATOM 5154 C CA . ARG A 1 671 ? -15.239 0.022 40.189 1.00 91.31 671 ARG A CA 1
ATOM 5155 C C . ARG A 1 671 ? -16.315 0.344 39.146 1.00 91.31 671 ARG A C 1
ATOM 5157 O O . ARG A 1 671 ? -16.725 1.487 39.020 1.00 91.31 671 ARG A O 1
ATOM 5164 N N . LEU A 1 672 ? -16.827 -0.673 38.445 1.00 92.62 672 LEU A N 1
ATOM 5165 C CA . LEU A 1 672 ? -17.885 -0.518 37.442 1.00 92.62 672 LEU A CA 1
ATOM 5166 C C . LEU A 1 672 ? -19.189 -0.009 38.055 1.00 92.62 672 LEU A C 1
ATOM 5168 O O . LEU A 1 672 ? -19.766 0.963 37.572 1.00 92.62 672 LEU A O 1
ATOM 5172 N N . VAL A 1 673 ? -19.634 -0.644 39.141 1.00 94.50 673 VAL A N 1
ATOM 5173 C CA . VAL A 1 673 ? -20.872 -0.264 39.829 1.00 94.50 673 VAL A CA 1
ATOM 5174 C C . VAL A 1 673 ? -20.706 1.112 40.472 1.00 94.50 673 VAL A C 1
ATOM 5176 O O . VAL A 1 673 ? -21.577 1.963 40.320 1.00 94.50 673 VAL A O 1
ATOM 5179 N N . LYS A 1 674 ? -19.560 1.375 41.114 1.00 94.06 674 LYS A N 1
ATOM 5180 C CA . LYS A 1 674 ? -19.243 2.684 41.704 1.00 94.06 674 LYS A CA 1
ATOM 5181 C C . LYS A 1 674 ? -19.232 3.805 40.658 1.00 94.06 674 LYS A C 1
ATOM 5183 O O . LYS A 1 674 ? -19.851 4.843 40.880 1.00 94.06 674 LYS A O 1
ATOM 5188 N N . SER A 1 675 ? -18.622 3.584 39.493 1.00 92.31 675 SER A N 1
ATOM 5189 C CA . SER A 1 675 ? -18.668 4.537 38.378 1.00 92.31 675 SER A CA 1
ATOM 5190 C C . SER A 1 675 ? -20.093 4.764 37.867 1.00 92.31 675 SER A C 1
ATOM 5192 O O . SER A 1 675 ? -20.469 5.907 37.620 1.00 92.31 675 SER A O 1
ATOM 5194 N N . ALA A 1 676 ? -20.919 3.717 37.759 1.00 93.25 676 ALA A N 1
ATOM 5195 C CA . ALA A 1 676 ? -22.325 3.861 37.374 1.00 93.25 676 ALA A CA 1
ATOM 5196 C C . ALA A 1 676 ? -23.126 4.704 38.386 1.00 93.25 676 ALA A C 1
ATOM 5198 O O . ALA A 1 676 ? -23.929 5.545 37.979 1.00 93.25 676 ALA A O 1
ATOM 5199 N N . LEU A 1 677 ? -22.875 4.553 39.691 1.00 92.44 677 LEU A N 1
ATOM 5200 C CA . LEU A 1 677 ? -23.498 5.383 40.731 1.00 92.44 677 LEU A CA 1
ATOM 5201 C C . LEU A 1 677 ? -23.130 6.870 40.590 1.00 92.44 677 LEU A C 1
ATOM 5203 O O . LEU A 1 677 ? -24.000 7.731 40.727 1.00 92.44 677 LEU A O 1
ATOM 5207 N N . ILE A 1 678 ? -21.865 7.174 40.273 1.00 89.88 678 ILE A N 1
ATOM 5208 C CA . ILE A 1 678 ? -21.409 8.550 40.013 1.00 89.88 678 ILE A CA 1
ATOM 5209 C C . ILE A 1 678 ? -22.091 9.110 38.758 1.00 89.88 678 ILE A C 1
ATOM 5211 O O . ILE A 1 678 ? -22.667 10.195 38.800 1.00 89.88 678 ILE A O 1
ATOM 5215 N N . VAL A 1 679 ? -22.042 8.375 37.641 1.00 88.38 679 VAL A N 1
ATOM 5216 C CA . VAL A 1 679 ? -22.510 8.860 36.331 1.00 88.38 679 VAL A CA 1
ATOM 5217 C C . VAL A 1 679 ? -24.025 9.045 36.282 1.00 88.38 679 VAL A C 1
ATOM 5219 O O . VAL A 1 679 ? -24.493 10.022 35.706 1.00 88.38 679 VAL A O 1
ATOM 5222 N N . THR A 1 680 ? -24.792 8.152 36.909 1.00 88.44 680 THR A N 1
ATOM 5223 C CA . THR A 1 680 ? -26.259 8.289 36.996 1.00 88.44 680 THR A CA 1
ATOM 5224 C C . THR A 1 680 ? -26.708 9.391 37.958 1.00 88.44 680 THR A C 1
ATOM 5226 O O . THR A 1 680 ? -27.888 9.726 37.994 1.00 88.44 680 THR A O 1
ATOM 5229 N N . GLY A 1 681 ? -25.800 9.953 38.766 1.00 86.75 681 GLY A N 1
ATOM 5230 C CA . GLY A 1 681 ? -26.118 11.003 39.737 1.00 86.75 681 GLY A CA 1
ATOM 5231 C C . GLY A 1 681 ? -26.981 10.536 40.914 1.00 86.75 681 GLY A C 1
ATOM 5232 O O . GLY A 1 681 ? -27.403 11.362 41.728 1.00 86.75 681 GLY A O 1
ATOM 5233 N N . ILE A 1 682 ? -27.225 9.225 41.044 1.00 85.69 682 ILE A N 1
ATOM 5234 C CA . ILE A 1 682 ? -28.121 8.670 42.063 1.00 85.69 682 ILE A CA 1
ATOM 5235 C C . ILE A 1 682 ? -27.655 9.005 43.485 1.00 85.69 682 ILE A C 1
ATOM 5237 O O . ILE A 1 682 ? -28.494 9.225 44.353 1.00 85.69 682 ILE A O 1
ATOM 5241 N N . LEU A 1 683 ? -26.342 9.148 43.707 1.00 84.81 683 LEU A N 1
ATOM 5242 C CA . LEU A 1 683 ? -25.747 9.505 45.003 1.00 84.81 683 LEU A CA 1
ATOM 5243 C C . LEU A 1 683 ? -26.296 10.821 45.586 1.00 84.81 683 LEU A C 1
ATOM 5245 O O . LEU A 1 683 ? -26.382 10.961 46.802 1.00 84.81 683 LEU A O 1
ATOM 5249 N N . ASN A 1 684 ? -26.725 11.756 44.732 1.00 80.94 684 ASN A N 1
ATOM 5250 C CA . ASN A 1 684 ? -27.307 13.041 45.140 1.00 80.94 684 ASN A CA 1
ATOM 5251 C C . ASN A 1 684 ? -28.848 13.033 45.142 1.00 80.94 684 ASN A C 1
ATOM 5253 O O . ASN A 1 684 ? -29.489 14.062 45.373 1.00 80.94 684 ASN A O 1
ATOM 5257 N N . HIS A 1 685 ? -29.474 11.891 44.856 1.00 80.94 685 HIS A N 1
ATOM 5258 C CA . HIS A 1 685 ? -30.917 11.790 44.705 1.00 80.94 685 HIS A CA 1
ATOM 5259 C C . HIS A 1 685 ? -31.630 11.735 46.066 1.00 80.94 685 HIS A C 1
ATOM 5261 O O . HIS A 1 685 ? -31.264 10.974 46.961 1.00 80.94 685 HIS A O 1
ATOM 5267 N N . LYS A 1 686 ? -32.742 12.473 46.210 1.00 75.44 686 LYS A N 1
ATOM 5268 C CA . LYS A 1 686 ? -33.510 12.594 47.472 1.00 75.44 686 LYS A CA 1
ATOM 5269 C C . LYS A 1 686 ? -34.046 11.268 48.036 1.00 75.44 686 LYS A C 1
ATOM 5271 O O . LYS A 1 686 ? -34.477 11.241 49.183 1.00 75.44 686 LYS A O 1
ATOM 5276 N N . ARG A 1 687 ? -34.084 10.185 47.248 1.00 72.38 687 ARG A N 1
ATOM 5277 C CA . ARG A 1 687 ? -34.478 8.849 47.744 1.00 72.38 687 ARG A CA 1
ATOM 5278 C C . ARG A 1 687 ? -33.369 8.187 48.572 1.00 72.38 687 ARG A C 1
ATOM 5280 O O . ARG A 1 687 ? -33.693 7.570 49.580 1.00 72.38 687 ARG A O 1
ATOM 5287 N N . LEU A 1 688 ? -32.097 8.373 48.206 1.00 75.12 688 LEU A N 1
ATOM 5288 C CA . LEU A 1 688 ? -30.952 7.790 48.921 1.00 75.12 688 LEU A CA 1
ATOM 5289 C C . LEU A 1 688 ? -30.699 8.451 50.285 1.00 75.12 688 LEU A C 1
ATOM 5291 O O . LEU A 1 688 ? -30.060 7.868 51.148 1.00 75.12 688 LEU A O 1
ATOM 5295 N N . SER A 1 689 ? -31.261 9.640 50.534 1.00 72.31 689 SER A N 1
ATOM 5296 C CA . SER A 1 689 ? -31.215 10.258 51.867 1.00 72.31 689 SER A CA 1
ATOM 5297 C C . SER A 1 689 ? -32.178 9.622 52.877 1.00 72.31 689 SER A C 1
ATOM 5299 O O . SER A 1 689 ? -32.135 9.969 54.057 1.00 72.31 689 SER A O 1
ATOM 5301 N N . LYS A 1 690 ? -33.068 8.720 52.433 1.00 79.69 690 LYS A N 1
ATOM 5302 C CA . LYS A 1 690 ? -34.079 8.056 53.276 1.00 79.69 690 LYS A CA 1
ATOM 5303 C C . LYS A 1 690 ? -34.091 6.527 53.165 1.00 79.69 690 LYS A C 1
ATOM 5305 O O . LYS A 1 690 ? -34.706 5.892 54.013 1.00 79.69 690 LYS A O 1
ATOM 5310 N N . LEU A 1 691 ? -33.470 5.956 52.133 1.00 86.12 691 LEU A N 1
ATOM 5311 C CA . LEU A 1 691 ? -33.408 4.519 51.850 1.00 86.12 691 LEU A CA 1
ATOM 5312 C C . LEU A 1 691 ? -31.993 4.154 51.393 1.00 86.12 691 LEU A C 1
ATOM 5314 O O . LEU A 1 691 ? -31.389 4.929 50.658 1.00 86.12 691 LEU A O 1
ATOM 5318 N N . GLY A 1 692 ? -31.504 2.975 51.763 1.00 89.25 692 GLY A N 1
ATOM 5319 C CA . GLY A 1 692 ? -30.273 2.394 51.222 1.00 89.25 692 GLY A CA 1
ATOM 5320 C C . GLY A 1 692 ? -30.500 1.658 49.900 1.00 89.25 692 GLY A C 1
ATOM 5321 O O . GLY A 1 692 ? -31.635 1.534 49.427 1.00 89.25 692 GLY A O 1
ATOM 5322 N N . LEU A 1 693 ? -29.418 1.146 49.307 1.00 93.19 693 LEU A N 1
ATOM 5323 C CA . LEU A 1 693 ? -29.443 0.380 48.054 1.00 93.19 693 LEU A CA 1
ATOM 5324 C C . LEU A 1 693 ? -28.776 -0.983 48.205 1.00 93.19 693 LEU A C 1
ATOM 5326 O O . LEU A 1 693 ? -27.657 -1.067 48.698 1.00 93.19 693 LEU A O 1
ATOM 5330 N N . ASN A 1 694 ? -29.426 -2.011 47.672 1.00 95.25 694 ASN A N 1
ATOM 5331 C CA . ASN A 1 694 ? -28.860 -3.336 47.456 1.00 95.25 694 ASN A CA 1
ATOM 5332 C C . ASN A 1 694 ? -28.687 -3.556 45.954 1.00 95.25 694 ASN A C 1
ATOM 5334 O O . ASN A 1 694 ? -29.666 -3.525 45.208 1.00 95.25 694 ASN A O 1
ATOM 5338 N N . ILE A 1 695 ? -27.451 -3.770 45.505 1.00 96.50 695 ILE A N 1
ATOM 5339 C CA . ILE A 1 695 ? -27.099 -4.011 44.104 1.00 96.50 695 ILE A CA 1
ATOM 5340 C C . ILE A 1 695 ? -26.469 -5.391 44.000 1.00 96.50 695 ILE A C 1
ATOM 5342 O O . ILE A 1 695 ? -25.398 -5.629 44.549 1.00 96.50 695 ILE A O 1
ATOM 5346 N N . ARG A 1 696 ? -27.099 -6.286 43.245 1.00 97.00 696 ARG A N 1
ATOM 5347 C CA . ARG A 1 696 ? -26.543 -7.594 42.906 1.00 97.00 696 ARG A CA 1
ATOM 5348 C C . ARG A 1 696 ? -26.272 -7.673 41.413 1.00 97.00 696 ARG A C 1
ATOM 5350 O O . ARG A 1 696 ? -27.150 -7.360 40.616 1.00 97.00 696 ARG A O 1
ATOM 5357 N N . THR A 1 697 ? -25.077 -8.107 41.035 1.00 96.25 697 THR A N 1
ATOM 5358 C CA . THR A 1 697 ? -24.644 -8.233 39.633 1.00 96.25 697 THR A CA 1
ATOM 5359 C C . THR A 1 697 ? -24.260 -9.668 39.299 1.00 96.25 697 THR A C 1
ATOM 5361 O O . THR A 1 697 ? -23.814 -10.406 40.175 1.00 96.25 697 THR A O 1
ATOM 5364 N N . TRP A 1 698 ? -24.448 -10.077 38.045 1.00 94.62 698 TRP A N 1
ATOM 5365 C CA . TRP A 1 698 ? -23.986 -11.373 37.548 1.00 94.62 698 TRP A CA 1
ATOM 5366 C C . TRP A 1 698 ? -23.549 -11.287 36.091 1.00 94.62 698 TRP A C 1
ATOM 5368 O O . TRP A 1 698 ? -24.101 -10.531 35.286 1.00 94.62 698 TRP A O 1
ATOM 5378 N N . ALA A 1 699 ? -22.560 -12.101 35.753 1.00 91.38 699 ALA A N 1
ATOM 5379 C CA . ALA A 1 699 ? -22.111 -12.334 34.399 1.00 91.38 699 ALA A CA 1
ATOM 5380 C C . ALA A 1 699 ? -21.718 -13.809 34.274 1.00 91.38 699 ALA A C 1
ATOM 5382 O O . ALA A 1 699 ? -20.584 -14.193 34.553 1.00 91.38 699 ALA A O 1
ATOM 5383 N N . ASN A 1 700 ? -22.644 -14.626 33.768 1.00 87.62 700 ASN A N 1
ATOM 5384 C CA . ASN A 1 700 ? -22.456 -16.058 33.512 1.00 87.62 700 ASN A CA 1
ATOM 5385 C C . ASN A 1 700 ? -21.579 -16.306 32.267 1.00 87.62 700 ASN A C 1
ATOM 5387 O O . ASN A 1 700 ? -21.890 -17.131 31.410 1.00 87.62 700 ASN A O 1
ATOM 5391 N N . VAL A 1 701 ? -20.501 -15.534 32.137 1.00 84.56 701 VAL A N 1
ATOM 5392 C CA . VAL A 1 701 ? -19.528 -15.564 31.050 1.00 84.56 701 VAL A CA 1
ATOM 5393 C C . VAL A 1 701 ? -18.151 -15.285 31.652 1.00 84.56 701 VAL A C 1
ATOM 5395 O O . VAL A 1 701 ? -18.007 -14.316 32.402 1.00 84.56 701 VAL A O 1
ATOM 5398 N N . PRO A 1 702 ? -17.112 -16.066 31.315 1.00 75.88 702 PRO A N 1
ATOM 5399 C CA . PRO A 1 702 ? -15.763 -15.803 31.799 1.00 75.88 702 PRO A CA 1
ATOM 5400 C C . PRO A 1 702 ? -15.297 -14.371 31.496 1.00 75.88 702 PRO A C 1
ATOM 5402 O O . PRO A 1 702 ? -15.545 -13.827 30.415 1.00 75.88 702 PRO A O 1
ATOM 5405 N N . ARG A 1 703 ? -14.574 -13.756 32.441 1.00 71.56 703 ARG A N 1
ATOM 5406 C CA . ARG A 1 703 ? -13.925 -12.456 32.208 1.00 71.56 703 ARG A CA 1
ATOM 5407 C C . ARG A 1 703 ? -12.931 -12.569 31.051 1.00 71.56 703 ARG A C 1
ATOM 5409 O O . ARG A 1 703 ? -12.223 -13.563 30.933 1.00 71.56 703 ARG A O 1
ATOM 5416 N N . GLY A 1 704 ? -12.866 -11.534 30.214 1.00 69.50 704 GLY A N 1
ATOM 5417 C CA . GLY A 1 704 ? -11.969 -11.524 29.054 1.00 69.50 704 GLY A CA 1
ATOM 5418 C C . GLY A 1 704 ? -12.446 -12.375 27.874 1.00 69.50 704 GLY A C 1
ATOM 5419 O O . GLY A 1 704 ? -11.668 -12.603 26.954 1.00 69.50 704 GLY A O 1
ATOM 5420 N N . SER A 1 705 ? -13.713 -12.806 27.865 1.00 75.69 705 SER A N 1
ATOM 5421 C CA . SER A 1 705 ? -14.314 -13.583 26.774 1.00 75.69 705 SER A CA 1
ATOM 5422 C C . SER A 1 705 ? -14.437 -12.835 25.448 1.00 75.69 705 SER A C 1
ATOM 5424 O O . SER A 1 705 ? -14.916 -13.420 24.496 1.00 75.69 705 SER A O 1
ATOM 5426 N N . GLY A 1 706 ? -14.119 -11.541 25.364 1.00 79.12 706 GLY A N 1
ATOM 5427 C CA . GLY A 1 706 ? -14.274 -10.764 24.128 1.00 79.12 706 GLY A CA 1
ATOM 5428 C C . GLY A 1 706 ? -15.723 -10.539 23.667 1.00 79.12 706 GLY A C 1
ATOM 5429 O O . GLY A 1 706 ? -15.912 -9.995 22.586 1.00 79.12 706 GLY A O 1
ATOM 5430 N N . LEU A 1 707 ? -16.732 -10.913 24.468 1.00 86.75 707 LEU A N 1
ATOM 5431 C CA . LEU A 1 707 ? -18.168 -10.781 24.156 1.00 86.75 707 LEU A CA 1
ATOM 5432 C C . LEU A 1 707 ? -18.810 -9.482 24.693 1.00 86.75 707 LEU A C 1
ATOM 5434 O O . LEU A 1 707 ? -20.031 -9.396 24.829 1.00 86.75 707 LEU A O 1
ATOM 5438 N N . GLY A 1 708 ? -17.992 -8.495 25.068 1.00 85.69 708 GLY A N 1
ATOM 5439 C CA . GLY A 1 708 ? -18.448 -7.200 25.592 1.00 85.69 708 GLY A CA 1
ATOM 5440 C C . GLY A 1 708 ? -19.054 -7.239 26.998 1.00 85.69 708 GLY A C 1
ATOM 5441 O O . GLY A 1 708 ? -19.754 -6.315 27.403 1.00 85.69 708 GLY A O 1
ATOM 5442 N N . THR A 1 709 ? -18.794 -8.305 27.764 1.00 89.62 709 THR A N 1
ATOM 5443 C CA . THR A 1 709 ? -19.431 -8.589 29.062 1.00 89.62 709 THR A CA 1
ATOM 5444 C C . THR A 1 709 ? -19.395 -7.410 30.040 1.00 89.62 709 THR A C 1
ATOM 5446 O O . THR A 1 709 ? -20.395 -7.134 30.696 1.00 89.62 709 THR A O 1
ATOM 5449 N N . SER A 1 710 ? -18.268 -6.697 30.138 1.00 90.12 710 SER A N 1
ATOM 5450 C CA . SER A 1 710 ? -18.107 -5.582 31.082 1.00 90.12 710 SER A CA 1
ATOM 5451 C C . SER A 1 710 ? -19.016 -4.400 30.740 1.00 90.12 710 SER A C 1
ATOM 5453 O O . SER A 1 710 ? -19.761 -3.937 31.599 1.00 90.12 710 SER A O 1
ATOM 5455 N N . SER A 1 711 ? -19.009 -3.932 29.493 1.00 92.94 711 SER A N 1
ATOM 5456 C CA . SER A 1 711 ? -19.824 -2.790 29.059 1.00 92.94 711 SER A CA 1
ATOM 5457 C C . SER A 1 711 ? -21.315 -3.131 29.070 1.00 92.94 711 SER A C 1
ATOM 5459 O O . SER A 1 711 ? -22.148 -2.297 29.418 1.00 92.94 711 SER A O 1
ATOM 5461 N N . ILE A 1 712 ? -21.664 -4.385 28.766 1.00 95.25 712 ILE A N 1
ATOM 5462 C CA . ILE A 1 712 ? -23.041 -4.886 28.862 1.00 95.25 712 ILE A CA 1
ATOM 5463 C C . ILE A 1 712 ? -23.497 -4.941 30.325 1.00 95.25 712 ILE A C 1
ATOM 5465 O O . ILE A 1 712 ? -24.620 -4.543 30.632 1.00 95.25 712 ILE A O 1
ATOM 5469 N N . LEU A 1 713 ? -22.629 -5.355 31.253 1.00 95.06 713 LEU A N 1
ATOM 5470 C CA . LEU A 1 713 ? -22.941 -5.313 32.682 1.00 95.06 713 LEU A CA 1
ATOM 5471 C C . LEU A 1 713 ? -23.127 -3.870 33.171 1.00 95.06 713 LEU A C 1
ATOM 5473 O O . LEU A 1 713 ? -24.074 -3.592 33.906 1.00 95.06 713 LEU A O 1
ATOM 5477 N N . ALA A 1 714 ? -22.283 -2.937 32.719 1.00 95.00 714 ALA A N 1
ATOM 5478 C CA . ALA A 1 714 ? -22.468 -1.511 32.987 1.00 95.00 714 ALA A CA 1
ATOM 5479 C C . ALA A 1 714 ? -23.817 -1.010 32.451 1.00 95.00 714 ALA A C 1
ATOM 5481 O O . ALA A 1 714 ? -24.524 -0.299 33.163 1.00 95.00 714 ALA A O 1
ATOM 5482 N N . ALA A 1 715 ? -24.223 -1.437 31.251 1.00 96.38 715 ALA A N 1
ATOM 5483 C CA . ALA A 1 715 ? -25.528 -1.108 30.685 1.00 96.38 715 ALA A CA 1
ATOM 5484 C C . ALA A 1 715 ? -26.689 -1.648 31.535 1.00 96.38 715 ALA A C 1
ATOM 5486 O O . ALA A 1 715 ? -27.656 -0.921 31.763 1.00 96.38 715 ALA A O 1
ATOM 5487 N N . ALA A 1 716 ? -26.589 -2.878 32.054 1.00 96.94 716 ALA A N 1
ATOM 5488 C CA . ALA A 1 716 ? -27.599 -3.452 32.945 1.00 96.94 716 ALA A CA 1
ATOM 5489 C C . ALA A 1 716 ? -27.724 -2.658 34.257 1.00 96.94 716 ALA A C 1
ATOM 5491 O O . ALA A 1 716 ? -28.835 -2.323 34.670 1.00 96.94 716 ALA A O 1
ATOM 5492 N N . VAL A 1 717 ? -26.592 -2.301 34.876 1.00 96.81 717 VAL A N 1
ATOM 5493 C CA . VAL A 1 717 ? -26.561 -1.502 36.112 1.00 96.81 717 VAL A CA 1
ATOM 5494 C C . VAL A 1 717 ? -27.132 -0.104 35.872 1.00 96.81 717 VAL A C 1
ATOM 5496 O O . VAL A 1 717 ? -28.047 0.304 36.582 1.00 96.81 717 VAL A O 1
ATOM 5499 N N . VAL A 1 718 ? -26.654 0.620 34.855 1.00 95.62 718 VAL A N 1
ATOM 5500 C CA . VAL A 1 718 ? -27.129 1.977 34.526 1.00 95.62 718 VAL A CA 1
ATOM 5501 C C . VAL A 1 718 ? -28.626 1.978 34.222 1.00 95.62 718 VAL A C 1
ATOM 5503 O O . VAL A 1 718 ? -29.360 2.801 34.766 1.00 95.62 718 VAL A O 1
ATOM 5506 N N . LYS A 1 719 ? -29.106 1.026 33.413 1.00 95.69 719 LYS A N 1
ATOM 5507 C CA . LYS A 1 719 ? -30.533 0.906 33.095 1.00 95.69 719 LYS A CA 1
ATOM 5508 C C . LYS A 1 719 ? -31.370 0.610 34.340 1.00 95.69 719 LYS A C 1
ATOM 5510 O O . LYS A 1 719 ? -32.407 1.237 34.537 1.00 95.69 719 LYS A O 1
ATOM 5515 N N . GLY A 1 720 ? -30.896 -0.284 35.210 1.00 94.94 720 GLY A N 1
ATOM 5516 C CA . GLY A 1 720 ? -31.552 -0.585 36.483 1.00 94.94 720 GLY A CA 1
ATOM 5517 C C . GLY A 1 720 ? -31.621 0.627 37.419 1.00 94.94 720 GLY A C 1
ATOM 5518 O O . GLY A 1 720 ? -32.637 0.814 38.091 1.00 94.94 720 GLY A O 1
ATOM 5519 N N . LEU A 1 721 ? -30.577 1.467 37.432 1.00 93.06 721 LEU A N 1
ATOM 5520 C CA . LEU A 1 721 ? -30.530 2.711 38.205 1.00 93.06 721 LEU A CA 1
ATOM 5521 C C . LEU A 1 721 ? -31.517 3.748 37.653 1.00 93.06 721 LEU A C 1
ATOM 5523 O O . LEU A 1 721 ? -32.308 4.270 38.435 1.00 93.06 721 LEU A O 1
ATOM 5527 N N . PHE A 1 722 ? -31.549 3.991 36.336 1.00 92.06 722 PHE A N 1
ATOM 5528 C CA . PHE A 1 722 ? -32.524 4.903 35.714 1.00 92.06 722 PHE A CA 1
ATOM 5529 C C . PHE A 1 722 ? -33.973 4.465 35.954 1.00 92.06 722 PHE A C 1
ATOM 5531 O O . PHE A 1 722 ? -34.802 5.284 36.353 1.00 92.06 722 PHE A O 1
ATOM 5538 N N . GLN A 1 723 ? -34.267 3.164 35.858 1.00 90.62 723 GLN A N 1
ATOM 5539 C CA . GLN A 1 723 ? -35.580 2.616 36.226 1.00 90.62 723 GLN A CA 1
ATOM 5540 C C . GLN A 1 723 ? -35.946 2.883 37.691 1.00 90.62 723 GLN A C 1
ATOM 5542 O O . GLN A 1 723 ? -37.115 3.112 38.026 1.00 90.62 723 GLN A O 1
ATOM 5547 N N . LEU A 1 724 ? -34.961 2.854 38.589 1.00 87.88 724 LEU A N 1
ATOM 5548 C CA . LEU A 1 724 ? -35.170 3.080 40.014 1.00 87.88 724 LEU A CA 1
ATOM 5549 C C . LEU A 1 724 ? -35.509 4.544 40.327 1.00 87.88 724 LEU A C 1
ATOM 5551 O O . LEU A 1 724 ? -36.401 4.792 41.146 1.00 87.88 724 LEU A O 1
ATOM 5555 N N . ILE A 1 725 ? -34.826 5.489 39.671 1.00 84.19 725 ILE A N 1
ATOM 5556 C CA . ILE A 1 725 ? -35.029 6.937 39.847 1.00 84.19 725 ILE A CA 1
ATOM 5557 C C . ILE A 1 725 ? -36.083 7.548 38.911 1.00 84.19 725 ILE A C 1
ATOM 5559 O O . ILE A 1 725 ? -36.382 8.725 39.066 1.00 84.19 725 ILE A O 1
ATOM 5563 N N . GLU A 1 726 ? -36.693 6.749 38.027 1.00 81.62 726 GLU A N 1
ATOM 5564 C CA . GLU A 1 726 ? -37.714 7.194 37.057 1.00 81.62 726 GLU A CA 1
ATOM 5565 C C . GLU A 1 726 ? -37.176 8.236 36.061 1.00 81.62 726 GLU A C 1
ATOM 5567 O O . GLU A 1 726 ? -37.876 9.172 35.678 1.00 81.62 726 GLU A O 1
ATOM 5572 N N . ASP A 1 727 ? -35.922 8.049 35.647 1.00 80.06 727 ASP A N 1
ATOM 5573 C CA . ASP A 1 727 ? -35.265 8.826 34.592 1.00 80.06 727 ASP A CA 1
ATOM 5574 C C . ASP A 1 727 ? -35.415 8.131 33.220 1.00 80.06 727 ASP A C 1
ATOM 5576 O O . ASP A 1 727 ? -36.032 7.065 33.114 1.00 80.06 727 ASP A O 1
ATOM 5580 N N . ASP A 1 728 ? -34.872 8.726 32.157 1.00 82.06 728 ASP A N 1
ATOM 5581 C CA . ASP A 1 728 ? -34.951 8.191 30.795 1.00 82.06 728 ASP A CA 1
ATOM 5582 C C . ASP A 1 728 ? -34.199 6.854 30.638 1.00 82.06 728 ASP A C 1
ATOM 5584 O O . ASP A 1 728 ? -32.970 6.786 30.578 1.00 82.06 728 ASP A O 1
ATOM 5588 N N . GLU A 1 729 ? -34.964 5.767 30.530 1.00 83.81 729 GLU A N 1
ATOM 5589 C CA . GLU A 1 729 ? -34.459 4.404 30.338 1.00 83.81 729 GLU A CA 1
ATOM 5590 C C . GLU A 1 729 ? -34.236 4.014 28.864 1.00 83.81 729 GLU A C 1
ATOM 5592 O O . GLU A 1 729 ? -33.985 2.837 28.562 1.00 83.81 729 GLU A O 1
ATOM 5597 N N . ALA A 1 730 ? -34.339 4.967 27.929 1.00 90.69 730 ALA A N 1
ATOM 5598 C CA . ALA A 1 730 ? -34.090 4.713 26.517 1.00 90.69 730 ALA A CA 1
ATOM 5599 C C . ALA A 1 730 ? -32.680 4.145 26.291 1.00 90.69 730 ALA A C 1
ATOM 5601 O O . ALA A 1 730 ? -31.686 4.595 26.863 1.00 90.69 730 ALA A O 1
ATOM 5602 N N . ASN A 1 731 ? -32.576 3.155 25.399 1.00 92.75 731 ASN A N 1
ATOM 5603 C CA . ASN A 1 731 ? -31.311 2.467 25.129 1.00 92.75 731 ASN A CA 1
ATOM 5604 C C . ASN A 1 731 ? -30.191 3.416 24.663 1.00 92.75 731 ASN A C 1
ATOM 5606 O O . ASN A 1 731 ? -29.031 3.169 24.971 1.00 92.75 731 ASN A O 1
ATOM 5610 N N . ASP A 1 732 ? -30.518 4.484 23.929 1.00 88.62 732 ASP A N 1
ATOM 5611 C CA . ASP A 1 732 ? -29.546 5.508 23.519 1.00 88.62 732 ASP A CA 1
ATOM 5612 C C . ASP A 1 732 ? -28.971 6.266 24.731 1.00 88.62 732 ASP A C 1
ATOM 5614 O O . ASP A 1 732 ? -27.753 6.392 24.863 1.00 88.62 732 ASP A O 1
ATOM 5618 N N . THR A 1 733 ? -29.827 6.674 25.670 1.00 88.31 733 THR A N 1
ATOM 5619 C CA . THR A 1 733 ? -29.436 7.346 26.918 1.00 88.31 733 THR A CA 1
ATOM 5620 C C . THR A 1 733 ? -28.571 6.439 27.796 1.00 88.31 733 THR A C 1
ATOM 5622 O O . THR A 1 733 ? -27.516 6.860 28.277 1.00 88.31 733 THR A O 1
ATOM 5625 N N . VAL A 1 734 ? -28.941 5.160 27.930 1.00 92.12 734 VAL A N 1
ATOM 5626 C CA . VAL A 1 734 ? -28.129 4.159 28.645 1.00 92.12 734 VAL A CA 1
ATOM 5627 C C . VAL A 1 734 ? -26.771 3.963 27.965 1.00 92.12 734 VAL A C 1
ATOM 5629 O O . VAL A 1 734 ? -25.745 3.997 28.640 1.00 92.12 734 VAL A O 1
ATOM 5632 N N . ALA A 1 735 ? -26.730 3.789 26.640 1.00 91.38 735 ALA A N 1
ATOM 5633 C CA . ALA A 1 735 ? -25.483 3.548 25.912 1.00 91.38 735 ALA A CA 1
ATOM 5634 C C . ALA A 1 735 ? -24.490 4.715 26.048 1.00 91.38 735 ALA A C 1
ATOM 5636 O O . ALA A 1 735 ? -23.291 4.504 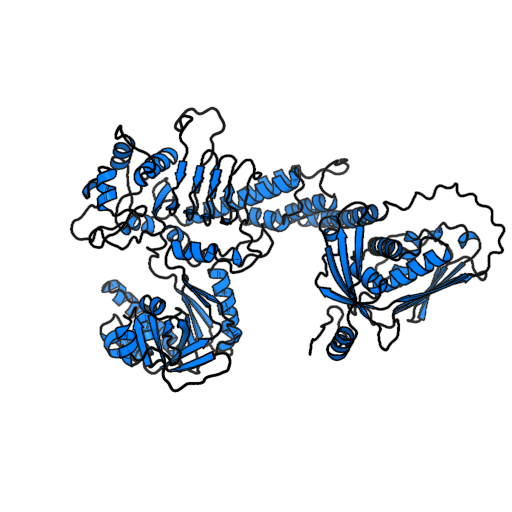26.252 1.00 91.38 735 ALA A O 1
ATOM 5637 N N . ARG A 1 736 ? -25.009 5.945 25.999 1.00 88.19 736 ARG A N 1
ATOM 5638 C CA . ARG A 1 736 ? -24.268 7.181 26.263 1.00 88.19 736 ARG A CA 1
ATOM 5639 C C . ARG A 1 736 ? -23.721 7.226 27.688 1.00 88.19 736 ARG A C 1
ATOM 5641 O O . ARG A 1 736 ? -22.530 7.454 27.876 1.00 88.19 736 ARG A O 1
ATOM 5648 N N . ALA A 1 737 ? -24.546 6.958 28.696 1.00 88.75 737 ALA A N 1
ATOM 5649 C CA . ALA A 1 737 ? -24.087 6.921 30.082 1.00 88.75 737 ALA A CA 1
ATOM 5650 C C . ALA A 1 737 ? -22.990 5.860 30.299 1.00 88.75 737 ALA A C 1
ATOM 5652 O O . ALA A 1 737 ? -22.006 6.139 30.981 1.00 88.75 737 ALA A O 1
ATOM 5653 N N . VAL A 1 738 ? -23.096 4.687 29.665 1.00 92.06 738 VAL A N 1
ATOM 5654 C CA . VAL A 1 738 ? -22.065 3.637 29.745 1.00 92.06 738 VAL A CA 1
ATOM 5655 C C . VAL A 1 738 ? -20.727 4.095 29.165 1.00 92.06 738 VAL A C 1
ATOM 5657 O O . VAL A 1 738 ? -19.703 3.864 29.801 1.00 92.06 738 VAL A O 1
ATOM 5660 N N . LEU A 1 739 ? -20.718 4.808 28.033 1.00 88.75 739 LEU A N 1
ATOM 5661 C CA . LEU A 1 739 ? -19.479 5.397 27.509 1.00 88.75 739 LEU A CA 1
ATOM 5662 C C . LEU A 1 739 ? -18.799 6.287 28.564 1.00 88.75 739 LEU A C 1
ATOM 5664 O O . LEU A 1 739 ? -17.592 6.194 28.758 1.00 88.75 739 LEU A O 1
ATOM 5668 N N . VAL A 1 740 ? -19.559 7.115 29.294 1.00 86.94 740 VAL A N 1
ATOM 5669 C CA . VAL A 1 740 ? -19.003 7.951 30.376 1.00 86.94 740 VAL A CA 1
ATOM 5670 C C . VAL A 1 740 ? -18.511 7.094 31.546 1.00 86.94 740 VAL A C 1
ATOM 5672 O O . VAL A 1 740 ? -17.441 7.370 32.085 1.00 86.94 740 VAL A O 1
ATOM 5675 N N . VAL A 1 741 ? -19.251 6.045 31.927 1.00 89.44 741 VAL A N 1
ATOM 5676 C CA . VAL A 1 741 ? -18.850 5.098 32.985 1.00 89.44 741 VAL A CA 1
ATOM 5677 C C . VAL A 1 741 ? -17.480 4.495 32.684 1.00 89.44 741 VAL A C 1
ATOM 5679 O O . VAL A 1 741 ? -16.622 4.483 33.563 1.00 89.44 741 VAL A O 1
ATOM 5682 N N . GLU A 1 742 ? -17.237 4.060 31.449 1.00 88.50 742 GLU A N 1
ATOM 5683 C CA . GLU A 1 742 ? -15.959 3.464 31.046 1.00 88.50 742 GLU A CA 1
ATOM 5684 C C . GLU A 1 742 ? -14.791 4.454 31.072 1.00 88.50 742 GLU A C 1
ATOM 5686 O O . GLU A 1 742 ? -13.675 4.084 31.444 1.00 88.50 742 GLU A O 1
ATOM 5691 N N . GLN A 1 743 ? -15.040 5.724 30.741 1.00 83.69 743 GLN A N 1
ATOM 5692 C CA . GLN A 1 743 ? -14.031 6.776 30.880 1.00 83.69 743 GLN A CA 1
ATOM 5693 C C . GLN A 1 743 ? -13.722 7.067 32.358 1.00 83.69 743 GLN A C 1
ATOM 5695 O O . GLN A 1 743 ? -12.555 7.170 32.729 1.00 83.69 743 GLN A O 1
ATOM 5700 N N . VAL A 1 744 ? -14.740 7.119 33.229 1.00 83.50 744 VAL A N 1
ATOM 5701 C CA . VAL A 1 744 ? -14.562 7.292 34.688 1.00 83.50 744 VAL A CA 1
ATOM 5702 C C . VAL A 1 744 ? -13.837 6.093 35.314 1.00 83.50 744 VAL A C 1
ATOM 5704 O O . VAL A 1 744 ? -13.061 6.260 36.252 1.00 83.50 744 VAL A O 1
ATOM 5707 N N . MET A 1 745 ? -14.059 4.883 34.792 1.00 84.06 745 MET A N 1
ATOM 5708 C CA . MET A 1 745 ? -13.338 3.670 35.199 1.00 84.06 745 MET A CA 1
ATOM 5709 C C . MET A 1 745 ? -11.883 3.621 34.710 1.00 84.06 745 MET A C 1
ATOM 5711 O O . MET A 1 745 ? -11.122 2.795 35.212 1.00 84.06 745 MET A O 1
ATOM 5715 N N . GLY A 1 746 ? -11.511 4.432 33.715 1.00 76.94 746 GLY A N 1
ATOM 5716 C CA . GLY A 1 746 ? -10.191 4.399 33.082 1.00 76.94 746 GLY A CA 1
ATOM 5717 C C . GLY A 1 746 ? -9.980 3.246 32.092 1.00 76.94 746 GLY A C 1
ATOM 5718 O O . GLY A 1 746 ? -8.838 2.933 31.776 1.00 76.94 746 GLY A O 1
ATOM 5719 N N . THR A 1 747 ? -11.043 2.587 31.606 1.00 78.19 747 THR A N 1
ATOM 5720 C CA . THR A 1 747 ? -10.918 1.495 30.614 1.00 78.19 747 THR A CA 1
ATOM 5721 C C . THR A 1 747 ? -10.884 1.975 29.171 1.00 78.19 747 THR A C 1
ATOM 5723 O O . THR A 1 747 ? -10.380 1.246 28.323 1.00 78.19 747 THR A O 1
ATOM 5726 N N . GLY A 1 748 ? -11.417 3.167 28.881 1.00 73.19 748 GLY A N 1
ATOM 5727 C CA . GLY A 1 748 ? -11.326 3.772 27.547 1.00 73.19 748 GLY A CA 1
ATOM 5728 C C . GLY A 1 748 ? -12.070 3.004 26.444 1.00 73.19 748 GLY A C 1
ATOM 5729 O O . GLY A 1 748 ? -11.573 2.925 25.325 1.00 73.19 748 GLY A O 1
ATOM 5730 N N . GLY A 1 749 ? -13.225 2.404 26.755 1.00 82.88 749 GLY A N 1
ATOM 5731 C CA . GLY A 1 749 ? -14.003 1.603 25.804 1.00 82.88 749 GLY A CA 1
ATOM 5732 C C . GLY A 1 749 ? -14.773 2.426 24.761 1.00 82.88 749 GLY A C 1
ATOM 5733 O O . GLY A 1 749 ? -14.888 3.653 24.853 1.00 82.88 749 GLY A O 1
ATOM 5734 N N . GLY A 1 750 ? -15.251 1.733 23.725 1.00 89.19 750 GLY A N 1
ATOM 5735 C CA . GLY A 1 750 ? -16.094 2.286 22.664 1.00 89.19 750 GLY A CA 1
ATOM 5736 C C . GLY A 1 750 ? -17.587 2.054 22.914 1.00 89.19 750 GLY A C 1
ATOM 5737 O O . GLY A 1 750 ? -18.001 1.682 24.008 1.00 89.19 750 GLY A O 1
ATOM 5738 N N . TRP A 1 751 ? -18.430 2.317 21.910 1.00 92.06 751 TRP A N 1
ATOM 5739 C CA . TRP A 1 751 ? -19.887 2.179 22.050 1.00 92.06 751 TRP A CA 1
ATOM 5740 C C . TRP A 1 751 ? -20.459 0.836 21.592 1.00 92.06 751 TRP A C 1
ATOM 5742 O O . TRP A 1 751 ? -21.641 0.565 21.833 1.00 92.06 751 TRP A O 1
ATOM 5752 N N . GLN A 1 752 ? -19.673 -0.008 20.918 1.00 94.00 752 GLN A N 1
ATOM 5753 C CA . GLN A 1 752 ? -20.207 -1.195 20.247 1.00 94.00 752 GLN A CA 1
ATOM 5754 C C . GLN A 1 752 ? -20.771 -2.243 21.216 1.00 94.00 752 GLN A C 1
ATOM 5756 O O . GLN A 1 752 ? -21.758 -2.901 20.887 1.00 94.00 752 GLN A O 1
ATOM 5761 N N . ASP A 1 753 ? -20.187 -2.380 22.408 1.00 93.75 753 ASP A N 1
ATOM 5762 C CA . ASP A 1 753 ? -20.486 -3.467 23.344 1.00 93.75 753 ASP A CA 1
ATOM 5763 C C . ASP A 1 753 ? -21.858 -3.273 23.996 1.00 93.75 753 ASP A C 1
ATOM 5765 O O . ASP A 1 753 ? -22.727 -4.147 23.941 1.00 93.75 753 ASP A O 1
ATOM 5769 N N . GLN A 1 754 ? -22.090 -2.085 24.552 1.00 93.31 754 GLN A N 1
ATOM 5770 C CA . GLN A 1 754 ? -23.354 -1.693 25.163 1.00 93.31 754 GLN A CA 1
ATOM 5771 C C . GLN A 1 754 ? -24.479 -1.617 24.135 1.00 93.31 754 GLN A C 1
ATOM 5773 O O . GLN A 1 754 ? -25.577 -2.093 24.415 1.00 93.31 754 GLN A O 1
ATOM 5778 N N . ILE A 1 755 ? -24.225 -1.100 22.926 1.00 94.81 755 ILE A N 1
ATOM 5779 C CA . ILE A 1 755 ? -25.214 -1.160 21.843 1.00 94.81 755 ILE A CA 1
ATOM 5780 C C . ILE A 1 755 ? -25.496 -2.624 21.500 1.00 94.81 755 ILE A C 1
ATOM 5782 O O . ILE A 1 755 ? -26.659 -3.024 21.418 1.00 94.81 755 ILE A O 1
ATOM 5786 N N . GLY A 1 756 ? -24.435 -3.425 21.379 1.00 94.44 756 GLY A N 1
ATOM 5787 C CA . GLY A 1 756 ? -24.440 -4.864 21.153 1.00 94.44 756 GLY A CA 1
ATOM 5788 C C . GLY A 1 756 ? -25.406 -5.611 22.068 1.00 94.44 756 GLY A C 1
ATOM 5789 O O . GLY A 1 756 ? -26.206 -6.391 21.554 1.00 94.44 756 GLY A O 1
ATOM 5790 N N . GLY A 1 757 ? -25.380 -5.327 23.373 1.00 94.31 757 GLY A N 1
ATOM 5791 C CA . GLY A 1 757 ? -26.273 -5.936 24.365 1.00 94.31 757 GLY A CA 1
ATOM 5792 C C . GLY A 1 757 ? -27.654 -5.276 24.502 1.00 94.31 757 GLY A C 1
ATOM 5793 O O . GLY A 1 757 ? -28.640 -5.969 24.730 1.00 94.31 757 GLY A O 1
ATOM 5794 N N . LEU A 1 758 ? -27.772 -3.952 24.353 1.00 95.62 758 LEU A N 1
ATOM 5795 C CA . LEU A 1 758 ? -29.037 -3.229 24.577 1.00 95.62 758 LEU A CA 1
ATOM 5796 C C . LEU A 1 758 ? -30.068 -3.430 23.460 1.00 95.62 758 LEU A C 1
ATOM 5798 O O . LEU A 1 758 ? -31.274 -3.398 23.719 1.00 95.62 758 LEU A O 1
ATOM 5802 N N . TYR A 1 759 ? -29.608 -3.602 22.219 1.00 94.94 759 TYR A N 1
ATOM 5803 C CA . TYR A 1 759 ? -30.473 -3.769 21.052 1.00 94.94 759 TYR A CA 1
ATOM 5804 C C . TYR A 1 759 ? -30.459 -5.229 20.577 1.00 94.94 759 TYR A C 1
ATOM 5806 O O . TYR A 1 759 ? -29.381 -5.779 20.339 1.00 94.94 759 TYR A O 1
ATOM 5814 N N . PRO A 1 760 ? -31.624 -5.869 20.394 1.00 91.56 760 PRO A N 1
ATOM 5815 C CA . PRO A 1 760 ? -31.694 -7.275 20.011 1.00 91.56 760 PRO A CA 1
ATOM 5816 C C . PRO A 1 760 ? -31.307 -7.502 18.542 1.00 91.56 760 PRO A C 1
ATOM 5818 O O . PRO A 1 760 ? -31.347 -6.585 17.723 1.00 91.56 760 PRO A O 1
ATOM 5821 N N . GLY A 1 761 ? -31.005 -8.758 18.204 1.00 91.62 761 GLY A N 1
ATOM 5822 C CA . GLY A 1 761 ? -30.793 -9.203 16.826 1.00 91.62 761 GLY A CA 1
ATOM 5823 C C . GLY A 1 761 ? -29.533 -8.638 16.164 1.00 91.62 761 GLY A C 1
ATOM 5824 O O . GLY A 1 761 ? -28.594 -8.209 16.841 1.00 91.62 761 GLY A O 1
ATOM 5825 N N . ILE A 1 762 ? -29.526 -8.684 14.828 1.00 94.06 762 ILE A N 1
ATOM 5826 C CA . ILE A 1 762 ? -28.460 -8.153 13.971 1.00 94.06 762 ILE A CA 1
ATOM 5827 C C . ILE A 1 762 ? -28.720 -6.670 13.721 1.00 94.06 762 ILE A C 1
ATOM 5829 O O . ILE A 1 762 ? -29.849 -6.261 13.438 1.00 94.06 762 ILE A O 1
ATOM 5833 N N . LYS A 1 763 ? -27.674 -5.854 13.807 1.00 95.00 763 LYS A N 1
ATOM 5834 C CA . LYS A 1 763 ? -27.778 -4.406 13.645 1.00 95.00 763 LYS A CA 1
ATOM 5835 C C . LYS A 1 763 ? -26.497 -3.810 13.094 1.00 95.00 763 LYS A C 1
ATOM 5837 O O . LYS A 1 763 ? -25.397 -4.245 13.424 1.00 95.00 763 LYS A O 1
ATOM 5842 N N . CYS A 1 764 ? -26.670 -2.783 12.278 1.00 96.25 764 CYS A N 1
ATOM 5843 C CA . CYS A 1 764 ? -25.594 -1.925 11.821 1.00 96.25 764 CYS A CA 1
ATOM 5844 C C . CYS A 1 764 ? -25.709 -0.598 12.565 1.00 96.25 764 CYS A C 1
ATOM 5846 O O . CYS A 1 764 ? -26.734 0.075 12.479 1.00 96.25 764 CYS A O 1
ATOM 5848 N N . THR A 1 765 ? -24.689 -0.236 13.330 1.00 95.62 765 THR A N 1
ATOM 5849 C CA . THR A 1 765 ? -24.677 1.024 14.072 1.00 95.62 765 THR A CA 1
ATOM 5850 C C . THR A 1 765 ? -23.682 1.968 13.433 1.00 95.62 765 THR A C 1
ATOM 5852 O O . THR A 1 765 ? -22.525 1.600 13.245 1.00 95.62 765 THR A O 1
ATOM 5855 N N . GLN A 1 766 ? -24.137 3.176 13.119 1.00 94.69 766 GLN A N 1
ATOM 5856 C CA . GLN A 1 766 ? -23.310 4.247 12.578 1.00 94.69 766 GLN A CA 1
ATOM 5857 C C . GLN A 1 766 ? -23.149 5.351 13.618 1.00 94.69 766 GLN A C 1
ATOM 5859 O O . GLN A 1 766 ? -24.125 5.742 14.263 1.00 94.69 766 GLN A O 1
ATOM 5864 N N . SER A 1 767 ? -21.931 5.864 13.773 1.00 91.62 767 SER A N 1
ATOM 5865 C CA . SER A 1 767 ? -21.672 7.060 14.569 1.00 91.62 767 SER A CA 1
ATOM 5866 C C . SER A 1 767 ? -21.448 8.269 13.673 1.00 91.62 767 SER A C 1
ATOM 5868 O O . SER A 1 767 ? -20.760 8.199 12.654 1.00 91.62 767 SER A O 1
ATOM 5870 N N . TYR A 1 768 ? -22.010 9.399 14.085 1.00 89.56 768 TYR A N 1
ATOM 5871 C CA . TYR A 1 768 ? -21.761 10.697 13.481 1.00 89.56 768 TYR A CA 1
ATOM 5872 C C . TYR A 1 768 ? -20.946 11.543 14.466 1.00 89.56 768 TYR A C 1
ATOM 5874 O O . TYR A 1 768 ? -21.465 11.861 15.545 1.00 89.56 768 TYR A O 1
ATOM 5882 N N . PRO A 1 769 ? -19.693 11.885 14.110 1.00 84.38 769 PRO A N 1
ATOM 5883 C CA . PRO A 1 769 ? -18.814 12.751 14.889 1.00 84.38 769 PRO A CA 1
ATOM 5884 C C . PRO A 1 769 ? -19.489 14.046 15.326 1.00 84.38 769 PRO A C 1
ATOM 5886 O O . PRO A 1 769 ? -20.273 14.633 14.576 1.00 84.38 769 PRO A O 1
ATOM 5889 N N . GLY A 1 770 ? -19.140 14.524 16.517 1.00 74.88 770 GLY A N 1
ATOM 5890 C CA . GLY A 1 770 ? -19.602 15.810 17.024 1.00 74.88 770 GLY A CA 1
ATOM 5891 C C . GLY A 1 770 ? -19.853 15.824 18.524 1.00 74.88 770 GLY A C 1
ATOM 5892 O O . GLY A 1 770 ? -19.670 14.833 19.228 1.00 74.88 770 GLY A O 1
ATOM 5893 N N . GLN A 1 771 ? -20.288 16.986 19.006 1.00 76.25 771 GLN A N 1
ATOM 5894 C CA . GLN A 1 771 ? -20.758 17.190 20.372 1.00 76.25 771 GLN A CA 1
ATOM 5895 C C . GLN A 1 771 ? -22.218 17.685 20.298 1.00 76.25 771 GLN A C 1
ATOM 5897 O O . GLN A 1 771 ? -22.445 18.842 19.940 1.00 76.25 771 GLN A O 1
ATOM 5902 N N . PRO A 1 772 ? -23.223 16.825 20.554 1.00 80.06 772 PRO A N 1
ATOM 5903 C CA . PRO A 1 772 ? -23.085 15.454 21.035 1.00 80.06 772 PRO A CA 1
ATOM 5904 C C . PRO A 1 772 ? -22.684 14.441 19.953 1.00 80.06 772 PRO A C 1
ATOM 5906 O O . PRO A 1 772 ? -23.057 14.604 18.788 1.00 80.06 772 PRO A O 1
ATOM 5909 N N . LEU A 1 773 ? -22.027 13.353 20.368 1.00 84.25 773 LEU A N 1
ATOM 5910 C CA . LEU A 1 773 ? -21.854 12.149 19.554 1.00 84.25 773 LEU A CA 1
ATOM 5911 C C . LEU A 1 773 ? -23.241 11.568 19.270 1.00 84.25 773 LEU A C 1
ATOM 5913 O O . LEU A 1 773 ? -24.024 11.333 20.197 1.00 84.25 773 LEU A O 1
ATOM 5917 N N . ARG A 1 774 ? -23.567 11.345 17.995 1.00 87.94 774 ARG A N 1
ATOM 5918 C CA . ARG A 1 774 ? -24.860 10.769 17.601 1.00 87.94 774 ARG A CA 1
ATOM 5919 C C . ARG A 1 774 ? -24.664 9.350 17.110 1.00 87.94 774 ARG A C 1
ATOM 5921 O O . ARG A 1 774 ? -23.863 9.117 16.210 1.00 87.94 774 ARG A O 1
ATOM 5928 N N . LEU A 1 775 ? -25.431 8.426 17.674 1.00 90.81 775 LEU A N 1
ATOM 5929 C CA . LEU A 1 775 ? -25.456 7.030 17.260 1.00 90.81 775 LEU A CA 1
ATOM 5930 C C . LEU A 1 775 ? -26.776 6.749 16.546 1.00 90.81 775 LEU A C 1
ATOM 5932 O O . LEU A 1 775 ? -27.849 7.085 17.046 1.00 90.81 775 LEU A O 1
ATOM 5936 N N . GLN A 1 776 ? -26.699 6.126 15.377 1.00 93.75 776 GLN A N 1
ATOM 5937 C CA . GLN A 1 776 ? -27.853 5.623 14.651 1.00 93.75 776 GLN A CA 1
ATOM 5938 C C . GLN A 1 776 ? -27.765 4.103 14.582 1.00 93.75 776 GLN A C 1
ATOM 5940 O O . GLN A 1 776 ? -26.911 3.549 13.894 1.00 93.75 776 GLN A O 1
ATOM 5945 N N . VAL A 1 777 ? -28.667 3.430 15.294 1.00 95.44 777 VAL A N 1
ATOM 5946 C CA . VAL A 1 777 ? -28.773 1.970 15.281 1.00 95.44 777 VAL A CA 1
ATOM 5947 C C . VAL A 1 777 ? -29.793 1.562 14.223 1.00 95.44 777 VAL A C 1
ATOM 5949 O O . VAL A 1 777 ? -30.982 1.854 14.353 1.00 95.44 777 VAL A O 1
ATOM 5952 N N . LEU A 1 778 ? -29.333 0.884 13.175 1.00 95.56 778 LEU A N 1
ATOM 5953 C CA . LEU A 1 778 ? -30.166 0.343 12.106 1.00 95.56 778 LEU A CA 1
ATOM 5954 C C . LEU A 1 778 ? -30.367 -1.162 12.340 1.00 95.56 778 LEU A C 1
ATOM 5956 O O . LEU A 1 778 ? -29.442 -1.944 12.095 1.00 95.56 778 LEU A O 1
ATOM 5960 N N . PRO A 1 779 ? -31.543 -1.600 12.826 1.00 93.62 779 PRO A N 1
ATOM 5961 C CA . PRO A 1 779 ? -31.831 -3.021 12.964 1.00 93.62 779 PRO A CA 1
ATOM 5962 C C . PRO A 1 779 ? -31.928 -3.670 11.580 1.00 93.62 779 PRO A C 1
ATOM 5964 O O . PRO A 1 779 ? -32.601 -3.156 10.684 1.00 93.62 779 PRO A O 1
ATOM 5967 N N . LEU A 1 780 ? -31.276 -4.818 11.412 1.00 92.69 780 LEU A N 1
ATOM 5968 C CA . LEU A 1 780 ? -31.332 -5.607 10.187 1.00 92.69 780 LEU A CA 1
ATOM 5969 C C . LEU A 1 780 ? -32.280 -6.785 10.402 1.00 92.69 780 LEU A C 1
ATOM 5971 O O . LEU A 1 780 ? -32.007 -7.699 11.181 1.00 92.69 780 LEU A O 1
ATOM 5975 N N . LEU A 1 781 ? -33.416 -6.754 9.706 1.00 89.00 781 LEU A N 1
ATOM 5976 C CA . LEU A 1 781 ? -34.387 -7.841 9.738 1.00 89.00 781 LEU A CA 1
ATOM 5977 C C . LEU A 1 781 ? -33.833 -9.035 8.953 1.00 89.00 781 LEU A C 1
ATOM 5979 O O . LEU A 1 781 ? -33.845 -9.045 7.723 1.00 89.00 781 LEU A O 1
ATOM 5983 N N . ALA A 1 782 ? -33.340 -10.037 9.676 1.00 85.00 782 ALA A N 1
ATOM 5984 C CA . ALA A 1 782 ? -32.913 -11.305 9.101 1.00 85.00 782 ALA A CA 1
ATOM 5985 C C . ALA A 1 782 ? -34.124 -12.198 8.794 1.00 85.00 782 ALA A C 1
ATOM 5987 O O . ALA A 1 782 ? -35.081 -12.262 9.571 1.00 85.00 782 ALA A O 1
ATOM 5988 N N . SER A 1 783 ? -34.081 -12.913 7.668 1.00 90.38 783 SER A N 1
ATOM 5989 C CA . SER A 1 783 ? -35.068 -13.955 7.377 1.00 90.38 783 SER A CA 1
ATOM 5990 C C . SER A 1 783 ? -34.901 -15.130 8.346 1.00 90.38 783 SER A C 1
ATOM 5992 O O . SER A 1 783 ? -33.803 -15.388 8.840 1.00 90.38 783 SER A O 1
ATOM 5994 N N . LEU A 1 784 ? -35.976 -15.889 8.586 1.00 89.06 784 LEU A N 1
ATOM 5995 C CA . LEU A 1 784 ? -35.906 -17.109 9.404 1.00 89.06 784 LEU A CA 1
ATOM 5996 C C . LEU A 1 784 ? -34.866 -18.101 8.865 1.00 89.06 784 LEU A C 1
ATOM 5998 O O . LEU A 1 784 ? -34.175 -18.743 9.647 1.00 89.06 784 LEU A O 1
ATOM 6002 N N . GLN A 1 785 ? -34.726 -18.179 7.539 1.00 91.62 785 GLN A N 1
ATOM 6003 C CA . GLN A 1 785 ? -33.713 -19.007 6.894 1.00 91.62 785 GLN A CA 1
ATOM 6004 C C . GLN A 1 785 ? -32.293 -18.538 7.237 1.00 91.62 785 GLN A C 1
ATOM 6006 O O . GLN A 1 785 ? -31.469 -19.360 7.618 1.00 91.62 785 GLN A O 1
ATOM 6011 N N . LEU A 1 786 ? -32.010 -17.232 7.160 1.00 88.56 786 LEU A N 1
ATOM 6012 C CA . LEU A 1 786 ? -30.689 -16.698 7.505 1.00 88.56 786 LEU A CA 1
ATOM 6013 C C . LEU A 1 786 ? -30.349 -16.954 8.977 1.00 88.56 786 LEU A C 1
ATOM 6015 O O . LEU A 1 786 ? -29.222 -17.318 9.287 1.00 88.56 786 LEU A O 1
ATOM 6019 N N . ILE A 1 787 ? -31.319 -16.796 9.882 1.00 87.50 787 ILE A N 1
ATOM 6020 C CA . ILE A 1 787 ? -31.118 -17.087 11.308 1.00 87.50 787 ILE A CA 1
ATOM 6021 C C . ILE A 1 787 ? -30.764 -18.567 11.503 1.00 87.50 787 ILE A C 1
ATOM 6023 O O . ILE A 1 787 ? -29.783 -18.861 12.177 1.00 87.50 787 ILE A O 1
ATOM 6027 N N . GLN A 1 788 ? -31.494 -19.484 10.860 1.00 88.62 788 GLN A N 1
ATOM 6028 C CA . GLN A 1 788 ? -31.196 -20.920 10.922 1.00 88.62 788 GLN A CA 1
ATOM 6029 C C . GLN A 1 788 ? -29.813 -21.254 10.353 1.00 88.62 788 GLN A C 1
ATOM 6031 O O . GLN A 1 788 ? -29.093 -22.061 10.934 1.00 88.62 788 GLN A O 1
ATOM 6036 N N . GLU A 1 789 ? -29.421 -20.637 9.236 1.00 90.38 789 GLU A N 1
ATOM 6037 C CA . GLU A 1 789 ? -28.091 -20.837 8.654 1.00 90.38 789 GLU A CA 1
ATOM 6038 C C . GLU A 1 789 ? -26.982 -20.320 9.578 1.00 90.38 789 GLU A C 1
ATOM 6040 O O . GLU A 1 789 ? -25.975 -21.003 9.757 1.00 90.38 789 GLU A O 1
ATOM 6045 N N . LEU A 1 790 ? -27.173 -19.158 10.212 1.00 87.69 790 LEU A N 1
ATOM 6046 C CA . LEU A 1 790 ? -26.232 -18.625 11.199 1.00 87.69 790 LEU A CA 1
ATOM 6047 C C . LEU A 1 790 ? -26.129 -19.546 12.422 1.00 87.69 790 LEU A C 1
ATOM 6049 O O . LEU A 1 790 ? -25.022 -19.862 12.843 1.00 87.69 790 LEU A O 1
ATOM 6053 N N . GLU A 1 791 ? -27.249 -20.028 12.962 1.00 86.00 791 GLU A N 1
ATOM 6054 C CA . GLU A 1 791 ? -27.257 -20.964 14.096 1.00 86.00 791 GLU A CA 1
ATOM 6055 C C . GLU A 1 791 ? -26.576 -22.302 13.766 1.00 86.00 791 GLU A C 1
ATOM 6057 O O . GLU A 1 791 ? -25.928 -22.889 14.629 1.00 86.00 791 GLU A O 1
ATOM 6062 N N . GLN A 1 792 ? -26.690 -22.783 12.524 1.00 87.88 792 GLN A N 1
ATOM 6063 C CA . GLN A 1 792 ? -26.060 -24.033 12.084 1.00 87.88 792 GLN A CA 1
ATOM 6064 C C . GLN A 1 792 ? -24.560 -23.898 11.802 1.00 87.88 792 GLN A C 1
ATOM 6066 O O . GLN A 1 792 ? -23.841 -24.893 11.892 1.00 87.88 792 GLN A O 1
ATOM 6071 N N . ARG A 1 793 ? -24.092 -22.703 11.422 1.00 88.44 793 ARG A N 1
ATOM 6072 C CA . ARG A 1 793 ? -22.713 -22.483 10.949 1.00 88.44 793 ARG A CA 1
ATOM 6073 C C . ARG A 1 793 ? -21.825 -21.716 11.921 1.00 88.44 793 ARG A C 1
ATOM 6075 O O . ARG A 1 793 ? -20.611 -21.713 11.737 1.00 88.44 793 ARG A O 1
ATOM 6082 N N . LEU A 1 794 ? -22.395 -21.064 12.935 1.00 85.38 794 LEU A N 1
ATOM 6083 C CA . LEU A 1 794 ? -21.635 -20.332 13.943 1.00 85.38 794 LEU A CA 1
ATOM 6084 C C . LEU A 1 794 ? -21.432 -21.170 15.201 1.00 85.38 794 LEU A C 1
ATOM 6086 O O . LEU A 1 794 ? -22.382 -21.606 15.847 1.00 85.38 794 LEU A O 1
ATOM 6090 N N . LEU A 1 795 ? -20.169 -21.314 15.596 1.00 83.69 795 LEU A N 1
ATOM 6091 C CA . LEU A 1 795 ? -19.778 -21.940 16.851 1.00 83.69 795 LEU A CA 1
ATOM 6092 C C . LEU A 1 795 ? -19.119 -20.905 17.770 1.00 83.69 795 LEU A C 1
ATOM 6094 O O . LEU A 1 795 ? -18.149 -20.251 17.386 1.00 83.69 795 LEU A O 1
ATOM 6098 N N . VAL A 1 796 ? -19.619 -20.783 19.001 1.00 81.00 796 VAL A N 1
ATOM 6099 C CA . VAL A 1 796 ? -19.001 -19.958 20.050 1.00 81.00 796 VAL A CA 1
ATOM 6100 C C . VAL A 1 796 ? -18.146 -20.860 20.935 1.00 81.00 796 VAL A C 1
ATOM 6102 O O . VAL A 1 796 ? -18.668 -21.744 21.611 1.00 81.00 796 VAL A O 1
ATOM 6105 N N . VAL A 1 797 ? -16.830 -20.638 20.937 1.00 81.31 797 VAL A N 1
ATOM 6106 C CA . VAL A 1 797 ? -15.868 -21.438 21.711 1.00 81.31 797 VAL A CA 1
ATOM 6107 C C . VAL A 1 797 ? -15.114 -20.545 22.686 1.00 81.31 797 VAL A C 1
ATOM 6109 O O . VAL A 1 797 ? -14.475 -19.577 22.280 1.00 81.31 797 VAL A O 1
ATOM 6112 N N . PHE A 1 798 ? -15.139 -20.896 23.973 1.00 79.06 798 PHE A N 1
ATOM 6113 C CA . PHE A 1 798 ? -14.281 -20.265 24.973 1.00 79.06 798 PHE A CA 1
ATOM 6114 C C . PHE A 1 798 ? -12.921 -20.970 25.017 1.00 79.06 798 PHE A C 1
ATOM 6116 O O . PHE A 1 798 ? -12.827 -22.142 25.375 1.00 79.06 798 PHE A O 1
ATOM 6123 N N . THR A 1 799 ? -11.859 -20.253 24.654 1.00 76.44 799 THR A N 1
ATOM 6124 C CA . THR A 1 799 ? -10.502 -20.809 24.504 1.00 76.44 799 THR A CA 1
ATOM 6125 C C . THR A 1 799 ? -9.699 -20.847 25.809 1.00 76.44 799 THR A C 1
ATOM 6127 O O . THR A 1 799 ? -8.606 -21.408 25.842 1.00 76.44 799 THR A O 1
ATOM 6130 N N . GLY A 1 800 ? -10.204 -20.246 26.893 1.00 68.56 800 GLY A N 1
ATOM 6131 C CA . GLY A 1 800 ? -9.496 -20.153 28.176 1.00 68.56 800 GLY A CA 1
ATOM 6132 C C . GLY A 1 800 ? -8.362 -19.120 28.215 1.00 68.56 800 GLY A C 1
ATOM 6133 O O . GLY A 1 800 ? -7.777 -18.917 29.277 1.00 68.56 800 GLY A O 1
ATOM 6134 N N . GLN A 1 801 ? -8.061 -18.444 27.100 1.00 57.66 801 GLN A N 1
ATOM 6135 C CA . GLN A 1 801 ? -7.089 -17.353 27.040 1.00 57.66 801 GLN A CA 1
ATOM 6136 C C . GLN A 1 801 ? -7.797 -15.998 27.004 1.00 57.66 801 GLN A C 1
ATOM 6138 O O . GLN A 1 801 ? -8.773 -15.804 26.282 1.00 57.66 801 GLN A O 1
ATOM 6143 N N . VAL A 1 802 ? -7.285 -15.043 27.781 1.00 52.06 802 VAL A N 1
ATOM 6144 C CA . VAL A 1 802 ? -7.715 -13.646 27.695 1.00 52.06 802 VAL A CA 1
ATOM 6145 C C . VAL A 1 802 ? -7.111 -13.072 26.415 1.00 52.06 802 VAL A C 1
ATOM 6147 O O . VAL A 1 802 ? -5.887 -13.028 26.296 1.00 52.06 802 VAL A O 1
ATOM 6150 N N . SER A 1 803 ? -7.966 -12.592 25.504 1.00 44.41 803 SER A N 1
ATOM 6151 C CA . SER A 1 803 ? -7.643 -11.959 24.204 1.00 44.41 803 SER A CA 1
ATOM 6152 C C . SER A 1 803 ? -7.578 -12.904 22.989 1.00 44.41 803 SER A C 1
ATOM 6154 O O . SER A 1 803 ? -6.505 -13.153 22.454 1.00 44.41 803 SER A O 1
ATOM 6156 N N . MET A 1 804 ? -8.739 -13.404 22.545 1.00 32.03 804 MET A N 1
ATOM 6157 C CA . MET A 1 804 ? -9.179 -13.587 21.140 1.00 32.03 804 MET A CA 1
ATOM 6158 C C . MET A 1 804 ? -10.245 -14.694 21.083 1.00 32.03 804 MET A C 1
ATOM 6160 O O . MET A 1 804 ? -9.939 -15.867 21.296 1.00 32.03 804 MET A O 1
ATOM 6164 N N . ASN A 1 805 ? -11.491 -14.334 20.758 1.00 41.12 805 ASN A N 1
ATOM 6165 C CA . ASN A 1 805 ? -12.450 -15.317 20.256 1.00 41.12 805 ASN A CA 1
ATOM 6166 C C . ASN A 1 805 ? -12.241 -15.461 18.754 1.00 41.12 805 ASN A C 1
ATOM 6168 O O . ASN A 1 805 ? -12.194 -14.462 18.037 1.00 41.12 805 ASN A O 1
ATOM 6172 N N . PHE A 1 806 ? -12.186 -16.699 18.283 1.00 39.38 806 PHE A N 1
ATOM 6173 C CA . PHE A 1 806 ? -12.322 -17.003 16.868 1.00 39.38 806 PHE A CA 1
ATOM 6174 C C . PHE A 1 806 ? -13.775 -17.397 16.612 1.00 39.38 806 PHE A C 1
ATOM 6176 O O . PHE A 1 806 ? -14.271 -18.348 17.214 1.00 39.38 806 PHE A O 1
ATOM 6183 N N . LEU A 1 807 ? -14.454 -16.677 15.719 1.00 39.41 807 LEU A N 1
ATOM 6184 C CA . LEU A 1 807 ? -15.607 -17.237 15.023 1.00 39.41 807 LEU A CA 1
ATOM 6185 C C . LEU A 1 807 ? -15.061 -18.094 13.892 1.00 39.41 807 LEU A C 1
ATOM 6187 O O . LEU A 1 807 ? -14.512 -17.582 12.919 1.00 39.41 807 LEU A O 1
ATOM 6191 N N . LEU A 1 808 ? -15.174 -19.406 14.052 1.00 32.78 808 LEU A N 1
ATOM 6192 C CA . LEU A 1 808 ? -14.930 -20.338 12.964 1.00 32.78 808 LEU A CA 1
ATOM 6193 C C . LEU A 1 808 ? -16.238 -20.463 12.181 1.00 32.78 808 LEU A C 1
ATOM 6195 O O . LEU A 1 808 ? -17.244 -20.904 12.733 1.00 32.78 808 LEU A O 1
ATOM 6199 N N . SER A 1 809 ? -16.218 -20.048 10.915 1.00 27.97 809 SER A N 1
ATOM 6200 C CA . SER A 1 809 ? -17.207 -20.506 9.940 1.00 27.97 809 SER A CA 1
ATOM 6201 C C . SER A 1 809 ? -16.787 -21.911 9.525 1.00 27.97 809 SER A C 1
ATOM 6203 O O . SER A 1 809 ? -15.668 -22.077 9.039 1.00 27.97 809 SER A O 1
ATOM 6205 N N . ILE A 1 810 ? -17.649 -22.902 9.753 1.00 31.92 810 ILE A N 1
ATOM 6206 C CA . ILE A 1 810 ? -17.453 -24.271 9.249 1.00 31.92 810 ILE A CA 1
ATOM 6207 C C . ILE A 1 810 ? -18.036 -24.381 7.843 1.00 31.92 810 ILE A C 1
ATOM 6209 O O . ILE A 1 810 ? -19.146 -23.835 7.623 1.00 31.92 810 ILE A O 1
#

InterPro domains:
  IPR006204 GHMP kinase N-terminal domain [PF00288] (687-758)
  IPR012887 GDP-fucose pyrophosphorylase domain [PF07959] (1-412)
  IPR052203 GHMP Kinase-Related Enzymes [PTHR32463] (1-802)

Foldseek 3Di:
DFQAEAEAEDLDPCLLQALQCNLVGLLQQFALQPDDPALADDGDGNVNQVVVLVVLLVVLQVSTYKYKYAYSFKRKDDRSVPDHDDAQAKEFEWEWDAPVVCLQAKFFAWDPDWDDDPFKTKTFTQDIDGNDDPVCCVVVVQADPVRTGIGGQRIMMGHHNLRVLVVCCCVVCVVVLVVCCVVVVFDDDPSPLLQLLQHVVSLVVQVVHRCSVVSVVRRNVHTYMYMYGHRIDMQGNSHLLSSLCSLLDPPDDRRPLRHLEADDPCVQEAEDPSEREELEYDGGQEYAEHSEYAYLEYDDDNEYEEHSEYEYNYYDDDDPDDDPDDDPDDDHFYDYHQKYWYKFDFAPDPFIWIDMFGRRFRQPQALVRQGDTLNHRPVVLCVQLVHDPVLFDPDDPDRHGQQRGQQIFTDDPSLRRVLVCVSNVVDDDPVCPSVVVRSPTRTGGSNRCSVTTPSVVVVVSSLVSSLVSLLVVLVCCLVQVPPSHDLLSSLLSNLPDDDVSLVSLVVSLVSQDDPPDPDPDPYQPLVSLVNNLSSCVSSPVPVVSVVSVVVSLVSQLVLLLQLLCVPPPPPPPPPPDDDPDPPDKDKDKFFWFFKDWDDQPPCQFPPNLQPHKGKTKMAGDHDVNGRQWIKMKIWAQPALWEWEAEPVGDIDTGNDLVVLDDDDDLPPPCLLLSLLCVLLVVSVDPSSVRTYMYMYIGGNDDPLLPRLRSLLNSLRSNLRSCVVRVHDSDLSSSLSSSCSSCSRNVNRDGSCGSCRTSDHGIWMWMWDHDRNIDIDIGHDDDDPVRVVVCVVQWDWDRPVDRDDTDTDGD

Radius of gyration: 35.44 Å; chains: 1; bounding box: 86×77×97 Å